Protein AF-0000000070429378 (afdb_homodimer)

Organism: Crassostrea virginica (NCBI:txid6565)

pLDDT: mean 85.86, std 20.2, range [19.08, 98.88]

Sequence (1204 aa):
MASASTREAREKYELKQRAVKFYDENGVPKKMEEILNSMFYDNPDDVYGHLANYFAHFAKTPLISQVSSRHGFDSKGQTTVQTDMYCTVRNDKKLSASIVSSSTNSSLPENTKPEDREEEDKSREAAVEAAIALLNGDINTRLQGVDPGLQSDVDNILMKLYNELKAEEDERLAKEAAELAASGGDGGSPVKEEEASISGKKGGKSSAKDGGQTVQNKKKGGKSVTVVVVPDDPKEKLLPGAGSVCVASRAACTAAATVKDIPLYQHIAALRFGETPKDMRLPIPMVTVIQSGRSAPGKLNCVKEFMVVPKPGMPLSESLKYCQKIYNYVTKNFVTKSGMAAQYGNDIGALCPSYDKPEQGLDILQDAITSLELTPGEDFFIALNLAGKEIFDYEKGKYEVMGGQQKVPEDLVEFWVELLGRYPSVIAIIDPMRKQEKEHWMRLCDKISDRCLVIGNHAYPRPGLLLEEELTEEFKTSGIVLKLDQLNTVSDILDCAKKMEEADNQIVLTTCYGETTDTFLADMAVGMNARFFKIGAPVRGERIAQFNRLIQIENQLKLEGRLAYHGENVFPHIAPPPLPEPEEGEEVAQEEEKKEDKNKKKMASASTREAREKYELKQRAVKFYDENGVPKKMEEILNSMFYDNPDDVYGHLANYFAHFAKTPLISQVSSRHGFDSKGQTTVQTDMYCTVRNDKKLSASIVSSSTNSSLPENTKPEDREEEDKSREAAVEAAIALLNGDINTRLQGVDPGLQSDVDNILMKLYNELKAEEDERLAKEAAELAASGGDGGSPVKEEEASISGKKGGKSSAKDGGQTVQNKKKGGKSVTVVVVPDDPKEKLLPGAGSVCVASRAACTAAATVKDIPLYQHIAALRFGETPKDMRLPIPMVTVIQSGRSAPGKLNCVKEFMVVPKPGMPLSESLKYCQKIYNYVTKNFVTKSGMAAQYGNDIGALCPSYDKPEQGLDILQDAITSLELTPGEDFFIALNLAGKEIFDYEKGKYEVMGGQQKVPEDLVEFWVELLGRYPSVIAIIDPMRKQEKEHWMRLCDKISDRCLVIGNHAYPRPGLLLEEELTEEFKTSGIVLKLDQLNTVSDILDCAKKMEEADNQIVLTTCYGETTDTFLADMAVGMNARFFKIGAPVRGERIAQFNRLIQIENQLKLEGRLAYHGENVFPHIAPPPLPEPEEGEEVAQEEEKKEDKNKKK

InterPro domains:
  IPR000941 Enolase [PR00148] (241-257)
  IPR000941 Enolase [PR00148] (302-315)
  IPR000941 Enolase [PR00148] (480-494)
  IPR000941 Enolase [PR00148] (509-526)
  IPR000941 Enolase [PTHR11902] (64-568)
  IPR020810 Enolase, C-terminal TIM barrel domain [PF00113] (281-570)
  IPR020810 Enolase, C-terminal TIM barrel domain [SM01192] (279-573)
  IPR020811 Enolase, N-terminal [SM01193] (64-268)
  IPR029017 Enolase-like, N-terminal [G3DSA:3.30.390.10] (62-260)
  IPR029017 Enolase-like, N-terminal [SSF54826] (64-271)
  IPR036849 Enolase-like, C-terminal domain superfamily [G3DSA:3.20.20.120] (262-576)
  IPR036849 Enolase-like, C-terminal domain superfamily [SSF51604] (279-567)
  IPR047500 Enolase 4, dimerization/docking domain [cd22974] (10-74)

Solvent-accessible surface area (backbone atoms only — not comparable to full-atom values): 63039 Å² total; per-residue (Å²): 111,68,64,56,49,51,49,50,48,47,49,49,49,51,49,48,51,52,42,49,49,54,36,57,77,67,45,46,64,61,52,51,51,51,49,59,60,49,42,59,76,62,60,57,92,27,58,34,10,47,52,12,55,56,30,46,74,65,26,58,80,49,21,30,64,43,41,49,48,41,81,28,52,11,20,71,36,43,79,26,46,24,37,38,29,25,25,35,50,49,81,34,83,36,86,31,22,79,42,49,40,56,38,78,68,70,92,62,61,85,61,56,51,68,82,76,39,47,67,58,50,52,52,49,52,50,17,38,52,39,13,34,52,40,34,54,41,63,49,25,62,70,43,44,71,36,48,35,73,43,53,64,59,55,43,49,54,46,51,50,49,51,51,53,53,48,52,50,50,51,50,49,52,50,49,51,50,50,49,52,56,56,63,66,59,68,80,62,66,76,75,72,77,73,73,74,69,76,69,73,74,73,76,73,84,74,78,81,73,81,78,73,80,74,83,76,82,76,74,77,73,76,76,76,71,72,45,88,54,83,73,77,78,80,75,83,84,71,62,58,34,36,47,31,44,20,50,53,33,48,32,29,49,42,22,26,15,50,79,68,71,47,59,53,28,48,46,42,15,20,73,62,66,76,42,60,64,71,65,44,34,67,41,44,52,35,34,29,46,34,32,37,8,83,56,25,50,61,30,23,25,46,47,30,31,44,23,42,28,60,35,65,65,58,53,63,70,57,46,51,55,50,52,35,50,34,43,49,47,53,38,48,54,38,25,73,73,67,34,73,73,46,58,42,25,53,80,46,38,22,30,57,56,71,37,63,46,70,62,60,61,54,50,53,51,43,49,32,38,42,73,70,78,38,44,67,54,65,50,32,32,29,34,34,37,20,53,22,59,81,36,50,37,68,69,68,50,26,33,38,45,26,72,96,38,70,31,43,64,70,54,45,39,53,51,50,55,53,55,48,65,76,36,71,29,42,43,35,38,30,23,79,50,44,64,86,42,34,68,52,51,29,53,39,29,52,73,41,13,64,61,23,36,45,25,29,36,80,67,47,80,47,56,62,58,53,45,81,79,64,63,39,79,73,44,78,59,41,20,40,47,46,68,86,49,40,76,25,33,61,61,31,52,47,52,42,50,52,54,38,45,76,67,69,24,45,42,28,36,46,64,54,59,25,26,24,57,56,44,63,62,42,30,45,32,32,17,66,55,22,54,29,32,40,57,31,9,67,23,37,11,27,34,27,34,31,53,41,49,46,42,51,48,52,51,52,27,50,76,68,74,21,61,46,64,55,69,75,92,78,40,68,73,42,68,58,64,77,72,77,71,75,74,79,63,71,70,63,58,61,60,54,58,59,56,57,63,61,65,66,78,102,111,67,64,58,49,51,48,49,49,47,50,50,48,51,48,47,51,51,43,50,51,53,34,58,76,68,44,45,65,60,53,50,52,52,49,59,60,51,42,60,76,63,59,58,93,27,59,35,10,47,51,12,54,56,31,45,72,64,25,60,81,49,21,29,64,41,41,49,47,43,81,27,52,13,20,73,37,41,79,23,45,25,37,38,30,25,24,35,50,50,81,34,85,36,87,31,22,78,41,50,41,55,40,79,68,70,93,59,61,85,62,54,52,69,81,76,39,47,68,60,50,52,50,48,52,50,19,38,52,39,13,35,52,39,35,54,39,62,48,24,62,71,42,45,71,36,47,34,73,43,50,62,59,54,43,48,53,47,50,51,50,50,51,50,54,50,51,49,50,49,48,50,52,50,48,51,52,50,50,53,56,57,63,66,57,68,80,63,64,74,76,73,78,73,73,75,69,74,70,73,72,74,74,71,82,75,75,79,74,79,76,77,78,73,83,77,82,78,76,76,74,76,74,76,73,72,46,88,54,85,72,77,77,79,74,84,87,69,62,56,35,36,48,32,44,20,49,50,34,49,32,30,50,43,22,25,14,50,77,66,69,46,59,55,28,48,45,43,14,22,70,64,66,76,42,60,65,71,66,42,34,66,41,44,52,36,34,28,46,34,32,38,9,81,58,24,51,60,30,23,23,48,47,29,32,42,23,42,25,62,35,64,64,59,54,62,71,57,45,50,55,51,52,35,51,33,45,48,48,53,36,47,53,38,24,74,73,67,34,75,72,46,59,42,26,52,81,46,38,22,30,57,55,71,39,63,46,72,62,60,59,53,51,51,52,43,49,33,38,41,74,69,78,37,44,65,54,64,49,32,30,29,35,34,36,20,51,24,60,80,35,50,37,69,68,69,49,27,34,39,44,26,72,94,38,70,32,42,64,70,53,45,38,52,50,50,55,53,53,49,65,76,36,69,28,41,43,34,38,30,23,80,50,45,64,86,42,34,68,51,52,28,52,39,29,52,74,40,12,64,64,23,35,45,25,29,35,80,65,48,80,46,56,64,58,57,43,82,77,66,62,41,79,74,44,80,58,42,20,40,48,45,68,86,50,40,76,25,31,61,61,30,52,46,52,41,49,52,53,37,45,75,68,70,25,44,41,28,37,46,65,52,58,25,26,22,55,58,44,63,63,42,32,45,33,33,18,68,56,22,54,29,32,38,58,31,10,67,22,38,10,27,34,27,32,31,54,42,49,45,43,50,48,52,52,51,28,50,77,68,73,22,61,45,65,55,66,74,92,78,41,69,74,42,69,56,64,78,72,76,70,74,73,78,62,69,69,62,56,58,58,55,56,59,53,58,62,58,63,66,77,101

Radius of gyration: 38.51 Å; Cα contacts (8 Å, |Δi|>4): 2093; chains: 2; bounding box: 179×150×116 Å

Foldseek 3Di:
DVVVVVVVVVVVVVVVVVVVVVCVVVCNVVLVVVQVVVCVVVVDPDSVVSVVVSVLVVDDFKAWAFKAKDWDAFQVRATAIWIWIWIQRRNDTDGQFIDTDFDFFDPDDPQDDPVVCVVVSVLLVLLRVLQNCCRRPVLGVQRHGPRLLPLVVSLVSLVVVQVVVVVVVVVVVVVVVVVVVVVVPDPVPPPPPPPPCPPPPPPDPPDDDDPPPPPPPPPPPPPLPQPQDDDDDDDDDGDSNLQNSLRSSLRSLSSNCRSVVHDSLQSLLCVLPVHRDLAFEAAWEWAWAAAEAPSFAAWAHQFGTKTKTFFWPDDLVVVVVLLVQLSVQVLVVQCVVPNDVQCQADLLNYGGDHDFDPVVSLVSSQVSCVVVVHHQQHGMAMETERPAVRQADNRNCWGRRTHVDTHHLQVLLVVCLVVCVVRLSYAEYEPSHELSPLVSLQVSLQRPLQRHWYEYEPLCPALLVCPPPSDDLSHDGQAYEDERGRNDHSSSRSVSLVVCVVVNHAYEYEARSRAHLDQSSSSNCRSSVHRYYHQYHCDDRRSVSNSVVNVVVQVVCVVVVRYDIDDGDGGDRRHHDPDPDPPPPDPVVVVVVVVVVVVVVD/DVVVVVVVVVVVVVVVVVVVVVCVVVCNVVLVVVCVVVCVVVVDPDSVVSVVVSVLVVDDFKAWAFKAKDWDAFQVRATAIWIWIWIQRRNDTDGQFIDTDFDFFDPDDPQDDPVVCVVVSVLLVLLRVLQNCCRRPVLGVQRHGPRLLPLVVSLVSLVVVQVVVVVVVVVVVVVVVVVVVVVVPDPPVVPPPPPPPPPPPPPDDPDDDDDDPPPPPPPPPPPLPQDQDDDDDDDDDGDSNLQNSLVSSLRSLSSNCRSVVHDSLQSLLCVLPVHRDLAFEAAWEWAWAAAEAPSFAAWAHQFGTKTKTFFWPDDLVVVVVLLVQLSVQVLVVQCVVPNDVQCQADLLNYGGDHDFDPVVSLVSSQVSCVVVVHHQQHGMAMETERPAVRQADNRNCWGRRTHVDTHHLQVLLVVCLVVCVVRLSYAEYEPSHELSPLVSLQVSLQRPLQRHWYEYEPLCPALLVCPPPSDDLSHDGQAYEDERGRNDHSSSRSVSLVVCVVVNHAYEYEARSRAHLDQSSSSNCRSSVHNYYHQYHCDDRRSVSNSVVNVVVQVVCVVVVRYDIDDGDGRDRRHHDDDPDPPPPDPVVVVVVVVVVVVVVD

Secondary structure (DSSP, 8-state):
-HHHHHHHHHHHHHHHHHHHHHHHHHTHHHHHHHHHHHHHHH--SSHHHHHHHHHHTTSPPPEEEEEEEEEEE-TTS-EEEEEEEEEEETTEEEEEEEEEPPBPPPSS-TT--GGGGHHHHHHHHHHHHHHHHHIIIIIHHHHTT--TT-HHHHHHHHHHHHHHHHHHHHHHHHHHHHHHHHHTTT------------------------------------------PPPPPPPP---GGGHHHHHHHHHHHHHHHHHHTS-HHHHHHHHHHSS--SSEEPPEEEEEEEE-STTSSBSB-S--EEEEEEPTTS-HHHHHHHHHHHHHHHHHHHHHHH-GGGG---TTS-B---BSSHHHHHHHHHHHHHHTT--BTTTEEEEEE--GGGGEETTTTEEEEETTEEE-HHHHHHHHHHHHHH-TTEEEEE--S-TT-HHHHHHHHHHHTTTSEEEESTTSS-GGG-HHHHSBTTB--SEEEE---TT--HHHHHHHHHHHHHTTPEEEEE--TB--S--HHHHHHHHTT-SEEEEE-S-SHHHHHHHHHHHHHHHHHHHHT-EE-----------PPP-----TTTHHHHHHHHHHTTSS--/-HHHHHHHHHHHHHHHHHHHHHHHHHTHHHHHHHHHHHHHHH--SSHHHHHHHHHHTTSPPPEEEEEEEEEEE-TTS-EEEEEEEEEEETTEEEEEEEEEPPBPPPSS-TT--GGGGHHHHHHHHHHHHHHHHHIIIIIHHHHTT--TT-HHHHHHHHHHHHHHHHHHHHHHHHHHHHHHHHHTTT------------------------------------------PPPPPPPP---GGGHHHHHHHHHHHHHHHHHHTS-HHHHHHHHHHSS--SSEEPPEEEEEEEE-STTSSBSB-S--EEEEEEPTTS-HHHHHHHHHHHHHHHHHHHHHHH-GGGG---TTS-B---BSSHHHHHHHHHHHHHHTT--BTTTEEEEEE--GGGGEETTTTEEEEETTEEE-HHHHHHHHHHHHHH-TTEEEEE--S-TT-HHHHHHHHHHHTTTSEEEESTTSS-GGG-HHHHSBTTB--SEEEE---TT--HHHHHHHHHHHHHTTPEEEEE--TB--S--HHHHHHHHTT-SEEEEE-S-SHHHHHHHHHHHHHHHHHHHHT-EE----------PPPP-----TTTHHHHHHHHHHTTSS--

Nearest PDB structures (foldseek):
  7ugh-assembly2_B  TM=9.029E-01  e=4.913E-35  Naegleria fowleri
  7sqc-assembly1_Y7  TM=8.202E-01  e=1.210E-30  Chlamydomonas reinhardtii
  2ptx-assembly1_A  TM=8.162E-01  e=2.126E-27  Trypanosoma brucei
  8uel-assembly1_B  TM=8.582E-01  e=3.153E-26  Penaeus vannamei
  1pdy-assembly1_A  TM=8.486E-01  e=3.155E-25  Homarus gammarus

Structure (mmCIF, N/CA/C/O backbone):
data_AF-0000000070429378-model_v1
#
loop_
_entity.id
_entity.type
_entity.pdbx_description
1 polymer 'Enolase 4'
#
loop_
_atom_site.group_PDB
_atom_site.id
_atom_site.type_symbol
_atom_site.label_atom_id
_atom_site.label_alt_id
_atom_site.label_comp_id
_atom_site.label_asym_id
_atom_site.label_entity_id
_atom_site.label_seq_id
_atom_site.pdbx_PDB_ins_code
_atom_site.Cartn_x
_atom_site.Cartn_y
_atom_site.Cartn_z
_atom_site.occupancy
_atom_site.B_iso_or_equiv
_atom_site.auth_seq_id
_atom_site.auth_comp_id
_atom_site.auth_asym_id
_atom_site.auth_atom_id
_atom_site.pdbx_PDB_model_num
ATOM 1 N N . MET A 1 1 ? -7.297 -53.781 -51.062 1 43.47 1 MET A N 1
ATOM 2 C CA . MET A 1 1 ? -7.477 -53.75 -49.594 1 43.47 1 MET A CA 1
ATOM 3 C C . MET A 1 1 ? -6.176 -54.094 -48.875 1 43.47 1 MET A C 1
ATOM 5 O O . MET A 1 1 ? -5.863 -53.5 -47.844 1 43.47 1 MET A O 1
ATOM 9 N N . ALA A 1 2 ? -5.5 -55 -49.438 1 66.31 2 ALA A N 1
ATOM 10 C CA . ALA A 1 2 ? -4.242 -55.438 -48.844 1 66.31 2 ALA A CA 1
ATOM 11 C C . ALA A 1 2 ? -3.16 -54.375 -48.969 1 66.31 2 ALA A C 1
ATOM 13 O O . ALA A 1 2 ? -2.361 -54.188 -48.062 1 66.31 2 ALA A O 1
ATOM 14 N N . SER A 1 3 ? -3.254 -53.719 -50.062 1 64.38 3 SER A N 1
ATOM 15 C CA . SER A 1 3 ? -2.248 -52.688 -50.344 1 64.38 3 SER A CA 1
ATOM 16 C C . SER A 1 3 ? -2.408 -51.5 -49.438 1 64.38 3 SER A C 1
ATOM 18 O O . SER A 1 3 ? -1.418 -50.938 -48.969 1 64.38 3 SER A O 1
ATOM 20 N N . ALA A 1 4 ? -3.578 -51.188 -49.062 1 64.94 4 ALA A N 1
ATOM 21 C CA . ALA A 1 4 ? -3.85 -50.062 -48.188 1 64.94 4 ALA A CA 1
ATOM 22 C C . ALA A 1 4 ? -3.439 -50.375 -46.75 1 64.94 4 ALA A C 1
ATOM 24 O O . ALA A 1 4 ? -2.893 -49.5 -46.062 1 64.94 4 ALA A O 1
ATOM 25 N N . SER A 1 5 ? -3.674 -51.625 -46.625 1 67.44 5 SER A N 1
ATOM 26 C CA . SER A 1 5 ? -3.328 -52.062 -45.281 1 67.44 5 SER A CA 1
ATOM 27 C C . SER A 1 5 ? -1.818 -52.062 -45.062 1 67.44 5 SER A C 1
ATOM 29 O O . SER A 1 5 ? -1.339 -51.656 -44 1 67.44 5 SER A O 1
ATOM 31 N N . THR A 1 6 ? -1.198 -52.406 -46.062 1 69.12 6 THR A N 1
ATOM 32 C CA . THR A 1 6 ? 0.258 -52.438 -46 1 69.12 6 THR A CA 1
ATOM 33 C C . THR A 1 6 ? 0.818 -51 -45.969 1 69.12 6 THR A C 1
ATOM 35 O O . THR A 1 6 ? 1.784 -50.75 -45.25 1 69.12 6 THR A O 1
ATOM 38 N N . ARG A 1 7 ? 0.227 -50.156 -46.656 1 70.62 7 ARG A N 1
ATOM 39 C CA . ARG A 1 7 ? 0.635 -48.75 -46.688 1 70.62 7 ARG A CA 1
ATOM 40 C C . ARG A 1 7 ? 0.366 -48.094 -45.344 1 70.62 7 ARG A C 1
ATOM 42 O O . ARG A 1 7 ? 1.193 -47.312 -44.844 1 70.62 7 ARG A O 1
ATOM 49 N N . GLU A 1 8 ? -0.742 -48.406 -44.844 1 71.56 8 GLU A N 1
ATOM 50 C CA . GLU A 1 8 ? -1.084 -47.875 -43.531 1 71.56 8 GLU A CA 1
ATOM 51 C C . GLU A 1 8 ? -0.119 -48.375 -42.469 1 71.56 8 GLU A C 1
ATOM 53 O O . GLU A 1 8 ? 0.276 -47.625 -41.562 1 71.56 8 GLU A O 1
ATOM 58 N N . ALA A 1 9 ? 0.171 -49.594 -42.625 1 73.38 9 ALA A N 1
ATOM 59 C CA . ALA A 1 9 ? 1.113 -50.188 -41.688 1 73.38 9 ALA A CA 1
ATOM 60 C C . ALA A 1 9 ? 2.498 -49.562 -41.812 1 73.38 9 ALA A C 1
ATOM 62 O O . ALA A 1 9 ? 3.17 -49.281 -40.812 1 73.38 9 ALA A O 1
ATOM 63 N N . ARG A 1 10 ? 2.877 -49.375 -43 1 72.44 10 ARG A N 1
ATOM 64 C CA . ARG A 1 10 ? 4.164 -48.719 -43.25 1 72.44 10 ARG A CA 1
ATOM 65 C C . ARG A 1 10 ? 4.172 -47.281 -42.75 1 72.44 10 ARG A C 1
ATOM 67 O O . ARG A 1 10 ? 5.16 -46.844 -42.188 1 72.44 10 ARG A O 1
ATOM 74 N N . GLU A 1 11 ? 3.111 -46.625 -43 1 73.69 11 GLU A N 1
ATOM 75 C CA . GLU A 1 11 ? 2.988 -45.25 -42.531 1 73.69 11 GLU A CA 1
ATOM 76 C C . GLU A 1 11 ? 3.014 -45.188 -41 1 73.69 11 GLU A C 1
ATOM 78 O O . GLU A 1 11 ? 3.648 -44.281 -40.438 1 73.69 11 GLU A O 1
ATOM 83 N N . LYS A 1 12 ? 2.355 -46 -40.438 1 74.5 12 LYS A N 1
ATOM 84 C CA . LYS A 1 12 ? 2.359 -46.094 -39 1 74.5 12 LYS A CA 1
ATOM 85 C C . LYS A 1 12 ? 3.754 -46.406 -38.469 1 74.5 12 LYS A C 1
ATOM 87 O O . LYS A 1 12 ? 4.176 -45.875 -37.438 1 74.5 12 LYS A O 1
ATOM 92 N N . TYR A 1 13 ? 4.324 -47.406 -39.188 1 75.62 13 TYR A N 1
ATOM 93 C CA . TYR A 1 13 ? 5.684 -47.781 -38.812 1 75.62 13 TYR A CA 1
ATOM 94 C C . TYR A 1 13 ? 6.625 -46.594 -38.938 1 75.62 13 TYR A C 1
ATOM 96 O O . TYR A 1 13 ? 7.438 -46.344 -38.031 1 75.62 13 TYR A O 1
ATOM 104 N N . GLU A 1 14 ? 6.527 -45.875 -40 1 76.06 14 GLU A N 1
ATOM 105 C CA . GLU A 1 14 ? 7.355 -44.688 -40.219 1 76.06 14 GLU A CA 1
ATOM 106 C C . GLU A 1 14 ? 7.066 -43.625 -39.156 1 76.06 14 GLU A C 1
ATOM 108 O O . GLU A 1 14 ? 7.984 -42.969 -38.656 1 76.06 14 GLU A O 1
ATOM 113 N N . LEU A 1 15 ? 5.871 -43.562 -38.906 1 76.38 15 LEU A N 1
ATOM 114 C CA . LEU A 1 15 ? 5.48 -42.625 -37.844 1 76.38 15 LEU A CA 1
ATOM 115 C C . LEU A 1 15 ? 6.059 -43.031 -36.5 1 76.38 15 LEU A C 1
ATOM 117 O O . LEU A 1 15 ? 6.512 -42.156 -35.75 1 76.38 15 LEU A O 1
ATOM 121 N N . LYS A 1 16 ? 6.012 -44.25 -36.281 1 77.5 16 LYS A N 1
ATOM 122 C CA . LYS A 1 16 ? 6.57 -44.781 -35.031 1 77.5 16 LYS A CA 1
ATOM 123 C C . LYS A 1 16 ? 8.078 -44.531 -34.969 1 77.5 16 LYS A C 1
ATOM 125 O O . LYS A 1 16 ? 8.609 -44.188 -33.906 1 77.5 16 LYS A O 1
ATOM 130 N N . GLN A 1 17 ? 8.695 -44.75 -36.062 1 78.19 17 GLN A N 1
ATOM 131 C CA . GLN A 1 17 ? 10.141 -44.531 -36.094 1 78.19 17 GLN A CA 1
ATOM 132 C C . GLN A 1 17 ? 10.477 -43.062 -35.875 1 78.19 17 GLN A C 1
ATOM 134 O O . GLN A 1 17 ? 11.445 -42.719 -35.188 1 78.19 17 GLN A O 1
ATOM 139 N N . ARG A 1 18 ? 9.734 -42.25 -36.469 1 79.31 18 ARG A N 1
ATOM 140 C CA . ARG A 1 18 ? 9.938 -40.812 -36.281 1 79.31 18 ARG A CA 1
ATOM 141 C C . ARG A 1 18 ? 9.695 -40.438 -34.812 1 79.31 18 ARG A C 1
ATOM 143 O O . ARG A 1 18 ? 10.406 -39.562 -34.281 1 79.31 18 ARG A O 1
ATOM 150 N N . ALA A 1 19 ? 8.711 -41 -34.312 1 81.88 19 ALA A N 1
ATOM 151 C CA . ALA A 1 19 ? 8.414 -40.75 -32.906 1 81.88 19 ALA A CA 1
ATOM 152 C C . ALA A 1 19 ? 9.555 -41.219 -32 1 81.88 19 ALA A C 1
ATOM 154 O O . ALA A 1 19 ? 9.953 -40.5 -31.094 1 81.88 19 ALA A O 1
ATOM 155 N N . VAL A 1 20 ? 10.031 -42.344 -32.281 1 79.88 20 VAL A N 1
ATOM 156 C CA . VAL A 1 20 ? 11.125 -42.906 -31.484 1 79.88 20 VAL A CA 1
ATOM 157 C C . VAL A 1 20 ? 12.352 -42 -31.609 1 79.88 20 VAL A C 1
ATOM 159 O O . VAL A 1 20 ? 13.023 -41.719 -30.609 1 79.88 20 VAL A O 1
ATOM 162 N N . LYS A 1 21 ? 12.594 -41.562 -32.75 1 80.38 21 LYS A N 1
ATOM 163 C CA . LYS A 1 21 ? 13.727 -40.688 -33 1 80.38 21 LYS A CA 1
ATOM 164 C C . LYS A 1 21 ? 13.555 -39.375 -32.219 1 80.38 21 LYS A C 1
ATOM 166 O O . LYS A 1 21 ? 14.5 -38.875 -31.609 1 80.38 21 LYS A O 1
ATOM 171 N N . PHE A 1 22 ? 12.469 -38.875 -32.25 1 81 22 PHE A N 1
ATOM 172 C CA . PHE A 1 22 ? 12.141 -37.656 -31.547 1 81 22 PHE A CA 1
ATOM 173 C C . PHE A 1 22 ? 12.367 -37.812 -30.047 1 81 22 PHE A C 1
ATOM 175 O O . PHE A 1 22 ? 13 -36.938 -29.422 1 81 22 PHE A O 1
ATOM 182 N N . TYR A 1 23 ? 11.93 -38.781 -29.5 1 86 23 TYR A N 1
ATOM 183 C CA . TYR A 1 23 ? 12.031 -39 -28.047 1 86 23 TYR A CA 1
ATOM 184 C C . TYR A 1 23 ? 13.461 -39.312 -27.641 1 86 23 TYR A C 1
ATOM 186 O O . TYR A 1 23 ? 13.93 -38.906 -26.594 1 86 23 TYR A O 1
ATOM 194 N N . ASP A 1 24 ? 14.086 -40.094 -28.484 1 84.44 24 ASP A N 1
ATOM 195 C CA . ASP A 1 24 ? 15.484 -40.438 -28.219 1 84.44 24 ASP A CA 1
ATOM 196 C C . ASP A 1 24 ? 16.359 -39.188 -28.281 1 84.44 24 ASP A C 1
ATOM 198 O O . ASP A 1 24 ? 17.266 -39 -27.453 1 84.44 24 ASP A O 1
ATOM 202 N N . GLU A 1 25 ? 16.094 -38.375 -29.188 1 85.81 25 GLU A N 1
ATOM 203 C CA . GLU A 1 25 ? 16.859 -37.156 -29.359 1 85.81 25 GLU A CA 1
ATOM 204 C C . GLU A 1 25 ? 16.656 -36.219 -28.172 1 85.81 25 GLU A C 1
ATOM 206 O O . GLU A 1 25 ? 17.547 -35.438 -27.812 1 85.81 25 GLU A O 1
ATOM 211 N N . ASN A 1 26 ? 15.562 -36.406 -27.5 1 88.19 26 ASN A N 1
ATOM 212 C CA . ASN A 1 26 ? 15.258 -35.531 -26.375 1 88.19 26 ASN A CA 1
ATOM 213 C C . ASN A 1 26 ? 15.523 -36.25 -25.047 1 88.19 26 ASN A C 1
ATOM 215 O O . ASN A 1 26 ? 15.359 -35.656 -23.969 1 88.19 26 ASN A O 1
ATOM 219 N N . GLY A 1 27 ? 15.914 -37.531 -25.109 1 88.62 27 GLY A N 1
ATOM 220 C CA . GLY A 1 27 ? 16.281 -38.281 -23.906 1 88.62 27 GLY A CA 1
ATOM 221 C C . GLY A 1 27 ? 15.086 -38.656 -23.062 1 88.62 27 GLY A C 1
ATOM 222 O O . GLY A 1 27 ? 15.219 -38.906 -21.859 1 88.62 27 GLY A O 1
ATOM 223 N N . VAL A 1 28 ? 13.906 -38.75 -23.609 1 89.81 28 VAL A N 1
ATOM 224 C CA . VAL A 1 28 ? 12.656 -38.906 -22.859 1 89.81 28 VAL A CA 1
ATOM 225 C C . VAL A 1 28 ? 12.594 -40.344 -22.297 1 89.81 28 VAL A C 1
ATOM 227 O O . VAL A 1 28 ? 12.266 -40.531 -21.125 1 89.81 28 VAL A O 1
ATOM 230 N N . PRO A 1 29 ? 12.922 -41.406 -23.094 1 86.31 29 PRO A N 1
ATOM 231 C CA . PRO A 1 29 ? 12.828 -42.75 -22.547 1 86.31 29 PRO A CA 1
ATOM 232 C C . PRO A 1 29 ? 13.734 -42.969 -21.344 1 86.31 29 PRO A C 1
ATOM 234 O O . PRO A 1 29 ? 13.32 -43.625 -20.375 1 86.31 29 PRO A O 1
ATOM 237 N N . LYS A 1 30 ? 14.883 -42.438 -21.453 1 89.69 30 LYS A N 1
ATOM 238 C CA . LYS A 1 30 ? 15.82 -42.562 -20.344 1 89.69 30 LYS A CA 1
ATOM 239 C C . LYS A 1 30 ? 15.297 -41.906 -19.078 1 89.69 30 LYS A C 1
ATOM 241 O O . LYS A 1 30 ? 15.375 -42.438 -17.984 1 89.69 30 LYS A O 1
ATOM 246 N N . LYS A 1 31 ? 14.789 -40.688 -19.25 1 91.31 31 LYS A N 1
ATOM 247 C CA . LYS A 1 31 ? 14.258 -39.938 -18.109 1 91.31 31 LYS A CA 1
ATOM 248 C C . LYS A 1 31 ? 13.031 -40.625 -17.531 1 91.31 31 LYS A C 1
ATOM 250 O O . LYS A 1 31 ? 12.836 -40.625 -16.312 1 91.31 31 LYS A O 1
ATOM 255 N N . MET A 1 32 ? 12.242 -41.219 -18.359 1 89.25 32 MET A N 1
ATOM 256 C CA . MET A 1 32 ? 11.062 -41.938 -17.922 1 89.25 32 MET A CA 1
ATOM 257 C C . MET A 1 32 ? 11.453 -43.188 -17.125 1 89.25 32 MET A C 1
ATOM 259 O O . MET A 1 32 ? 10.859 -43.469 -16.078 1 89.25 32 MET A O 1
ATOM 263 N N . GLU A 1 33 ? 12.414 -43.844 -17.641 1 86.19 33 GLU A N 1
ATOM 264 C CA . GLU A 1 33 ? 12.906 -45 -16.938 1 86.19 33 GLU A CA 1
ATOM 265 C C . GLU A 1 33 ? 13.484 -44.625 -15.578 1 86.19 33 GLU A C 1
ATOM 267 O O . GLU A 1 33 ? 13.234 -45.312 -14.578 1 86.19 33 GLU A O 1
ATOM 272 N N . GLU A 1 34 ? 14.195 -43.594 -15.547 1 89.62 34 GLU A N 1
ATOM 273 C CA . GLU A 1 34 ? 14.828 -43.125 -14.312 1 89.62 34 GLU A CA 1
ATOM 274 C C . GLU A 1 34 ? 13.781 -42.781 -13.258 1 89.62 34 GLU A C 1
ATOM 276 O O . GLU A 1 34 ? 13.898 -43.188 -12.102 1 89.62 34 GLU A O 1
ATOM 281 N N . ILE A 1 35 ? 12.766 -42.094 -13.641 1 90.06 35 ILE A N 1
ATOM 282 C CA . ILE A 1 35 ? 11.789 -41.594 -12.672 1 90.06 35 ILE A CA 1
ATOM 283 C C . ILE A 1 35 ? 10.898 -42.75 -12.211 1 90.06 35 ILE A C 1
ATOM 285 O O . ILE A 1 35 ? 10.492 -42.812 -11.047 1 90.06 35 ILE A O 1
ATOM 289 N N . LEU A 1 36 ? 10.594 -43.719 -13.094 1 86.81 36 LEU A N 1
ATOM 290 C CA . LEU A 1 36 ? 9.773 -44.844 -12.719 1 86.81 36 LEU A CA 1
ATOM 291 C C . LEU A 1 36 ? 10.516 -45.75 -11.742 1 86.81 36 LEU A C 1
ATOM 293 O O . LEU A 1 36 ? 9.906 -46.344 -10.836 1 86.81 36 LEU A O 1
ATOM 297 N N . ASN A 1 37 ? 11.789 -45.781 -11.906 1 84.62 37 ASN A N 1
ATOM 298 C CA . ASN A 1 37 ? 12.602 -46.594 -11 1 84.62 37 ASN A CA 1
ATOM 299 C C . ASN A 1 37 ? 12.711 -45.938 -9.625 1 84.62 37 ASN A C 1
ATOM 301 O O . ASN A 1 37 ? 12.602 -46.625 -8.602 1 84.62 37 ASN A O 1
ATOM 305 N N . SER A 1 38 ? 12.859 -44.656 -9.625 1 86.38 38 SER A N 1
ATOM 306 C CA . SER A 1 38 ? 13.07 -43.969 -8.359 1 86.38 38 SER A CA 1
ATOM 307 C C . SER A 1 38 ? 11.75 -43.75 -7.625 1 86.38 38 SER A C 1
ATOM 309 O O . SER A 1 38 ? 11.711 -43.75 -6.391 1 86.38 38 SER A O 1
ATOM 311 N N . MET A 1 39 ? 10.75 -43.531 -8.281 1 86.5 39 MET A N 1
ATOM 312 C CA . MET A 1 39 ? 9.461 -43.156 -7.699 1 86.5 39 MET A CA 1
ATOM 313 C C . MET A 1 39 ? 8.867 -44.312 -6.906 1 86.5 39 MET A C 1
ATOM 315 O O . MET A 1 39 ? 8.188 -44.094 -5.902 1 86.5 39 MET A O 1
ATOM 319 N N . PHE A 1 40 ? 9.148 -45.469 -7.398 1 81.31 40 PHE A N 1
ATOM 320 C CA . PHE A 1 40 ? 8.664 -46.656 -6.684 1 81.31 40 PHE A CA 1
ATOM 321 C C . PHE A 1 40 ? 9.234 -46.719 -5.27 1 81.31 40 PHE A C 1
ATOM 323 O O . PHE A 1 40 ? 8.516 -47.031 -4.316 1 81.31 40 PHE A O 1
ATOM 330 N N . TYR A 1 41 ? 10.43 -46.344 -5.148 1 82.81 41 TYR A N 1
ATOM 331 C CA . TYR A 1 41 ? 11.07 -46.312 -3.84 1 82.81 41 TYR A CA 1
ATOM 332 C C . TYR A 1 41 ? 10.594 -45.125 -3.02 1 82.81 41 TYR A C 1
ATOM 334 O O . TYR A 1 41 ? 10.398 -45.25 -1.807 1 82.81 41 TYR A O 1
ATOM 342 N N . ASP A 1 42 ? 10.312 -44.031 -3.615 1 84.94 42 ASP A N 1
ATOM 343 C CA . ASP A 1 42 ? 9.891 -42.812 -2.941 1 84.94 42 ASP A CA 1
ATOM 344 C C . ASP A 1 42 ? 8.445 -42.906 -2.465 1 84.94 42 ASP A C 1
ATOM 346 O O . ASP A 1 42 ? 8.086 -42.312 -1.442 1 84.94 42 ASP A O 1
ATOM 350 N N . ASN A 1 43 ? 7.645 -43.656 -3.148 1 87.31 43 ASN A N 1
ATOM 351 C CA . ASN A 1 43 ? 6.234 -43.875 -2.844 1 87.31 43 ASN A CA 1
ATOM 352 C C . ASN A 1 43 ? 5.535 -42.562 -2.469 1 87.31 43 ASN A C 1
ATOM 354 O O . ASN A 1 43 ? 4.961 -42.438 -1.384 1 87.31 43 ASN A O 1
ATOM 358 N N . PRO A 1 44 ? 5.574 -41.594 -3.385 1 91.94 44 PRO A N 1
ATOM 359 C CA . PRO A 1 44 ? 4.969 -40.281 -3.07 1 91.94 44 PRO A CA 1
ATOM 360 C C . PRO A 1 44 ? 3.451 -40.375 -2.928 1 91.94 44 PRO A C 1
ATOM 362 O O . PRO A 1 44 ? 2.807 -41.188 -3.576 1 91.94 44 PRO A O 1
ATOM 365 N N . ASP A 1 45 ? 2.92 -39.531 -2.092 1 91.81 45 ASP A N 1
ATOM 366 C CA . ASP A 1 45 ? 1.474 -39.438 -1.9 1 91.81 45 ASP A CA 1
ATOM 367 C C . ASP A 1 45 ? 0.766 -39.062 -3.195 1 91.81 45 ASP A C 1
ATOM 369 O O . ASP A 1 45 ? -0.315 -39.562 -3.498 1 91.81 45 ASP A O 1
ATOM 373 N N . ASP A 1 46 ? 1.346 -38.125 -3.92 1 95.38 46 ASP A N 1
ATOM 374 C CA . ASP A 1 46 ? 0.866 -37.656 -5.219 1 95.38 46 ASP A CA 1
ATOM 375 C C . ASP A 1 46 ? 1.787 -38.125 -6.344 1 95.38 46 ASP A C 1
ATOM 377 O O . ASP A 1 46 ? 2.762 -37.438 -6.672 1 95.38 46 ASP A O 1
ATOM 381 N N . VAL A 1 47 ? 1.391 -39.219 -6.953 1 94.69 47 VAL A N 1
ATOM 382 C CA . VAL A 1 47 ? 2.225 -39.875 -7.949 1 94.69 47 VAL A CA 1
ATOM 383 C C . VAL A 1 47 ? 2.377 -38.969 -9.18 1 94.69 47 VAL A C 1
ATOM 385 O O . VAL A 1 47 ? 3.488 -38.781 -9.672 1 94.69 47 VAL A O 1
ATOM 388 N N . TYR A 1 48 ? 1.305 -38.469 -9.633 1 95.69 48 TYR A N 1
ATOM 389 C CA . TYR A 1 48 ? 1.353 -37.656 -10.828 1 95.69 48 TYR A CA 1
ATOM 390 C C . TYR A 1 48 ? 2.027 -36.312 -10.531 1 95.69 48 TYR A C 1
ATOM 392 O O . TYR A 1 48 ? 2.699 -35.75 -11.391 1 95.69 48 TYR A O 1
ATOM 400 N N . GLY A 1 49 ? 1.796 -35.812 -9.273 1 96.19 49 GLY A N 1
ATOM 401 C CA . GLY A 1 49 ? 2.535 -34.625 -8.859 1 96.19 49 GLY A CA 1
ATOM 402 C C . GLY A 1 49 ? 4.039 -34.844 -8.852 1 96.19 49 GLY A C 1
ATOM 403 O O . GLY A 1 49 ? 4.797 -33.969 -9.242 1 96.19 49 GLY A O 1
ATOM 404 N N . HIS A 1 50 ? 4.402 -36 -8.445 1 95.81 50 HIS A N 1
ATOM 405 C CA . HIS A 1 50 ? 5.82 -36.344 -8.422 1 95.81 50 HIS A CA 1
ATOM 406 C C . HIS A 1 50 ? 6.395 -36.406 -9.836 1 95.81 50 HIS A C 1
ATOM 408 O O . HIS A 1 50 ? 7.492 -35.906 -10.086 1 95.81 50 HIS A O 1
ATOM 414 N N . LEU A 1 51 ? 5.664 -37 -10.734 1 94.94 51 LEU A N 1
ATOM 415 C CA . LEU A 1 51 ? 6.078 -37.031 -12.133 1 94.94 51 LEU A CA 1
ATOM 416 C C . LEU A 1 51 ? 6.195 -35.625 -12.719 1 94.94 51 LEU A C 1
ATOM 418 O O . LEU A 1 51 ? 7.176 -35.312 -13.398 1 94.94 51 LEU A O 1
ATOM 422 N N . ALA A 1 52 ? 5.172 -34.844 -12.445 1 96.44 52 ALA A N 1
ATOM 423 C CA . ALA A 1 52 ? 5.168 -33.469 -12.938 1 96.44 52 ALA A CA 1
ATOM 424 C C . ALA A 1 52 ? 6.406 -32.719 -12.453 1 96.44 52 ALA A C 1
ATOM 426 O O . ALA A 1 52 ? 7.078 -32.062 -13.242 1 96.44 52 ALA A O 1
ATOM 427 N N . ASN A 1 53 ? 6.715 -32.812 -11.18 1 95.69 53 ASN A N 1
ATOM 428 C CA . ASN A 1 53 ? 7.863 -32.156 -10.586 1 95.69 53 ASN A CA 1
ATOM 429 C C . ASN A 1 53 ? 9.18 -32.625 -11.195 1 95.69 53 ASN A C 1
ATOM 431 O O . ASN A 1 53 ? 10.094 -31.844 -11.43 1 95.69 53 ASN A O 1
ATOM 435 N N . TYR A 1 54 ? 9.266 -33.906 -11.445 1 94.69 54 TYR A N 1
ATOM 436 C CA . TYR A 1 54 ? 10.477 -34.5 -12.016 1 94.69 54 TYR A CA 1
ATOM 437 C C . TYR A 1 54 ? 10.742 -33.938 -13.406 1 94.69 54 TYR A C 1
ATOM 439 O O . TYR A 1 54 ? 11.859 -33.5 -13.703 1 94.69 54 TYR A O 1
ATOM 447 N N . PHE A 1 55 ? 9.781 -33.938 -14.234 1 95.56 55 PHE A N 1
ATOM 448 C CA . PHE A 1 55 ? 9.977 -33.5 -15.609 1 95.56 55 PHE A CA 1
ATOM 449 C C . PHE A 1 55 ? 10.164 -31.984 -15.664 1 95.56 55 PHE A C 1
ATOM 451 O O . PHE A 1 55 ? 10.867 -31.484 -16.547 1 95.56 55 PHE A O 1
ATOM 458 N N . ALA A 1 56 ? 9.547 -31.266 -14.734 1 95.81 56 ALA A N 1
ATOM 459 C CA . ALA A 1 56 ? 9.719 -29.812 -14.664 1 95.81 56 ALA A CA 1
ATOM 460 C C . ALA A 1 56 ? 11.188 -29.453 -14.461 1 95.81 56 ALA A C 1
ATOM 462 O O . ALA A 1 56 ? 11.648 -28.422 -14.961 1 95.81 56 ALA A O 1
ATOM 463 N N . HIS A 1 57 ? 11.906 -30.281 -13.789 1 94.62 57 HIS A N 1
ATOM 464 C CA . HIS A 1 57 ? 13.32 -30.047 -13.516 1 94.62 57 HIS A CA 1
ATOM 465 C C . HIS A 1 57 ? 14.133 -30.016 -14.805 1 94.62 57 HIS A C 1
ATOM 467 O O . HIS A 1 57 ? 15.203 -29.422 -14.852 1 94.62 57 HIS A O 1
ATOM 473 N N . PHE A 1 58 ? 13.641 -30.641 -15.812 1 95.31 58 PHE A N 1
ATOM 474 C CA . PHE A 1 58 ? 14.375 -30.75 -17.078 1 95.31 58 PHE A CA 1
ATOM 475 C C . PHE A 1 58 ? 13.773 -29.844 -18.125 1 95.31 58 PHE A C 1
ATOM 477 O O . PHE A 1 58 ? 14.219 -29.828 -19.281 1 95.31 58 PHE A O 1
ATOM 484 N N . ALA A 1 59 ? 12.781 -29.078 -17.766 1 96.69 59 ALA A N 1
ATOM 485 C CA . ALA A 1 59 ? 12.156 -28.141 -18.688 1 96.69 59 ALA A CA 1
ATOM 486 C C . ALA A 1 59 ? 13.141 -27.062 -19.125 1 96.69 59 ALA A C 1
ATOM 488 O O . ALA A 1 59 ? 14.148 -26.828 -18.469 1 96.69 59 ALA A O 1
ATOM 489 N N . LYS A 1 60 ? 12.82 -26.422 -20.219 1 96.31 60 LYS A N 1
ATOM 490 C CA . LYS A 1 60 ? 13.641 -25.328 -20.703 1 96.31 60 LYS A CA 1
ATOM 491 C C . LYS A 1 60 ? 13.633 -24.141 -19.734 1 96.31 60 LYS A C 1
ATOM 493 O O . LYS A 1 60 ? 12.656 -23.938 -19.016 1 96.31 60 LYS A O 1
ATOM 498 N N . THR A 1 61 ? 14.719 -23.406 -19.766 1 97.12 61 THR A N 1
ATOM 499 C CA . THR A 1 61 ? 14.812 -22.188 -18.969 1 97.12 61 THR A CA 1
ATOM 500 C C . THR A 1 61 ? 13.719 -21.203 -19.359 1 97.12 61 THR A C 1
ATOM 502 O O . THR A 1 61 ? 13.516 -20.938 -20.547 1 97.12 61 THR A O 1
ATOM 505 N N . PRO A 1 62 ? 13 -20.734 -18.391 1 97.81 62 PRO A N 1
ATOM 506 C CA . PRO A 1 62 ? 12.023 -19.703 -18.703 1 97.81 62 PRO A CA 1
ATOM 507 C C . PRO A 1 62 ? 12.656 -18.453 -19.297 1 97.81 62 PRO A C 1
ATOM 509 O O . PRO A 1 62 ? 13.719 -18.016 -18.844 1 97.81 62 PRO A O 1
ATOM 512 N N . LEU A 1 63 ? 12.008 -17.891 -20.312 1 98.62 63 LEU A N 1
ATOM 513 C CA . LEU A 1 63 ? 12.523 -16.703 -21 1 98.62 63 LEU A CA 1
ATOM 514 C C . LEU A 1 63 ? 11.477 -15.594 -21.031 1 98.62 63 LEU A C 1
ATOM 516 O O . LEU A 1 63 ? 10.273 -15.867 -21.062 1 98.62 63 LEU A O 1
ATOM 520 N N . ILE A 1 64 ? 11.891 -14.32 -20.953 1 98.81 64 ILE A N 1
ATOM 521 C CA . ILE A 1 64 ? 10.992 -13.18 -21.062 1 98.81 64 ILE A CA 1
ATOM 522 C C . ILE A 1 64 ? 10.273 -13.219 -22.406 1 98.81 64 ILE A C 1
ATOM 524 O O . ILE A 1 64 ? 10.898 -13.398 -23.453 1 98.81 64 ILE A O 1
ATOM 528 N N . SER A 1 65 ? 8.992 -13.102 -22.422 1 98.31 65 SER A N 1
ATOM 529 C CA . SER A 1 65 ? 8.227 -13.195 -23.656 1 98.31 65 SER A CA 1
ATOM 530 C C . SER A 1 65 ? 7.527 -11.883 -23.984 1 98.31 65 SER A C 1
ATOM 532 O O . SER A 1 65 ? 7.242 -11.586 -25.141 1 98.31 65 SER A O 1
ATOM 534 N N . GLN A 1 66 ? 7.27 -11.078 -22.891 1 97.88 66 GLN A N 1
ATOM 535 C CA . GLN A 1 66 ? 6.551 -9.836 -23.141 1 97.88 66 GLN A CA 1
ATOM 536 C C . GLN A 1 66 ? 6.703 -8.852 -21.984 1 97.88 66 GLN A C 1
ATOM 538 O O . GLN A 1 66 ? 6.676 -9.258 -20.812 1 97.88 66 GLN A O 1
ATOM 543 N N . VAL A 1 67 ? 6.879 -7.641 -22.312 1 98.44 67 VAL A N 1
ATOM 544 C CA . VAL A 1 67 ? 6.773 -6.52 -21.391 1 98.44 67 VAL A CA 1
ATOM 545 C C . VAL A 1 67 ? 5.559 -5.664 -21.734 1 98.44 67 VAL A C 1
ATOM 547 O O . VAL A 1 67 ? 5.426 -5.207 -22.875 1 98.44 67 VAL A O 1
ATOM 550 N N . SER A 1 68 ? 4.656 -5.523 -20.797 1 97.75 68 SER A N 1
ATOM 551 C CA . SER A 1 68 ? 3.455 -4.715 -20.984 1 97.75 68 SER A CA 1
ATOM 552 C C . SER A 1 68 ? 3.35 -3.631 -19.922 1 97.75 68 SER A C 1
ATOM 554 O O . SER A 1 68 ? 3.199 -3.932 -18.734 1 97.75 68 SER A O 1
ATOM 556 N N . SER A 1 69 ? 3.434 -2.391 -20.375 1 98.12 69 SER A N 1
ATOM 557 C CA . SER A 1 69 ? 3.461 -1.282 -19.422 1 98.12 69 SER A CA 1
ATOM 558 C C . SER A 1 69 ? 2.322 -0.302 -19.688 1 98.12 69 SER A C 1
ATOM 560 O O . SER A 1 69 ? 1.823 -0.206 -20.812 1 98.12 69 SER A O 1
ATOM 562 N N . ARG A 1 70 ? 1.902 0.382 -18.672 1 97.62 70 ARG A N 1
ATOM 563 C CA . ARG A 1 70 ? 0.802 1.34 -18.703 1 97.62 70 ARG A CA 1
ATOM 564 C C . ARG A 1 70 ? 0.932 2.357 -17.562 1 97.62 70 ARG A C 1
ATOM 566 O O . ARG A 1 70 ? 1.849 2.271 -16.75 1 97.62 70 ARG A O 1
ATOM 573 N N . HIS A 1 71 ? -0.008 3.277 -17.578 1 96.56 71 HIS A N 1
ATOM 574 C CA . HIS A 1 71 ? -0.045 4.25 -16.484 1 96.56 71 HIS A CA 1
ATOM 575 C C . HIS A 1 71 ? -0.494 3.602 -15.18 1 96.56 71 HIS A C 1
ATOM 577 O O . HIS A 1 71 ? -1.395 2.76 -15.18 1 96.56 71 HIS A O 1
ATOM 583 N N . GLY A 1 72 ? 0.167 3.844 -14.125 1 96.62 72 GLY A N 1
ATOM 584 C CA . GLY A 1 72 ? -0.232 3.633 -12.742 1 96.62 72 GLY A CA 1
ATOM 585 C C . GLY A 1 72 ? -0.145 4.887 -11.898 1 96.62 72 GLY A C 1
ATOM 586 O O . GLY A 1 72 ? 0.066 5.984 -12.422 1 96.62 72 GLY A O 1
ATOM 587 N N . PHE A 1 73 ? -0.321 4.691 -10.57 1 96.81 73 PHE A N 1
ATOM 588 C CA . PHE A 1 73 ? -0.264 5.84 -9.672 1 96.81 73 PHE A CA 1
ATOM 589 C C . PHE A 1 73 ? 0.638 5.543 -8.477 1 96.81 73 PHE A C 1
ATOM 591 O O . PHE A 1 73 ? 0.713 4.402 -8.016 1 96.81 73 PHE A O 1
ATOM 598 N N . ASP A 1 74 ? 1.319 6.605 -8.07 1 96.25 74 ASP A N 1
ATOM 599 C CA . ASP A 1 74 ? 2.086 6.492 -6.836 1 96.25 74 ASP A CA 1
ATOM 600 C C . ASP A 1 74 ? 1.257 6.938 -5.633 1 96.25 74 ASP A C 1
ATOM 602 O O . ASP A 1 74 ? 0.057 7.188 -5.758 1 96.25 74 ASP A O 1
ATOM 606 N N . SER A 1 75 ? 1.828 6.984 -4.496 1 95.69 75 SER A N 1
ATOM 607 C CA . SER A 1 75 ? 1.097 7.238 -3.26 1 95.69 75 SER A CA 1
ATOM 608 C C . SER A 1 75 ? 0.604 8.68 -3.197 1 95.69 75 SER A C 1
ATOM 610 O O . SER A 1 75 ? -0.264 9.008 -2.385 1 95.69 75 SER A O 1
ATOM 612 N N . LYS A 1 76 ? 1.16 9.57 -4.008 1 92.88 76 LYS A N 1
ATOM 613 C CA . LYS A 1 76 ? 0.739 10.961 -4.043 1 92.88 76 LYS A CA 1
ATOM 614 C C . LYS A 1 76 ? -0.375 11.172 -5.066 1 92.88 76 LYS A C 1
ATOM 616 O O . LYS A 1 76 ? -0.836 12.305 -5.266 1 92.88 76 LYS A O 1
ATOM 621 N N . GLY A 1 77 ? -0.721 10.07 -5.73 1 92.88 77 GLY A N 1
ATOM 622 C CA . GLY A 1 77 ? -1.727 10.172 -6.773 1 92.88 77 GLY A CA 1
ATOM 623 C C . GLY A 1 77 ? -1.163 10.633 -8.102 1 92.88 77 GLY A C 1
ATOM 624 O O . GLY A 1 77 ? -1.917 10.969 -9.023 1 92.88 77 GLY A O 1
ATOM 625 N N . GLN A 1 78 ? 0.107 10.648 -8.195 1 92.88 78 GLN A N 1
ATOM 626 C CA . GLN A 1 78 ? 0.761 11.039 -9.445 1 92.88 78 GLN A CA 1
ATOM 627 C C . GLN A 1 78 ? 0.937 9.836 -10.367 1 92.88 78 GLN A C 1
ATOM 629 O O . GLN A 1 78 ? 1.152 8.719 -9.906 1 92.88 78 GLN A O 1
ATOM 634 N N . THR A 1 79 ? 0.869 10.18 -11.648 1 94 79 THR A N 1
ATOM 635 C CA . THR A 1 79 ? 1.031 9.109 -12.625 1 94 79 THR A CA 1
ATOM 636 C C . THR A 1 79 ? 2.453 8.555 -12.586 1 94 79 THR A C 1
ATOM 638 O O . THR A 1 79 ? 3.41 9.305 -12.375 1 94 79 THR A O 1
ATOM 641 N N . THR A 1 80 ? 2.572 7.348 -12.727 1 96.31 80 THR A N 1
ATOM 642 C CA . THR A 1 80 ? 3.838 6.637 -12.859 1 96.31 80 THR A CA 1
ATOM 643 C C . THR A 1 80 ? 3.68 5.41 -13.758 1 96.31 80 THR A C 1
ATOM 645 O O . THR A 1 80 ? 2.73 5.328 -14.539 1 96.31 80 THR A O 1
ATOM 648 N N . VAL A 1 81 ? 4.66 4.484 -13.734 1 97.44 81 VAL A N 1
ATOM 649 C CA . VAL A 1 81 ? 4.668 3.373 -14.68 1 97.44 81 VAL A CA 1
ATOM 650 C C . VAL A 1 81 ? 4.297 2.08 -13.961 1 97.44 81 VAL A C 1
ATOM 652 O O . VAL A 1 81 ? 4.852 1.766 -12.906 1 97.44 81 VAL A O 1
ATOM 655 N N . GLN A 1 82 ? 3.322 1.415 -14.43 1 98.12 82 GLN A N 1
ATOM 656 C CA . GLN A 1 82 ? 3.018 0.041 -14.047 1 98.12 82 GLN A CA 1
ATOM 657 C C . GLN A 1 82 ? 3.408 -0.938 -15.156 1 98.12 82 GLN A C 1
ATOM 659 O O . GLN A 1 82 ? 3.086 -0.721 -16.328 1 98.12 82 GLN A O 1
ATOM 664 N N . THR A 1 83 ? 4.105 -2.039 -14.82 1 98.38 83 THR A N 1
ATOM 665 C CA . THR A 1 83 ? 4.633 -2.945 -15.828 1 98.38 83 THR A CA 1
ATOM 666 C C . THR A 1 83 ? 4.398 -4.398 -15.43 1 98.38 83 THR A C 1
ATOM 668 O O . THR A 1 83 ? 4.68 -4.789 -14.297 1 98.38 83 THR A O 1
ATOM 671 N N . ASP A 1 84 ? 3.883 -5.18 -16.344 1 98.31 84 ASP A N 1
ATOM 672 C CA . ASP A 1 84 ? 3.816 -6.633 -16.25 1 98.31 84 ASP A CA 1
ATOM 673 C C . ASP A 1 84 ? 4.844 -7.297 -17.172 1 98.31 84 ASP A C 1
ATOM 675 O O . ASP A 1 84 ? 4.941 -6.949 -18.344 1 98.31 84 ASP A O 1
ATOM 679 N N . MET A 1 85 ? 5.594 -8.117 -16.609 1 98.62 85 MET A N 1
ATOM 680 C CA . MET A 1 85 ? 6.516 -8.914 -17.406 1 98.62 85 MET A CA 1
ATOM 681 C C . MET A 1 85 ? 6.062 -10.367 -17.469 1 98.62 85 MET A C 1
ATOM 683 O O . MET A 1 85 ? 5.738 -10.961 -16.438 1 98.62 85 MET A O 1
ATOM 687 N N . TYR A 1 86 ? 6.004 -10.883 -18.641 1 98.12 86 TYR A N 1
ATOM 688 C CA . TYR A 1 86 ? 5.621 -12.273 -18.891 1 98.12 86 TYR A CA 1
ATOM 689 C C . TYR A 1 86 ? 6.82 -13.102 -19.328 1 98.12 86 TYR A C 1
ATOM 691 O O . TYR A 1 86 ? 7.676 -12.617 -20.062 1 98.12 86 TYR A O 1
ATOM 699 N N . CYS A 1 87 ? 6.867 -14.312 -18.875 1 98.56 87 CYS A N 1
ATOM 700 C CA . CYS A 1 87 ? 7.863 -15.289 -19.312 1 98.56 87 CYS A CA 1
ATOM 701 C C . CYS A 1 87 ? 7.203 -16.531 -19.891 1 98.56 87 CYS A C 1
ATOM 703 O O . CYS A 1 87 ? 6.051 -16.828 -19.578 1 98.56 87 CYS A O 1
ATOM 705 N N . THR A 1 88 ? 7.914 -17.156 -20.797 1 98.19 88 THR A N 1
ATOM 706 C CA . THR A 1 88 ? 7.516 -18.484 -21.25 1 98.19 88 THR A CA 1
ATOM 707 C C . THR A 1 88 ? 8.016 -19.547 -20.281 1 98.19 88 THR A C 1
ATOM 709 O O . THR A 1 88 ? 9.219 -19.734 -20.125 1 98.19 88 THR A O 1
ATOM 712 N N . VAL A 1 89 ? 7.074 -20.156 -19.641 1 97.31 89 VAL A N 1
ATOM 713 C CA . VAL A 1 89 ? 7.363 -21.219 -18.672 1 97.31 89 VAL A CA 1
ATOM 714 C C . VAL A 1 89 ? 6.668 -22.516 -19.094 1 97.31 89 VAL A C 1
ATOM 716 O O . VAL A 1 89 ? 5.438 -22.594 -19.094 1 97.31 89 VAL A O 1
ATOM 719 N N . ARG A 1 90 ? 7.473 -23.531 -19.531 1 96.88 90 ARG A N 1
ATOM 720 C CA . ARG A 1 90 ? 6.945 -24.828 -19.953 1 96.88 90 ARG A CA 1
ATOM 721 C C . ARG A 1 90 ? 5.895 -24.656 -21.047 1 96.88 90 ARG A C 1
ATOM 723 O O . ARG A 1 90 ? 4.785 -25.188 -20.938 1 96.88 90 ARG A O 1
ATOM 730 N N . ASN A 1 91 ? 6.199 -23.875 -21.969 1 95.94 91 ASN A N 1
ATOM 731 C CA . ASN A 1 91 ? 5.449 -23.656 -23.188 1 95.94 91 ASN A CA 1
ATOM 732 C C . ASN A 1 91 ? 4.312 -22.656 -22.984 1 95.94 91 ASN A C 1
ATOM 734 O O . ASN A 1 91 ? 3.637 -22.266 -23.938 1 95.94 91 ASN A O 1
ATOM 738 N N . ASP A 1 92 ? 4.145 -22.156 -21.766 1 95.62 92 ASP A N 1
ATOM 739 C CA . ASP A 1 92 ? 3.025 -21.266 -21.5 1 95.62 92 ASP A CA 1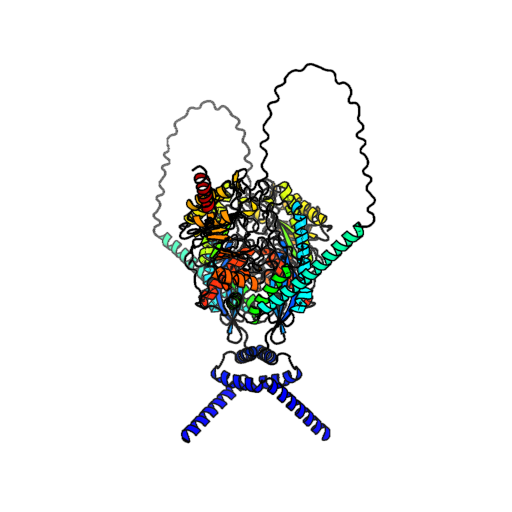
ATOM 740 C C . ASP A 1 92 ? 3.514 -19.859 -21.156 1 95.62 92 ASP A C 1
ATOM 742 O O . ASP A 1 92 ? 4.562 -19.688 -20.531 1 95.62 92 ASP A O 1
ATOM 746 N N . LYS A 1 93 ? 2.756 -18.875 -21.625 1 95.44 93 LYS A N 1
ATOM 747 C CA . LYS A 1 93 ? 3.008 -17.5 -21.203 1 95.44 93 LYS A CA 1
ATOM 748 C C . LYS A 1 93 ? 2.486 -17.25 -19.797 1 95.44 93 LYS A C 1
ATOM 750 O O . LYS A 1 93 ? 1.303 -17.453 -19.516 1 95.44 93 LYS A O 1
ATOM 755 N N . LYS A 1 94 ? 3.344 -16.828 -18.953 1 96.31 94 LYS A N 1
ATOM 756 C CA . LYS A 1 94 ? 2.967 -16.672 -17.547 1 96.31 94 LYS A CA 1
ATOM 757 C C . LYS A 1 94 ? 3.352 -15.281 -17.031 1 96.31 94 LYS A C 1
ATOM 759 O O . LYS A 1 94 ? 4.469 -14.812 -17.266 1 96.31 94 LYS A O 1
ATOM 764 N N . LEU A 1 95 ? 2.352 -14.586 -16.391 1 96.75 95 LEU A N 1
ATOM 765 C CA . LEU A 1 95 ? 2.705 -13.367 -15.68 1 96.75 95 LEU A CA 1
ATOM 766 C C . LEU A 1 95 ? 3.738 -13.648 -14.594 1 96.75 95 LEU A C 1
ATOM 768 O O . LEU A 1 95 ? 3.469 -14.406 -13.656 1 96.75 95 LEU A O 1
ATOM 772 N N . SER A 1 96 ? 4.922 -13.086 -14.773 1 98.25 96 SER A N 1
ATOM 773 C CA . SER A 1 96 ? 6.035 -13.453 -13.906 1 98.25 96 SER A CA 1
ATOM 774 C C . SER A 1 96 ? 6.449 -12.289 -13.008 1 98.25 96 SER A C 1
ATOM 776 O O . SER A 1 96 ? 7.152 -12.484 -12.016 1 98.25 96 SER A O 1
ATOM 778 N N . ALA A 1 97 ? 6.023 -11.109 -13.359 1 98.44 97 ALA A N 1
ATOM 779 C CA . ALA A 1 97 ? 6.312 -9.945 -12.516 1 98.44 97 ALA A CA 1
ATOM 780 C C . ALA A 1 97 ? 5.297 -8.836 -12.758 1 98.44 97 ALA A C 1
ATOM 782 O O . ALA A 1 97 ? 4.883 -8.594 -13.891 1 98.44 97 ALA A O 1
ATOM 783 N N . SER A 1 98 ? 4.852 -8.195 -11.758 1 97.44 98 SER A N 1
ATOM 784 C CA . SER A 1 98 ? 4.082 -6.957 -11.781 1 97.44 98 SER A CA 1
ATOM 785 C C . SER A 1 98 ? 4.738 -5.883 -10.914 1 97.44 98 SER A C 1
ATOM 787 O O . SER A 1 98 ? 4.906 -6.07 -9.711 1 97.44 98 SER A O 1
ATOM 789 N N . ILE A 1 99 ? 5.09 -4.816 -11.57 1 96.44 99 ILE A N 1
ATOM 790 C CA . ILE A 1 99 ? 5.836 -3.766 -10.883 1 96.44 99 ILE A CA 1
ATOM 791 C C . ILE A 1 99 ? 5.102 -2.436 -11.023 1 96.44 99 ILE A C 1
ATOM 793 O O . ILE A 1 99 ? 4.484 -2.168 -12.062 1 96.44 99 ILE A O 1
ATOM 797 N N . VAL A 1 100 ? 5.059 -1.64 -9.992 1 96.94 100 VAL A N 1
ATOM 798 C CA . VAL A 1 100 ? 4.664 -0.236 -10.047 1 96.94 100 VAL A CA 1
ATOM 799 C C . VAL A 1 100 ? 5.816 0.645 -9.57 1 96.94 100 VAL A C 1
ATOM 801 O O . VAL A 1 100 ? 6.301 0.488 -8.445 1 96.94 100 VAL A O 1
ATOM 804 N N . SER A 1 101 ? 6.25 1.496 -10.352 1 95.44 101 SER A N 1
ATOM 805 C CA . SER A 1 101 ? 7.445 2.285 -10.062 1 95.44 101 SER A CA 1
ATOM 806 C C . SER A 1 101 ? 7.125 3.469 -9.164 1 95.44 101 SER A C 1
ATOM 808 O O . SER A 1 101 ? 6.051 4.066 -9.266 1 95.44 101 SER A O 1
ATOM 810 N N . SER A 1 102 ? 8.062 3.801 -8.297 1 93.62 102 SER A N 1
ATOM 811 C CA . SER A 1 102 ? 7.961 5.035 -7.523 1 93.62 102 SER A CA 1
ATOM 812 C C . SER A 1 102 ? 8.273 6.254 -8.391 1 93.62 102 SER A C 1
ATOM 814 O O . SER A 1 102 ? 8.852 6.117 -9.469 1 93.62 102 SER A O 1
ATOM 816 N N . SER A 1 103 ? 7.836 7.379 -7.941 1 89.81 103 SER A N 1
ATOM 817 C CA . SER A 1 103 ? 8.203 8.633 -8.594 1 89.81 103 SER A CA 1
ATOM 818 C C . SER A 1 103 ? 9.445 9.242 -7.949 1 89.81 103 SER A C 1
ATOM 820 O O . SER A 1 103 ? 9.578 9.242 -6.727 1 89.81 103 SER A O 1
ATOM 822 N N . THR A 1 104 ? 10.258 9.703 -8.797 1 81.25 104 THR A N 1
ATOM 823 C CA . THR A 1 104 ? 11.461 10.367 -8.297 1 81.25 104 THR A CA 1
ATOM 824 C C . THR A 1 104 ? 11.109 11.625 -7.512 1 81.25 104 THR A C 1
ATOM 826 O O . THR A 1 104 ? 10.18 12.352 -7.883 1 81.25 104 THR A O 1
ATOM 829 N N . ASN A 1 105 ? 11.906 11.867 -6.512 1 78 105 ASN A N 1
ATOM 830 C CA . ASN A 1 105 ? 11.672 13.047 -5.68 1 78 105 ASN A CA 1
ATOM 831 C C . ASN A 1 105 ? 11.836 14.336 -6.48 1 78 105 ASN A C 1
ATOM 833 O O . ASN A 1 105 ? 12.75 14.445 -7.305 1 78 105 ASN A O 1
ATOM 837 N N . SER A 1 106 ? 10.969 15.227 -6.215 1 77 106 SER A N 1
ATOM 838 C CA . SER A 1 106 ? 11.031 16.547 -6.84 1 77 106 SER A CA 1
ATOM 839 C C . SER A 1 106 ? 12.266 17.312 -6.383 1 77 106 SER A C 1
ATOM 841 O O . SER A 1 106 ? 12.727 17.141 -5.254 1 77 106 SER A O 1
ATOM 843 N N . SER A 1 107 ? 12.727 18.141 -7.258 1 74.88 107 SER A N 1
ATOM 844 C CA . SER A 1 107 ? 13.805 19.047 -6.887 1 74.88 107 SER A CA 1
ATOM 845 C C . SER A 1 107 ? 13.258 20.281 -6.164 1 74.88 107 SER A C 1
ATOM 847 O O . SER A 1 107 ? 14.008 21.016 -5.535 1 74.88 107 SER A O 1
ATOM 849 N N . LEU A 1 108 ? 11.953 20.391 -6.254 1 78.5 108 LEU A N 1
ATOM 850 C CA . LEU A 1 108 ? 11.312 21.531 -5.602 1 78.5 108 LEU A CA 1
ATOM 851 C C . LEU A 1 108 ? 11.008 21.219 -4.141 1 78.5 108 LEU A C 1
ATOM 853 O O . LEU A 1 108 ? 10.711 20.062 -3.799 1 78.5 108 LEU A O 1
ATOM 857 N N . PRO A 1 109 ? 11.062 22.312 -3.381 1 75.12 109 PRO A N 1
ATOM 858 C CA . PRO A 1 109 ? 10.68 22.094 -1.984 1 75.12 109 PRO A CA 1
ATOM 859 C C . PRO A 1 109 ? 9.258 21.547 -1.844 1 75.12 109 PRO A C 1
ATOM 861 O O . PRO A 1 109 ? 8.391 21.844 -2.678 1 75.12 109 PRO A O 1
ATOM 864 N N . GLU A 1 110 ? 9.055 20.859 -0.766 1 71.94 110 GLU A N 1
ATOM 865 C CA . GLU A 1 110 ? 7.766 20.203 -0.522 1 71.94 110 GLU A CA 1
ATOM 866 C C . GLU A 1 110 ? 6.652 21.234 -0.358 1 71.94 110 GLU A C 1
ATOM 868 O O . GLU A 1 110 ? 5.484 20.938 -0.616 1 71.94 110 GLU A O 1
ATOM 873 N N . ASN A 1 111 ? 7.035 22.438 0.044 1 71.75 111 ASN A N 1
ATOM 874 C CA . ASN A 1 111 ? 6.023 23.469 0.293 1 71.75 111 ASN A CA 1
ATOM 875 C C . ASN A 1 111 ? 5.84 24.375 -0.917 1 71.75 111 ASN A C 1
ATOM 877 O O . ASN A 1 111 ? 5.266 25.469 -0.8 1 71.75 111 ASN A O 1
ATOM 881 N N . THR A 1 112 ? 6.363 23.922 -2.055 1 80.38 112 THR A N 1
ATOM 882 C CA . THR A 1 112 ? 6.156 24.688 -3.279 1 80.38 112 THR A CA 1
ATOM 883 C C . THR A 1 112 ? 4.676 24.719 -3.652 1 80.38 112 THR A C 1
ATOM 885 O O . THR A 1 112 ? 3.988 23.703 -3.572 1 80.38 112 THR A O 1
ATOM 888 N N . LYS A 1 113 ? 4.262 25.938 -4.023 1 77.94 113 LYS A N 1
ATOM 889 C CA . LYS A 1 113 ? 2.859 26.094 -4.402 1 77.94 113 LYS A CA 1
ATOM 890 C C . LYS A 1 113 ? 2.533 25.281 -5.648 1 77.94 113 LYS A C 1
ATOM 892 O O . LYS A 1 113 ? 3.371 25.141 -6.543 1 77.94 113 LYS A O 1
ATOM 897 N N . PRO A 1 114 ? 1.289 24.797 -5.656 1 76.81 114 PRO A N 1
ATOM 898 C CA . PRO A 1 114 ? 0.88 23.953 -6.789 1 76.81 114 PRO A CA 1
ATOM 899 C C . PRO A 1 114 ? 1.115 24.641 -8.141 1 76.81 114 PRO A C 1
ATOM 901 O O . PRO A 1 114 ? 1.512 23.984 -9.102 1 76.81 114 PRO A O 1
ATOM 904 N N . GLU A 1 115 ? 0.945 25.984 -8.242 1 79.94 115 GLU A N 1
ATOM 905 C CA . GLU A 1 115 ? 1.106 26.703 -9.5 1 79.94 115 GLU A CA 1
ATOM 906 C C . GLU A 1 115 ? 2.561 26.688 -9.969 1 79.94 115 GLU A C 1
ATOM 908 O O . GLU A 1 115 ? 2.836 26.656 -11.164 1 79.94 115 GLU A O 1
ATOM 913 N N . ASP A 1 116 ? 3.406 26.547 -9.008 1 83.19 116 ASP A N 1
ATOM 914 C CA . ASP A 1 116 ? 4.832 26.609 -9.312 1 83.19 116 ASP A CA 1
ATOM 915 C C . ASP A 1 116 ? 5.371 25.219 -9.648 1 83.19 116 ASP A C 1
ATOM 917 O O . ASP A 1 116 ? 6.52 25.078 -10.07 1 83.19 116 ASP A O 1
ATOM 921 N N . ARG A 1 117 ? 4.527 24.281 -9.484 1 85.44 117 ARG A N 1
ATOM 922 C CA . ARG A 1 117 ? 4.938 22.906 -9.742 1 85.44 117 ARG A CA 1
ATOM 923 C C . ARG A 1 117 ? 4.48 22.438 -11.117 1 85.44 117 ARG A C 1
ATOM 925 O O . ARG A 1 117 ? 4.816 21.344 -11.555 1 85.44 117 ARG A O 1
ATOM 932 N N . GLU A 1 118 ? 3.801 23.234 -11.773 1 85 118 GLU A N 1
ATOM 933 C CA . GLU A 1 118 ? 3.121 22.828 -12.992 1 85 118 GLU A CA 1
ATOM 934 C C . GLU A 1 118 ? 4.117 22.359 -14.047 1 85 118 GLU A C 1
ATOM 936 O O . GLU A 1 118 ? 3.9 21.328 -14.703 1 85 118 GLU A O 1
ATOM 941 N N . GLU A 1 119 ? 5.191 23.094 -14.203 1 87.75 119 GLU A N 1
ATOM 942 C CA . GLU A 1 119 ? 6.184 22.734 -15.211 1 87.75 119 GLU A CA 1
ATOM 943 C C . GLU A 1 119 ? 6.84 21.406 -14.891 1 87.75 119 GLU A C 1
ATOM 945 O O . GLU A 1 119 ? 7.051 20.578 -15.781 1 87.75 119 GLU A O 1
ATOM 950 N N . GLU A 1 120 ? 7.148 21.234 -13.695 1 87.75 120 GLU A N 1
ATOM 951 C CA . GLU A 1 120 ? 7.754 19.984 -13.281 1 87.75 120 GLU A CA 1
ATOM 952 C C . GLU A 1 120 ? 6.77 18.828 -13.438 1 87.75 120 GLU A C 1
ATOM 954 O O . GLU A 1 120 ? 7.164 17.719 -13.812 1 87.75 120 GLU A O 1
ATOM 959 N N . ASP A 1 121 ? 5.566 19.047 -13.156 1 87.81 121 ASP A N 1
ATOM 960 C CA . ASP A 1 121 ? 4.535 18.016 -13.273 1 87.81 121 ASP A CA 1
ATOM 961 C C . ASP A 1 121 ? 4.355 17.594 -14.734 1 87.81 121 ASP A C 1
ATOM 963 O O . ASP A 1 121 ? 4.23 16.406 -15.023 1 87.81 121 ASP A O 1
ATOM 967 N N . LYS A 1 122 ? 4.348 18.594 -15.578 1 89.69 122 LYS A N 1
ATOM 968 C CA . LYS A 1 122 ? 4.234 18.297 -17 1 89.69 122 LYS A CA 1
ATOM 969 C C . LYS A 1 122 ? 5.422 17.469 -17.484 1 89.69 122 LYS A C 1
ATOM 971 O O . LYS A 1 122 ? 5.25 16.516 -18.25 1 89.69 122 LYS A O 1
ATOM 976 N N . SER A 1 123 ? 6.586 17.859 -17.047 1 91.31 123 SER A N 1
ATOM 977 C CA . SER A 1 123 ? 7.797 17.125 -17.422 1 91.31 123 SER A CA 1
ATOM 978 C C . SER A 1 123 ? 7.762 15.695 -16.906 1 91.31 123 SER A C 1
ATOM 980 O O . SER A 1 123 ? 8.172 14.766 -17.594 1 91.31 123 SER A O 1
ATOM 982 N N . ARG A 1 124 ? 7.316 15.555 -15.758 1 91.5 124 ARG A N 1
ATOM 983 C CA . ARG A 1 124 ? 7.203 14.234 -15.164 1 91.5 124 ARG A CA 1
ATOM 984 C C . ARG A 1 124 ? 6.234 13.359 -15.953 1 91.5 124 ARG A C 1
ATOM 986 O O . ARG A 1 124 ? 6.52 12.188 -16.219 1 91.5 124 ARG A O 1
ATOM 993 N N . GLU A 1 125 ? 5.109 13.883 -16.281 1 92.69 125 GLU A N 1
ATOM 994 C CA . GLU A 1 125 ? 4.117 13.148 -17.062 1 92.69 125 GLU A CA 1
ATOM 995 C C . GLU A 1 125 ? 4.676 12.734 -18.406 1 92.69 125 GLU A C 1
ATOM 997 O O . GLU A 1 125 ? 4.426 11.617 -18.875 1 92.69 125 GLU A O 1
ATOM 1002 N N . ALA A 1 126 ? 5.406 13.672 -19 1 94.94 126 ALA A N 1
ATOM 1003 C CA . ALA A 1 126 ? 6.039 13.375 -20.281 1 94.94 126 ALA A CA 1
ATOM 1004 C C . ALA A 1 126 ? 7.066 12.258 -20.141 1 94.94 126 ALA A C 1
ATOM 1006 O O . ALA A 1 126 ? 7.195 11.398 -21.016 1 94.94 126 ALA A O 1
ATOM 1007 N N . ALA A 1 127 ? 7.785 12.289 -19.078 1 95.25 127 ALA A N 1
ATOM 1008 C CA . ALA A 1 127 ? 8.781 11.25 -18.812 1 95.25 127 ALA A CA 1
ATOM 1009 C C . ALA A 1 127 ? 8.117 9.891 -18.625 1 95.25 127 ALA A C 1
ATOM 1011 O O . ALA A 1 127 ? 8.648 8.867 -19.078 1 95.25 127 ALA A O 1
ATOM 1012 N N . VAL A 1 128 ? 6.965 9.844 -18 1 96.44 128 VAL A N 1
ATOM 1013 C CA . VAL A 1 128 ? 6.219 8.609 -17.781 1 96.44 128 VAL A CA 1
ATOM 1014 C C . VAL A 1 128 ? 5.727 8.062 -19.109 1 96.44 128 VAL A C 1
ATOM 1016 O O . VAL A 1 128 ? 5.859 6.867 -19.391 1 96.44 128 VAL A O 1
ATOM 1019 N N . GLU A 1 129 ? 5.227 8.961 -19.953 1 97.19 129 GLU A N 1
ATOM 1020 C CA . GLU A 1 129 ? 4.77 8.555 -21.281 1 97.19 129 GLU A CA 1
ATOM 1021 C C . GLU A 1 129 ? 5.914 7.973 -22.109 1 97.19 129 GLU A C 1
ATOM 1023 O O . GLU A 1 129 ? 5.742 6.965 -22.781 1 97.19 129 GLU A O 1
ATOM 1028 N N . ALA A 1 130 ? 7.027 8.664 -22.031 1 97.69 130 ALA A N 1
ATOM 1029 C CA . ALA A 1 130 ? 8.203 8.203 -22.766 1 97.69 130 ALA A CA 1
ATOM 1030 C C . ALA A 1 130 ? 8.68 6.848 -22.266 1 97.69 130 ALA A C 1
ATOM 1032 O O . ALA A 1 130 ? 9.086 5.988 -23.047 1 97.69 130 ALA A O 1
ATOM 1033 N N . ALA A 1 131 ? 8.648 6.656 -21 1 97.88 131 ALA A N 1
ATOM 1034 C CA . ALA A 1 131 ? 9.055 5.383 -20.406 1 97.88 131 ALA A CA 1
ATOM 1035 C C . ALA A 1 131 ? 8.133 4.25 -20.859 1 97.88 131 ALA A C 1
ATOM 1037 O O . ALA A 1 131 ? 8.602 3.162 -21.188 1 97.88 131 ALA A O 1
ATOM 1038 N N . ILE A 1 132 ? 6.852 4.504 -20.844 1 98.19 132 ILE A N 1
ATOM 1039 C CA . ILE A 1 132 ? 5.867 3.51 -21.25 1 98.19 132 ILE A CA 1
ATOM 1040 C C . ILE A 1 132 ? 6.09 3.141 -22.719 1 98.19 132 ILE A C 1
ATOM 1042 O O . ILE A 1 132 ? 6.055 1.961 -23.078 1 98.19 132 ILE A O 1
ATOM 1046 N N . ALA A 1 133 ? 6.355 4.133 -23.547 1 98.25 133 ALA A N 1
ATOM 1047 C CA . ALA A 1 133 ? 6.613 3.891 -24.969 1 98.25 133 ALA A CA 1
ATOM 1048 C C . ALA A 1 133 ? 7.855 3.025 -25.156 1 98.25 133 ALA A C 1
ATOM 1050 O O . ALA A 1 133 ? 7.855 2.098 -25.969 1 98.25 133 ALA A O 1
ATOM 1051 N N . LEU A 1 134 ? 8.875 3.305 -24.391 1 98.31 134 LEU A N 1
ATOM 1052 C CA . LEU A 1 134 ? 10.117 2.541 -24.484 1 98.31 134 LEU A CA 1
ATOM 1053 C C . LEU A 1 134 ? 9.906 1.108 -24.016 1 98.31 134 LEU A C 1
ATOM 1055 O O . LEU A 1 134 ? 10.422 0.167 -24.625 1 98.31 134 LEU A O 1
ATOM 1059 N N . LEU A 1 135 ? 9.211 0.957 -22.953 1 98.69 135 LEU A N 1
ATOM 1060 C CA . LEU A 1 135 ? 8.977 -0.358 -22.359 1 98.69 135 LEU A CA 1
ATOM 1061 C C . LEU A 1 135 ? 8.156 -1.235 -23.297 1 98.69 135 LEU A C 1
ATOM 1063 O O . LEU A 1 135 ? 8.453 -2.422 -23.469 1 98.69 135 LEU A O 1
ATOM 1067 N N . ASN A 1 136 ? 7.164 -0.667 -23.922 1 98.38 136 ASN A N 1
ATOM 1068 C CA . ASN A 1 136 ? 6.281 -1.417 -24.812 1 98.38 136 ASN A CA 1
ATOM 1069 C C . ASN A 1 136 ? 6.902 -1.611 -26.188 1 98.38 136 ASN A C 1
ATOM 1071 O O . ASN A 1 136 ? 6.434 -2.436 -26.984 1 98.38 136 ASN A O 1
ATOM 1075 N N . GLY A 1 137 ? 7.973 -0.845 -26.531 1 98.38 137 GLY A N 1
ATOM 1076 C CA . GLY A 1 137 ? 8.617 -0.899 -27.828 1 98.38 137 GLY A CA 1
ATOM 1077 C C . GLY A 1 137 ? 9.977 -1.57 -27.797 1 98.38 137 GLY A C 1
ATOM 1078 O O . GLY A 1 137 ? 10.062 -2.797 -27.719 1 98.38 137 GLY A O 1
ATOM 1079 N N . ASP A 1 138 ? 11.047 -0.718 -27.719 1 98.31 138 ASP A N 1
ATOM 1080 C CA . ASP A 1 138 ? 12.422 -1.198 -27.859 1 98.31 138 ASP A CA 1
ATOM 1081 C C . ASP A 1 138 ? 12.773 -2.174 -26.734 1 98.31 138 ASP A C 1
ATOM 1083 O O . ASP A 1 138 ? 13.406 -3.205 -26.984 1 98.31 138 ASP A O 1
ATOM 1087 N N . ILE A 1 139 ? 12.414 -1.862 -25.578 1 98.75 139 ILE A N 1
ATOM 1088 C CA . ILE A 1 139 ? 12.766 -2.705 -24.438 1 98.75 139 ILE A CA 1
ATOM 1089 C C . ILE A 1 139 ? 12.055 -4.051 -24.547 1 98.75 139 ILE A C 1
ATOM 1091 O O . ILE A 1 139 ? 12.672 -5.102 -24.359 1 98.75 139 ILE A O 1
ATOM 1095 N N . ASN A 1 140 ? 10.766 -4.016 -24.844 1 98.62 140 ASN A N 1
ATOM 1096 C CA . ASN A 1 140 ? 10.023 -5.25 -25.062 1 98.62 140 ASN A CA 1
ATOM 1097 C C . ASN A 1 140 ? 10.695 -6.125 -26.125 1 98.62 140 ASN A C 1
ATOM 1099 O O . ASN A 1 140 ? 10.859 -7.332 -25.922 1 98.62 140 ASN A O 1
ATOM 1103 N N . THR A 1 141 ? 11.141 -5.551 -27.219 1 98.5 141 THR A N 1
ATOM 1104 C CA . THR A 1 141 ? 11.758 -6.277 -28.328 1 98.5 141 THR A CA 1
ATOM 1105 C C . THR A 1 141 ? 13.109 -6.852 -27.906 1 98.5 141 THR A C 1
ATOM 1107 O O . THR A 1 141 ? 13.398 -8.023 -28.156 1 98.5 141 THR A O 1
ATOM 1110 N N . ARG A 1 142 ? 13.898 -6.109 -27.234 1 98.5 142 ARG A N 1
ATOM 1111 C CA . ARG A 1 142 ? 15.273 -6.488 -26.922 1 98.5 142 ARG A CA 1
ATOM 1112 C C . ARG A 1 142 ? 15.32 -7.512 -25.797 1 98.5 142 ARG A C 1
ATOM 1114 O O . ARG A 1 142 ? 16.266 -8.297 -25.688 1 98.5 142 ARG A O 1
ATOM 1121 N N . LEU A 1 143 ? 14.312 -7.531 -24.938 1 98.75 143 LEU A N 1
ATOM 1122 C CA . LEU A 1 143 ? 14.336 -8.438 -23.797 1 98.75 143 LEU A CA 1
ATOM 1123 C C . LEU A 1 143 ? 13.664 -9.766 -24.141 1 98.75 143 LEU A C 1
ATOM 1125 O O . LEU A 1 143 ? 13.758 -10.727 -23.391 1 98.75 143 LEU A O 1
ATOM 1129 N N . GLN A 1 144 ? 13 -9.844 -25.297 1 98.25 144 GLN A N 1
ATOM 1130 C CA . GLN A 1 144 ? 12.391 -11.102 -25.703 1 98.25 144 GLN A CA 1
ATOM 1131 C C . GLN A 1 144 ? 13.438 -12.203 -25.859 1 98.25 144 GLN A C 1
ATOM 1133 O O . GLN A 1 144 ? 14.453 -12.008 -26.531 1 98.25 144 GLN A O 1
ATOM 1138 N N . GLY A 1 145 ? 13.234 -13.312 -25.188 1 98.12 145 GLY A N 1
ATOM 1139 C CA . GLY A 1 145 ? 14.133 -14.453 -25.281 1 98.12 145 GLY A CA 1
ATOM 1140 C C . GLY A 1 145 ? 15.297 -14.391 -24.312 1 98.12 145 GLY A C 1
ATOM 1141 O O . GLY A 1 145 ? 16.172 -15.266 -24.312 1 98.12 145 GLY A O 1
ATOM 1142 N N . VAL A 1 146 ? 15.281 -13.398 -23.438 1 98.62 146 VAL A N 1
ATOM 1143 C CA . VAL A 1 146 ? 16.359 -13.258 -22.453 1 98.62 146 VAL A CA 1
ATOM 1144 C C . VAL A 1 146 ? 15.969 -13.961 -21.156 1 98.62 146 VAL A C 1
ATOM 1146 O O . VAL A 1 146 ? 14.805 -13.93 -20.75 1 98.62 146 VAL A O 1
ATOM 1149 N N . ASP A 1 147 ? 16.922 -14.633 -20.531 1 98.69 147 ASP A N 1
ATOM 1150 C CA . ASP A 1 147 ? 16.734 -15.242 -19.219 1 98.69 147 ASP A CA 1
ATOM 1151 C C . ASP A 1 147 ? 16.688 -14.18 -18.125 1 98.69 147 ASP A C 1
ATOM 1153 O O . ASP A 1 147 ? 17.688 -13.508 -17.859 1 98.69 147 ASP A O 1
ATOM 1157 N N . PRO A 1 148 ? 15.523 -14.031 -17.484 1 98.69 148 PRO A N 1
ATOM 1158 C CA . PRO A 1 148 ? 15.461 -13.023 -16.438 1 98.69 148 PRO A CA 1
ATOM 1159 C C . PRO A 1 148 ? 16.391 -13.336 -15.258 1 98.69 148 PRO A C 1
ATOM 1161 O O . PRO A 1 148 ? 16.703 -12.445 -14.461 1 98.69 148 PRO A O 1
ATOM 1164 N N . GLY A 1 149 ? 16.844 -14.57 -15.117 1 98.19 149 GLY A N 1
ATOM 1165 C CA . GLY A 1 149 ? 17.734 -14.977 -14.047 1 98.19 149 GLY A CA 1
ATOM 1166 C C . GLY A 1 149 ? 19.141 -14.438 -14.211 1 98.19 149 GLY A C 1
ATOM 1167 O O . GLY A 1 149 ? 19.938 -14.461 -13.266 1 98.19 149 GLY A O 1
ATOM 1168 N N . LEU A 1 150 ? 19.453 -14.047 -15.422 1 98.25 150 LEU A N 1
ATOM 1169 C CA . LEU A 1 150 ? 20.75 -13.43 -15.703 1 98.25 150 LEU A CA 1
ATOM 1170 C C . LEU A 1 150 ? 20.656 -11.906 -15.633 1 98.25 150 LEU A C 1
ATOM 1172 O O . LEU A 1 150 ? 20.719 -11.227 -16.656 1 98.25 150 LEU A O 1
ATOM 1176 N N . GLN A 1 151 ? 20.625 -11.422 -14.414 1 98.69 151 GLN A N 1
ATOM 1177 C CA . GLN A 1 151 ? 20.328 -10.016 -14.125 1 98.69 151 GLN A CA 1
ATOM 1178 C C . GLN A 1 151 ? 21.328 -9.094 -14.82 1 98.69 151 GLN A C 1
ATOM 1180 O O . GLN A 1 151 ? 20.938 -8.07 -15.391 1 98.69 151 GLN A O 1
ATOM 1185 N N . SER A 1 152 ? 22.562 -9.422 -14.789 1 97.94 152 SER A N 1
ATOM 1186 C CA . SER A 1 152 ? 23.594 -8.586 -15.406 1 97.94 152 SER A CA 1
ATOM 1187 C C . SER A 1 152 ? 23.391 -8.477 -16.906 1 97.94 152 SER A C 1
ATOM 1189 O O . SER A 1 152 ? 23.625 -7.422 -17.5 1 97.94 152 SER A O 1
ATOM 1191 N N . ASP A 1 153 ? 23 -9.57 -17.547 1 98.5 153 ASP A N 1
ATOM 1192 C CA . ASP A 1 153 ? 22.719 -9.547 -18.969 1 98.5 153 ASP A CA 1
ATOM 1193 C C . ASP A 1 153 ? 21.547 -8.633 -19.297 1 98.5 153 ASP A C 1
ATOM 1195 O O . ASP A 1 153 ? 21.609 -7.84 -20.234 1 98.5 153 ASP A O 1
ATOM 1199 N N . VAL A 1 154 ? 20.516 -8.789 -18.5 1 98.81 154 VAL A N 1
ATOM 1200 C CA . VAL A 1 154 ? 19.359 -7.934 -18.672 1 98.81 154 VAL A CA 1
ATOM 1201 C C . VAL A 1 154 ? 19.766 -6.469 -18.547 1 98.81 154 VAL A C 1
ATOM 1203 O O . VAL A 1 154 ? 19.438 -5.652 -19.406 1 98.81 154 VAL A O 1
ATOM 1206 N N . ASP A 1 155 ? 20.484 -6.121 -17.531 1 98.19 155 ASP A N 1
ATOM 1207 C CA . ASP A 1 155 ? 20.859 -4.742 -17.25 1 98.19 155 ASP A CA 1
ATOM 1208 C C . ASP A 1 155 ? 21.797 -4.195 -18.328 1 98.19 155 ASP A C 1
ATOM 1210 O O . ASP A 1 155 ? 21.719 -3.018 -18.688 1 98.19 155 ASP A O 1
ATOM 1214 N N . ASN A 1 156 ? 22.625 -5.031 -18.844 1 98.19 156 ASN A N 1
ATOM 1215 C CA . ASN A 1 156 ? 23.516 -4.621 -19.922 1 98.19 156 ASN A CA 1
ATOM 1216 C C . ASN A 1 156 ? 22.75 -4.289 -21.188 1 98.19 156 ASN A C 1
ATOM 1218 O O . ASN A 1 156 ? 23.078 -3.328 -21.891 1 98.19 156 ASN A O 1
ATOM 1222 N N . ILE A 1 157 ? 21.797 -5.07 -21.484 1 98.69 157 ILE A N 1
ATOM 1223 C CA . ILE A 1 157 ? 20.938 -4.816 -22.656 1 98.69 157 ILE A CA 1
ATOM 1224 C C . ILE A 1 157 ? 20.234 -3.475 -22.484 1 98.69 157 ILE A C 1
ATOM 1226 O O . ILE A 1 157 ? 20.188 -2.676 -23.422 1 98.69 157 ILE A O 1
ATOM 1230 N N . LEU A 1 158 ? 19.719 -3.238 -21.312 1 98.31 158 LEU A N 1
ATOM 1231 C CA . LEU A 1 158 ? 18.984 -2.008 -21.031 1 98.31 158 LEU A CA 1
ATOM 1232 C C . LEU A 1 158 ? 19.906 -0.796 -21.141 1 98.31 158 LEU A C 1
ATOM 1234 O O . LEU A 1 158 ? 19.562 0.213 -21.75 1 98.31 158 LEU A O 1
ATOM 1238 N N . MET A 1 159 ? 21.078 -0.923 -20.578 1 96.56 159 MET A N 1
ATOM 1239 C CA . MET A 1 159 ? 22.016 0.195 -20.562 1 96.56 159 MET A CA 1
ATOM 1240 C C . MET A 1 159 ? 22.562 0.459 -21.969 1 96.56 159 MET A C 1
ATOM 1242 O O . MET A 1 159 ? 22.828 1.607 -22.328 1 96.56 159 MET A O 1
ATOM 1246 N N . LYS A 1 160 ? 22.781 -0.591 -22.688 1 97.69 160 LYS A N 1
ATOM 1247 C CA . LYS A 1 160 ? 23.203 -0.425 -24.078 1 97.69 160 LYS A CA 1
ATOM 1248 C C . LYS A 1 160 ? 22.156 0.341 -24.891 1 97.69 160 LYS A C 1
ATOM 1250 O O . LYS A 1 160 ? 22.5 1.257 -25.641 1 97.69 160 LYS A O 1
ATOM 1255 N N . LEU A 1 161 ? 20.969 -0.064 -24.719 1 97.75 161 LEU A N 1
ATOM 1256 C CA . LEU A 1 161 ? 19.891 0.639 -25.391 1 97.75 161 LEU A CA 1
ATOM 1257 C C . LEU A 1 161 ? 19.859 2.111 -24.984 1 97.75 161 LEU A C 1
ATOM 1259 O O . LEU A 1 161 ? 19.75 2.99 -25.844 1 97.75 161 LEU A O 1
ATOM 1263 N N . TYR A 1 162 ? 19.906 2.406 -23.719 1 96.12 162 TYR A N 1
ATOM 1264 C CA . TYR A 1 162 ? 19.859 3.783 -23.234 1 96.12 162 TYR A CA 1
ATOM 1265 C C . TYR A 1 162 ? 21 4.609 -23.828 1 96.12 162 TYR A C 1
ATOM 1267 O O . TYR A 1 162 ? 20.797 5.754 -24.234 1 96.12 162 TYR A O 1
ATOM 1275 N N . ASN A 1 163 ? 22.141 4.008 -23.891 1 95.62 163 ASN A N 1
ATOM 1276 C CA . ASN A 1 163 ? 23.312 4.703 -24.438 1 95.62 163 ASN A CA 1
ATOM 1277 C C . ASN A 1 163 ? 23.141 4.984 -25.938 1 95.62 163 ASN A C 1
ATOM 1279 O O . ASN A 1 163 ? 23.578 6.027 -26.422 1 95.62 163 ASN A O 1
ATOM 1283 N N . GLU A 1 164 ? 22.562 4.086 -26.578 1 97.12 164 GLU A N 1
ATOM 1284 C CA . GLU A 1 164 ? 22.266 4.297 -28 1 97.12 164 GLU A CA 1
ATOM 1285 C C . GLU A 1 164 ? 21.281 5.453 -28.188 1 97.12 164 GLU A C 1
ATOM 1287 O O . GLU A 1 164 ? 21.484 6.309 -29.047 1 97.12 164 GLU A O 1
ATOM 1292 N N . LEU A 1 165 ? 20.281 5.441 -27.406 1 96.44 165 LEU A N 1
ATOM 1293 C CA . LEU A 1 165 ? 19.266 6.492 -27.5 1 96.44 165 LEU A CA 1
ATOM 1294 C C . LEU A 1 165 ? 19.859 7.848 -27.125 1 96.44 165 LEU A C 1
ATOM 1296 O O . LEU A 1 165 ? 19.516 8.867 -27.734 1 96.44 165 LEU A O 1
ATOM 1300 N N . LYS A 1 166 ? 20.656 7.852 -26.141 1 95 166 LYS A N 1
ATOM 1301 C CA . LYS A 1 166 ? 21.312 9.086 -25.734 1 95 166 LYS A CA 1
ATOM 1302 C C . LYS A 1 166 ? 22.219 9.625 -26.828 1 95 166 LYS A C 1
ATOM 1304 O O . LYS A 1 166 ? 22.234 10.836 -27.094 1 95 166 LYS A O 1
ATOM 1309 N N . ALA A 1 167 ? 22.953 8.789 -27.469 1 95.25 167 ALA A N 1
ATOM 1310 C CA . ALA A 1 167 ? 23.828 9.172 -28.578 1 95.25 167 ALA A CA 1
ATOM 1311 C C . ALA A 1 167 ? 23.016 9.773 -29.734 1 95.25 167 ALA A C 1
ATOM 1313 O O . ALA A 1 167 ? 23.438 10.758 -30.344 1 95.25 167 ALA A O 1
ATOM 1314 N N . GLU A 1 168 ? 21.953 9.164 -29.953 1 94.81 168 GLU A N 1
ATOM 1315 C CA . GLU A 1 168 ? 21.094 9.672 -31.016 1 94.81 168 GLU A CA 1
ATOM 1316 C C . GLU A 1 168 ? 20.562 11.062 -30.672 1 94.81 168 GLU A C 1
ATOM 1318 O O . GLU A 1 168 ? 20.469 11.93 -31.547 1 94.81 168 GLU A O 1
ATOM 1323 N N . GLU A 1 169 ? 20.156 11.188 -29.469 1 93.25 169 GLU A N 1
ATOM 1324 C CA . GLU A 1 169 ? 19.641 12.484 -29.031 1 93.25 169 GLU A CA 1
ATOM 1325 C C . GLU A 1 169 ? 20.734 13.555 -29.078 1 93.25 169 GLU A C 1
ATOM 1327 O O . GLU A 1 169 ? 20.484 14.695 -29.469 1 93.25 169 GLU A O 1
ATOM 1332 N N . ASP A 1 170 ? 21.906 13.203 -28.703 1 92.5 170 ASP A N 1
ATOM 1333 C CA . ASP A 1 170 ? 23.031 14.125 -28.75 1 92.5 170 ASP A CA 1
ATOM 1334 C C . ASP A 1 170 ? 23.328 14.539 -30.188 1 92.5 170 ASP A C 1
ATOM 1336 O O . ASP A 1 170 ? 23.656 15.703 -30.453 1 92.5 170 ASP A O 1
ATOM 1340 N N . GLU A 1 171 ? 23.25 13.625 -31 1 93.25 171 GLU A N 1
ATOM 1341 C CA . GLU A 1 171 ? 23.469 13.914 -32.406 1 93.25 171 GLU A CA 1
ATOM 1342 C C . GLU A 1 171 ? 22.391 14.852 -32.969 1 93.25 171 GLU A C 1
ATOM 1344 O O . GLU A 1 171 ? 22.688 15.766 -33.719 1 93.25 171 GLU A O 1
ATOM 1349 N N . ARG A 1 172 ? 21.203 14.531 -32.594 1 92.12 172 ARG A N 1
ATOM 1350 C CA . ARG A 1 172 ? 20.094 15.367 -33.031 1 92.12 172 ARG A CA 1
ATOM 1351 C C . ARG A 1 172 ? 20.281 16.812 -32.531 1 92.12 172 ARG A C 1
ATOM 1353 O O . ARG A 1 172 ? 20.094 17.75 -33.312 1 92.12 172 ARG A O 1
ATOM 1360 N N . LEU A 1 173 ? 20.609 16.938 -31.281 1 90.19 173 LEU A N 1
ATOM 1361 C CA . LEU A 1 173 ? 20.797 18.25 -30.703 1 90.19 173 LEU A CA 1
ATOM 1362 C C . LEU A 1 173 ? 21.969 18.984 -31.344 1 90.19 173 LEU A C 1
ATOM 1364 O O . LEU A 1 173 ? 21.938 20.188 -31.547 1 90.19 173 LEU A O 1
ATOM 1368 N N . ALA A 1 174 ? 23.016 18.266 -31.672 1 90.44 174 ALA A N 1
ATOM 1369 C CA . ALA A 1 174 ? 24.188 18.828 -32.344 1 90.44 174 ALA A CA 1
ATOM 1370 C C . ALA A 1 174 ? 23.812 19.344 -33.719 1 90.44 174 ALA A C 1
ATOM 1372 O O . ALA A 1 174 ? 24.266 20.406 -34.156 1 90.44 174 ALA A O 1
ATOM 1373 N N . LYS A 1 175 ? 23.062 18.609 -34.344 1 92.19 175 LYS A N 1
ATOM 1374 C CA . LYS A 1 175 ? 22.609 19 -35.688 1 92.19 175 LYS A CA 1
ATOM 1375 C C . LYS A 1 175 ? 21.734 20.25 -35.625 1 92.19 175 LYS A C 1
ATOM 1377 O O . LYS A 1 175 ? 21.844 21.141 -36.469 1 92.19 175 LYS A O 1
ATOM 1382 N N . GLU A 1 176 ? 20.844 20.172 -34.688 1 90.31 176 GLU A N 1
ATOM 1383 C CA . GLU A 1 176 ? 19.969 21.328 -34.531 1 90.31 176 GLU A CA 1
ATOM 1384 C C . GLU A 1 176 ? 20.766 22.578 -34.188 1 90.31 176 GLU A C 1
ATOM 1386 O O . GLU A 1 176 ? 20.453 23.672 -34.656 1 90.31 176 GLU A O 1
ATOM 1391 N N . ALA A 1 177 ? 21.734 22.391 -33.344 1 90 177 ALA A N 1
ATOM 1392 C CA . ALA A 1 177 ? 22.594 23.5 -32.969 1 90 177 ALA A CA 1
ATOM 1393 C C . ALA A 1 177 ? 23.406 24.016 -34.156 1 90 177 ALA A C 1
ATOM 1395 O O . ALA A 1 177 ? 23.594 25.219 -34.344 1 90 177 ALA A O 1
ATOM 1396 N N . ALA A 1 178 ? 23.844 23.156 -34.969 1 90.56 178 ALA A N 1
ATOM 1397 C CA . ALA A 1 178 ? 24.609 23.5 -36.188 1 90.56 178 ALA A CA 1
ATOM 1398 C C . ALA A 1 178 ? 23.734 24.25 -37.188 1 90.56 178 ALA A C 1
ATOM 1400 O O . ALA A 1 178 ? 24.188 25.203 -37.812 1 90.56 178 ALA A O 1
ATOM 1401 N N . GLU A 1 179 ? 22.531 23.781 -37.312 1 89.94 179 GLU A N 1
ATOM 1402 C CA . GLU A 1 179 ? 21.594 24.422 -38.219 1 89.94 179 GLU A CA 1
ATOM 1403 C C . GLU A 1 179 ? 21.234 25.828 -37.75 1 89.94 179 GLU A C 1
ATOM 1405 O O . GLU A 1 179 ? 21.109 26.75 -38.562 1 89.94 179 GLU A O 1
ATOM 1410 N N . LEU A 1 180 ? 21.031 25.891 -36.5 1 87.75 180 LEU A N 1
ATOM 1411 C CA . LEU A 1 180 ? 20.75 27.219 -35.938 1 87.75 180 LEU A CA 1
ATOM 1412 C C . LEU A 1 180 ? 21.938 28.141 -36.125 1 87.75 180 LEU A C 1
ATOM 1414 O O . LEU A 1 180 ? 21.766 29.328 -36.406 1 87.75 180 LEU A O 1
ATOM 1418 N N . ALA A 1 181 ? 23.078 27.656 -35.969 1 84.62 181 ALA A N 1
ATOM 1419 C CA . ALA A 1 181 ? 24.297 28.438 -36.156 1 84.62 181 ALA A CA 1
ATOM 1420 C C . ALA A 1 181 ? 24.484 28.828 -37.625 1 84.62 181 ALA A C 1
ATOM 1422 O O . ALA A 1 181 ? 24.938 29.922 -37.938 1 84.62 181 ALA A O 1
ATOM 1423 N N . ALA A 1 182 ? 24.125 28 -38.531 1 83.94 182 ALA A N 1
ATOM 1424 C CA . ALA A 1 182 ? 24.25 28.234 -39.969 1 83.94 182 ALA A CA 1
ATOM 1425 C C . ALA A 1 182 ? 23.188 29.234 -40.438 1 83.94 182 ALA A C 1
ATOM 1427 O O . ALA A 1 182 ? 23.438 30.016 -41.375 1 83.94 182 ALA A O 1
ATOM 1428 N N . SER A 1 183 ? 22 29.078 -39.969 1 73.75 183 SER A N 1
ATOM 1429 C CA . SER A 1 183 ? 20.922 29.984 -40.344 1 73.75 183 SER A CA 1
ATOM 1430 C C . SER A 1 183 ? 21.156 31.391 -39.781 1 73.75 183 SER A C 1
ATOM 1432 O O . SER A 1 183 ? 20.688 32.375 -40.344 1 73.75 183 SER A O 1
ATOM 1434 N N . GLY A 1 184 ? 21.688 31.484 -38.719 1 59.72 184 GLY A N 1
ATOM 1435 C CA . GLY A 1 184 ? 22.031 32.781 -38.156 1 59.72 184 GLY A CA 1
ATOM 1436 C C . GLY A 1 184 ? 23.188 33.469 -38.875 1 59.72 184 GLY A C 1
ATOM 1437 O O . GLY A 1 184 ? 23.594 34.562 -38.5 1 59.72 184 GLY A O 1
ATOM 1438 N N . GLY A 1 185 ? 23.891 32.812 -39.812 1 46.5 185 GLY A N 1
ATOM 1439 C CA . GLY A 1 185 ? 24.953 33.5 -40.531 1 46.5 185 GLY A CA 1
ATOM 1440 C C . GLY A 1 185 ? 24.453 34.562 -41.5 1 46.5 185 GLY A C 1
ATOM 1441 O O . GLY A 1 185 ? 25.219 35.406 -41.938 1 46.5 185 GLY A O 1
ATOM 1442 N N . ASP A 1 186 ? 23.406 34.25 -42.344 1 42.28 186 ASP A N 1
ATOM 1443 C CA . ASP A 1 186 ? 23.297 35.219 -43.438 1 42.28 186 ASP A CA 1
ATOM 1444 C C . ASP A 1 186 ? 22.781 36.562 -42.938 1 42.28 186 ASP A C 1
ATOM 1446 O O . ASP A 1 186 ? 23.203 37.625 -43.406 1 42.28 186 ASP A O 1
ATOM 1450 N N . GLY A 1 187 ? 21.516 36.688 -42.562 1 37.81 187 GLY A N 1
ATOM 1451 C CA . GLY A 1 187 ? 20.891 38 -42.562 1 37.81 187 GLY A CA 1
ATOM 1452 C C . GLY A 1 187 ? 21.344 38.875 -41.406 1 37.81 187 GLY A C 1
ATOM 1453 O O . GLY A 1 187 ? 20.625 39.031 -40.406 1 37.81 187 GLY A O 1
ATOM 1454 N N . GLY A 1 188 ? 22.609 38.75 -41.031 1 34.06 188 GLY A N 1
ATOM 1455 C CA . GLY A 1 188 ? 23.062 39.812 -40.156 1 34.06 188 GLY A CA 1
ATOM 1456 C C . GLY A 1 188 ? 22.766 41.219 -40.688 1 34.06 188 GLY A C 1
ATOM 1457 O O . GLY A 1 188 ? 23.406 41.688 -41.625 1 34.06 188 GLY A O 1
ATOM 1458 N N . SER A 1 189 ? 21.484 41.469 -40.969 1 32.16 189 SER A N 1
ATOM 1459 C CA . SER A 1 189 ? 21.328 42.875 -41.25 1 32.16 189 SER A CA 1
ATOM 1460 C C . SER A 1 189 ? 22.109 43.75 -40.281 1 32.16 189 SER A C 1
ATOM 1462 O O . SER A 1 189 ? 22.125 43.469 -39.062 1 32.16 189 SER A O 1
ATOM 1464 N N . PRO A 1 190 ? 23.047 44.5 -40.781 1 31.55 190 PRO A N 1
ATOM 1465 C CA . PRO A 1 190 ? 23.859 45.438 -40 1 31.55 190 PRO A CA 1
ATOM 1466 C C . PRO A 1 190 ? 23.016 46.344 -39.094 1 31.55 190 PRO A C 1
ATOM 1468 O O . PRO A 1 190 ? 22.094 47 -39.562 1 31.55 190 PRO A O 1
ATOM 1471 N N . VAL A 1 191 ? 22.484 45.812 -38 1 27.67 191 VAL A N 1
ATOM 1472 C CA . VAL A 1 191 ? 21.859 46.781 -37.094 1 27.67 191 VAL A CA 1
ATOM 1473 C C . VAL A 1 191 ? 22.688 48.062 -37.031 1 27.67 191 VAL A C 1
ATOM 1475 O O . VAL A 1 191 ? 23.891 48 -36.75 1 27.67 191 VAL A O 1
ATOM 1478 N N . LYS A 1 192 ? 22.266 49.031 -37.844 1 25.11 192 LYS A N 1
ATOM 1479 C CA . LYS A 1 192 ? 22.719 50.406 -37.875 1 25.11 192 LYS A CA 1
ATOM 1480 C C . LYS A 1 192 ? 22.953 50.938 -36.438 1 25.11 192 LYS A C 1
ATOM 1482 O O . LYS A 1 192 ? 22.109 50.75 -35.562 1 25.11 192 LYS A O 1
ATOM 1487 N N . GLU A 1 193 ? 24.156 51.031 -36 1 25.72 193 GLU A N 1
ATOM 1488 C CA . GLU A 1 193 ? 24.594 51.781 -34.844 1 25.72 193 GLU A CA 1
ATOM 1489 C C . GLU A 1 193 ? 23.938 53.156 -34.781 1 25.72 193 GLU A C 1
ATOM 1491 O O . GLU A 1 193 ? 24.141 54 -35.656 1 25.72 193 GLU A O 1
ATOM 1496 N N . GLU A 1 194 ? 22.547 53.188 -34.656 1 22.39 194 GLU A N 1
ATOM 1497 C CA . GLU A 1 194 ? 22.031 54.531 -34.531 1 22.39 194 GLU A CA 1
ATOM 1498 C C . GLU A 1 194 ? 22.875 55.375 -33.562 1 22.39 194 GLU A C 1
ATOM 1500 O O . GLU A 1 194 ? 23.172 54.938 -32.469 1 22.39 194 GLU A O 1
ATOM 1505 N N . GLU A 1 195 ? 23.688 56.219 -34.188 1 22.19 195 GLU A N 1
ATOM 1506 C CA . GLU A 1 195 ? 24.469 57.375 -33.688 1 22.19 195 GLU A CA 1
ATOM 1507 C C . GLU A 1 195 ? 23.656 58.219 -32.719 1 22.19 195 GLU A C 1
ATOM 1509 O O . GLU A 1 195 ? 22.672 58.844 -33.125 1 22.19 195 GLU A O 1
ATOM 1514 N N . ALA A 1 196 ? 23.125 57.5 -31.594 1 22.11 196 ALA A N 1
ATOM 1515 C CA . ALA A 1 196 ? 22.547 58.406 -30.609 1 22.11 196 ALA A CA 1
ATOM 1516 C C . ALA A 1 196 ? 23.406 59.656 -30.453 1 22.11 196 ALA A C 1
ATOM 1518 O O . ALA A 1 196 ? 24.594 59.562 -30.109 1 22.11 196 ALA A O 1
ATOM 1519 N N . SER A 1 197 ? 23.203 60.562 -31.359 1 20.3 197 SER A N 1
ATOM 1520 C CA . SER A 1 197 ? 23.656 61.938 -31.406 1 20.3 197 SER A CA 1
ATOM 1521 C C . SER A 1 197 ? 23.625 62.594 -30.031 1 20.3 197 SER A C 1
ATOM 1523 O O . SER A 1 197 ? 22.578 62.625 -29.375 1 20.3 197 SER A O 1
ATOM 1525 N N . ILE A 1 198 ? 24.703 62.312 -29.266 1 21.83 198 ILE A N 1
ATOM 1526 C CA . ILE A 1 198 ? 25.016 63 -28.016 1 21.83 198 ILE A CA 1
ATOM 1527 C C . ILE A 1 198 ? 24.828 64.5 -28.172 1 21.83 198 ILE A C 1
ATOM 1529 O O . ILE A 1 198 ? 25.578 65.188 -28.891 1 21.83 198 ILE A O 1
ATOM 1533 N N . SER A 1 199 ? 23.594 64.812 -28.609 1 20.72 199 SER A N 1
ATOM 1534 C CA . SER A 1 199 ? 23.438 66.25 -28.75 1 20.72 199 SER A CA 1
ATOM 1535 C C . SER A 1 199 ? 23.953 67 -27.516 1 20.72 199 SER A C 1
ATOM 1537 O O . SER A 1 199 ? 23.766 66.562 -26.391 1 20.72 199 SER A O 1
ATOM 1539 N N . GLY A 1 200 ? 25.062 67.688 -27.734 1 21.06 200 GLY A N 1
ATOM 1540 C CA . GLY A 1 200 ? 25.875 68.562 -26.938 1 21.06 200 GLY A CA 1
ATOM 1541 C C . GLY A 1 200 ? 25.047 69.625 -26.234 1 21.06 200 GLY A C 1
ATOM 1542 O O . GLY A 1 200 ? 25.078 70.812 -26.609 1 21.06 200 GLY A O 1
ATOM 1543 N N . LYS A 1 201 ? 23.734 69.188 -25.875 1 20.3 201 LYS A N 1
ATOM 1544 C CA . LYS A 1 201 ? 23.094 70.438 -25.438 1 20.3 201 LYS A CA 1
ATOM 1545 C C . LYS A 1 201 ? 23.938 71.125 -24.391 1 20.3 201 LYS A C 1
ATOM 1547 O O . LYS A 1 201 ? 24.484 70.5 -23.5 1 20.3 201 LYS A O 1
ATOM 1552 N N . LYS A 1 202 ? 24.375 72.25 -24.797 1 20.06 202 LYS A N 1
ATOM 1553 C CA . LYS A 1 202 ? 25.062 73.438 -24.203 1 20.06 202 LYS A CA 1
ATOM 1554 C C . LYS A 1 202 ? 24.484 73.75 -22.844 1 20.06 202 LYS A C 1
ATOM 1556 O O . LYS A 1 202 ? 23.328 74.188 -22.734 1 20.06 202 LYS A O 1
ATOM 1561 N N . GLY A 1 203 ? 24.625 72.688 -21.859 1 19.08 203 GLY A N 1
ATOM 1562 C CA . GLY A 1 203 ? 24.203 73.062 -20.516 1 19.08 203 GLY A CA 1
ATOM 1563 C C . GLY A 1 203 ? 24.594 74.438 -20.141 1 19.08 203 GLY A C 1
ATOM 1564 O O . GLY A 1 203 ? 25.656 74.938 -20.547 1 19.08 203 GLY A O 1
ATOM 1565 N N . GLY A 1 204 ? 23.641 75.25 -20.188 1 19.95 204 GLY A N 1
ATOM 1566 C CA . GLY A 1 204 ? 23.656 76.688 -19.766 1 19.95 204 GLY A CA 1
ATOM 1567 C C . GLY A 1 204 ? 24.328 76.875 -18.422 1 19.95 204 GLY A C 1
ATOM 1568 O O . GLY A 1 204 ? 24.469 75.938 -17.641 1 19.95 204 GLY A O 1
ATOM 1569 N N . LYS A 1 205 ? 25.078 78 -18.234 1 20.03 205 LYS A N 1
ATOM 1570 C CA . LYS A 1 205 ? 26.016 78.625 -17.328 1 20.03 205 LYS A CA 1
ATOM 1571 C C . LYS A 1 205 ? 25.406 78.812 -15.93 1 20.03 205 LYS A C 1
ATOM 1573 O O . LYS A 1 205 ? 24.609 79.688 -15.688 1 20.03 205 LYS A O 1
ATOM 1578 N N . SER A 1 206 ? 24.703 77.625 -15.398 1 19.3 206 SER A N 1
ATOM 1579 C CA . SER A 1 206 ? 24.094 78 -14.133 1 19.3 206 SER A CA 1
ATOM 1580 C C . SER A 1 206 ? 25.125 78.625 -13.195 1 19.3 206 SER A C 1
ATOM 1582 O O . SER A 1 206 ? 26.312 78.312 -13.281 1 19.3 206 SER A O 1
ATOM 1584 N N . SER A 1 207 ? 24.734 79.75 -12.617 1 21.09 207 SER A N 1
ATOM 1585 C CA . SER A 1 207 ? 25.328 80.688 -11.688 1 21.09 207 SER A CA 1
ATOM 1586 C C . SER A 1 207 ? 25.859 80 -10.438 1 21.09 207 SER A C 1
ATOM 1588 O O . SER A 1 207 ? 25.375 78.875 -10.078 1 21.09 207 SER A O 1
ATOM 1590 N N . ALA A 1 208 ? 26.969 80.438 -9.812 1 21.33 208 ALA A N 1
ATOM 1591 C CA . ALA A 1 208 ? 28.031 80.125 -8.883 1 21.33 208 ALA A CA 1
ATOM 1592 C C . ALA A 1 208 ? 27.484 79.938 -7.469 1 21.33 208 ALA A C 1
ATOM 1594 O O . ALA A 1 208 ? 28.234 79.625 -6.543 1 21.33 208 ALA A O 1
ATOM 1595 N N . LYS A 1 209 ? 26.125 80 -7.277 1 22 209 LYS A N 1
ATOM 1596 C CA . LYS A 1 209 ? 26.047 80.5 -5.906 1 22 209 LYS A CA 1
ATOM 1597 C C . LYS A 1 209 ? 26.703 79.5 -4.93 1 22 209 LYS A C 1
ATOM 1599 O O . LYS A 1 209 ? 26.891 78.312 -5.25 1 22 209 LYS A O 1
ATOM 1604 N N . ASP A 1 210 ? 26.641 79.812 -3.678 1 23.23 210 ASP A N 1
ATOM 1605 C CA . ASP A 1 210 ? 27.391 79.75 -2.428 1 23.23 210 ASP A CA 1
ATOM 1606 C C . ASP A 1 210 ? 27.375 78.375 -1.789 1 23.23 210 ASP A C 1
ATOM 1608 O O . ASP A 1 210 ? 26.312 77.75 -1.663 1 23.23 210 ASP A O 1
ATOM 1612 N N . GLY A 1 211 ? 28.359 77.562 -2.02 1 21.84 211 GLY A N 1
ATOM 1613 C CA . GLY A 1 211 ? 28.594 76.125 -1.888 1 21.84 211 GLY A CA 1
ATOM 1614 C C . GLY A 1 211 ? 28.484 75.625 -0.456 1 21.84 211 GLY A C 1
ATOM 1615 O O . GLY A 1 211 ? 29.375 75.875 0.358 1 21.84 211 GLY A O 1
ATOM 1616 N N . GLY A 1 212 ? 27.25 75.875 0.169 1 24.42 212 GLY A N 1
ATOM 1617 C CA . GLY A 1 212 ? 27.297 75.5 1.574 1 24.42 212 GLY A CA 1
ATOM 1618 C C . GLY A 1 212 ? 27.688 74.062 1.795 1 24.42 212 GLY A C 1
ATOM 1619 O O . GLY A 1 212 ? 27.484 73.188 0.918 1 24.42 212 GLY A O 1
ATOM 1620 N N . GLN A 1 213 ? 28.734 73.688 2.545 1 23.81 213 GLN A N 1
ATOM 1621 C CA . GLN A 1 213 ? 29.547 72.562 2.881 1 23.81 213 GLN A CA 1
ATOM 1622 C C . GLN A 1 213 ? 28.703 71.438 3.475 1 23.81 213 GLN A C 1
ATOM 1624 O O . GLN A 1 213 ? 28.281 71.5 4.629 1 23.81 213 GLN A O 1
ATOM 1629 N N . THR A 1 214 ? 27.516 71.062 2.852 1 24.41 214 THR A N 1
ATOM 1630 C CA . THR A 1 214 ? 26.844 70.062 3.678 1 24.41 214 THR A CA 1
ATOM 1631 C C . THR A 1 214 ? 27.656 68.75 3.754 1 24.41 214 THR A C 1
ATOM 1633 O O . THR A 1 214 ? 28.141 68.25 2.734 1 24.41 214 THR A O 1
ATOM 1636 N N . VAL A 1 215 ? 28.312 68.375 4.863 1 25.84 215 VAL A N 1
ATOM 1637 C CA . VAL A 1 215 ? 29.078 67.188 5.262 1 25.84 215 VAL A CA 1
ATOM 1638 C C . VAL A 1 215 ? 28.25 65.938 5.023 1 25.84 215 VAL A C 1
ATOM 1640 O O . VAL A 1 215 ? 27.188 65.75 5.613 1 25.84 215 VAL A O 1
ATOM 1643 N N . GLN A 1 216 ? 28.125 65.438 3.781 1 25.7 216 GLN A N 1
ATOM 1644 C CA . GLN A 1 216 ? 27.406 64.188 3.531 1 25.7 216 GLN A CA 1
ATOM 1645 C C . GLN A 1 216 ? 28.047 63 4.254 1 25.7 216 GLN A C 1
ATOM 1647 O O . GLN A 1 216 ? 29.266 62.781 4.129 1 25.7 216 GLN A O 1
ATOM 1652 N N . ASN A 1 217 ? 27.516 62.5 5.359 1 27.14 217 ASN A N 1
ATOM 1653 C CA . ASN A 1 217 ? 27.906 61.281 6.09 1 27.14 217 ASN A CA 1
ATOM 1654 C C . ASN A 1 217 ? 27.891 60.062 5.191 1 27.14 217 ASN A C 1
ATOM 1656 O O . ASN A 1 217 ? 26.844 59.688 4.641 1 27.14 217 ASN A O 1
ATOM 1660 N N . LYS A 1 218 ? 29 59.719 4.465 1 29.91 218 LYS A N 1
ATOM 1661 C CA . LYS A 1 218 ? 29.219 58.562 3.633 1 29.91 218 LYS A CA 1
ATOM 1662 C C . LYS A 1 218 ? 28.906 57.281 4.402 1 29.91 218 LYS A C 1
ATOM 1664 O O . LYS A 1 218 ? 29.625 56.906 5.34 1 29.91 218 LYS A O 1
ATOM 1669 N N . LYS A 1 219 ? 27.688 56.875 4.426 1 33.25 219 LYS A N 1
ATOM 1670 C CA . LYS A 1 219 ? 27.422 55.531 4.891 1 33.25 219 LYS A CA 1
ATOM 1671 C C . LYS A 1 219 ? 28.25 54.5 4.113 1 33.25 219 LYS A C 1
ATOM 1673 O O . LYS A 1 219 ? 28.219 54.469 2.881 1 33.25 219 LYS A O 1
ATOM 1678 N N . LYS A 1 220 ? 29.391 54.031 4.594 1 32.41 220 LYS A N 1
ATOM 1679 C CA . LYS A 1 220 ? 30.25 52.938 4.137 1 32.41 220 LYS A CA 1
ATOM 1680 C C . LYS A 1 220 ? 29.422 51.75 3.689 1 32.41 220 LYS A C 1
ATOM 1682 O O . LYS A 1 220 ? 28.719 51.125 4.492 1 32.41 220 LYS A O 1
ATOM 1687 N N . GLY A 1 221 ? 28.859 51.719 2.508 1 35.19 221 GLY A N 1
ATOM 1688 C CA . GLY A 1 221 ? 28.25 50.5 1.984 1 35.19 221 GLY A CA 1
ATOM 1689 C C . GLY A 1 221 ? 29.141 49.281 2.107 1 35.19 221 GLY A C 1
ATOM 1690 O O . GLY A 1 221 ? 30.297 49.312 1.688 1 35.19 221 GLY A O 1
ATOM 1691 N N . GLY A 1 222 ? 29.172 48.562 3.23 1 36.22 222 GLY A N 1
ATOM 1692 C CA . GLY A 1 222 ? 29.906 47.312 3.311 1 36.22 222 GLY A CA 1
ATOM 1693 C C . GLY A 1 222 ? 29.812 46.469 2.047 1 36.22 222 GLY A C 1
ATOM 1694 O O . GLY A 1 222 ? 28.719 46.156 1.578 1 36.22 222 GLY A O 1
ATOM 1695 N N . LYS A 1 223 ? 30.688 46.656 1.101 1 39.25 223 LYS A N 1
ATOM 1696 C CA . LYS A 1 223 ? 30.797 45.812 -0.09 1 39.25 223 LYS A CA 1
ATOM 1697 C C . LYS A 1 223 ? 30.578 44.344 0.254 1 39.25 223 LYS A C 1
ATOM 1699 O O . LYS A 1 223 ? 31.344 43.75 1.032 1 39.25 223 LYS A O 1
ATOM 1704 N N . SER A 1 224 ? 29.375 43.812 0.241 1 46.12 224 SER A N 1
ATOM 1705 C CA . SER A 1 224 ? 29.109 42.375 0.34 1 46.12 224 SER A CA 1
ATOM 1706 C C . SER A 1 224 ? 30.062 41.562 -0.556 1 46.12 224 SER A C 1
ATOM 1708 O O . SER A 1 224 ? 30.078 41.781 -1.772 1 46.12 224 SER A O 1
ATOM 1710 N N . VAL A 1 225 ? 31.297 41.406 -0.231 1 45.97 225 VAL A N 1
ATOM 1711 C CA . VAL A 1 225 ? 32.188 40.469 -0.922 1 45.97 225 VAL A CA 1
ATOM 1712 C C . VAL A 1 225 ? 31.422 39.25 -1.41 1 45.97 225 VAL A C 1
ATOM 1714 O O . VAL A 1 225 ? 30.828 38.531 -0.611 1 45.97 225 VAL A O 1
ATOM 1717 N N . THR A 1 226 ? 31.078 39.25 -2.643 1 54.16 226 THR A N 1
ATOM 1718 C CA . THR A 1 226 ? 30.531 38.062 -3.295 1 54.16 226 THR A CA 1
ATOM 1719 C C . THR A 1 226 ? 31.422 36.875 -3.043 1 54.16 226 THR A C 1
ATOM 1721 O O . THR A 1 226 ? 32.594 36.844 -3.416 1 54.16 226 THR A O 1
ATOM 1724 N N . VAL A 1 227 ? 31.219 36.094 -1.986 1 68.44 227 VAL A N 1
ATOM 1725 C CA . VAL A 1 227 ? 31.969 34.875 -1.695 1 68.44 227 VAL A CA 1
ATOM 1726 C C . VAL A 1 227 ? 31.875 33.938 -2.883 1 68.44 227 VAL A C 1
ATOM 1728 O O . VAL A 1 227 ? 30.812 33.75 -3.488 1 68.44 227 VAL A O 1
ATOM 1731 N N . VAL A 1 228 ? 32.938 33.625 -3.445 1 76.25 228 VAL A N 1
ATOM 1732 C CA . VAL A 1 228 ? 33.031 32.656 -4.52 1 76.25 228 VAL A CA 1
ATOM 1733 C C . VAL A 1 228 ? 32.75 31.266 -3.973 1 76.25 228 VAL A C 1
ATOM 1735 O O . VAL A 1 228 ? 33.469 30.75 -3.107 1 76.25 228 VAL A O 1
ATOM 1738 N N . VAL A 1 229 ? 31.562 30.734 -4.234 1 86.75 229 VAL A N 1
ATOM 1739 C CA . VAL A 1 229 ? 31.172 29.391 -3.805 1 86.75 229 VAL A CA 1
ATOM 1740 C C . VAL A 1 229 ? 31.297 28.406 -4.969 1 86.75 229 VAL A C 1
ATOM 1742 O O . VAL A 1 229 ? 31.031 28.766 -6.121 1 86.75 229 VAL A O 1
ATOM 1745 N N . VAL A 1 230 ? 31.875 27.281 -4.648 1 87 230 VAL A N 1
ATOM 1746 C CA . VAL A 1 230 ? 31.906 26.219 -5.641 1 87 230 VAL A CA 1
ATOM 1747 C C . VAL A 1 230 ? 30.484 25.781 -5.98 1 87 230 VAL A C 1
ATOM 1749 O O . VAL A 1 230 ? 29.719 25.391 -5.09 1 87 230 VAL A O 1
ATOM 1752 N N . PRO A 1 231 ? 30.141 25.906 -7.199 1 85.06 231 PRO A N 1
ATOM 1753 C CA . PRO A 1 231 ? 28.781 25.484 -7.57 1 85.06 231 PRO A CA 1
ATOM 1754 C C . PRO A 1 231 ? 28.594 23.969 -7.492 1 85.06 231 PRO A C 1
ATOM 1756 O O . PRO A 1 231 ? 29.562 23.219 -7.441 1 85.06 231 PRO A O 1
ATOM 1759 N N . ASP A 1 232 ? 27.297 23.578 -7.426 1 82.38 232 ASP A N 1
ATOM 1760 C CA . ASP A 1 232 ? 26.984 22.156 -7.473 1 82.38 232 ASP A CA 1
ATOM 1761 C C . ASP A 1 232 ? 27.328 21.562 -8.836 1 82.38 232 ASP A C 1
ATOM 1763 O O . ASP A 1 232 ? 27.344 22.266 -9.844 1 82.38 232 ASP A O 1
ATOM 1767 N N . ASP A 1 233 ? 27.719 20.359 -8.766 1 75.94 233 ASP A N 1
ATOM 1768 C CA . ASP A 1 233 ? 27.844 19.656 -10.039 1 75.94 233 ASP A CA 1
ATOM 1769 C C . ASP A 1 233 ? 26.516 19.656 -10.797 1 75.94 233 ASP A C 1
ATOM 1771 O O . ASP A 1 233 ? 25.453 19.531 -10.188 1 75.94 233 ASP A O 1
ATOM 1775 N N . PRO A 1 234 ? 26.656 19.953 -12.094 1 74.94 234 PRO A N 1
ATOM 1776 C CA . PRO A 1 234 ? 25.406 19.891 -12.867 1 74.94 234 PRO A CA 1
ATOM 1777 C C . PRO A 1 234 ? 24.719 18.531 -12.766 1 74.94 234 PRO A C 1
ATOM 1779 O O . PRO A 1 234 ? 25.391 17.5 -12.719 1 74.94 234 PRO A O 1
ATOM 1782 N N . LYS A 1 235 ? 23.438 18.609 -12.68 1 74.56 235 LYS A N 1
ATOM 1783 C CA . LYS A 1 235 ? 22.656 17.375 -12.656 1 74.56 235 LYS A CA 1
ATOM 1784 C C . LYS A 1 235 ? 22.766 16.625 -13.984 1 74.56 235 LYS A C 1
ATOM 1786 O O . LYS A 1 235 ? 22.797 17.25 -15.047 1 74.56 235 LYS A O 1
ATOM 1791 N N . GLU A 1 236 ? 22.906 15.375 -13.836 1 78 236 GLU A N 1
ATOM 1792 C CA . GLU A 1 236 ? 22.906 14.539 -15.039 1 78 236 GLU A CA 1
ATOM 1793 C C . GLU A 1 236 ? 21.609 14.719 -15.828 1 78 236 GLU A C 1
ATOM 1795 O O . GLU A 1 236 ? 20.516 14.641 -15.266 1 78 236 GLU A O 1
ATOM 1800 N N . LYS A 1 237 ? 21.812 15.141 -17.062 1 83.31 237 LYS A N 1
ATOM 1801 C CA . LYS A 1 237 ? 20.641 15.25 -17.938 1 83.31 237 LYS A CA 1
ATOM 1802 C C . LYS A 1 237 ? 20.234 13.883 -18.484 1 83.31 237 LYS A C 1
ATOM 1804 O O . LYS A 1 237 ? 20.969 13.281 -19.281 1 83.31 237 LYS A O 1
ATOM 1809 N N . LEU A 1 238 ? 19.094 13.477 -18.094 1 90.12 238 LEU A N 1
ATOM 1810 C CA . LEU A 1 238 ? 18.609 12.164 -18.516 1 90.12 238 LEU A CA 1
ATOM 1811 C C . LEU A 1 238 ? 17.578 12.305 -19.625 1 90.12 238 LEU A C 1
ATOM 1813 O O . LEU A 1 238 ? 16.891 13.328 -19.719 1 90.12 238 LEU A O 1
ATOM 1817 N N . LEU A 1 239 ? 17.484 11.281 -20.406 1 93.5 239 LEU A N 1
ATOM 1818 C CA . LEU A 1 239 ? 16.391 11.227 -21.375 1 93.5 239 LEU A CA 1
ATOM 1819 C C . LEU A 1 239 ? 15.055 11.07 -20.672 1 93.5 239 LEU A C 1
ATOM 1821 O O . LEU A 1 239 ? 14.969 10.445 -19.609 1 93.5 239 LEU A O 1
ATOM 1825 N N . PRO A 1 240 ? 13.922 11.633 -21.156 1 90.06 240 PRO A N 1
ATOM 1826 C CA . PRO A 1 240 ? 12.602 11.492 -20.531 1 90.06 240 PRO A CA 1
ATOM 1827 C C . PRO A 1 240 ? 12.227 10.031 -20.266 1 90.06 240 PRO A C 1
ATOM 1829 O O . PRO A 1 240 ? 11.555 9.734 -19.281 1 90.06 240 PRO A O 1
ATOM 1832 N N . GLY A 1 241 ? 12.695 9.109 -20.906 1 93.75 241 GLY A N 1
ATOM 1833 C CA . GLY A 1 241 ? 12.328 7.711 -20.734 1 93.75 241 GLY A CA 1
ATOM 1834 C C . GLY A 1 241 ? 13.344 6.926 -19.922 1 93.75 241 GLY A C 1
ATOM 1835 O O . GLY A 1 241 ? 13.289 5.695 -19.875 1 93.75 241 GLY A O 1
ATOM 1836 N N . ALA A 1 242 ? 14.156 7.668 -19.188 1 93.94 242 ALA A N 1
ATOM 1837 C CA . ALA A 1 242 ? 15.25 7.023 -18.469 1 93.94 242 ALA A CA 1
ATOM 1838 C C . ALA A 1 242 ? 14.711 6.098 -17.375 1 93.94 242 ALA A C 1
ATOM 1840 O O . ALA A 1 242 ? 15.32 5.062 -17.078 1 93.94 242 ALA A O 1
ATOM 1841 N N . GLY A 1 243 ? 13.531 6.402 -16.828 1 95 243 GLY A N 1
ATOM 1842 C CA . GLY A 1 243 ? 12.938 5.605 -15.766 1 95 243 GLY A CA 1
ATOM 1843 C C . GLY A 1 243 ? 12.586 4.195 -16.203 1 95 243 GLY A C 1
ATOM 1844 O O . GLY A 1 243 ? 12.422 3.305 -15.367 1 95 243 GLY A O 1
ATOM 1845 N N . SER A 1 244 ? 12.477 3.945 -17.516 1 97.62 244 SER A N 1
ATOM 1846 C CA . SER A 1 244 ? 12.141 2.629 -18.047 1 97.62 244 SER A CA 1
ATOM 1847 C C . SER A 1 244 ? 13.219 1.604 -17.719 1 97.62 244 SER A C 1
ATOM 1849 O O . SER A 1 244 ? 12.922 0.415 -17.562 1 97.62 244 SER A O 1
ATOM 1851 N N . VAL A 1 245 ? 14.453 2.057 -17.578 1 97 245 VAL A N 1
ATOM 1852 C CA . VAL A 1 245 ? 15.578 1.171 -17.297 1 97 245 VAL A CA 1
ATOM 1853 C C . VAL A 1 245 ? 15.414 0.527 -15.922 1 97 245 VAL A C 1
ATOM 1855 O O . VAL A 1 245 ? 15.461 -0.698 -15.797 1 97 245 VAL A O 1
ATOM 1858 N N . CYS A 1 246 ? 15.18 1.354 -14.961 1 96.38 246 CYS A N 1
ATOM 1859 C CA . CYS A 1 246 ? 15 0.853 -13.602 1 96.38 246 CYS A CA 1
ATOM 1860 C C . CYS A 1 246 ? 13.789 -0.067 -13.516 1 96.38 246 CYS A C 1
ATOM 1862 O O . CYS A 1 246 ? 13.844 -1.113 -12.867 1 96.38 246 CYS A O 1
ATOM 1864 N N . VAL A 1 247 ? 12.727 0.283 -14.188 1 97.81 247 VAL A N 1
ATOM 1865 C CA . VAL A 1 247 ? 11.477 -0.475 -14.164 1 97.81 247 VAL A CA 1
ATOM 1866 C C . VAL A 1 247 ? 11.703 -1.865 -14.75 1 97.81 247 VAL A C 1
ATOM 1868 O O . VAL A 1 247 ? 11.336 -2.873 -14.141 1 97.81 247 VAL A O 1
ATOM 1871 N N . ALA A 1 248 ? 12.352 -1.931 -15.891 1 98.69 248 ALA A N 1
ATOM 1872 C CA . ALA A 1 248 ? 12.594 -3.205 -16.562 1 98.69 248 ALA A CA 1
ATOM 1873 C C . ALA A 1 248 ? 13.57 -4.062 -15.766 1 98.69 248 ALA A C 1
ATOM 1875 O O . ALA A 1 248 ? 13.422 -5.285 -15.695 1 98.69 248 ALA A O 1
ATOM 1876 N N . SER A 1 249 ? 14.594 -3.453 -15.211 1 98.56 249 SER A N 1
ATOM 1877 C CA . SER A 1 249 ? 15.57 -4.156 -14.391 1 98.56 249 SER A CA 1
ATOM 1878 C C . SER A 1 249 ? 14.906 -4.848 -13.203 1 98.56 249 SER A C 1
ATOM 1880 O O . SER A 1 249 ? 15.148 -6.031 -12.953 1 98.56 249 SER A O 1
ATOM 1882 N N . ARG A 1 250 ? 14.055 -4.133 -12.508 1 98.25 250 ARG A N 1
ATOM 1883 C CA . ARG A 1 250 ? 13.336 -4.66 -11.352 1 98.25 250 ARG A CA 1
ATOM 1884 C C . ARG A 1 250 ? 12.359 -5.754 -11.766 1 98.25 250 ARG A C 1
ATOM 1886 O O . ARG A 1 250 ? 12.219 -6.762 -11.07 1 98.25 250 ARG A O 1
ATOM 1893 N N . ALA A 1 251 ? 11.656 -5.492 -12.883 1 98.75 251 ALA A N 1
ATOM 1894 C CA . ALA A 1 251 ? 10.695 -6.48 -13.375 1 98.75 251 ALA A CA 1
ATOM 1895 C C . ALA A 1 251 ? 11.391 -7.809 -13.672 1 98.75 251 ALA A C 1
ATOM 1897 O O . ALA A 1 251 ? 10.875 -8.875 -13.328 1 98.75 251 ALA A O 1
ATOM 1898 N N . ALA A 1 252 ? 12.57 -7.742 -14.281 1 98.88 252 ALA A N 1
ATOM 1899 C CA . ALA A 1 252 ? 13.32 -8.953 -14.602 1 98.88 252 ALA A CA 1
ATOM 1900 C C . ALA A 1 252 ? 13.758 -9.68 -13.328 1 98.88 252 ALA A C 1
ATOM 1902 O O . ALA A 1 252 ? 13.664 -10.906 -13.234 1 98.88 252 ALA A O 1
ATOM 1903 N N . CYS A 1 253 ? 14.211 -8.93 -12.383 1 98.88 253 CYS A N 1
ATOM 1904 C CA . CYS A 1 253 ? 14.633 -9.508 -11.109 1 98.88 253 CYS A CA 1
ATOM 1905 C C . CYS A 1 253 ? 13.477 -10.234 -10.43 1 98.88 253 CYS A C 1
ATOM 1907 O O . CYS A 1 253 ? 13.641 -11.352 -9.945 1 98.88 253 CYS A O 1
ATOM 1909 N N . THR A 1 254 ? 12.359 -9.609 -10.398 1 98.81 254 THR A N 1
ATOM 1910 C CA . THR A 1 254 ? 11.156 -10.18 -9.797 1 98.81 254 THR A CA 1
ATOM 1911 C C . THR A 1 254 ? 10.703 -11.414 -10.578 1 98.81 254 THR A C 1
ATOM 1913 O O . THR A 1 254 ? 10.336 -12.43 -9.977 1 98.81 254 THR A O 1
ATOM 1916 N N . ALA A 1 255 ? 10.711 -11.305 -11.883 1 98.88 255 ALA A N 1
ATOM 1917 C CA . ALA A 1 255 ? 10.328 -12.43 -12.734 1 98.88 255 ALA A CA 1
ATOM 1918 C C . ALA A 1 255 ? 11.227 -13.641 -12.484 1 98.88 255 ALA A C 1
ATOM 1920 O O . ALA A 1 255 ? 10.742 -14.773 -12.438 1 98.88 255 ALA A O 1
ATOM 1921 N N . ALA A 1 256 ? 12.5 -13.406 -12.336 1 98.81 256 ALA A N 1
ATOM 1922 C CA . ALA A 1 256 ? 13.453 -14.477 -12.086 1 98.81 256 ALA A CA 1
ATOM 1923 C C . ALA A 1 256 ? 13.094 -15.25 -10.812 1 98.81 256 ALA A C 1
ATOM 1925 O O . ALA A 1 256 ? 13.07 -16.484 -10.82 1 98.81 256 ALA A O 1
ATOM 1926 N N . ALA A 1 257 ? 12.844 -14.523 -9.734 1 98.56 257 ALA A N 1
ATOM 1927 C CA . ALA A 1 257 ? 12.469 -15.164 -8.477 1 98.56 257 ALA A CA 1
ATOM 1928 C C . ALA A 1 257 ? 11.188 -15.984 -8.648 1 98.56 257 ALA A C 1
ATOM 1930 O O . ALA A 1 257 ? 11.086 -17.094 -8.133 1 98.56 257 ALA A O 1
ATOM 1931 N N . THR A 1 258 ? 10.25 -15.438 -9.406 1 97.62 258 THR A N 1
ATOM 1932 C CA . THR A 1 258 ? 8.953 -16.078 -9.617 1 97.62 258 THR A CA 1
ATOM 1933 C C . THR A 1 258 ? 9.117 -17.375 -10.406 1 97.62 258 THR A C 1
ATOM 1935 O O . THR A 1 258 ? 8.586 -18.422 -10.016 1 97.62 258 THR A O 1
ATOM 1938 N N . VAL A 1 259 ? 9.875 -17.359 -11.477 1 97.06 259 VAL A N 1
ATOM 1939 C CA . VAL A 1 259 ? 9.977 -18.531 -12.344 1 97.06 259 VAL A CA 1
ATOM 1940 C C . VAL A 1 259 ? 10.828 -19.594 -11.68 1 97.06 259 VAL A C 1
ATOM 1942 O O . VAL A 1 259 ? 10.68 -20.797 -11.953 1 97.06 259 VAL A O 1
ATOM 1945 N N . LYS A 1 260 ? 11.688 -19.172 -10.727 1 95.69 260 LYS A N 1
ATOM 1946 C CA . LYS A 1 260 ? 12.5 -20.109 -9.961 1 95.69 260 LYS A CA 1
ATOM 1947 C C . LYS A 1 260 ? 11.75 -20.625 -8.734 1 95.69 260 LYS A C 1
ATOM 1949 O O . LYS A 1 260 ? 12.211 -21.531 -8.055 1 95.69 260 LYS A O 1
ATOM 1954 N N . ASP A 1 261 ? 10.633 -19.953 -8.461 1 93.62 261 ASP A N 1
ATOM 1955 C CA . ASP A 1 261 ? 9.797 -20.297 -7.312 1 93.62 261 ASP A CA 1
ATOM 1956 C C . ASP A 1 261 ? 10.57 -20.156 -6.008 1 93.62 261 ASP A C 1
ATOM 1958 O O . ASP A 1 261 ? 10.602 -21.078 -5.195 1 93.62 261 ASP A O 1
ATOM 1962 N N . ILE A 1 262 ? 11.32 -19.109 -5.859 1 95.94 262 ILE A N 1
ATOM 1963 C CA . ILE A 1 262 ? 12.008 -18.766 -4.621 1 95.94 262 ILE A CA 1
ATOM 1964 C C . ILE A 1 262 ? 11.641 -17.344 -4.195 1 95.94 262 ILE A C 1
ATOM 1966 O O . ILE A 1 262 ? 11.258 -16.531 -5.027 1 95.94 262 ILE A O 1
ATOM 1970 N N . PRO A 1 263 ? 11.727 -17.062 -2.91 1 97.25 263 PRO A N 1
ATOM 1971 C CA . PRO A 1 263 ? 11.453 -15.695 -2.48 1 97.25 263 PRO A CA 1
ATOM 1972 C C . PRO A 1 263 ? 12.391 -14.68 -3.133 1 97.25 263 PRO A C 1
ATOM 1974 O O . PRO A 1 263 ? 13.578 -14.969 -3.334 1 97.25 263 PRO A O 1
ATOM 1977 N N . LEU A 1 264 ? 11.891 -13.523 -3.418 1 98.62 264 LEU A N 1
ATOM 1978 C CA . LEU A 1 264 ? 12.641 -12.477 -4.105 1 98.62 264 LEU A CA 1
ATOM 1979 C C . LEU A 1 264 ? 13.898 -12.102 -3.324 1 98.62 264 LEU A C 1
ATOM 1981 O O . LEU A 1 264 ? 14.969 -11.922 -3.908 1 98.62 264 LEU A O 1
ATOM 1985 N N . TYR A 1 265 ? 13.789 -11.984 -1.945 1 98.69 265 TYR A N 1
ATOM 1986 C CA . TYR A 1 265 ? 14.945 -11.578 -1.154 1 98.69 265 TYR A CA 1
ATOM 1987 C C . TYR A 1 265 ? 16.062 -12.609 -1.239 1 98.69 265 TYR A C 1
ATOM 1989 O O . TYR A 1 265 ? 17.234 -12.266 -1.173 1 98.69 265 TYR A O 1
ATOM 1997 N N . GLN A 1 266 ? 15.758 -13.875 -1.429 1 98.56 266 GLN A N 1
ATOM 1998 C CA . GLN A 1 266 ? 16.766 -14.922 -1.572 1 98.56 266 GLN A CA 1
ATOM 1999 C C . GLN A 1 266 ? 17.422 -14.859 -2.949 1 98.56 266 GLN A C 1
ATOM 2001 O O . GLN A 1 266 ? 18.641 -15.078 -3.074 1 98.56 266 GLN A O 1
ATOM 2006 N N . HIS A 1 267 ? 16.562 -14.617 -3.961 1 98.69 267 HIS A N 1
ATOM 2007 C CA . HIS A 1 267 ? 17.125 -14.438 -5.297 1 98.69 267 HIS A CA 1
ATOM 2008 C C . HIS A 1 267 ? 18.125 -13.289 -5.324 1 98.69 267 HIS A C 1
ATOM 2010 O O . HIS A 1 267 ? 19.219 -13.422 -5.887 1 98.69 267 HIS A O 1
ATOM 2016 N N . ILE A 1 268 ? 17.781 -12.18 -4.711 1 98.75 268 ILE A N 1
ATOM 2017 C CA . ILE A 1 268 ? 18.656 -11.008 -4.668 1 98.75 268 ILE A CA 1
ATOM 2018 C C . ILE A 1 268 ? 19.922 -11.328 -3.887 1 98.75 268 ILE A C 1
ATOM 2020 O O . ILE A 1 268 ? 21.016 -10.93 -4.281 1 98.75 268 ILE A O 1
ATOM 2024 N N . ALA A 1 269 ? 19.766 -12.039 -2.795 1 98.56 269 ALA A N 1
ATOM 2025 C CA . ALA A 1 269 ? 20.938 -12.461 -2.016 1 98.56 269 ALA A CA 1
ATOM 2026 C C . ALA A 1 269 ? 21.875 -13.305 -2.859 1 98.56 269 ALA A C 1
ATOM 2028 O O . ALA A 1 269 ? 23.094 -13.133 -2.789 1 98.56 269 ALA A O 1
ATOM 2029 N N . ALA A 1 270 ? 21.328 -14.203 -3.65 1 98.38 270 ALA A N 1
ATOM 2030 C CA . ALA A 1 270 ? 22.141 -15.047 -4.52 1 98.38 270 ALA A CA 1
ATOM 2031 C C . ALA A 1 270 ? 22.891 -14.211 -5.555 1 98.38 270 ALA A C 1
ATOM 2033 O O . ALA A 1 270 ? 24.031 -14.508 -5.895 1 98.38 270 ALA A O 1
ATOM 2034 N N . LEU A 1 271 ? 22.219 -13.242 -6.098 1 98.25 271 LEU A N 1
ATOM 2035 C CA . LEU A 1 271 ? 22.859 -12.336 -7.039 1 98.25 271 LEU A CA 1
ATOM 2036 C C . LEU A 1 271 ? 24.031 -11.602 -6.375 1 98.25 271 LEU A C 1
ATOM 2038 O O . LEU A 1 271 ? 25.078 -11.422 -6.988 1 98.25 271 LEU A O 1
ATOM 2042 N N . ARG A 1 272 ? 23.812 -11.18 -5.148 1 97.38 272 ARG A N 1
ATOM 2043 C CA . ARG A 1 272 ? 24.781 -10.359 -4.426 1 97.38 272 ARG A CA 1
ATOM 2044 C C . ARG A 1 272 ? 25.969 -11.195 -3.961 1 97.38 272 ARG A C 1
ATOM 2046 O O . ARG A 1 272 ? 27.125 -10.75 -4.043 1 97.38 272 ARG A O 1
ATOM 2053 N N . PHE A 1 273 ? 25.734 -12.453 -3.488 1 97.38 273 PHE A N 1
ATOM 2054 C CA . PHE A 1 273 ? 26.766 -13.211 -2.779 1 97.38 273 PHE A CA 1
ATOM 2055 C C . PHE A 1 273 ? 27.156 -14.453 -3.561 1 97.38 273 PHE A C 1
ATOM 2057 O O . PHE A 1 273 ? 28.047 -15.195 -3.152 1 97.38 273 PHE A O 1
ATOM 2064 N N . GLY A 1 274 ? 26.562 -14.742 -4.641 1 96.5 274 GLY A N 1
ATOM 2065 C CA . GLY A 1 274 ? 26.797 -15.938 -5.43 1 96.5 274 GLY A CA 1
ATOM 2066 C C . GLY A 1 274 ? 25.953 -17.125 -5.008 1 96.5 274 GLY A C 1
ATOM 2067 O O . GLY A 1 274 ? 25.766 -18.062 -5.777 1 96.5 274 GLY A O 1
ATOM 2068 N N . GLU A 1 275 ? 25.484 -17.047 -3.785 1 96.75 275 GLU A N 1
ATOM 2069 C CA . GLU A 1 275 ? 24.578 -18.016 -3.191 1 96.75 275 GLU A CA 1
ATOM 2070 C C . GLU A 1 275 ? 23.75 -17.391 -2.076 1 96.75 275 GLU A C 1
ATOM 2072 O O . GLU A 1 275 ? 24.062 -16.297 -1.606 1 96.75 275 GLU A O 1
ATOM 2077 N N . THR A 1 276 ? 22.672 -18.031 -1.755 1 96.56 276 THR A N 1
ATOM 2078 C CA . THR A 1 276 ? 21.875 -17.547 -0.627 1 96.56 276 THR A CA 1
ATOM 2079 C C . THR A 1 276 ? 22.578 -17.875 0.694 1 96.56 276 THR A C 1
ATOM 2081 O O . THR A 1 276 ? 22.812 -19.031 1.006 1 96.56 276 THR A O 1
ATOM 2084 N N . PRO A 1 277 ? 22.797 -16.922 1.435 1 96.69 277 PRO A N 1
ATOM 2085 C CA . PRO A 1 277 ? 23.469 -17.188 2.713 1 96.69 277 PRO A CA 1
ATOM 2086 C C . PRO A 1 277 ? 22.609 -18.016 3.668 1 96.69 277 PRO A C 1
ATOM 2088 O O . PRO A 1 277 ? 21.375 -17.938 3.625 1 96.69 277 PRO A O 1
ATOM 2091 N N . LYS A 1 278 ? 23.297 -18.75 4.535 1 96.25 278 LYS A N 1
ATOM 2092 C CA . LYS A 1 278 ? 22.594 -19.516 5.562 1 96.25 278 LYS A CA 1
ATOM 2093 C C . LYS A 1 278 ? 21.906 -18.594 6.566 1 96.25 278 LYS A C 1
ATOM 2095 O O . LYS A 1 278 ? 20.766 -18.828 6.953 1 96.25 278 LYS A O 1
ATOM 2100 N N . ASP A 1 279 ? 22.703 -17.609 6.957 1 97.19 279 ASP A N 1
ATOM 2101 C CA . ASP A 1 279 ? 22.172 -16.594 7.875 1 97.19 279 ASP A CA 1
ATOM 2102 C C . ASP A 1 279 ? 21.812 -15.312 7.133 1 97.19 279 ASP A C 1
ATOM 2104 O O . ASP A 1 279 ? 22.656 -14.75 6.418 1 97.19 279 ASP A O 1
ATOM 2108 N N . MET A 1 280 ? 20.641 -14.938 7.254 1 98.19 280 MET A N 1
ATOM 2109 C CA . MET A 1 280 ? 20.188 -13.695 6.637 1 98.19 280 MET A CA 1
ATOM 2110 C C . MET A 1 280 ? 19.641 -12.734 7.688 1 98.19 280 MET A C 1
ATOM 2112 O O . MET A 1 280 ? 19.125 -13.164 8.727 1 98.19 280 MET A O 1
ATOM 2116 N N . ARG A 1 281 ? 19.766 -11.477 7.461 1 98.19 281 ARG A N 1
ATOM 2117 C CA . ARG A 1 281 ? 19.406 -10.43 8.414 1 98.19 281 ARG A CA 1
ATOM 2118 C C . ARG A 1 281 ? 18.422 -9.438 7.793 1 98.19 281 ARG A C 1
ATOM 2120 O O . ARG A 1 281 ? 18.484 -9.156 6.598 1 98.19 281 ARG A O 1
ATOM 2127 N N . LEU A 1 282 ? 17.516 -8.992 8.602 1 98.69 282 LEU A N 1
ATOM 2128 C CA . LEU A 1 282 ? 16.656 -7.883 8.195 1 98.69 282 LEU A CA 1
ATOM 2129 C C . LEU A 1 282 ? 17.344 -6.547 8.484 1 98.69 282 LEU A C 1
ATOM 2131 O O . LEU A 1 282 ? 18.094 -6.426 9.453 1 98.69 282 LEU A O 1
ATOM 2135 N N . PRO A 1 283 ? 17.109 -5.555 7.668 1 98.62 283 PRO A N 1
ATOM 2136 C CA . PRO A 1 283 ? 17.641 -4.227 7.984 1 98.62 283 PRO A CA 1
ATOM 2137 C C . PRO A 1 283 ? 17.031 -3.627 9.242 1 98.62 283 PRO A C 1
ATOM 2139 O O . PRO A 1 283 ? 15.883 -3.943 9.586 1 98.62 283 PRO A O 1
ATOM 2142 N N . ILE A 1 284 ? 17.766 -2.836 9.914 1 98.62 284 ILE A N 1
ATOM 2143 C CA . ILE A 1 284 ? 17.234 -2.041 11.016 1 98.62 284 ILE A CA 1
ATOM 2144 C C . ILE A 1 284 ? 16.453 -0.851 10.469 1 98.62 284 ILE A C 1
ATOM 2146 O O . ILE A 1 284 ? 17 -0.051 9.695 1 98.62 284 ILE A O 1
ATOM 2150 N N . PRO A 1 285 ? 15.227 -0.718 10.812 1 98.5 285 PRO A N 1
ATOM 2151 C CA . PRO A 1 285 ? 14.438 0.368 10.227 1 98.5 285 PRO A CA 1
ATOM 2152 C C . PRO A 1 285 ? 14.82 1.74 10.773 1 98.5 285 PRO A C 1
ATOM 2154 O O . PRO A 1 285 ? 15.07 1.882 11.977 1 98.5 285 PRO A O 1
ATOM 2157 N N . MET A 1 286 ? 15.008 2.703 9.938 1 98.62 286 MET A N 1
ATOM 2158 C CA . MET A 1 286 ? 15.008 4.125 10.281 1 98.62 286 MET A CA 1
ATOM 2159 C C . MET A 1 286 ? 13.633 4.742 10.039 1 98.62 286 MET A C 1
ATOM 2161 O O . MET A 1 286 ? 13.25 4.988 8.891 1 98.62 286 MET A O 1
ATOM 2165 N N . VAL A 1 287 ? 12.953 5.004 11.094 1 98.62 287 VAL A N 1
ATOM 2166 C CA . VAL A 1 287 ? 11.555 5.395 11 1 98.62 287 VAL A CA 1
ATOM 2167 C C . VAL A 1 287 ? 11.414 6.895 11.258 1 98.62 287 VAL A C 1
ATOM 2169 O O . VAL A 1 287 ? 11.734 7.375 12.344 1 98.62 287 VAL A O 1
ATOM 2172 N N . THR A 1 288 ? 10.914 7.602 10.281 1 98.38 288 THR A N 1
ATOM 2173 C CA . THR A 1 288 ? 10.742 9.039 10.414 1 98.38 288 THR A CA 1
ATOM 2174 C C . THR A 1 288 ? 9.5 9.359 11.25 1 98.38 288 THR A C 1
ATOM 2176 O O . THR A 1 288 ? 8.406 8.867 10.961 1 98.38 288 THR A O 1
ATOM 2179 N N . VAL A 1 289 ? 9.688 10.188 12.242 1 98.19 289 VAL A N 1
ATOM 2180 C CA . VAL A 1 289 ? 8.562 10.578 13.086 1 98.19 289 VAL A CA 1
ATOM 2181 C C . VAL A 1 289 ? 8.172 12.031 12.797 1 98.19 289 VAL A C 1
ATOM 2183 O O . VAL A 1 289 ? 6.988 12.359 12.719 1 98.19 289 VAL A O 1
ATOM 2186 N N . ILE A 1 290 ? 9.211 12.836 12.633 1 97 290 ILE A N 1
ATOM 2187 C CA . ILE A 1 290 ? 9 14.273 12.461 1 97 290 ILE A CA 1
ATOM 2188 C C . ILE A 1 290 ? 9.742 14.75 11.211 1 97 290 ILE A C 1
ATOM 2190 O O . ILE A 1 290 ? 10.875 14.352 10.953 1 97 290 ILE A O 1
ATOM 2194 N N . GLN A 1 291 ? 9.117 15.555 10.477 1 94.19 291 GLN A N 1
ATOM 2195 C CA . GLN A 1 291 ? 9.789 16.266 9.398 1 94.19 291 GLN A CA 1
ATOM 2196 C C . GLN A 1 291 ? 9.734 17.766 9.617 1 94.19 291 GLN A C 1
ATOM 2198 O O . GLN A 1 291 ? 8.695 18.312 9.992 1 94.19 291 GLN A O 1
ATOM 2203 N N . SER A 1 292 ? 10.797 18.438 9.492 1 93.44 292 SER A N 1
ATOM 2204 C CA . SER A 1 292 ? 10.961 19.891 9.539 1 93.44 292 SER A CA 1
ATOM 2205 C C . SER A 1 292 ? 11.75 20.406 8.344 1 93.44 292 SER A C 1
ATOM 2207 O O . SER A 1 292 ? 11.617 19.875 7.238 1 93.44 292 SER A O 1
ATOM 2209 N N . GLY A 1 293 ? 12.477 21.422 8.523 1 88.25 293 GLY A N 1
ATOM 2210 C CA . GLY A 1 293 ? 13.234 21.953 7.406 1 88.25 293 GLY A CA 1
ATOM 2211 C C . GLY A 1 293 ? 12.578 23.172 6.77 1 88.25 293 GLY A C 1
ATOM 2212 O O . GLY A 1 293 ? 11.625 23.719 7.32 1 88.25 293 GLY A O 1
ATOM 2213 N N . ARG A 1 294 ? 13.086 23.531 5.668 1 80.5 294 ARG A N 1
ATOM 2214 C CA . ARG A 1 294 ? 12.68 24.781 5.016 1 80.5 294 ARG A CA 1
ATOM 2215 C C . ARG A 1 294 ? 11.203 24.734 4.625 1 80.5 294 ARG A C 1
ATOM 2217 O O . ARG A 1 294 ? 10.547 25.781 4.566 1 80.5 294 ARG A O 1
ATOM 2224 N N . SER A 1 295 ? 10.727 23.531 4.449 1 77.5 295 SER A N 1
ATOM 2225 C CA . SER A 1 295 ? 9.359 23.375 3.953 1 77.5 295 SER A CA 1
ATOM 2226 C C . SER A 1 295 ? 8.359 23.328 5.102 1 77.5 295 SER A C 1
ATOM 2228 O O . SER A 1 295 ? 7.148 23.391 4.879 1 77.5 295 SER A O 1
ATOM 2230 N N . ALA A 1 296 ? 8.82 23.125 6.27 1 80.62 296 ALA A N 1
ATOM 2231 C CA . ALA A 1 296 ? 7.957 23.031 7.441 1 80.62 296 ALA A CA 1
ATOM 2232 C C . ALA A 1 296 ? 7.672 24.406 8.039 1 80.62 296 ALA A C 1
ATOM 2234 O O . ALA A 1 296 ? 8.375 25.375 7.75 1 80.62 296 ALA A O 1
ATOM 2235 N N . PRO A 1 297 ? 6.637 24.297 8.789 1 79.44 297 PRO A N 1
ATOM 2236 C CA . PRO A 1 297 ? 6.395 25.547 9.508 1 79.44 297 PRO A CA 1
ATOM 2237 C C . PRO A 1 297 ? 7.426 25.812 10.602 1 79.44 297 PRO A C 1
ATOM 2239 O O . PRO A 1 297 ? 8.133 24.891 11.023 1 79.44 297 PRO A O 1
ATOM 2242 N N . GLY A 1 298 ? 7.824 27 10.828 1 86.69 298 GLY A N 1
ATOM 2243 C CA . GLY A 1 298 ? 8.758 27.359 11.883 1 86.69 298 GLY A CA 1
ATOM 2244 C C . GLY A 1 298 ? 10.078 27.875 11.352 1 86.69 298 GLY A C 1
ATOM 2245 O O . GLY A 1 298 ? 10.211 28.156 10.156 1 86.69 298 GLY A O 1
ATOM 2246 N N . LYS A 1 299 ? 11.016 27.875 12.312 1 92.81 299 LYS A N 1
ATOM 2247 C CA . LYS A 1 299 ? 12.289 28.484 11.938 1 92.81 299 LYS A CA 1
ATOM 2248 C C . LYS A 1 299 ? 13.359 27.422 11.719 1 92.81 299 LYS A C 1
ATOM 2250 O O . LYS A 1 299 ? 14.43 27.719 11.18 1 92.81 299 LYS A O 1
ATOM 2255 N N . LEU A 1 300 ? 13.07 26.219 12.148 1 95.5 300 LEU A N 1
ATOM 2256 C CA . LEU A 1 300 ? 14.07 25.156 12.086 1 95.5 300 LEU A CA 1
ATOM 2257 C C . LEU A 1 300 ? 14.297 24.703 10.641 1 95.5 300 LEU A C 1
ATOM 2259 O O . LEU A 1 300 ? 13.43 24.062 10.047 1 95.5 300 LEU A O 1
ATOM 2263 N N . ASN A 1 301 ? 15.492 24.891 10.141 1 94.81 301 ASN A N 1
ATOM 2264 C CA . ASN A 1 301 ? 15.805 24.516 8.766 1 94.81 301 ASN A CA 1
ATOM 2265 C C . ASN A 1 301 ? 16.797 23.359 8.703 1 94.81 301 ASN A C 1
ATOM 2267 O O . ASN A 1 301 ? 16.781 22.578 7.75 1 94.81 301 ASN A O 1
ATOM 2271 N N . CYS A 1 302 ? 17.578 23.25 9.664 1 96.06 302 CYS A N 1
ATOM 2272 C CA . CYS A 1 302 ? 18.812 22.469 9.516 1 96.06 302 CYS A CA 1
ATOM 2273 C C . CYS A 1 302 ? 18.547 20.984 9.719 1 96.06 302 CYS A C 1
ATOM 2275 O O . CYS A 1 302 ? 19.406 20.156 9.445 1 96.06 302 CYS A O 1
ATOM 2277 N N . VAL A 1 303 ? 17.422 20.594 10.195 1 97.81 303 VAL A N 1
ATOM 2278 C CA . VAL A 1 303 ? 17.062 19.188 10.305 1 97.81 303 VAL A CA 1
ATOM 2279 C C . VAL A 1 303 ? 15.773 18.922 9.523 1 97.81 303 VAL A C 1
ATOM 2281 O O . VAL A 1 303 ? 14.703 19.422 9.875 1 97.81 303 VAL A O 1
ATOM 2284 N N . LYS A 1 304 ? 15.898 18.109 8.609 1 95.75 304 LYS A N 1
ATOM 2285 C CA . LYS A 1 304 ? 14.758 17.812 7.742 1 95.75 304 LYS A CA 1
ATOM 2286 C C . LYS A 1 304 ? 13.906 16.688 8.328 1 95.75 304 LYS A C 1
ATOM 2288 O O . LYS A 1 304 ? 12.672 16.734 8.266 1 95.75 304 LYS A O 1
ATOM 2293 N N . GLU A 1 305 ? 14.539 15.617 8.836 1 97.44 305 GLU A N 1
ATOM 2294 C CA . GLU A 1 305 ? 13.812 14.484 9.391 1 97.44 305 GLU A CA 1
ATOM 2295 C C . GLU A 1 305 ? 14.422 14.039 10.719 1 97.44 305 GLU A C 1
ATOM 2297 O O . GLU A 1 305 ? 15.648 13.969 10.859 1 97.44 305 GLU A O 1
ATOM 2302 N N . PHE A 1 306 ? 13.594 13.844 11.688 1 98.62 306 PHE A N 1
ATOM 2303 C CA . PHE A 1 306 ? 13.938 13.164 12.938 1 98.62 306 PHE A CA 1
ATOM 2304 C C . PHE A 1 306 ? 13.445 11.727 12.922 1 98.62 306 PHE A C 1
ATOM 2306 O O . PHE A 1 306 ? 12.242 11.469 12.805 1 98.62 306 PHE A O 1
ATOM 2313 N N . MET A 1 307 ? 14.383 10.781 13.117 1 98.81 307 MET A N 1
ATOM 2314 C CA . MET A 1 307 ? 14.039 9.367 12.992 1 98.81 307 MET A CA 1
ATOM 2315 C C . MET A 1 307 ? 14.406 8.602 14.258 1 98.81 307 MET A C 1
ATOM 2317 O O . MET A 1 307 ? 15.336 8.984 14.969 1 98.81 307 MET A O 1
ATOM 2321 N N . VAL A 1 308 ? 13.727 7.562 14.484 1 98.88 308 VAL A N 1
ATOM 2322 C CA . VAL A 1 308 ? 14.094 6.645 15.555 1 98.88 308 VAL A CA 1
ATOM 2323 C C . VAL A 1 308 ? 14.617 5.34 14.961 1 98.88 308 VAL A C 1
ATOM 2325 O O . VAL A 1 308 ? 14.164 4.91 13.898 1 98.88 308 VAL A O 1
ATOM 2328 N N . VAL A 1 309 ? 15.562 4.73 15.656 1 98.81 309 VAL A N 1
ATOM 2329 C CA . VAL A 1 309 ? 16.25 3.523 15.219 1 98.81 309 VAL A CA 1
ATOM 2330 C C . VAL A 1 309 ? 16.344 2.531 16.375 1 98.81 309 VAL A C 1
ATOM 2332 O O . VAL A 1 309 ? 16.984 2.814 17.391 1 98.81 309 VAL A O 1
ATOM 2335 N N . PRO A 1 310 ? 15.734 1.419 16.25 1 98.62 310 PRO A N 1
ATOM 2336 C CA . PRO A 1 310 ? 15.852 0.429 17.328 1 98.62 310 PRO A CA 1
ATOM 2337 C C . PRO A 1 310 ? 17.266 -0.13 17.453 1 98.62 310 PRO A C 1
ATOM 2339 O O . PRO A 1 310 ? 18.047 -0.085 16.5 1 98.62 310 PRO A O 1
ATOM 2342 N N . LYS A 1 311 ? 17.562 -0.647 18.625 1 98.12 311 LYS A N 1
ATOM 2343 C CA . LYS A 1 311 ? 18.875 -1.275 18.828 1 98.12 311 LYS A CA 1
ATOM 2344 C C . LYS A 1 311 ? 19.016 -2.527 17.953 1 98.12 311 LYS A C 1
ATOM 2346 O O . LYS A 1 311 ? 18.031 -3.225 17.703 1 98.12 311 LYS A O 1
ATOM 2351 N N . PRO A 1 312 ? 20.281 -2.762 17.547 1 97.5 312 PRO A N 1
ATOM 2352 C CA . PRO A 1 312 ? 20.5 -4.031 16.844 1 97.5 312 PRO A CA 1
ATOM 2353 C C . PRO A 1 312 ? 20.125 -5.242 17.688 1 97.5 312 PRO A C 1
ATOM 2355 O O . PRO A 1 312 ? 20.359 -5.25 18.906 1 97.5 312 PRO A O 1
ATOM 2358 N N . GLY A 1 313 ? 19.547 -6.246 17.078 1 96.69 313 GLY A N 1
ATOM 2359 C CA . GLY A 1 313 ? 19.188 -7.461 17.797 1 96.69 313 GLY A CA 1
ATOM 2360 C C . GLY A 1 313 ? 17.719 -7.516 18.203 1 96.69 313 GLY A C 1
ATOM 2361 O O . GLY A 1 313 ? 17.203 -8.594 18.484 1 96.69 313 GLY A O 1
ATOM 2362 N N . MET A 1 314 ? 17.141 -6.387 18.25 1 96.94 314 MET A N 1
ATOM 2363 C CA . MET A 1 314 ? 15.711 -6.395 18.5 1 96.94 314 MET A CA 1
ATOM 2364 C C . MET A 1 314 ? 14.938 -6.906 17.297 1 96.94 314 MET A C 1
ATOM 2366 O O . MET A 1 314 ? 15.102 -6.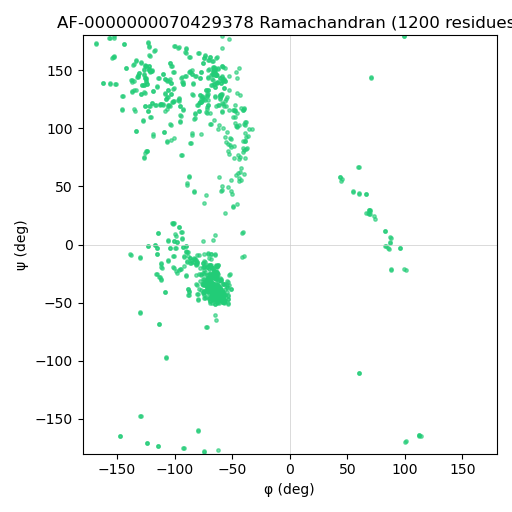391 16.188 1 96.94 314 MET A O 1
ATOM 2370 N N . PRO A 1 315 ? 14.078 -7.883 17.469 1 97.19 315 PRO A N 1
ATOM 2371 C CA . PRO A 1 315 ? 13.289 -8.352 16.328 1 97.19 315 PRO A CA 1
ATOM 2372 C C . PRO A 1 315 ? 12.461 -7.238 15.688 1 97.19 315 PRO A C 1
ATOM 2374 O O . PRO A 1 315 ? 11.938 -6.371 16.391 1 97.19 315 PRO A O 1
ATOM 2377 N N . LEU A 1 316 ? 12.367 -7.27 14.406 1 97.31 316 LEU A N 1
ATOM 2378 C CA . LEU A 1 316 ? 11.68 -6.219 13.664 1 97.31 316 LEU A CA 1
ATOM 2379 C C . LEU A 1 316 ? 10.227 -6.109 14.102 1 97.31 316 LEU A C 1
ATOM 2381 O O . LEU A 1 316 ? 9.695 -5.004 14.25 1 97.31 316 LEU A O 1
ATOM 2385 N N . SER A 1 317 ? 9.531 -7.238 14.258 1 95 317 SER A N 1
ATOM 2386 C CA . SER A 1 317 ? 8.125 -7.262 14.656 1 95 317 SER A CA 1
ATOM 2387 C C . SER A 1 317 ? 7.918 -6.566 15.992 1 95 317 SER A C 1
ATOM 2389 O O . SER A 1 317 ? 6.895 -5.906 16.203 1 95 317 SER A O 1
ATOM 2391 N N . GLU A 1 318 ? 8.852 -6.66 16.844 1 95.62 318 GLU A N 1
ATOM 2392 C CA . GLU A 1 318 ? 8.805 -6.004 18.141 1 95.62 318 GLU A CA 1
ATOM 2393 C C . GLU A 1 318 ? 9.172 -4.527 18.031 1 95.62 318 GLU A C 1
ATOM 2395 O O . GLU A 1 318 ? 8.492 -3.668 18.594 1 95.62 318 GLU A O 1
ATOM 2400 N N . SER A 1 319 ? 10.234 -4.273 17.328 1 97.31 319 SER A N 1
ATOM 2401 C CA . SER A 1 319 ? 10.727 -2.902 17.203 1 97.31 319 SER A CA 1
ATOM 2402 C C . SER A 1 319 ? 9.68 -2.002 16.547 1 97.31 319 SER A C 1
ATOM 2404 O O . SER A 1 319 ? 9.539 -0.836 16.922 1 97.31 319 SER A O 1
ATOM 2406 N N . LEU A 1 320 ? 8.984 -2.533 15.586 1 97.19 320 LEU A N 1
ATOM 2407 C CA . LEU A 1 320 ? 8.008 -1.726 14.867 1 97.19 320 LEU A CA 1
ATOM 2408 C C . LEU A 1 320 ? 6.824 -1.371 15.766 1 97.19 320 LEU A C 1
ATOM 2410 O O . LEU A 1 320 ? 6.238 -0.294 15.633 1 97.19 320 LEU A O 1
ATOM 2414 N N . LYS A 1 321 ? 6.453 -2.252 16.703 1 95.56 321 LYS A N 1
ATOM 2415 C CA . LYS A 1 321 ? 5.43 -1.916 17.688 1 95.56 321 LYS A CA 1
ATOM 2416 C C . LYS A 1 321 ? 5.848 -0.707 18.531 1 95.56 321 LYS A C 1
ATOM 2418 O O . LYS A 1 321 ? 5.039 0.19 18.781 1 95.56 321 LYS A O 1
ATOM 2423 N N . TYR A 1 322 ? 7.098 -0.686 18.922 1 97.81 322 TYR A N 1
ATOM 2424 C CA . TYR A 1 322 ? 7.617 0.444 19.672 1 97.81 322 TYR A CA 1
ATOM 2425 C C . TYR A 1 322 ? 7.652 1.707 18.828 1 97.81 322 TYR A C 1
ATOM 2427 O O . TYR A 1 322 ? 7.328 2.795 19.312 1 97.81 322 TYR A O 1
ATOM 2435 N N . CYS A 1 323 ? 8.07 1.545 17.562 1 98.19 323 CYS A N 1
ATOM 2436 C CA . CYS A 1 323 ? 8.094 2.695 16.656 1 98.19 323 CYS A CA 1
ATOM 2437 C C . CYS A 1 323 ? 6.715 3.322 16.531 1 98.19 323 CYS A C 1
ATOM 2439 O O . CYS A 1 323 ? 6.578 4.547 16.547 1 98.19 323 CYS A O 1
ATOM 2441 N N . GLN A 1 324 ? 5.719 2.504 16.438 1 95.62 324 GLN A N 1
ATOM 2442 C CA . GLN A 1 324 ? 4.344 2.982 16.344 1 95.62 324 GLN A CA 1
ATOM 2443 C C . GLN A 1 324 ? 3.922 3.697 17.625 1 95.62 324 GLN A C 1
ATOM 2445 O O . GLN A 1 324 ? 3.244 4.727 17.578 1 95.62 324 GLN A O 1
ATOM 2450 N N . LYS A 1 325 ? 4.258 3.117 18.734 1 95.69 325 LYS A N 1
ATOM 2451 C CA . LYS A 1 325 ? 3.922 3.73 20.016 1 95.69 325 LYS A CA 1
ATOM 2452 C C . LYS A 1 325 ? 4.613 5.082 20.172 1 95.69 325 LYS A C 1
ATOM 2454 O O . LYS A 1 325 ? 4.031 6.023 20.719 1 95.69 325 LYS A O 1
ATOM 2459 N N . ILE A 1 326 ? 5.828 5.148 19.75 1 98 326 ILE A N 1
ATOM 2460 C CA . ILE A 1 326 ? 6.559 6.406 19.781 1 98 326 ILE A CA 1
ATOM 2461 C C . ILE A 1 326 ? 5.855 7.434 18.891 1 98 326 ILE A C 1
ATOM 2463 O O . ILE A 1 326 ? 5.621 8.57 19.312 1 98 326 ILE A O 1
ATOM 2467 N N . TYR A 1 327 ? 5.508 7.051 17.703 1 96.69 327 TYR A N 1
ATOM 2468 C CA . TYR A 1 327 ? 4.781 7.914 16.781 1 96.69 327 TYR A CA 1
ATOM 2469 C C . TYR A 1 327 ? 3.484 8.414 17.406 1 96.69 327 TYR A C 1
ATOM 2471 O O . TYR A 1 327 ? 3.168 9.602 17.328 1 96.69 327 TYR A O 1
ATOM 2479 N N . ASN A 1 328 ? 2.781 7.543 18.047 1 93 328 ASN A N 1
ATOM 2480 C CA . ASN A 1 328 ? 1.518 7.895 18.688 1 93 328 ASN A CA 1
ATOM 2481 C C . ASN A 1 328 ? 1.725 8.875 19.844 1 93 328 ASN A C 1
ATOM 2483 O O . ASN A 1 328 ? 0.917 9.789 20.031 1 93 328 ASN A O 1
ATOM 2487 N N . TYR A 1 329 ? 2.709 8.656 20.594 1 94.69 329 TYR A N 1
ATOM 2488 C CA . TYR A 1 329 ? 3.037 9.562 21.688 1 94.69 329 TYR A CA 1
ATOM 2489 C C . TYR A 1 329 ? 3.266 10.977 21.172 1 94.69 329 TYR A C 1
ATOM 2491 O O . TYR A 1 329 ? 2.732 11.945 21.719 1 94.69 329 TYR A O 1
ATOM 2499 N N . VAL A 1 330 ? 4.062 11.062 20.125 1 96.12 330 VAL A N 1
ATOM 2500 C CA . VAL A 1 330 ? 4.383 12.375 19.547 1 96.12 330 VAL A CA 1
ATOM 2501 C C . VAL A 1 330 ? 3.121 13 18.969 1 96.12 330 VAL A C 1
ATOM 2503 O O . VAL A 1 330 ? 2.875 14.195 19.141 1 96.12 330 VAL A O 1
ATOM 2506 N N . THR A 1 331 ? 2.326 12.195 18.281 1 92.38 331 THR A N 1
ATOM 2507 C CA . THR A 1 331 ? 1.07 12.664 17.703 1 92.38 331 THR A CA 1
ATOM 2508 C C . THR A 1 331 ? 0.164 13.25 18.797 1 92.38 331 THR A C 1
ATOM 2510 O O . THR A 1 331 ? -0.384 14.344 18.625 1 92.38 331 THR A O 1
ATOM 2513 N N . LYS A 1 332 ? 0.05 12.523 19.859 1 91.06 332 LYS A N 1
ATOM 2514 C CA . LYS A 1 332 ? -0.787 12.969 20.984 1 91.06 332 LYS A CA 1
ATOM 2515 C C . LYS A 1 332 ? -0.321 14.32 21.516 1 91.06 332 LYS A C 1
ATOM 2517 O O . LYS A 1 332 ? -1.14 15.195 21.797 1 91.06 332 LYS A O 1
ATOM 2522 N N . ASN A 1 333 ? 0.897 14.398 21.656 1 91.88 333 ASN A N 1
ATOM 2523 C CA . ASN A 1 333 ? 1.464 15.648 22.141 1 91.88 333 ASN A CA 1
ATOM 2524 C C . ASN A 1 333 ? 1.154 16.812 21.203 1 91.88 333 ASN A C 1
ATOM 2526 O O . ASN A 1 333 ? 0.826 17.906 21.656 1 91.88 333 ASN A O 1
ATOM 2530 N N . PHE A 1 334 ? 1.243 16.578 19.938 1 90.19 334 PHE A N 1
ATOM 2531 C CA . PHE A 1 334 ? 1.007 17.625 18.953 1 90.19 334 PHE A CA 1
ATOM 2532 C C . PHE A 1 334 ? -0.47 18 18.906 1 90.19 334 PHE A C 1
ATOM 2534 O O . PHE A 1 334 ? -0.819 19.172 18.797 1 90.19 334 PHE A O 1
ATOM 2541 N N . VAL A 1 335 ? -1.31 17.016 18.953 1 87.56 335 VAL A N 1
ATOM 2542 C CA . VAL A 1 335 ? -2.748 17.266 18.922 1 87.56 335 VAL A CA 1
ATOM 2543 C C . VAL A 1 335 ? -3.162 18.094 20.141 1 87.56 335 VAL A C 1
ATOM 2545 O O . VAL A 1 335 ? -3.973 19.016 20.016 1 87.56 335 VAL A O 1
ATOM 2548 N N . THR A 1 336 ? -2.609 17.766 21.281 1 85.44 336 THR A N 1
ATOM 2549 C CA . THR A 1 336 ? -2.912 18.484 22.516 1 85.44 336 THR A CA 1
ATOM 2550 C C . THR A 1 336 ? -2.494 19.953 22.406 1 85.44 336 THR A C 1
ATOM 2552 O O . THR A 1 336 ? -3.201 20.844 22.875 1 85.44 336 THR A O 1
ATOM 2555 N N . LYS A 1 337 ? -1.466 20.141 21.734 1 85.06 337 LYS A N 1
ATOM 2556 C CA . LYS A 1 337 ? -0.893 21.484 21.672 1 85.06 337 LYS A CA 1
ATOM 2557 C C . LYS A 1 337 ? -1.513 22.297 20.531 1 85.06 337 LYS A C 1
ATOM 2559 O O . LYS A 1 337 ? -1.717 23.5 20.656 1 85.06 337 LYS A O 1
ATOM 2564 N N . SER A 1 338 ? -1.772 21.625 19.406 1 83.38 338 SER A N 1
ATOM 2565 C CA . SER A 1 338 ? -2.078 22.391 18.188 1 83.38 338 SER A CA 1
ATOM 2566 C C . SER A 1 338 ? -3.434 21.984 17.609 1 83.38 338 SER A C 1
ATOM 2568 O O . SER A 1 338 ? -3.846 22.5 16.578 1 83.38 338 SER A O 1
ATOM 2570 N N . GLY A 1 339 ? -4.082 21.062 18.219 1 79.69 339 GLY A N 1
ATOM 2571 C CA . GLY A 1 339 ? -5.395 20.672 17.734 1 79.69 339 GLY A CA 1
ATOM 2572 C C . GLY A 1 339 ? -5.359 19.406 16.875 1 79.69 339 GLY A C 1
ATOM 2573 O O . GLY A 1 339 ? -4.285 18.906 16.562 1 79.69 339 GLY A O 1
ATOM 2574 N N . MET A 1 340 ? -6.453 18.984 16.422 1 77 340 MET A N 1
ATOM 2575 C CA . MET A 1 340 ? -6.648 17.672 15.805 1 77 340 MET A CA 1
ATOM 2576 C C . MET A 1 340 ? -5.98 17.625 14.438 1 77 340 MET A C 1
ATOM 2578 O O . MET A 1 340 ? -5.523 16.562 14.008 1 77 340 MET A O 1
ATOM 2582 N N . ALA A 1 341 ? -5.898 18.688 13.812 1 76.19 341 ALA A N 1
ATOM 2583 C CA . ALA A 1 341 ? -5.344 18.703 12.461 1 76.19 341 ALA A CA 1
ATOM 2584 C C . ALA A 1 341 ? -3.85 18.391 12.484 1 76.19 341 ALA A C 1
ATOM 2586 O O . ALA A 1 341 ? -3.271 18.031 11.453 1 76.19 341 ALA A O 1
ATOM 2587 N N . ALA A 1 342 ? -3.252 18.531 13.656 1 81.38 342 ALA A N 1
ATOM 2588 C CA . ALA A 1 342 ? -1.814 18.312 13.797 1 81.38 342 ALA A CA 1
ATOM 2589 C C . ALA A 1 342 ? -1.459 16.844 13.602 1 81.38 342 ALA A C 1
ATOM 2591 O O . ALA A 1 342 ? -0.287 16.484 13.43 1 81.38 342 ALA A O 1
ATOM 2592 N N . GLN A 1 343 ? -2.434 15.984 13.508 1 81.81 343 GLN A N 1
ATOM 2593 C CA . GLN A 1 343 ? -2.178 14.547 13.383 1 81.81 343 GLN A CA 1
ATOM 2594 C C . GLN A 1 343 ? -1.967 14.156 11.922 1 81.81 343 GLN A C 1
ATOM 2596 O O . GLN A 1 343 ? -1.521 13.039 11.633 1 81.81 343 GLN A O 1
ATOM 2601 N N . TYR A 1 344 ? -2.367 15.07 11.039 1 80.56 344 TYR A N 1
ATOM 2602 C CA . TYR A 1 344 ? -2.244 14.719 9.633 1 80.56 344 TYR A CA 1
ATOM 2603 C C . TYR A 1 344 ? -0.803 14.875 9.156 1 80.56 344 TYR A C 1
ATOM 2605 O O . TYR A 1 344 ? -0.207 15.945 9.297 1 80.56 344 TYR A O 1
ATOM 2613 N N . GLY A 1 345 ? -0.286 13.781 8.664 1 84.81 345 GLY A N 1
ATOM 2614 C CA . GLY A 1 345 ? 1.098 13.758 8.219 1 84.81 345 GLY A CA 1
ATOM 2615 C C . GLY A 1 345 ? 1.262 14.125 6.758 1 84.81 345 GLY A C 1
ATOM 2616 O O . GLY A 1 345 ? 0.292 14.117 5.996 1 84.81 345 GLY A O 1
ATOM 2617 N N . ASN A 1 346 ? 2.488 14.414 6.398 1 87.75 346 ASN A N 1
ATOM 2618 C CA . ASN A 1 346 ? 2.814 14.742 5.012 1 87.75 346 ASN A CA 1
ATOM 2619 C C . ASN A 1 346 ? 2.932 13.484 4.152 1 87.75 346 ASN A C 1
ATOM 2621 O O . ASN A 1 346 ? 2.424 12.422 4.523 1 87.75 346 ASN A O 1
ATOM 2625 N N . ASP A 1 347 ? 3.592 13.57 3.029 1 84.88 347 ASP A N 1
ATOM 2626 C CA . ASP A 1 347 ? 3.625 12.5 2.035 1 84.88 347 ASP A CA 1
ATOM 2627 C C . ASP A 1 347 ? 4.363 11.273 2.57 1 84.88 347 ASP A C 1
ATOM 2629 O O . ASP A 1 347 ? 4.141 10.156 2.105 1 84.88 347 ASP A O 1
ATOM 2633 N N . ILE A 1 348 ? 5.25 11.445 3.512 1 90.06 348 ILE A N 1
ATOM 2634 C CA . ILE A 1 348 ? 5.961 10.289 4.039 1 90.06 348 ILE A CA 1
ATOM 2635 C C . ILE A 1 348 ? 5.344 9.867 5.371 1 90.06 348 ILE A C 1
ATOM 2637 O O . ILE A 1 348 ? 5.895 9.023 6.078 1 90.06 348 ILE A O 1
ATOM 2641 N N . GLY A 1 349 ? 4.266 10.562 5.75 1 91.5 349 GLY A N 1
ATOM 2642 C CA . GLY A 1 349 ? 3.541 10.234 6.965 1 91.5 349 GLY A CA 1
ATOM 2643 C C . GLY A 1 349 ? 4.098 10.922 8.195 1 91.5 349 GLY A C 1
ATOM 2644 O O . GLY A 1 349 ? 3.574 10.75 9.297 1 91.5 349 GLY A O 1
ATOM 2645 N N . ALA A 1 350 ? 5.102 11.734 8.086 1 94.38 350 ALA A N 1
ATOM 2646 C CA . ALA A 1 350 ? 5.762 12.391 9.211 1 94.38 350 ALA A CA 1
ATOM 2647 C C . ALA A 1 350 ? 4.934 13.562 9.727 1 94.38 350 ALA A C 1
ATOM 2649 O O . ALA A 1 350 ? 4.246 14.234 8.953 1 94.38 350 ALA A O 1
ATOM 2650 N N . LEU A 1 351 ? 5.031 13.797 11.008 1 93.12 351 LEU A N 1
ATOM 2651 C CA . LEU A 1 351 ? 4.418 14.969 11.633 1 93.12 351 LEU A CA 1
ATOM 2652 C C . LEU A 1 351 ? 5.258 16.219 11.383 1 93.12 351 LEU A C 1
ATOM 2654 O O . LEU A 1 351 ? 6.488 16.141 11.336 1 93.12 351 LEU A O 1
ATOM 2658 N N . CYS A 1 352 ? 4.574 17.344 11.188 1 90.56 352 CYS A N 1
ATOM 2659 C CA . CYS A 1 352 ? 5.285 18.562 10.812 1 90.56 352 CYS A CA 1
ATOM 2660 C C . CYS A 1 352 ? 5 19.688 11.797 1 90.56 352 CYS A C 1
ATOM 2662 O O . CYS A 1 352 ? 4.273 20.625 11.469 1 90.56 352 CYS A O 1
ATOM 2664 N N . PRO A 1 353 ? 5.656 19.688 12.898 1 90.06 353 PRO A N 1
ATOM 2665 C CA . PRO A 1 353 ? 5.445 20.766 13.867 1 90.06 353 PRO A CA 1
ATOM 2666 C C . PRO A 1 353 ? 6.188 22.047 13.5 1 90.06 353 PRO A C 1
ATOM 2668 O O . PRO A 1 353 ? 7.027 22.047 12.594 1 90.06 353 PRO A O 1
ATOM 2671 N N . SER A 1 354 ? 5.746 23.109 14.195 1 90.31 354 SER A N 1
ATOM 2672 C CA . SER A 1 354 ? 6.465 24.375 14.086 1 90.31 354 SER A CA 1
ATOM 2673 C C . SER A 1 354 ? 7.617 24.453 15.078 1 90.31 354 SER A C 1
ATOM 2675 O O . SER A 1 354 ? 7.48 25.031 16.156 1 90.31 354 SER A O 1
ATOM 2677 N N . TYR A 1 355 ? 8.758 23.984 14.719 1 93.75 355 TYR A N 1
ATOM 2678 C CA . TYR A 1 355 ? 9.922 23.984 15.594 1 93.75 355 TYR A CA 1
ATOM 2679 C C . TYR A 1 355 ? 10.875 25.125 15.234 1 93.75 355 TYR A C 1
ATOM 2681 O O . TYR A 1 355 ? 10.992 25.484 14.062 1 93.75 355 TYR A O 1
ATOM 2689 N N . ASP A 1 356 ? 11.531 25.594 16.281 1 94.75 356 ASP A N 1
ATOM 2690 C CA . ASP A 1 356 ? 12.477 26.703 16.078 1 94.75 356 ASP A CA 1
ATOM 2691 C C . ASP A 1 356 ? 13.914 26.234 16.297 1 94.75 356 ASP A C 1
ATOM 2693 O O . ASP A 1 356 ? 14.852 26.891 15.844 1 94.75 356 ASP A O 1
ATOM 2697 N N . LYS A 1 357 ? 14.023 25.141 16.984 1 95.69 357 LYS A N 1
ATOM 2698 C CA . LYS A 1 357 ? 15.352 24.594 17.266 1 95.69 357 LYS A CA 1
ATOM 2699 C C . LYS A 1 357 ? 15.359 23.078 17.203 1 95.69 357 LYS A C 1
ATOM 2701 O O . LYS A 1 357 ? 14.344 22.438 17.469 1 95.69 357 LYS A O 1
ATOM 2706 N N . PRO A 1 358 ? 16.531 22.484 16.859 1 97.31 358 PRO A N 1
ATOM 2707 C CA . PRO A 1 358 ? 16.609 21.031 16.734 1 97.31 358 PRO A CA 1
ATOM 2708 C C . PRO A 1 358 ? 16.344 20.297 18.047 1 97.31 358 PRO A C 1
ATOM 2710 O O . PRO A 1 358 ? 15.844 19.172 18.047 1 97.31 358 PRO A O 1
ATOM 2713 N N . GLU A 1 359 ? 16.641 20.984 19.172 1 98.12 359 GLU A N 1
ATOM 2714 C CA . GLU A 1 359 ? 16.484 20.375 20.484 1 98.12 359 GLU A CA 1
ATOM 2715 C C . GLU A 1 359 ? 15.039 19.969 20.734 1 98.12 359 GLU A C 1
ATOM 2717 O O . GLU A 1 359 ? 14.773 18.969 21.406 1 98.12 359 GLU A O 1
ATOM 2722 N N . GLN A 1 360 ? 14.102 20.672 20.172 1 97.38 360 GLN A N 1
ATOM 2723 C CA . GLN A 1 360 ? 12.688 20.375 20.375 1 97.38 360 GLN A CA 1
ATOM 2724 C C . GLN A 1 360 ? 12.336 19 19.828 1 97.38 360 GLN A C 1
ATOM 2726 O O . GLN A 1 360 ? 11.641 18.219 20.5 1 97.38 360 GLN A O 1
ATOM 2731 N N . GLY A 1 361 ? 12.852 18.688 18.625 1 97.88 361 GLY A N 1
ATOM 2732 C CA . GLY A 1 361 ? 12.625 17.375 18.047 1 97.88 361 GLY A CA 1
ATOM 2733 C C . GLY A 1 361 ? 13.352 16.25 18.766 1 97.88 361 GLY A C 1
ATOM 2734 O O . GLY A 1 361 ? 12.789 15.18 18.984 1 97.88 361 GLY A O 1
ATOM 2735 N N . LEU A 1 362 ? 14.555 16.531 19.172 1 98.75 362 LEU A N 1
ATOM 2736 C CA . LEU A 1 362 ? 15.359 15.547 19.875 1 98.75 362 LEU A CA 1
ATOM 2737 C C . LEU A 1 362 ? 14.773 15.242 21.25 1 98.75 362 LEU A C 1
ATOM 2739 O O . LEU A 1 362 ? 14.688 14.078 21.656 1 98.75 362 LEU A O 1
ATOM 2743 N N . ASP A 1 363 ? 14.336 16.281 21.953 1 98.56 363 ASP A N 1
ATOM 2744 C CA . ASP A 1 363 ? 13.789 16.125 23.297 1 98.56 363 ASP A CA 1
ATOM 2745 C C . ASP A 1 363 ? 12.5 15.312 23.281 1 98.56 363 ASP A C 1
ATOM 2747 O O . ASP A 1 363 ? 12.305 14.414 24.094 1 98.56 363 ASP A O 1
ATOM 2751 N N . ILE A 1 364 ? 11.602 15.594 22.344 1 98.12 364 ILE A N 1
ATOM 2752 C CA . ILE A 1 364 ? 10.305 14.922 22.328 1 98.12 364 ILE A CA 1
ATOM 2753 C C . ILE A 1 364 ? 10.492 13.445 21.969 1 98.12 364 ILE A C 1
ATOM 2755 O O . ILE A 1 364 ? 9.766 12.578 22.453 1 98.12 364 ILE A O 1
ATOM 2759 N N . LEU A 1 365 ? 11.445 13.125 21.078 1 98.69 365 LEU A N 1
ATOM 2760 C CA . LEU A 1 365 ? 11.703 11.727 20.734 1 98.69 365 LEU A CA 1
ATOM 2761 C C . LEU A 1 365 ? 12.266 10.977 21.938 1 98.69 365 LEU A C 1
ATOM 2763 O O . LEU A 1 365 ? 11.875 9.836 22.203 1 98.69 365 LEU A O 1
ATOM 2767 N N . GLN A 1 366 ? 13.211 11.625 22.656 1 98.62 366 GLN A N 1
ATOM 2768 C CA . GLN A 1 366 ? 13.758 10.992 23.844 1 98.62 366 GLN A CA 1
ATOM 2769 C C . GLN A 1 366 ? 12.672 10.789 24.906 1 98.62 366 GLN A C 1
ATOM 2771 O O . GLN A 1 366 ? 12.641 9.758 25.578 1 98.62 366 GLN A O 1
ATOM 2776 N N . ASP A 1 367 ? 11.789 11.789 25.047 1 98.44 367 ASP A N 1
ATOM 2777 C CA . ASP A 1 367 ? 10.664 11.656 25.969 1 98.44 367 ASP A CA 1
ATOM 2778 C C . ASP A 1 367 ? 9.781 10.469 25.594 1 98.44 367 ASP A C 1
ATOM 2780 O O . ASP A 1 367 ? 9.344 9.711 26.453 1 98.44 367 ASP A O 1
ATOM 2784 N N . ALA A 1 368 ? 9.469 10.375 24.312 1 98.38 368 ALA A N 1
ATOM 2785 C CA . ALA A 1 368 ? 8.625 9.289 23.812 1 98.38 368 ALA A CA 1
ATOM 2786 C C . ALA A 1 368 ? 9.25 7.93 24.109 1 98.38 368 ALA A C 1
ATOM 2788 O O . ALA A 1 368 ? 8.562 7.012 24.562 1 98.38 368 ALA A O 1
ATOM 2789 N N . ILE A 1 369 ? 10.562 7.758 23.859 1 98.62 369 ILE A N 1
ATOM 2790 C CA . ILE A 1 369 ? 11.289 6.52 24.125 1 98.62 369 ILE A CA 1
ATOM 2791 C C . ILE A 1 369 ? 11.234 6.188 25.609 1 98.62 369 ILE A C 1
ATOM 2793 O O . ILE A 1 369 ? 10.914 5.059 25.984 1 98.62 369 ILE A O 1
ATOM 2797 N N . THR A 1 370 ? 11.453 7.191 26.406 1 98.5 370 THR A N 1
ATOM 2798 C CA . THR A 1 370 ? 11.484 7.016 27.859 1 98.5 370 THR A CA 1
ATOM 2799 C C . THR A 1 370 ? 10.102 6.66 28.391 1 98.5 370 THR A C 1
ATOM 2801 O O . THR A 1 370 ? 9.977 5.883 29.344 1 98.5 370 THR A O 1
ATOM 2804 N N . SER A 1 371 ? 9.102 7.203 27.781 1 97.31 371 SER A N 1
ATOM 2805 C CA . SER A 1 371 ? 7.727 6.945 28.203 1 97.31 371 SER A CA 1
ATOM 2806 C C . SER A 1 371 ? 7.371 5.469 28.047 1 97.31 371 SER A C 1
ATOM 2808 O O . SER A 1 371 ? 6.422 4.984 28.672 1 97.31 371 SER A O 1
ATOM 2810 N N . LEU A 1 372 ? 8.094 4.742 27.266 1 97.06 372 LEU A N 1
ATOM 2811 C CA . LEU A 1 372 ? 7.867 3.322 27.031 1 97.06 372 LEU A CA 1
ATOM 2812 C C . LEU A 1 372 ? 8.805 2.471 27.891 1 97.06 372 LEU A C 1
ATOM 2814 O O . LEU A 1 372 ? 8.961 1.271 27.641 1 97.06 372 LEU A O 1
ATOM 2818 N N . GLU A 1 373 ? 9.523 3.098 28.781 1 97.62 373 GLU A N 1
ATOM 2819 C CA . GLU A 1 373 ? 10.484 2.447 29.672 1 97.62 373 GLU A CA 1
ATOM 2820 C C . GLU A 1 373 ? 11.68 1.912 28.891 1 97.62 373 GLU A C 1
ATOM 2822 O O . GLU A 1 373 ? 12.211 0.846 29.219 1 97.62 373 GLU A O 1
ATOM 2827 N N . LEU A 1 374 ? 11.938 2.539 27.797 1 98.19 374 LEU A N 1
ATOM 2828 C CA . LEU A 1 374 ? 13.141 2.283 27.016 1 98.19 374 LEU A CA 1
ATOM 2829 C C . LEU A 1 374 ? 14.164 3.396 27.203 1 98.19 374 LEU A C 1
ATOM 2831 O O . LEU A 1 374 ? 13.805 4.531 27.516 1 98.19 374 LEU A O 1
ATOM 2835 N N . THR A 1 375 ? 15.406 3.119 26.984 1 98.31 375 THR A N 1
ATOM 2836 C CA . THR A 1 375 ? 16.469 4.082 27.219 1 98.31 375 THR A CA 1
ATOM 2837 C C . THR A 1 375 ? 17 4.641 25.891 1 98.31 375 THR A C 1
ATOM 2839 O O . THR A 1 375 ? 17.516 3.895 25.062 1 98.31 375 THR A O 1
ATOM 2842 N N . PRO A 1 376 ? 16.891 5.996 25.703 1 98.38 376 PRO A N 1
ATOM 2843 C CA . PRO A 1 376 ? 17.547 6.582 24.531 1 98.38 376 PRO A CA 1
ATOM 2844 C C . PRO A 1 376 ? 19.062 6.371 24.531 1 98.38 376 PRO A C 1
ATOM 2846 O O . PRO A 1 376 ? 19.719 6.605 25.547 1 98.38 376 PRO A O 1
ATOM 2849 N N . GLY A 1 377 ? 19.594 5.844 23.438 1 97.62 377 GLY A N 1
ATOM 2850 C CA . GLY A 1 377 ? 21.031 5.609 23.328 1 97.62 377 GLY A CA 1
ATOM 2851 C C . GLY A 1 377 ? 21.438 4.191 23.688 1 97.62 377 GLY A C 1
ATOM 2852 O O . GLY A 1 377 ? 22.609 3.822 23.562 1 97.62 377 GLY A O 1
ATOM 2853 N N . GLU A 1 378 ? 20.438 3.445 24.094 1 97.5 378 GLU A N 1
ATOM 2854 C CA . GLU A 1 378 ? 20.703 2.045 24.422 1 97.5 378 GLU A CA 1
ATOM 2855 C C . GLU A 1 378 ? 19.703 1.127 23.719 1 97.5 378 GLU A C 1
ATOM 2857 O O . GLU A 1 378 ? 20.078 0.314 22.875 1 97.5 378 GLU A O 1
ATOM 2862 N N . ASP A 1 379 ? 18.422 1.375 24.031 1 97.88 379 ASP A N 1
ATOM 2863 C CA . ASP A 1 379 ? 17.375 0.55 23.453 1 97.88 379 ASP A CA 1
ATOM 2864 C C . ASP A 1 379 ? 16.922 1.104 22.094 1 97.88 379 ASP A C 1
ATOM 2866 O O . ASP A 1 379 ? 16.547 0.343 21.203 1 97.88 379 ASP A O 1
ATOM 2870 N N . PHE A 1 380 ? 16.828 2.365 22.047 1 98.5 380 PHE A N 1
ATOM 2871 C CA . PHE A 1 380 ? 16.469 3.09 20.828 1 98.5 380 PHE A CA 1
ATOM 2872 C C . PHE A 1 380 ? 17.438 4.238 20.578 1 98.5 380 PHE A C 1
ATOM 2874 O O . PHE A 1 380 ? 17.953 4.84 21.531 1 98.5 380 PHE A O 1
ATOM 2881 N N . PHE A 1 381 ? 17.641 4.48 19.391 1 98.81 381 PHE A N 1
ATOM 2882 C CA . PHE A 1 381 ? 18.547 5.547 18.953 1 98.81 381 PHE A CA 1
ATOM 2883 C C . PHE A 1 381 ? 17.812 6.531 18.047 1 98.81 381 PHE A C 1
ATOM 2885 O O . PHE A 1 381 ? 16.625 6.348 17.75 1 98.81 381 PHE A O 1
ATOM 2892 N N . ILE A 1 382 ? 18.531 7.621 17.703 1 98.88 382 ILE A N 1
ATOM 2893 C CA . ILE A 1 382 ? 17.984 8.656 16.812 1 98.88 382 ILE A CA 1
ATOM 2894 C C . ILE A 1 382 ? 18.906 8.844 15.609 1 98.88 382 ILE A C 1
ATOM 2896 O O . ILE A 1 382 ? 20.125 8.734 15.734 1 98.88 382 ILE A O 1
ATOM 2900 N N . ALA A 1 383 ? 18.391 8.977 14.469 1 98.88 383 ALA A N 1
ATOM 2901 C CA . ALA A 1 383 ? 19.078 9.391 13.25 1 98.88 383 ALA A CA 1
ATOM 2902 C C . ALA A 1 383 ? 18.453 10.656 12.672 1 98.88 383 ALA A C 1
ATOM 2904 O O . ALA A 1 383 ? 17.25 10.883 12.82 1 98.88 383 ALA A O 1
ATOM 2905 N N . LEU A 1 384 ? 19.281 11.469 12.008 1 98.75 384 LEU A N 1
ATOM 2906 C CA . LEU A 1 384 ? 18.797 12.742 11.469 1 98.75 384 LEU A CA 1
ATOM 2907 C C . LEU A 1 384 ? 19.125 12.852 9.977 1 98.75 384 LEU A C 1
ATOM 2909 O O . LEU A 1 384 ? 20.234 12.516 9.555 1 98.75 384 LEU A O 1
ATOM 2913 N N . ASN A 1 385 ? 18.172 13.195 9.242 1 97.88 385 ASN A N 1
ATOM 2914 C CA . ASN A 1 385 ? 18.438 13.688 7.891 1 97.88 385 ASN A CA 1
ATOM 2915 C C . ASN A 1 385 ? 18.562 15.211 7.859 1 97.88 385 ASN A C 1
ATOM 2917 O O . ASN A 1 385 ? 17.578 15.922 8.086 1 97.88 385 ASN A O 1
ATOM 2921 N N . LEU A 1 386 ? 19.703 15.664 7.516 1 97.56 386 LEU A N 1
ATOM 2922 C CA . LEU A 1 386 ? 19.984 17.094 7.656 1 97.56 386 LEU A CA 1
ATOM 2923 C C . LEU A 1 386 ? 19.812 17.812 6.324 1 97.56 386 LEU A C 1
ATOM 2925 O O . LEU A 1 386 ? 19.594 19.031 6.293 1 97.56 386 LEU A O 1
ATOM 2929 N N . ALA A 1 387 ? 19.906 17.125 5.281 1 93.5 387 ALA A N 1
ATOM 2930 C CA . ALA A 1 387 ? 19.719 17.688 3.947 1 93.5 387 ALA A CA 1
ATOM 2931 C C . ALA A 1 387 ? 20.453 19.016 3.803 1 93.5 387 ALA A C 1
ATOM 2933 O O . ALA A 1 387 ? 19.875 20.016 3.373 1 93.5 387 ALA A O 1
ATOM 2934 N N . GLY A 1 388 ? 21.703 19.031 4.07 1 93.38 388 GLY A N 1
ATOM 2935 C CA . GLY A 1 388 ? 22.516 20.234 4.125 1 93.38 388 GLY A CA 1
ATOM 2936 C C . GLY A 1 388 ? 22.469 21.047 2.844 1 93.38 388 GLY A C 1
ATOM 2937 O O . GLY A 1 388 ? 22.453 22.281 2.887 1 93.38 388 GLY A O 1
ATOM 2938 N N . LYS A 1 389 ? 22.359 20.422 1.758 1 90.69 389 LYS A N 1
ATOM 2939 C CA . LYS A 1 389 ? 22.344 21.094 0.462 1 90.69 389 LYS A CA 1
ATOM 2940 C C . LYS A 1 389 ? 21.141 22.031 0.347 1 90.69 389 LYS A C 1
ATOM 2942 O O . LYS A 1 389 ? 21.219 23.078 -0.28 1 90.69 389 LYS A O 1
ATOM 2947 N N . GLU A 1 390 ? 20.047 21.719 0.959 1 90.19 390 GLU A N 1
ATOM 2948 C CA . GLU A 1 390 ? 18.797 22.438 0.811 1 90.19 390 GLU A CA 1
ATOM 2949 C C . GLU A 1 390 ? 18.828 23.766 1.56 1 90.19 390 GLU A C 1
ATOM 2951 O O . GLU A 1 390 ? 17.984 24.641 1.32 1 90.19 390 GLU A O 1
ATOM 2956 N N . ILE A 1 391 ? 19.797 23.953 2.477 1 93.19 391 ILE A N 1
ATOM 2957 C CA . ILE A 1 391 ? 19.766 25.156 3.303 1 93.19 391 ILE A CA 1
ATOM 2958 C C . ILE A 1 391 ? 20.969 26.031 2.98 1 93.19 391 ILE A C 1
ATOM 2960 O O . ILE A 1 391 ? 21.25 27 3.691 1 93.19 391 ILE A O 1
ATOM 2964 N N . PHE A 1 392 ? 21.672 25.703 1.957 1 93.44 392 PHE A N 1
ATOM 2965 C CA . PHE A 1 392 ? 22.844 26.469 1.553 1 93.44 392 PHE A CA 1
ATOM 2966 C C . PHE A 1 392 ? 22.438 27.656 0.69 1 93.44 392 PHE A C 1
ATOM 2968 O O . PHE A 1 392 ? 21.688 27.516 -0.271 1 93.44 392 PHE A O 1
ATOM 2975 N N . ASP A 1 393 ? 22.891 28.797 1.025 1 92.88 393 ASP A N 1
ATOM 2976 C CA . ASP A 1 393 ? 22.719 30.031 0.249 1 92.88 393 ASP A CA 1
ATOM 2977 C C . ASP A 1 393 ? 23.922 30.266 -0.664 1 92.88 393 ASP A C 1
ATOM 2979 O O . ASP A 1 393 ? 24.984 30.688 -0.202 1 92.88 393 ASP A O 1
ATOM 2983 N N . TYR A 1 394 ? 23.781 30.156 -1.863 1 90.75 394 TYR A N 1
ATOM 2984 C CA . TYR A 1 394 ? 24.875 30.188 -2.83 1 90.75 394 TYR A CA 1
ATOM 2985 C C . TYR A 1 394 ? 25.391 31.625 -3.018 1 90.75 394 TYR A C 1
ATOM 2987 O O . TYR A 1 394 ? 26.531 31.828 -3.436 1 90.75 394 TYR A O 1
ATOM 2995 N N . GLU A 1 395 ? 24.594 32.562 -2.781 1 91.19 395 GLU A N 1
ATOM 2996 C CA . GLU A 1 395 ? 25.016 33.969 -2.896 1 91.19 395 GLU A CA 1
ATOM 2997 C C . GLU A 1 395 ? 25.891 34.375 -1.721 1 91.19 395 GLU A C 1
ATOM 2999 O O . GLU A 1 395 ? 26.875 35.094 -1.897 1 91.19 395 GLU A O 1
ATOM 3004 N N . LYS A 1 396 ? 25.562 33.812 -0.611 1 92.94 396 LYS A N 1
ATOM 3005 C CA . LYS A 1 396 ? 26.25 34.219 0.606 1 92.94 396 LYS A CA 1
ATOM 3006 C C . LYS A 1 396 ? 27.328 33.219 1.002 1 92.94 396 LYS A C 1
ATOM 3008 O O . LYS A 1 396 ? 28.203 33.531 1.818 1 92.94 396 LYS A O 1
ATOM 3013 N N . GLY A 1 397 ? 27.172 32 0.467 1 93.81 397 GLY A N 1
ATOM 3014 C CA . GLY A 1 397 ? 28.094 30.953 0.83 1 93.81 397 GLY A CA 1
ATOM 3015 C C . GLY A 1 397 ? 27.938 30.484 2.262 1 93.81 397 GLY A C 1
ATOM 3016 O O . GLY A 1 397 ? 28.922 30.188 2.939 1 93.81 397 GLY A O 1
ATOM 3017 N N . LYS A 1 398 ? 26.75 30.578 2.75 1 96.31 398 LYS A N 1
ATOM 3018 C CA . LYS A 1 398 ? 26.453 30.234 4.133 1 96.31 398 LYS A CA 1
ATOM 3019 C C . LYS A 1 398 ? 25.266 29.266 4.211 1 96.31 398 LYS A C 1
ATOM 3021 O O . LYS A 1 398 ? 24.484 29.156 3.262 1 96.31 398 LYS A O 1
ATOM 3026 N N . TYR A 1 399 ? 25.188 28.531 5.305 1 96.62 399 TYR A N 1
ATOM 3027 C CA . TYR A 1 399 ? 24.062 27.656 5.598 1 96.62 399 TYR A CA 1
ATOM 3028 C C . TYR A 1 399 ? 23.062 28.344 6.512 1 96.62 399 TYR A C 1
ATOM 3030 O O . TYR A 1 399 ? 23.422 28.812 7.598 1 96.62 399 TYR A O 1
ATOM 3038 N N . GLU A 1 400 ? 21.828 28.422 6.121 1 95.75 400 GLU A N 1
ATOM 3039 C CA . GLU A 1 400 ? 20.797 28.953 6.992 1 95.75 400 GLU A CA 1
ATOM 3040 C C . GLU A 1 400 ? 20.234 27.891 7.922 1 95.75 400 GLU A C 1
ATOM 3042 O O . GLU A 1 400 ? 19.266 27.203 7.586 1 95.75 400 GLU A O 1
ATOM 3047 N N . VAL A 1 401 ? 20.719 27.797 9.047 1 96.31 401 VAL A N 1
ATOM 3048 C CA . VAL A 1 401 ? 20.422 26.703 9.969 1 96.31 401 VAL A CA 1
ATOM 3049 C C . VAL A 1 401 ? 19.047 26.922 10.594 1 96.31 401 VAL A C 1
ATOM 3051 O O . VAL A 1 401 ? 18.344 25.969 10.93 1 96.31 401 VAL A O 1
ATOM 3054 N N . MET A 1 402 ? 18.734 28.172 10.914 1 95.38 402 MET A N 1
ATOM 3055 C CA . MET A 1 402 ? 17.422 28.625 11.367 1 95.38 402 MET A CA 1
ATOM 3056 C C . MET A 1 402 ? 17 29.891 10.641 1 95.38 402 MET A C 1
ATOM 3058 O O . MET A 1 402 ? 17.844 30.625 10.117 1 95.38 402 MET A O 1
ATOM 3062 N N . GLY A 1 403 ? 15.719 30.109 10.648 1 91.56 403 GLY A N 1
ATOM 3063 C CA . GLY A 1 403 ? 15.281 31.344 10.016 1 91.56 403 GLY A CA 1
ATOM 3064 C C . GLY A 1 403 ? 16.062 32.562 10.477 1 91.56 403 GLY A C 1
ATOM 3065 O O . GLY A 1 403 ? 16.078 32.875 11.664 1 91.56 403 GLY A O 1
ATOM 3066 N N . GLY A 1 404 ? 16.781 33.188 9.609 1 90.19 404 GLY A N 1
ATOM 3067 C CA . GLY A 1 404 ? 17.531 34.406 9.914 1 90.19 404 GLY A CA 1
ATOM 3068 C C . GLY A 1 404 ? 18.891 34.125 10.5 1 90.19 404 GLY A C 1
ATOM 3069 O O . GLY A 1 404 ? 19.672 35.031 10.734 1 90.19 404 GLY A O 1
ATOM 3070 N N . GLN A 1 405 ? 19.219 32.906 10.727 1 94.69 405 GLN A N 1
ATOM 3071 C CA . GLN A 1 405 ? 20.516 32.531 11.273 1 94.69 405 GLN A CA 1
ATOM 3072 C C . GLN A 1 405 ? 21.344 31.766 10.25 1 94.69 405 GLN A C 1
ATOM 3074 O O . GLN A 1 405 ? 21 30.641 9.906 1 94.69 405 GLN A O 1
ATOM 3079 N N . GLN A 1 406 ? 22.484 32.312 9.945 1 96.38 406 GLN A N 1
ATOM 3080 C CA . GLN A 1 406 ? 23.359 31.734 8.938 1 96.38 406 GLN A CA 1
ATOM 3081 C C . GLN A 1 406 ? 24.703 31.359 9.531 1 96.38 406 GLN A C 1
ATOM 3083 O O . GLN A 1 406 ? 25.172 32 10.469 1 96.38 406 GLN A O 1
ATOM 3088 N N . LYS A 1 407 ? 25.281 30.359 8.992 1 97.19 407 LYS A N 1
ATOM 3089 C CA . LYS A 1 407 ? 26.609 29.906 9.422 1 97.19 407 LYS A CA 1
ATOM 3090 C C . LYS A 1 407 ? 27.5 29.594 8.227 1 97.19 407 LYS A C 1
ATOM 3092 O O . LYS A 1 407 ? 27.031 29.016 7.238 1 97.19 407 LYS A O 1
ATOM 3097 N N . VAL A 1 408 ? 28.734 29.969 8.375 1 95.81 408 VAL A N 1
ATOM 3098 C CA . VAL A 1 408 ? 29.734 29.516 7.418 1 95.81 408 VAL A CA 1
ATOM 3099 C C . VAL A 1 408 ? 30.047 28.031 7.672 1 95.81 408 VAL A C 1
ATOM 3101 O O . VAL A 1 408 ? 29.766 27.516 8.758 1 95.81 408 VAL A O 1
ATOM 3104 N N . PRO A 1 409 ? 30.625 27.359 6.762 1 96.12 409 PRO A N 1
ATOM 3105 C CA . PRO A 1 409 ? 30.875 25.922 6.902 1 96.12 409 PRO A CA 1
ATOM 3106 C C . PRO A 1 409 ? 31.641 25.578 8.18 1 96.12 409 PRO A C 1
ATOM 3108 O O . PRO A 1 409 ? 31.328 24.594 8.852 1 96.12 409 PRO A O 1
ATOM 3111 N N . GLU A 1 410 ? 32.594 26.344 8.531 1 96.19 410 GLU A N 1
ATOM 3112 C CA . GLU A 1 410 ? 33.375 26.094 9.734 1 96.19 410 GLU A CA 1
ATOM 3113 C C . GLU A 1 410 ? 32.5 26.125 10.984 1 96.19 410 GLU A C 1
ATOM 3115 O O . GLU A 1 410 ? 32.625 25.25 11.852 1 96.19 410 GLU A O 1
ATOM 3120 N N . ASP A 1 411 ? 31.719 27.109 11.008 1 97.62 411 ASP A N 1
ATOM 3121 C CA . ASP A 1 411 ? 30.828 27.266 12.156 1 97.62 411 ASP A CA 1
ATOM 3122 C C . ASP A 1 411 ? 29.781 26.156 12.188 1 97.62 411 ASP A C 1
ATOM 3124 O O . ASP A 1 411 ? 29.328 25.766 13.266 1 97.62 411 ASP A O 1
ATOM 3128 N N . LEU A 1 412 ? 29.391 25.734 11.039 1 97.94 412 LEU A N 1
ATOM 3129 C CA . LEU A 1 412 ? 28.422 24.641 10.969 1 97.94 412 LEU A CA 1
ATOM 3130 C C . LEU A 1 412 ? 29 23.359 11.562 1 97.94 412 LEU A C 1
ATOM 3132 O O . LEU A 1 412 ? 28.297 22.609 12.25 1 97.94 412 LEU A O 1
ATOM 3136 N N . VAL A 1 413 ? 30.266 23.094 11.32 1 97.88 413 VAL A N 1
ATOM 3137 C CA . VAL A 1 413 ? 30.938 21.938 11.883 1 97.88 413 VAL A CA 1
ATOM 3138 C C . VAL A 1 413 ? 30.875 21.984 13.406 1 97.88 413 VAL A C 1
ATOM 3140 O O . VAL A 1 413 ? 30.484 21.016 14.055 1 97.88 413 VAL A O 1
ATOM 3143 N N . GLU A 1 414 ? 31.188 23.125 13.922 1 97.94 414 GLU A N 1
ATOM 3144 C CA . GLU A 1 414 ? 31.188 23.281 15.375 1 97.94 414 GLU A CA 1
ATOM 3145 C C . GLU A 1 414 ? 29.766 23.156 15.938 1 97.94 414 GLU A C 1
ATOM 3147 O O . GLU A 1 414 ? 29.578 22.625 17.031 1 97.94 414 GLU A O 1
ATOM 3152 N N . PHE A 1 415 ? 28.875 23.719 15.25 1 97.38 415 PHE A N 1
ATOM 3153 C CA . PHE A 1 415 ? 27.469 23.625 15.633 1 97.38 415 PHE A CA 1
ATOM 3154 C C . PHE A 1 415 ? 27.047 22.172 15.805 1 97.38 415 PHE A C 1
ATOM 3156 O O . PHE A 1 415 ? 26.469 21.812 16.828 1 97.38 415 PHE A O 1
ATOM 3163 N N . TRP A 1 416 ? 27.328 21.266 14.805 1 98.38 416 TRP A N 1
ATOM 3164 C CA . TRP A 1 416 ? 26.953 19.859 14.844 1 98.38 416 TRP A CA 1
ATOM 3165 C C . TRP A 1 416 ? 27.719 19.125 15.945 1 98.38 416 TRP A C 1
ATOM 3167 O O . TRP A 1 416 ? 27.156 18.297 16.656 1 98.38 416 TRP A O 1
ATOM 3177 N N . VAL A 1 417 ? 29.016 19.422 16.125 1 98.31 417 VAL A N 1
ATOM 3178 C CA . VAL A 1 417 ? 29.828 18.781 17.156 1 98.31 417 VAL A CA 1
ATOM 3179 C C . VAL A 1 417 ? 29.219 19.031 18.531 1 98.31 417 VAL A C 1
ATOM 3181 O O . VAL A 1 417 ? 29.094 18.109 19.344 1 98.31 417 VAL A O 1
ATOM 3184 N N . GLU A 1 418 ? 28.828 20.234 18.703 1 98.12 418 GLU A N 1
ATOM 3185 C CA . GLU A 1 418 ? 28.266 20.609 20 1 98.12 418 GLU A CA 1
ATOM 3186 C C . GLU A 1 418 ? 26.906 19.938 20.219 1 98.12 418 GLU A C 1
ATOM 3188 O O . GLU A 1 418 ? 26.672 19.344 21.281 1 98.12 418 GLU A O 1
ATOM 3193 N N . LEU A 1 419 ? 26 20.031 19.266 1 98.06 419 LEU A N 1
ATOM 3194 C CA . LEU A 1 419 ? 24.656 19.484 19.391 1 98.06 419 LEU A CA 1
ATOM 3195 C C . LEU A 1 419 ? 24.719 17.969 19.594 1 98.06 419 LEU A C 1
ATOM 3197 O O . LEU A 1 419 ? 24.047 17.422 20.484 1 98.06 419 LEU A O 1
ATOM 3201 N N . LEU A 1 420 ? 25.516 17.312 18.797 1 98.19 420 LEU A N 1
ATOM 3202 C CA . LEU A 1 420 ? 25.594 15.852 18.844 1 98.19 420 LEU A CA 1
ATOM 3203 C C . LEU A 1 420 ? 26.297 15.375 20.109 1 98.19 420 LEU A C 1
ATOM 3205 O O . LEU A 1 420 ? 26.062 14.25 20.562 1 98.19 420 LEU A O 1
ATOM 3209 N N . GLY A 1 421 ? 27.156 16.203 20.656 1 97.81 421 GLY A N 1
ATOM 3210 C CA . GLY A 1 421 ? 27.75 15.914 21.953 1 97.81 421 GLY A CA 1
ATOM 3211 C C . GLY A 1 421 ? 26.734 15.898 23.078 1 97.81 421 GLY A C 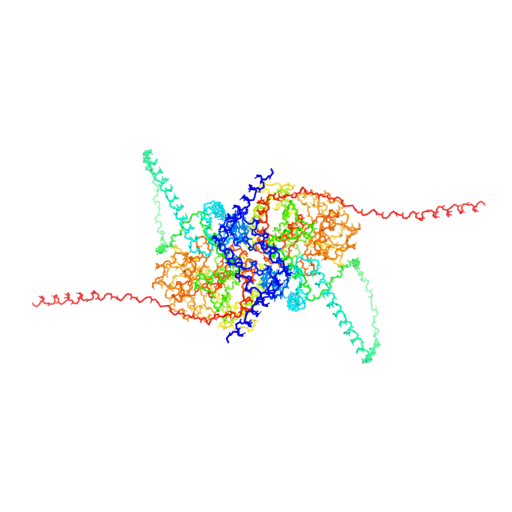1
ATOM 3212 O O . GLY A 1 421 ? 26.828 15.094 24 1 97.81 421 GLY A O 1
ATOM 3213 N N . ARG A 1 422 ? 25.797 16.719 22.953 1 98.06 422 ARG A N 1
ATOM 3214 C CA . ARG A 1 422 ? 24.766 16.828 23.984 1 98.06 422 ARG A CA 1
ATOM 3215 C C . ARG A 1 422 ? 23.703 15.742 23.828 1 98.06 422 ARG A C 1
ATOM 3217 O O . ARG A 1 422 ? 22.969 15.453 24.781 1 98.06 422 ARG A O 1
ATOM 3224 N N . TYR A 1 423 ? 23.609 15.086 22.672 1 98.56 423 TYR A N 1
ATOM 3225 C CA . TYR A 1 423 ? 22.625 14.055 22.391 1 98.56 423 TYR A CA 1
ATOM 3226 C C . TYR A 1 423 ? 23.281 12.773 21.906 1 98.56 423 TYR A C 1
ATOM 3228 O O . TYR A 1 423 ? 23.125 12.383 20.75 1 98.56 423 TYR A O 1
ATOM 3236 N N . PRO A 1 424 ? 23.891 12.047 22.797 1 97.44 424 PRO A N 1
ATOM 3237 C CA . PRO A 1 424 ? 24.625 10.836 22.391 1 97.44 424 PRO A CA 1
ATOM 3238 C C . PRO A 1 424 ? 23.703 9.758 21.828 1 97.44 424 PRO A C 1
ATOM 3240 O O . PRO A 1 424 ? 24.188 8.773 21.266 1 97.44 424 PRO A O 1
ATOM 3243 N N . SER A 1 425 ? 22.391 9.984 21.938 1 98.31 425 SER A N 1
ATOM 3244 C CA . SER A 1 425 ? 21.438 9.023 21.375 1 98.31 425 SER A CA 1
ATOM 3245 C C . SER A 1 425 ? 21.391 9.117 19.859 1 98.31 425 SER A C 1
ATOM 3247 O O . SER A 1 425 ? 20.844 8.234 19.188 1 98.31 425 SER A O 1
ATOM 3249 N N . VAL A 1 426 ? 21.938 10.188 19.281 1 98.81 426 VAL A N 1
ATOM 3250 C CA . VAL A 1 426 ? 22 10.32 17.828 1 98.81 426 VAL A CA 1
ATOM 3251 C C . VAL A 1 426 ? 23.172 9.508 17.281 1 98.81 426 VAL A C 1
ATOM 3253 O O . VAL A 1 426 ? 24.344 9.797 17.578 1 98.81 426 VAL A O 1
ATOM 3256 N N . ILE A 1 427 ? 22.891 8.539 16.406 1 98.5 427 ILE A N 1
ATOM 3257 C CA . ILE A 1 427 ? 23.953 7.633 16 1 98.5 427 ILE A CA 1
ATOM 3258 C C . ILE A 1 427 ? 24.234 7.809 14.508 1 98.5 427 ILE A C 1
ATOM 3260 O O . ILE A 1 427 ? 25.156 7.199 13.969 1 98.5 427 ILE A O 1
ATOM 3264 N N . ALA A 1 428 ? 23.438 8.562 13.805 1 98.69 428 ALA A N 1
ATOM 3265 C CA . ALA A 1 428 ? 23.641 8.758 12.375 1 98.69 428 ALA A CA 1
ATOM 3266 C C . ALA A 1 428 ? 23.109 10.117 11.922 1 98.69 428 ALA A C 1
ATOM 3268 O O . ALA A 1 428 ? 22.047 10.562 12.383 1 98.69 428 ALA A O 1
ATOM 3269 N N . ILE A 1 429 ? 23.812 10.789 11.086 1 98.69 429 ILE A N 1
ATOM 3270 C CA . ILE A 1 429 ? 23.359 11.992 10.398 1 98.69 429 ILE A CA 1
ATOM 3271 C C . ILE A 1 429 ? 23.547 11.836 8.891 1 98.69 429 ILE A C 1
ATOM 3273 O O . ILE A 1 429 ? 24.531 11.234 8.445 1 98.69 429 ILE A O 1
ATOM 3277 N N . ILE A 1 430 ? 22.562 12.25 8.117 1 98.06 430 ILE A N 1
ATOM 3278 C CA . ILE A 1 430 ? 22.594 12.125 6.664 1 98.06 430 ILE A CA 1
ATOM 3279 C C . ILE A 1 430 ? 22.75 13.508 6.035 1 98.06 430 ILE A C 1
ATOM 3281 O O . ILE A 1 430 ? 21.953 14.414 6.281 1 98.06 430 ILE A O 1
ATOM 3285 N N . ASP A 1 431 ? 23.781 13.727 5.281 1 96.5 431 ASP A N 1
ATOM 3286 C CA . ASP A 1 431 ? 24.062 14.93 4.492 1 96.5 431 ASP A CA 1
ATOM 3287 C C . ASP A 1 431 ? 24.141 16.172 5.383 1 96.5 431 ASP A C 1
ATOM 3289 O O . ASP A 1 431 ? 23.391 17.125 5.191 1 96.5 431 ASP A O 1
ATOM 3293 N N . PRO A 1 432 ? 25.125 16.234 6.215 1 97.56 432 PRO A N 1
ATOM 3294 C CA . PRO A 1 432 ? 25.25 17.391 7.086 1 97.56 432 PRO A CA 1
ATOM 3295 C C . PRO A 1 432 ? 25.625 18.672 6.324 1 97.56 432 PRO A C 1
ATOM 3297 O O . PRO A 1 432 ? 25.406 19.781 6.816 1 97.56 432 PRO A O 1
ATOM 3300 N N . MET A 1 433 ? 26.234 18.562 5.23 1 95.69 433 MET A N 1
ATOM 3301 C CA . MET A 1 433 ? 26.641 19.672 4.367 1 95.69 433 MET A CA 1
ATOM 3302 C C . MET A 1 433 ? 26.719 19.234 2.91 1 95.69 433 MET A C 1
ATOM 3304 O O . MET A 1 433 ? 26.453 18.062 2.596 1 95.69 433 MET A O 1
ATOM 3308 N N . ARG A 1 434 ? 27.031 20.125 2.035 1 92.62 434 ARG A N 1
ATOM 3309 C CA . ARG A 1 434 ? 27.203 19.812 0.622 1 92.62 434 ARG A CA 1
ATOM 3310 C C . ARG A 1 434 ? 28.469 18.984 0.393 1 92.62 434 ARG A C 1
ATOM 3312 O O . ARG A 1 434 ? 29.453 19.172 1.101 1 92.62 434 ARG A O 1
ATOM 3319 N N . LYS A 1 435 ? 28.422 18.188 -0.614 1 88.81 435 LYS A N 1
ATOM 3320 C CA . LYS A 1 435 ? 29.594 17.406 -0.983 1 88.81 435 LYS A CA 1
ATOM 3321 C C . LYS A 1 435 ? 30.781 18.297 -1.324 1 88.81 435 LYS A C 1
ATOM 3323 O O . LYS A 1 435 ? 31.938 17.938 -1.077 1 88.81 435 LYS A O 1
ATOM 3328 N N . GLN A 1 436 ? 30.531 19.469 -1.814 1 89.75 436 GLN A N 1
ATOM 3329 C CA . GLN A 1 436 ? 31.562 20.422 -2.234 1 89.75 436 GLN A CA 1
ATOM 3330 C C . GLN A 1 436 ? 32.375 20.922 -1.038 1 89.75 436 GLN A C 1
ATOM 3332 O O . GLN A 1 436 ? 33.469 21.453 -1.2 1 89.75 436 GLN A O 1
ATOM 3337 N N . GLU A 1 437 ? 31.781 20.766 0.123 1 91.94 437 GLU A N 1
ATOM 3338 C CA . GLU A 1 437 ? 32.5 21.141 1.348 1 91.94 437 GLU A CA 1
ATOM 3339 C C . GLU A 1 437 ? 33.344 19.984 1.873 1 91.94 437 GLU A C 1
ATOM 3341 O O . GLU A 1 437 ? 33.219 19.609 3.041 1 91.94 437 GLU A O 1
ATOM 3346 N N . LYS A 1 438 ? 34.25 19.516 1.073 1 90.94 438 LYS A N 1
ATOM 3347 C CA . LYS A 1 438 ? 35 18.312 1.374 1 90.94 438 LYS A CA 1
ATOM 3348 C C . LYS A 1 438 ? 35.812 18.469 2.652 1 90.94 438 LYS A C 1
ATOM 3350 O O . LYS A 1 438 ? 35.781 17.609 3.529 1 90.94 438 LYS A O 1
ATOM 3355 N N . GLU A 1 439 ? 36.5 19.562 2.742 1 92.12 439 GLU A N 1
ATOM 3356 C CA . GLU A 1 439 ? 37.375 19.797 3.893 1 92.12 439 GLU A CA 1
ATOM 3357 C C . GLU A 1 439 ? 36.562 19.844 5.191 1 92.12 439 GLU A C 1
ATOM 3359 O O . GLU A 1 439 ? 36.938 19.203 6.176 1 92.12 439 GLU A O 1
ATOM 3364 N N . HIS A 1 440 ? 35.531 20.609 5.16 1 95.31 440 HIS A N 1
ATOM 3365 C CA . HIS A 1 440 ? 34.688 20.766 6.355 1 95.31 440 HIS A CA 1
ATOM 3366 C C . HIS A 1 440 ? 33.969 19.469 6.695 1 95.31 440 HIS A C 1
ATOM 3368 O O . HIS A 1 440 ? 33.781 19.141 7.875 1 95.31 440 HIS A O 1
ATOM 3374 N N . TRP A 1 441 ? 33.562 18.719 5.66 1 95.62 441 TRP A N 1
ATOM 3375 C CA . TRP A 1 441 ? 32.938 17.406 5.871 1 95.62 441 TRP A CA 1
ATOM 3376 C C . TRP A 1 441 ? 33.906 16.469 6.598 1 95.62 441 TRP A C 1
ATOM 3378 O O . TRP A 1 441 ? 33.531 15.82 7.578 1 95.62 441 TRP A O 1
ATOM 3388 N N . MET A 1 442 ? 35.125 16.469 6.141 1 94.94 442 MET A N 1
ATOM 3389 C CA . MET A 1 442 ? 36.156 15.594 6.727 1 94.94 442 MET A CA 1
ATOM 3390 C C . MET A 1 442 ? 36.5 16.047 8.141 1 94.94 442 MET A C 1
ATOM 3392 O O . MET A 1 442 ? 36.75 15.211 9.016 1 94.94 442 MET A O 1
ATOM 3396 N N . ARG A 1 443 ? 36.5 17.297 8.352 1 95.88 443 ARG A N 1
ATOM 3397 C CA . ARG A 1 443 ? 36.75 17.812 9.703 1 95.88 443 ARG A CA 1
ATOM 3398 C C . ARG A 1 443 ? 35.625 17.391 10.648 1 95.88 443 ARG A C 1
ATOM 3400 O O . ARG A 1 443 ? 35.906 17.047 11.805 1 95.88 443 ARG A O 1
ATOM 3407 N N . LEU A 1 444 ? 34.438 17.484 10.156 1 97.5 444 LEU A N 1
ATOM 3408 C CA . LEU A 1 444 ? 33.312 17.016 10.961 1 97.5 444 LEU A CA 1
ATOM 3409 C C . LEU A 1 444 ? 33.438 15.531 11.297 1 97.5 444 LEU A C 1
ATOM 3411 O O . LEU A 1 444 ? 33.25 15.125 12.445 1 97.5 444 LEU A O 1
ATOM 3415 N N . CYS A 1 445 ? 33.781 14.773 10.328 1 96.12 445 CYS A N 1
ATOM 3416 C CA . CYS A 1 445 ? 34 13.344 10.531 1 96.12 445 CYS A CA 1
ATOM 3417 C C . CYS A 1 445 ? 35.031 13.094 11.602 1 96.12 445 CYS A C 1
ATOM 3419 O O . CYS A 1 445 ? 34.844 12.266 12.492 1 96.12 445 CYS A O 1
ATOM 3421 N N . ASP A 1 446 ? 36.062 13.766 11.453 1 96.19 446 ASP A N 1
ATOM 3422 C CA . ASP A 1 446 ? 37.156 13.586 12.383 1 96.19 446 ASP A CA 1
ATOM 3423 C C . ASP A 1 446 ? 36.719 13.766 13.828 1 96.19 446 ASP A C 1
ATOM 3425 O O . ASP A 1 446 ? 37.25 13.117 14.734 1 96.19 446 ASP A O 1
ATOM 3429 N N . LYS A 1 447 ? 35.781 14.586 13.992 1 97.25 447 LYS A N 1
ATOM 3430 C CA . LYS A 1 447 ? 35.375 14.953 15.336 1 97.25 447 LYS A CA 1
ATOM 3431 C C . LYS A 1 447 ? 34.281 14.031 15.852 1 97.25 447 LYS A C 1
ATOM 3433 O O . LYS A 1 447 ? 34.125 13.828 17.062 1 97.25 447 LYS A O 1
ATOM 3438 N N . ILE A 1 448 ? 33.469 13.43 14.938 1 97.5 448 ILE A N 1
ATOM 3439 C CA . ILE A 1 448 ? 32.25 12.82 15.492 1 97.5 448 ILE A CA 1
ATOM 3440 C C . ILE A 1 448 ? 32.125 11.391 14.977 1 97.5 448 ILE A C 1
ATOM 3442 O O . ILE A 1 448 ? 31.297 10.617 15.484 1 97.5 448 ILE A O 1
ATOM 3446 N N . SER A 1 449 ? 32.875 10.914 14.016 1 95.88 449 SER A N 1
ATOM 3447 C CA . SER A 1 449 ? 32.625 9.656 13.32 1 95.88 449 SER A CA 1
ATOM 3448 C C . SER A 1 449 ? 32.875 8.461 14.234 1 95.88 449 SER A C 1
ATOM 3450 O O . SER A 1 449 ? 32.469 7.34 13.922 1 95.88 449 SER A O 1
ATOM 3452 N N . ASP A 1 450 ? 33.469 8.656 15.375 1 95.5 450 ASP A N 1
ATOM 3453 C CA . ASP A 1 450 ? 33.75 7.582 16.328 1 95.5 450 ASP A CA 1
ATOM 3454 C C . ASP A 1 450 ? 32.5 7.258 17.141 1 95.5 450 ASP A C 1
ATOM 3456 O O . ASP A 1 450 ? 32.438 6.242 17.844 1 95.5 450 ASP A O 1
ATOM 3460 N N . ARG A 1 451 ? 31.484 8.078 17 1 96.56 451 ARG A N 1
ATOM 3461 C CA . ARG A 1 451 ? 30.281 7.832 17.781 1 96.56 451 ARG A CA 1
ATOM 3462 C C . ARG A 1 451 ? 29.031 8.039 16.953 1 96.56 451 ARG A C 1
ATOM 3464 O O . ARG A 1 451 ? 27.922 7.738 17.406 1 96.56 451 ARG A O 1
ATOM 3471 N N . CYS A 1 452 ? 29.172 8.547 15.797 1 98.06 452 CYS A N 1
ATOM 3472 C CA . CYS A 1 452 ? 28.047 8.891 14.945 1 98.06 452 CYS A CA 1
ATOM 3473 C C . CYS A 1 452 ? 28.375 8.656 13.477 1 98.06 452 CYS A C 1
ATOM 3475 O O . CYS A 1 452 ? 29.406 9.125 12.984 1 98.06 452 CYS A O 1
ATOM 3477 N N . LEU A 1 453 ? 27.531 7.938 12.82 1 98 453 LEU A N 1
ATOM 3478 C CA . LEU A 1 453 ? 27.719 7.707 11.391 1 98 453 LEU A CA 1
ATOM 3479 C C . LEU A 1 453 ? 27.453 8.977 10.594 1 98 453 LEU A C 1
ATOM 3481 O O . LEU A 1 453 ? 26.422 9.625 10.781 1 98 453 LEU A O 1
ATOM 3485 N N . VAL A 1 454 ? 28.344 9.367 9.727 1 97.5 454 VAL A N 1
ATOM 3486 C CA . VAL A 1 454 ? 28.141 10.469 8.781 1 97.5 454 VAL A CA 1
ATOM 3487 C C . VAL A 1 454 ? 27.875 9.906 7.387 1 97.5 454 VAL A C 1
ATOM 3489 O O . VAL A 1 454 ? 28.812 9.531 6.672 1 97.5 454 VAL A O 1
ATOM 3492 N N . ILE A 1 455 ? 26.641 9.938 6.996 1 96.62 455 ILE A N 1
ATOM 3493 C CA . ILE A 1 455 ? 26.156 9.18 5.844 1 96.62 455 ILE A CA 1
ATOM 3494 C C . ILE A 1 455 ? 25.906 10.125 4.676 1 96.62 455 ILE A C 1
ATOM 3496 O O . ILE A 1 455 ? 25.391 11.234 4.867 1 96.62 455 ILE A O 1
ATOM 3500 N N . GLY A 1 456 ? 26.25 9.672 3.465 1 93.69 456 GLY A N 1
ATOM 3501 C CA . GLY A 1 456 ? 26 10.453 2.264 1 93.69 456 GLY A CA 1
ATOM 3502 C C . GLY A 1 456 ? 24.797 9.953 1.479 1 93.69 456 GLY A C 1
ATOM 3503 O O . GLY A 1 456 ? 24.672 8.758 1.219 1 93.69 456 GLY A O 1
ATOM 3504 N N . ASN A 1 457 ? 23.906 10.852 1.138 1 92.62 457 ASN A N 1
ATOM 3505 C CA . ASN A 1 457 ? 22.797 10.641 0.203 1 92.62 457 ASN A CA 1
ATOM 3506 C C . ASN A 1 457 ? 22.969 11.484 -1.057 1 92.62 457 ASN A C 1
ATOM 3508 O O . ASN A 1 457 ? 23.453 11 -2.076 1 92.62 457 ASN A O 1
ATOM 3512 N N . HIS A 1 458 ? 22.844 12.797 -0.913 1 86.62 458 HIS A N 1
ATOM 3513 C CA . HIS A 1 458 ? 23.047 13.719 -2.023 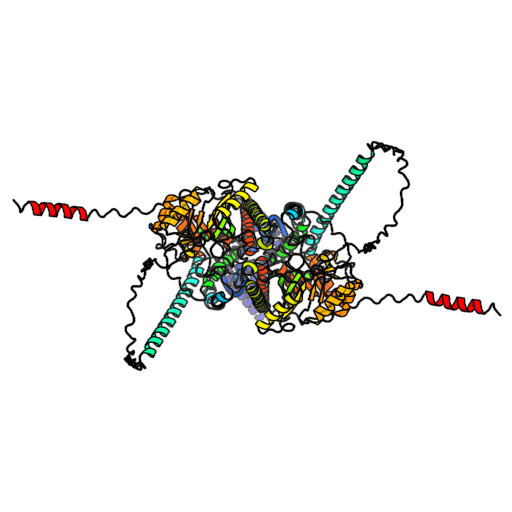1 86.62 458 HIS A CA 1
ATOM 3514 C C . HIS A 1 458 ? 24.516 13.773 -2.42 1 86.62 458 HIS A C 1
ATOM 3516 O O . HIS A 1 458 ? 24.859 14.211 -3.525 1 86.62 458 HIS A O 1
ATOM 3522 N N . ALA A 1 459 ? 25.359 13.391 -1.547 1 83.69 459 ALA A N 1
ATOM 3523 C CA . ALA A 1 459 ? 26.781 13.359 -1.833 1 83.69 459 ALA A CA 1
ATOM 3524 C C . ALA A 1 459 ? 27.109 12.328 -2.91 1 83.69 459 ALA A C 1
ATOM 3526 O O . ALA A 1 459 ? 28.141 12.414 -3.572 1 83.69 459 ALA A O 1
ATOM 3527 N N . TYR A 1 460 ? 26.203 11.359 -3.035 1 80.62 460 TYR A N 1
ATOM 3528 C CA . TYR A 1 460 ? 26.328 10.328 -4.055 1 80.62 460 TYR A CA 1
ATOM 3529 C C . TYR A 1 460 ? 25.062 10.266 -4.926 1 80.62 460 TYR A C 1
ATOM 3531 O O . TYR A 1 460 ? 24.25 9.352 -4.781 1 80.62 460 TYR A O 1
ATOM 3539 N N . PRO A 1 461 ? 24.906 11.133 -5.883 1 72.94 461 PRO A N 1
ATOM 3540 C CA . PRO A 1 461 ? 23.625 11.281 -6.582 1 72.94 461 PRO A CA 1
ATOM 3541 C C . PRO A 1 461 ? 23.281 10.078 -7.453 1 72.94 461 PRO A C 1
ATOM 3543 O O . PRO A 1 461 ? 22.109 9.828 -7.734 1 72.94 461 PRO A O 1
ATOM 3546 N N . ARG A 1 462 ? 24.234 9.336 -7.949 1 78.12 462 ARG A N 1
ATOM 3547 C CA . ARG A 1 462 ? 23.984 8.195 -8.828 1 78.12 462 ARG A CA 1
ATOM 3548 C C . ARG A 1 462 ? 24.797 6.984 -8.398 1 78.12 462 ARG A C 1
ATOM 3550 O O . ARG A 1 462 ? 25.938 6.816 -8.836 1 78.12 462 ARG A O 1
ATOM 3557 N N . PRO A 1 463 ? 24.141 6.176 -7.699 1 73 463 PRO A N 1
ATOM 3558 C CA . PRO A 1 463 ? 24.859 4.98 -7.238 1 73 463 PRO A CA 1
ATOM 3559 C C . PRO A 1 463 ? 25.5 4.199 -8.383 1 73 463 PRO A C 1
ATOM 3561 O O . PRO A 1 463 ? 26.609 3.674 -8.234 1 73 463 PRO A O 1
ATOM 3564 N N . GLY A 1 464 ? 24.828 4.168 -9.453 1 66.88 464 GLY A N 1
ATOM 3565 C CA . GLY A 1 464 ? 25.375 3.424 -10.578 1 66.88 464 GLY A CA 1
ATOM 3566 C C . GLY A 1 464 ? 26.688 3.98 -11.086 1 66.88 464 GLY A C 1
ATOM 3567 O O . GLY A 1 464 ? 27.422 3.293 -11.797 1 66.88 464 GLY A O 1
ATOM 3568 N N . LEU A 1 465 ? 26.891 5.199 -10.68 1 65.75 465 LEU A N 1
ATOM 3569 C CA . LEU A 1 465 ? 28.094 5.867 -11.133 1 65.75 465 LEU A CA 1
ATOM 3570 C C . LEU A 1 465 ? 29.172 5.852 -10.047 1 65.75 465 LEU A C 1
ATOM 3572 O O . LEU A 1 465 ? 30.281 6.344 -10.25 1 65.75 465 LEU A O 1
ATOM 3576 N N . LEU A 1 466 ? 28.828 5.449 -8.828 1 68.81 466 LEU A N 1
ATOM 3577 C CA . LEU A 1 466 ? 29.766 5.555 -7.711 1 68.81 466 LEU A CA 1
ATOM 3578 C C . LEU A 1 466 ? 31.125 4.98 -8.086 1 68.81 466 LEU A C 1
ATOM 3580 O O . LEU A 1 466 ? 32.125 5.238 -7.406 1 68.81 466 LEU A O 1
ATOM 3584 N N . LEU A 1 467 ? 31.516 5.102 -9.336 1 58.22 467 LEU A N 1
ATOM 3585 C CA . LEU A 1 467 ? 32.781 4.57 -9.828 1 58.22 467 LEU A CA 1
ATOM 3586 C C . LEU A 1 467 ? 33.938 5.059 -8.969 1 58.22 467 LEU A C 1
ATOM 3588 O O . LEU A 1 467 ? 33.781 5.93 -8.117 1 58.22 467 LEU A O 1
ATOM 3592 N N . GLU A 1 468 ? 35.125 4.633 -9.219 1 57.28 468 GLU A N 1
ATOM 3593 C CA . GLU A 1 468 ? 36.438 4.898 -8.703 1 57.28 468 GLU A CA 1
ATOM 3594 C C . GLU A 1 468 ? 36.656 6.391 -8.445 1 57.28 468 GLU A C 1
ATOM 3596 O O . GLU A 1 468 ? 37.406 6.773 -7.559 1 57.28 468 GLU A O 1
ATOM 3601 N N . GLU A 1 469 ? 35.719 7.16 -8.938 1 56.66 469 GLU A N 1
ATOM 3602 C CA . GLU A 1 469 ? 36 8.586 -8.859 1 56.66 469 GLU A CA 1
ATOM 3603 C C . GLU A 1 469 ? 35.344 9.219 -7.629 1 56.66 469 GLU A C 1
ATOM 3605 O O . GLU A 1 469 ? 35.844 10.219 -7.105 1 56.66 469 GLU A O 1
ATOM 3610 N N . GLU A 1 470 ? 34.312 8.516 -7.137 1 64.12 470 GLU A N 1
ATOM 3611 C CA . GLU A 1 470 ? 33.594 9.211 -6.074 1 64.12 470 GLU A CA 1
ATOM 3612 C C . GLU A 1 470 ? 34.125 8.797 -4.699 1 64.12 470 GLU A C 1
ATOM 3614 O O . GLU A 1 470 ? 33.969 9.531 -3.721 1 64.12 470 GLU A O 1
ATOM 3619 N N . LEU A 1 471 ? 34.75 7.664 -4.73 1 69.06 471 LEU A N 1
ATOM 3620 C CA . LEU A 1 471 ? 35.312 7.227 -3.467 1 69.06 471 LEU A CA 1
ATOM 3621 C C . LEU A 1 471 ? 36.812 7.516 -3.42 1 69.06 471 LEU A C 1
ATOM 3623 O O . LEU A 1 471 ? 37.594 6.863 -4.109 1 69.06 471 LEU A O 1
ATOM 3627 N N . THR A 1 472 ? 37.094 8.672 -2.896 1 75.12 472 THR A N 1
ATOM 3628 C CA . THR A 1 472 ? 38.5 9.055 -2.803 1 75.12 472 THR A CA 1
ATOM 3629 C C . THR A 1 472 ? 38.906 9.242 -1.346 1 75.12 472 THR A C 1
ATOM 3631 O O . THR A 1 472 ? 38.062 9.336 -0.459 1 75.12 472 THR A O 1
ATOM 3634 N N . GLU A 1 473 ? 40.125 9.312 -1.181 1 78.44 473 GLU A N 1
ATOM 3635 C CA . GLU A 1 473 ? 40.656 9.547 0.158 1 78.44 473 GLU A CA 1
ATOM 3636 C C . GLU A 1 473 ? 40.312 10.953 0.643 1 78.44 473 GLU A C 1
ATOM 3638 O O . GLU A 1 473 ? 40.312 11.219 1.848 1 78.44 473 GLU A O 1
ATOM 3643 N N . GLU A 1 474 ? 40 11.781 -0.303 1 83 474 GLU A N 1
ATOM 3644 C CA . GLU A 1 474 ? 39.719 13.172 0.042 1 83 474 GLU A CA 1
ATOM 3645 C C . GLU A 1 474 ? 38.312 13.359 0.547 1 83 474 GLU A C 1
ATOM 3647 O O . GLU A 1 474 ? 37.969 14.391 1.15 1 83 474 GLU A O 1
ATOM 3652 N N . PHE A 1 475 ? 37.5 12.375 0.3 1 89.19 475 PHE A N 1
ATOM 3653 C CA . PHE A 1 475 ? 36.094 12.461 0.727 1 89.19 475 PHE A CA 1
ATOM 3654 C C . PHE A 1 475 ? 35.594 11.086 1.124 1 89.19 475 PHE A C 1
ATOM 3656 O O . PHE A 1 475 ? 35.5 10.188 0.286 1 89.19 475 PHE A O 1
ATOM 3663 N N . LYS A 1 476 ? 35.281 11.016 2.395 1 89 476 LYS A N 1
ATOM 3664 C CA . LYS A 1 476 ? 34.812 9.734 2.912 1 89 476 LYS A CA 1
ATOM 3665 C C . LYS A 1 476 ? 33.531 9.906 3.738 1 89 476 LYS A C 1
ATOM 3667 O O . LYS A 1 476 ? 33.344 10.961 4.348 1 89 476 LYS A O 1
ATOM 3672 N N . THR A 1 477 ? 32.719 8.969 3.662 1 92.56 477 THR A N 1
ATOM 3673 C CA . THR A 1 477 ? 31.531 8.883 4.5 1 92.56 477 THR A CA 1
ATOM 3674 C C . THR A 1 477 ? 31.531 7.578 5.297 1 92.56 477 THR A C 1
ATOM 3676 O O . THR A 1 477 ? 32.312 6.668 5.012 1 92.56 477 THR A O 1
ATOM 3679 N N . SER A 1 478 ? 30.703 7.547 6.332 1 94.06 478 SER A N 1
ATOM 3680 C CA . SER A 1 478 ? 30.531 6.34 7.133 1 94.06 478 SER A CA 1
ATOM 3681 C C . SER A 1 478 ? 29.5 5.402 6.496 1 94.06 478 SER A C 1
ATOM 3683 O O . SER A 1 478 ? 29.406 4.234 6.871 1 94.06 478 SER A O 1
ATOM 3685 N N . GLY A 1 479 ? 28.781 5.898 5.613 1 93.75 479 GLY A N 1
ATOM 3686 C CA . GLY A 1 479 ? 27.719 5.148 4.945 1 93.75 479 GLY A CA 1
ATOM 3687 C C . GLY A 1 479 ? 27.172 5.855 3.723 1 93.75 479 GLY A C 1
ATOM 3688 O O . GLY A 1 479 ? 27.531 7.004 3.451 1 93.75 479 GLY A O 1
ATOM 3689 N N . ILE A 1 480 ? 26.297 5.125 3.012 1 93.69 480 ILE A N 1
ATOM 3690 C CA . ILE A 1 480 ? 25.703 5.66 1.794 1 93.69 480 ILE A CA 1
ATOM 3691 C C . ILE A 1 480 ? 24.219 5.305 1.752 1 93.69 480 ILE A C 1
ATOM 3693 O O . ILE A 1 480 ? 23.828 4.207 2.158 1 93.69 480 ILE A O 1
ATOM 3697 N N . VAL A 1 481 ? 23.422 6.277 1.262 1 95.31 481 VAL A N 1
ATOM 3698 C CA . VAL A 1 481 ? 22 6.027 1.016 1 95.31 481 VAL A CA 1
ATOM 3699 C C . VAL A 1 481 ? 21.797 5.641 -0.446 1 95.31 481 VAL A C 1
ATOM 3701 O O . VAL A 1 481 ? 22.125 6.41 -1.352 1 95.31 481 VAL A O 1
ATOM 3704 N N . LEU A 1 482 ? 21.281 4.457 -0.679 1 94.31 482 LEU A N 1
ATOM 3705 C CA . LEU A 1 482 ? 21.047 3.965 -2.031 1 94.31 482 LEU A CA 1
ATOM 3706 C C . LEU A 1 482 ? 19.578 4.051 -2.391 1 94.31 482 LEU A C 1
ATOM 3708 O O . LEU A 1 482 ? 18.703 3.789 -1.55 1 94.31 482 LEU A O 1
ATOM 3712 N N . LYS A 1 483 ? 19.312 4.461 -3.621 1 90.81 483 LYS A N 1
ATOM 3713 C CA . LYS A 1 483 ? 17.969 4.555 -4.176 1 90.81 483 LYS A CA 1
ATOM 3714 C C . LYS A 1 483 ? 17.859 3.781 -5.488 1 90.81 483 LYS A C 1
ATOM 3716 O O . LYS A 1 483 ? 18.797 3.752 -6.277 1 90.81 483 LYS A O 1
ATOM 3721 N N . LEU A 1 484 ? 16.75 3.201 -5.66 1 89.88 484 LEU A N 1
ATOM 3722 C CA . LEU A 1 484 ? 16.484 2.51 -6.918 1 89.88 484 LEU A CA 1
ATOM 3723 C C . LEU A 1 484 ? 15.5 3.303 -7.773 1 89.88 484 LEU A C 1
ATOM 3725 O O . LEU A 1 484 ? 14.289 3.076 -7.711 1 89.88 484 LEU A O 1
ATOM 3729 N N . ASP A 1 485 ? 16 4.188 -8.586 1 86.19 485 ASP A N 1
ATOM 3730 C CA . ASP A 1 485 ? 15.172 5.008 -9.461 1 86.19 485 ASP A CA 1
ATOM 3731 C C . ASP A 1 485 ? 15.938 5.434 -10.711 1 86.19 485 ASP A C 1
ATOM 3733 O O . ASP A 1 485 ? 17.141 5.184 -10.828 1 86.19 485 ASP A O 1
ATOM 3737 N N . GLN A 1 486 ? 15.242 5.82 -11.648 1 85.94 486 GLN A N 1
ATOM 3738 C CA . GLN A 1 486 ? 15.766 6.395 -12.891 1 85.94 486 GLN A CA 1
ATOM 3739 C C . GLN A 1 486 ? 16.672 5.398 -13.617 1 85.94 486 GLN A C 1
ATOM 3741 O O . GLN A 1 486 ? 16.219 4.328 -14.023 1 85.94 486 GLN A O 1
ATOM 3746 N N . LEU A 1 487 ? 18.016 5.66 -13.672 1 90.12 487 LEU A N 1
ATOM 3747 C CA . LEU A 1 487 ? 18.906 4.84 -14.492 1 90.12 487 LEU A CA 1
ATOM 3748 C C . LEU A 1 487 ? 19.609 3.783 -13.648 1 90.12 487 LEU A C 1
ATOM 3750 O O . LEU A 1 487 ? 20.359 2.959 -14.172 1 90.12 487 LEU A O 1
ATOM 3754 N N . ASN A 1 488 ? 19.297 3.756 -12.414 1 91.94 488 ASN A N 1
ATOM 3755 C CA . ASN A 1 488 ? 19.922 2.738 -11.57 1 91.94 488 ASN A CA 1
ATOM 3756 C C . ASN A 1 488 ? 19.297 1.366 -11.789 1 91.94 488 ASN A C 1
ATOM 3758 O O . ASN A 1 488 ? 18.078 1.213 -11.695 1 91.94 488 ASN A O 1
ATOM 3762 N N . THR A 1 489 ? 20.125 0.405 -12.086 1 96.38 489 THR A N 1
ATOM 3763 C CA . THR A 1 489 ? 19.672 -0.975 -12.234 1 96.38 489 THR A CA 1
ATOM 3764 C C . THR A 1 489 ? 19.891 -1.758 -10.938 1 96.38 489 THR A C 1
ATOM 3766 O O . THR A 1 489 ? 20.562 -1.282 -10.031 1 96.38 489 THR A O 1
ATOM 3769 N N . VAL A 1 490 ? 19.328 -2.949 -10.898 1 97.69 490 VAL A N 1
ATOM 3770 C CA . VAL A 1 490 ? 19.531 -3.834 -9.758 1 97.69 490 VAL A CA 1
ATOM 3771 C C . VAL A 1 490 ? 21.016 -4.172 -9.617 1 97.69 490 VAL A C 1
ATOM 3773 O O . VAL A 1 490 ? 21.578 -4.105 -8.523 1 97.69 490 VAL A O 1
ATOM 3776 N N . SER A 1 491 ? 21.656 -4.43 -10.75 1 96.62 491 SER A N 1
ATOM 3777 C CA . SER A 1 491 ? 23.078 -4.746 -10.734 1 96.62 491 SER A CA 1
ATOM 3778 C C . SER A 1 491 ? 23.906 -3.572 -10.211 1 96.62 491 SER A C 1
ATOM 3780 O O . SER A 1 491 ? 24.859 -3.764 -9.469 1 96.62 491 SER A O 1
ATOM 3782 N N . ASP A 1 492 ? 23.516 -2.365 -10.602 1 93.56 492 ASP A N 1
ATOM 3783 C CA . ASP A 1 492 ? 24.188 -1.163 -10.133 1 93.56 492 ASP A CA 1
ATOM 3784 C C . ASP A 1 492 ? 24.172 -1.075 -8.609 1 93.56 492 ASP A C 1
ATOM 3786 O O . ASP A 1 492 ? 25.188 -0.82 -7.977 1 93.56 492 ASP A O 1
ATOM 3790 N N . ILE A 1 493 ? 23.016 -1.255 -8.047 1 95.06 493 ILE A N 1
ATOM 3791 C CA . ILE A 1 493 ? 22.828 -1.104 -6.609 1 95.06 493 ILE A CA 1
ATOM 3792 C C . ILE A 1 493 ? 23.594 -2.191 -5.871 1 95.06 493 ILE A C 1
ATOM 3794 O O . ILE A 1 493 ? 24.25 -1.918 -4.863 1 95.06 493 ILE A O 1
ATOM 3798 N N . LEU A 1 494 ? 23.562 -3.418 -6.387 1 96.25 494 LEU A N 1
ATOM 3799 C CA . LEU A 1 494 ? 24.25 -4.527 -5.738 1 96.25 494 LEU A CA 1
ATOM 3800 C C . LEU A 1 494 ? 25.766 -4.344 -5.805 1 96.25 494 LEU A C 1
ATOM 3802 O O . LEU A 1 494 ? 26.469 -4.602 -4.828 1 96.25 494 LEU A O 1
ATOM 3806 N N . ASP A 1 495 ? 26.25 -3.885 -6.922 1 93.12 495 ASP A N 1
ATOM 3807 C CA . ASP A 1 495 ? 27.688 -3.629 -7.078 1 93.12 495 ASP A CA 1
ATOM 3808 C C . ASP A 1 495 ? 28.141 -2.504 -6.156 1 93.12 495 ASP A C 1
ATOM 3810 O O . ASP A 1 495 ? 29.219 -2.586 -5.555 1 93.12 495 ASP A O 1
ATOM 3814 N N . CYS A 1 496 ? 27.312 -1.492 -6.082 1 91.75 496 CYS A N 1
ATOM 3815 C CA . CYS A 1 496 ? 27.625 -0.375 -5.199 1 91.75 496 CYS A CA 1
ATOM 3816 C C . CYS A 1 496 ? 27.656 -0.824 -3.742 1 91.75 496 CYS A C 1
ATOM 3818 O O . CYS A 1 496 ? 28.547 -0.434 -2.984 1 91.75 496 CYS A O 1
ATOM 3820 N N . ALA A 1 497 ? 26.672 -1.592 -3.363 1 93.19 497 ALA A N 1
ATOM 3821 C CA . ALA A 1 497 ? 26.625 -2.104 -1.997 1 93.19 497 ALA A CA 1
ATOM 3822 C C . ALA A 1 497 ? 27.859 -2.92 -1.664 1 93.19 497 ALA A C 1
ATOM 3824 O O . ALA A 1 497 ? 28.438 -2.768 -0.585 1 93.19 497 ALA A O 1
ATOM 3825 N N . LYS A 1 498 ? 28.281 -3.766 -2.584 1 92.75 498 LYS A N 1
ATOM 3826 C CA . LYS A 1 498 ? 29.469 -4.586 -2.393 1 92.75 498 LYS A CA 1
ATOM 3827 C C . LYS A 1 498 ? 30.703 -3.717 -2.193 1 92.75 498 LYS A C 1
ATOM 3829 O O . LYS A 1 498 ? 31.453 -3.912 -1.237 1 92.75 498 LYS A O 1
ATOM 3834 N N . LYS A 1 499 ? 30.859 -2.748 -3.031 1 89.25 499 LYS A N 1
ATOM 3835 C CA . LYS A 1 499 ? 32.031 -1.865 -2.986 1 89.25 499 LYS A CA 1
ATOM 3836 C C . LYS A 1 499 ? 32.062 -1.07 -1.684 1 89.25 499 LYS A C 1
ATOM 3838 O O . LYS A 1 499 ? 33.125 -0.928 -1.065 1 89.25 499 LYS A O 1
ATOM 3843 N N . MET A 1 500 ? 30.953 -0.553 -1.293 1 88.75 500 MET A N 1
ATOM 3844 C CA . MET A 1 500 ? 30.875 0.275 -0.092 1 88.75 500 MET A CA 1
ATOM 3845 C C . MET A 1 500 ? 31.109 -0.562 1.162 1 88.75 500 MET A C 1
ATOM 3847 O O . MET A 1 500 ? 31.734 -0.102 2.115 1 88.75 500 MET A O 1
ATOM 3851 N N . GLU A 1 501 ? 30.578 -1.731 1.178 1 88.81 501 GLU A N 1
ATOM 3852 C CA . GLU A 1 501 ? 30.812 -2.625 2.307 1 88.81 501 GLU A CA 1
ATOM 3853 C C . GLU A 1 501 ? 32.312 -2.955 2.439 1 88.81 501 GLU A C 1
ATOM 3855 O O . GLU A 1 501 ? 32.812 -3.047 3.551 1 88.81 501 GLU A O 1
ATOM 3860 N N . GLU A 1 502 ? 32.906 -3.17 1.328 1 86.38 502 GLU A N 1
ATOM 3861 C CA . GLU A 1 502 ? 34.344 -3.449 1.321 1 86.38 502 GLU A CA 1
ATOM 3862 C C . GLU A 1 502 ? 35.156 -2.256 1.843 1 86.38 502 GLU A C 1
ATOM 3864 O O . GLU A 1 502 ? 36.25 -2.42 2.355 1 86.38 502 GLU A O 1
ATOM 3869 N N . ALA A 1 503 ? 34.562 -1.082 1.741 1 82.94 503 ALA A N 1
ATOM 3870 C CA . ALA A 1 503 ? 35.188 0.136 2.244 1 82.94 503 ALA A CA 1
ATOM 3871 C C . ALA A 1 503 ? 34.719 0.445 3.666 1 82.94 503 ALA A C 1
ATOM 3873 O O . ALA A 1 503 ? 34.844 1.581 4.129 1 82.94 503 ALA A O 1
ATOM 3874 N N . ASP A 1 504 ? 34.031 -0.474 4.328 1 84.81 504 ASP A N 1
ATOM 3875 C CA . ASP A 1 504 ? 33.594 -0.394 5.711 1 84.81 504 ASP A CA 1
ATOM 3876 C C . ASP A 1 504 ? 32.5 0.666 5.867 1 84.81 504 ASP A C 1
ATOM 3878 O O . ASP A 1 504 ? 32.438 1.375 6.875 1 84.81 504 ASP A O 1
ATOM 3882 N N . ASN A 1 505 ? 31.797 0.898 4.809 1 90.25 505 ASN A N 1
ATOM 3883 C CA . ASN A 1 505 ? 30.656 1.804 4.824 1 90.25 505 ASN A CA 1
ATOM 3884 C C . ASN A 1 505 ? 29.359 1.062 5.129 1 90.25 505 ASN A C 1
ATOM 3886 O O . ASN A 1 505 ? 29.203 -0.1 4.75 1 90.25 505 ASN A O 1
ATOM 3890 N N . GLN A 1 506 ? 28.516 1.744 5.84 1 94.88 506 GLN A N 1
ATOM 3891 C CA . GLN A 1 506 ? 27.203 1.172 6.109 1 94.88 506 GLN A CA 1
ATOM 3892 C C . GLN A 1 506 ? 26.234 1.435 4.953 1 94.88 506 GLN A C 1
ATOM 3894 O O . GLN A 1 506 ? 26.234 2.523 4.379 1 94.88 506 GLN A O 1
ATOM 3899 N N . ILE A 1 507 ? 25.453 0.447 4.621 1 95.88 507 ILE A N 1
ATOM 3900 C CA . ILE A 1 507 ? 24.516 0.558 3.51 1 95.88 507 ILE A CA 1
ATOM 3901 C C . ILE A 1 507 ? 23.141 0.921 4.043 1 95.88 507 ILE A C 1
ATOM 3903 O O . ILE A 1 507 ? 22.594 0.23 4.91 1 95.88 507 ILE A O 1
ATOM 3907 N N . VAL A 1 508 ? 22.578 2.012 3.535 1 97.12 508 VAL A N 1
ATOM 3908 C CA . VAL A 1 508 ? 21.219 2.434 3.82 1 97.12 508 VAL A CA 1
ATOM 3909 C C . VAL A 1 508 ? 20.391 2.416 2.535 1 97.12 508 VAL A C 1
ATOM 3911 O O . VAL A 1 508 ? 20.797 2.994 1.524 1 97.12 508 VAL A O 1
ATOM 3914 N N . LEU A 1 509 ? 19.344 1.645 2.496 1 97 509 LEU A N 1
ATOM 3915 C CA . LEU A 1 509 ? 18.375 1.734 1.409 1 97 509 LEU A CA 1
ATOM 3916 C C . LEU A 1 509 ? 17.219 2.658 1.783 1 97 509 LEU A C 1
ATOM 3918 O O . LEU A 1 509 ? 16.828 2.729 2.951 1 97 509 LEU A O 1
ATOM 3922 N N . THR A 1 510 ? 16.719 3.408 0.808 1 96.06 510 THR A N 1
ATOM 3923 C CA . THR A 1 510 ? 15.688 4.371 1.167 1 96.06 510 THR A CA 1
ATOM 3924 C C . THR A 1 510 ? 14.539 4.34 0.158 1 96.06 510 THR A C 1
ATOM 3926 O O . THR A 1 510 ? 14.734 3.934 -0.991 1 96.06 510 THR A O 1
ATOM 3929 N N . THR A 1 511 ? 13.383 4.742 0.596 1 94.69 511 THR A N 1
ATOM 3930 C CA . THR A 1 511 ? 12.203 4.961 -0.234 1 94.69 511 THR A CA 1
ATOM 3931 C C . THR A 1 511 ? 12.156 6.398 -0.744 1 94.69 511 THR A C 1
ATOM 3933 O O . THR A 1 511 ? 12.93 7.246 -0.292 1 94.69 511 THR A O 1
ATOM 3936 N N . CYS A 1 512 ? 11.258 6.621 -1.688 1 91.69 512 CYS A N 1
ATOM 3937 C CA . CYS A 1 512 ? 10.992 7.957 -2.211 1 91.69 512 CYS A CA 1
ATOM 3938 C C . CYS A 1 512 ? 9.742 8.555 -1.581 1 91.69 512 CYS A C 1
ATOM 3940 O O . CYS A 1 512 ? 9 7.855 -0.886 1 91.69 512 CYS A O 1
ATOM 3942 N N . TYR A 1 513 ? 9.531 9.859 -1.857 1 88.88 513 TYR A N 1
ATOM 3943 C CA . TYR A 1 513 ? 8.312 10.508 -1.373 1 88.88 513 TYR A CA 1
ATOM 3944 C C . TYR A 1 513 ? 7.082 9.945 -2.078 1 88.88 513 TYR A C 1
ATOM 3946 O O . TYR A 1 513 ? 6.074 9.648 -1.436 1 88.88 513 TYR A O 1
ATOM 3954 N N . GLY A 1 514 ? 7.18 9.82 -3.418 1 92.81 514 GLY A N 1
ATOM 3955 C CA . GLY A 1 514 ? 6.098 9.227 -4.184 1 92.81 514 GLY A CA 1
ATOM 3956 C C . GLY A 1 514 ? 6.23 7.719 -4.324 1 92.81 514 GLY A C 1
ATOM 3957 O O . GLY A 1 514 ? 6.168 7.188 -5.434 1 92.81 514 GLY A O 1
ATOM 3958 N N . GLU A 1 515 ? 6.391 7.066 -3.184 1 94.25 515 GLU A N 1
ATOM 3959 C CA . GLU A 1 515 ? 6.547 5.617 -3.16 1 94.25 515 GLU A CA 1
ATOM 3960 C C . GLU A 1 515 ? 5.238 4.914 -3.5 1 94.25 515 GLU A C 1
ATOM 3962 O O . GLU A 1 515 ? 4.168 5.523 -3.441 1 94.25 515 GLU A O 1
ATOM 3967 N N . THR A 1 516 ? 5.355 3.686 -3.916 1 95.38 516 THR A N 1
ATOM 3968 C CA . THR A 1 516 ? 4.188 2.857 -4.203 1 95.38 516 THR A CA 1
ATOM 3969 C C . THR A 1 516 ? 4.102 1.688 -3.229 1 95.38 516 THR A C 1
ATOM 3971 O O . THR A 1 516 ? 4.84 1.64 -2.242 1 95.38 516 THR A O 1
ATOM 3974 N N . THR A 1 517 ? 3.148 0.774 -3.463 1 96 517 THR A N 1
ATOM 3975 C CA . THR A 1 517 ? 2.951 -0.342 -2.545 1 96 517 THR A CA 1
ATOM 3976 C C . THR A 1 517 ? 3.742 -1.564 -3 1 96 517 THR A C 1
ATOM 3978 O O . THR A 1 517 ? 3.617 -2.645 -2.42 1 96 517 THR A O 1
ATOM 3981 N N . ASP A 1 518 ? 4.516 -1.312 -4.059 1 95.88 518 ASP A N 1
ATOM 3982 C CA . ASP A 1 518 ? 5.473 -2.332 -4.469 1 95.88 518 ASP A CA 1
ATOM 3983 C C . ASP A 1 518 ? 6.539 -2.547 -3.395 1 95.88 518 ASP A C 1
ATOM 3985 O O . ASP A 1 518 ? 7.164 -1.591 -2.934 1 95.88 518 ASP A O 1
ATOM 3989 N N . THR A 1 519 ? 6.758 -3.805 -2.977 1 97.06 519 THR A N 1
ATOM 3990 C CA . THR A 1 519 ? 7.602 -4.043 -1.812 1 97.06 519 THR A CA 1
ATOM 3991 C C . THR A 1 519 ? 8.992 -4.5 -2.236 1 97.06 519 THR A C 1
ATOM 3993 O O . THR A 1 519 ? 9.719 -5.121 -1.454 1 97.06 519 THR A O 1
ATOM 3996 N N . PHE A 1 520 ? 9.367 -4.266 -3.484 1 98.31 520 PHE A N 1
ATOM 3997 C CA . PHE A 1 520 ? 10.664 -4.691 -4.004 1 98.31 520 PHE A CA 1
ATOM 3998 C C . PHE A 1 520 ? 11.789 -4.238 -3.084 1 98.31 520 PHE A C 1
ATOM 4000 O O . PHE A 1 520 ? 12.742 -4.984 -2.848 1 98.31 520 PHE A O 1
ATOM 4007 N N . LEU A 1 521 ? 11.719 -3.082 -2.527 1 98.19 521 LEU A N 1
ATOM 4008 C CA . LEU A 1 521 ? 12.797 -2.498 -1.739 1 98.19 521 LEU A CA 1
ATOM 4009 C C . LEU A 1 521 ? 13 -3.27 -0.44 1 98.19 521 LEU A C 1
ATOM 4011 O O . LEU A 1 521 ? 14.133 -3.406 0.036 1 98.19 521 LEU A O 1
ATOM 4015 N N . ALA A 1 522 ? 11.906 -3.701 0.156 1 98.56 522 ALA A N 1
ATOM 4016 C CA . ALA A 1 522 ? 12.039 -4.516 1.361 1 98.56 522 ALA A CA 1
ATOM 4017 C C . ALA A 1 522 ? 12.836 -5.785 1.081 1 98.56 522 ALA A C 1
ATOM 4019 O O . ALA A 1 522 ? 13.75 -6.129 1.832 1 98.56 522 ALA A O 1
ATOM 4020 N N . ASP A 1 523 ? 12.516 -6.488 -0.001 1 98.75 523 ASP A N 1
ATOM 4021 C CA . ASP A 1 523 ? 13.234 -7.691 -0.399 1 98.75 523 ASP A CA 1
ATOM 4022 C C . ASP A 1 523 ? 14.695 -7.371 -0.723 1 98.75 523 ASP A C 1
ATOM 4024 O O . ASP A 1 523 ? 15.594 -8.133 -0.371 1 98.75 523 ASP A O 1
ATOM 4028 N N . MET A 1 524 ? 14.891 -6.27 -1.393 1 98.56 524 MET A N 1
ATOM 4029 C CA . MET A 1 524 ? 16.25 -5.879 -1.77 1 98.56 524 MET A CA 1
ATOM 4030 C C . MET A 1 524 ? 17.094 -5.582 -0.535 1 98.56 524 MET A C 1
ATOM 4032 O O . MET A 1 524 ? 18.25 -5.977 -0.464 1 98.56 524 MET A O 1
ATOM 4036 N N . ALA A 1 525 ? 16.516 -4.875 0.407 1 98.62 525 ALA A N 1
ATOM 4037 C CA . ALA A 1 525 ? 17.25 -4.547 1.631 1 98.62 525 ALA A CA 1
ATOM 4038 C C . ALA A 1 525 ? 17.719 -5.809 2.34 1 98.62 525 ALA A C 1
ATOM 4040 O O . ALA A 1 525 ? 18.859 -5.875 2.803 1 98.62 525 ALA A O 1
ATOM 4041 N N . VAL A 1 526 ? 16.844 -6.805 2.42 1 98.69 526 VAL A N 1
ATOM 4042 C CA . VAL A 1 526 ? 17.203 -8.062 3.064 1 98.69 526 VAL A CA 1
ATOM 4043 C C . VAL A 1 526 ? 18.234 -8.812 2.219 1 98.69 526 VAL A C 1
ATOM 4045 O O . VAL A 1 526 ? 19.266 -9.258 2.734 1 98.69 526 VAL A O 1
ATOM 4048 N N . GLY A 1 527 ? 17.938 -8.93 0.916 1 98.69 527 GLY A N 1
ATOM 4049 C CA . GLY A 1 527 ? 18.797 -9.703 0.022 1 98.69 527 GLY A CA 1
ATOM 4050 C C . GLY A 1 527 ? 20.203 -9.164 -0.065 1 98.69 527 GLY A C 1
ATOM 4051 O O . GLY A 1 527 ? 21.172 -9.93 -0.173 1 98.69 527 GLY A O 1
ATOM 4052 N N . MET A 1 528 ? 20.359 -7.855 -0.028 1 97.44 528 MET A N 1
ATOM 4053 C CA . MET A 1 528 ? 21.688 -7.27 -0.2 1 97.44 528 MET A CA 1
ATOM 4054 C C . MET A 1 528 ? 22.375 -7.055 1.147 1 97.44 528 MET A C 1
ATOM 4056 O O . MET A 1 528 ? 23.484 -6.535 1.21 1 97.44 528 MET A O 1
ATOM 4060 N N . ASN A 1 529 ? 21.625 -7.387 2.23 1 97.5 529 ASN A N 1
ATOM 4061 C CA . ASN A 1 529 ? 22.141 -7.266 3.588 1 97.5 529 ASN A CA 1
ATOM 4062 C C . ASN A 1 529 ? 22.391 -5.809 3.971 1 97.5 529 ASN A C 1
ATOM 4064 O O . ASN A 1 529 ? 23.422 -5.473 4.531 1 97.5 529 ASN A O 1
ATOM 4068 N N . ALA A 1 530 ? 21.469 -4.988 3.623 1 98.06 530 ALA A N 1
ATOM 4069 C CA . ALA A 1 530 ? 21.531 -3.596 4.066 1 98.06 530 ALA A CA 1
ATOM 4070 C C . ALA A 1 530 ? 21.453 -3.5 5.586 1 98.06 530 ALA A C 1
ATOM 4072 O O . ALA A 1 530 ? 20.672 -4.211 6.219 1 98.06 530 ALA A O 1
ATOM 4073 N N . ARG A 1 531 ? 22.219 -2.635 6.156 1 97.62 531 ARG A N 1
ATOM 4074 C CA . ARG A 1 531 ? 22.172 -2.461 7.605 1 97.62 531 ARG A CA 1
ATOM 4075 C C . ARG A 1 531 ? 20.906 -1.712 8.016 1 97.62 531 ARG A C 1
ATOM 4077 O O . ARG A 1 531 ? 20.234 -2.094 8.977 1 97.62 531 ARG A O 1
ATOM 4084 N N . PHE A 1 532 ? 20.625 -0.62 7.277 1 98.5 532 PHE A N 1
ATOM 4085 C CA . PHE A 1 532 ? 19.469 0.213 7.609 1 98.5 532 PHE A CA 1
ATOM 4086 C C . PHE A 1 532 ? 18.516 0.312 6.426 1 98.5 532 PHE A C 1
ATOM 4088 O O . PHE A 1 532 ? 18.938 0.167 5.273 1 98.5 532 PHE A O 1
ATOM 4095 N N . PHE A 1 533 ? 17.297 0.472 6.684 1 98.44 533 PHE A N 1
ATOM 4096 C CA . PHE A 1 533 ? 16.25 0.78 5.711 1 98.44 533 PHE A CA 1
ATOM 4097 C C . PHE A 1 533 ? 15.445 1.997 6.148 1 98.44 533 PHE A C 1
ATOM 4099 O O . PHE A 1 533 ? 14.695 1.934 7.129 1 98.44 533 PHE A O 1
ATOM 4106 N N . LYS A 1 534 ? 15.68 3.143 5.449 1 98.06 534 LYS A N 1
ATOM 4107 C CA . LYS A 1 534 ? 14.93 4.371 5.695 1 98.06 534 LYS A CA 1
ATOM 4108 C C . LYS A 1 534 ? 13.586 4.355 4.965 1 98.06 534 LYS A C 1
ATOM 4110 O O . LYS A 1 534 ? 13.539 4.547 3.746 1 98.06 534 LYS A O 1
ATOM 4115 N N . ILE A 1 535 ? 12.523 4.223 5.676 1 96.38 535 ILE A N 1
ATOM 4116 C CA . ILE A 1 535 ? 11.266 3.844 5.047 1 96.38 535 ILE A CA 1
ATOM 4117 C C . ILE A 1 535 ? 10.281 5.012 5.113 1 96.38 535 ILE A C 1
ATOM 4119 O O . ILE A 1 535 ? 9.438 5.172 4.227 1 96.38 535 ILE A O 1
ATOM 4123 N N . GLY A 1 536 ? 10.344 5.844 6.094 1 96.38 536 GLY A N 1
ATOM 4124 C CA . GLY A 1 536 ? 9.352 6.859 6.395 1 96.38 536 GLY A CA 1
ATOM 4125 C C . GLY A 1 536 ? 8.602 6.602 7.691 1 96.38 536 GLY A C 1
ATOM 4126 O O . GLY A 1 536 ? 9.094 5.875 8.562 1 96.38 536 GLY A O 1
ATOM 4127 N N . ALA A 1 537 ? 7.512 7.246 7.875 1 97.25 537 ALA A N 1
ATOM 4128 C CA . ALA A 1 537 ? 6.723 7.117 9.102 1 97.25 537 ALA A CA 1
ATOM 4129 C C . ALA A 1 537 ? 5.965 5.793 9.125 1 97.25 537 ALA A C 1
ATOM 4131 O O . ALA A 1 537 ? 5.734 5.18 8.078 1 97.25 537 ALA A O 1
ATOM 4132 N N . PRO A 1 538 ? 5.621 5.305 10.281 1 96.69 538 PRO A N 1
ATOM 4133 C CA . PRO A 1 538 ? 4.914 4.027 10.383 1 96.69 538 PRO A CA 1
ATOM 4134 C C . PRO A 1 538 ? 3.408 4.168 10.172 1 96.69 538 PRO A C 1
ATOM 4136 O O . PRO A 1 538 ? 2.619 3.633 10.953 1 96.69 538 PRO A O 1
ATOM 4139 N N . VAL A 1 539 ? 3.047 4.918 9.148 1 95.06 539 VAL A N 1
ATOM 4140 C CA . VAL A 1 539 ? 1.676 5.105 8.688 1 95.06 539 VAL A CA 1
ATOM 4141 C C . VAL A 1 539 ? 1.657 5.207 7.164 1 95.06 539 VAL A C 1
ATOM 4143 O O . VAL A 1 539 ? 2.711 5.223 6.523 1 95.06 539 VAL A O 1
ATOM 4146 N N . ARG A 1 540 ? 0.419 5.227 6.602 1 95.19 540 ARG A N 1
ATOM 4147 C CA . ARG A 1 540 ? 0.18 5.293 5.16 1 95.19 540 ARG A CA 1
ATOM 4148 C C . ARG A 1 540 ? 0.558 3.979 4.484 1 95.19 540 ARG A C 1
ATOM 4150 O O . ARG A 1 540 ? 1.59 3.385 4.801 1 95.19 540 ARG A O 1
ATOM 4157 N N . GLY A 1 541 ? -0.107 3.602 3.576 1 96.44 541 GLY A N 1
ATOM 4158 C CA . GLY A 1 541 ? -0.064 2.264 3.008 1 96.44 541 GLY A CA 1
ATOM 4159 C C . GLY A 1 541 ? 1.252 1.948 2.324 1 96.44 541 GLY A C 1
ATOM 4160 O O . GLY A 1 541 ? 1.75 0.823 2.412 1 96.44 541 GLY A O 1
ATOM 4161 N N . GLU A 1 542 ? 1.855 2.926 1.632 1 96.56 542 GLU A N 1
ATOM 4162 C CA . GLU A 1 542 ? 3.066 2.65 0.862 1 96.56 542 GLU A CA 1
ATOM 4163 C C . GLU A 1 542 ? 4.25 2.355 1.78 1 96.56 542 GLU A C 1
ATOM 4165 O O . GLU A 1 542 ? 5.141 1.582 1.423 1 96.56 542 GLU A O 1
ATOM 4170 N N . ARG A 1 543 ? 4.254 2.938 2.971 1 96.94 543 ARG A N 1
ATOM 4171 C CA . ARG A 1 543 ? 5.289 2.645 3.957 1 96.94 543 ARG A CA 1
ATOM 4172 C C . ARG A 1 543 ? 4.992 1.343 4.695 1 96.94 543 ARG A C 1
ATOM 4174 O O . ARG A 1 543 ? 5.871 0.488 4.836 1 96.94 543 ARG A O 1
ATOM 4181 N N . ILE A 1 544 ? 3.74 1.214 5.023 1 96.88 544 ILE A N 1
ATOM 4182 C CA . ILE A 1 544 ? 3.293 0.053 5.785 1 96.88 544 ILE A CA 1
ATOM 4183 C C . ILE A 1 544 ? 3.521 -1.218 4.969 1 96.88 544 ILE A C 1
ATOM 4185 O O . ILE A 1 544 ? 3.852 -2.268 5.523 1 96.88 544 ILE A O 1
ATOM 4189 N N . ALA A 1 545 ? 3.363 -1.105 3.691 1 97.62 545 ALA A N 1
ATOM 4190 C CA . ALA A 1 545 ? 3.602 -2.256 2.824 1 97.62 545 ALA A CA 1
ATOM 4191 C C . ALA A 1 545 ? 5.023 -2.783 2.994 1 97.62 545 ALA A C 1
ATOM 4193 O O . ALA A 1 545 ? 5.242 -3.996 3.031 1 97.62 545 ALA A O 1
ATOM 4194 N N . GLN A 1 546 ? 5.996 -1.871 3.068 1 97.88 546 GLN A N 1
ATOM 4195 C CA . GLN A 1 546 ? 7.387 -2.273 3.266 1 97.88 546 GLN A CA 1
ATOM 4196 C C . GLN A 1 546 ? 7.582 -2.926 4.629 1 97.88 546 GLN A C 1
ATOM 4198 O O . GLN A 1 546 ? 8.25 -3.955 4.742 1 97.88 546 GLN A O 1
ATOM 4203 N N . PHE A 1 547 ? 7 -2.334 5.676 1 98.12 547 PHE A N 1
ATOM 4204 C CA . PHE A 1 547 ? 7.109 -2.873 7.023 1 98.12 547 PHE A CA 1
ATOM 4205 C C . PHE A 1 547 ? 6.504 -4.27 7.098 1 98.12 547 PHE A C 1
ATOM 4207 O O . PHE A 1 547 ? 7.117 -5.191 7.645 1 98.12 547 PHE A O 1
ATOM 4214 N N . ASN A 1 548 ? 5.301 -4.43 6.551 1 98.25 548 ASN A N 1
ATOM 4215 C CA . ASN A 1 548 ? 4.625 -5.723 6.602 1 98.25 548 ASN A CA 1
ATOM 4216 C C . ASN A 1 548 ? 5.398 -6.789 5.828 1 98.25 548 ASN A C 1
ATOM 4218 O O . ASN A 1 548 ? 5.43 -7.953 6.23 1 98.25 548 ASN A O 1
ATOM 4222 N N . ARG A 1 549 ? 5.988 -6.383 4.711 1 98.44 549 ARG A N 1
ATOM 4223 C CA . ARG A 1 549 ? 6.809 -7.324 3.957 1 98.44 549 ARG A CA 1
ATOM 4224 C C . ARG A 1 549 ? 8.008 -7.781 4.777 1 98.44 549 ARG A C 1
ATOM 4226 O O . ARG A 1 549 ? 8.352 -8.969 4.789 1 98.44 549 ARG A O 1
ATOM 4233 N N . LEU A 1 550 ? 8.633 -6.891 5.461 1 98.69 550 LEU A N 1
ATOM 4234 C CA . LEU A 1 550 ? 9.773 -7.238 6.301 1 98.69 550 LEU A CA 1
ATOM 4235 C C . LEU A 1 550 ? 9.344 -8.172 7.43 1 98.69 550 LEU A C 1
ATOM 4237 O O . LEU A 1 550 ? 10.07 -9.109 7.773 1 98.69 550 LEU A O 1
ATOM 4241 N N . ILE A 1 551 ? 8.203 -7.898 8.016 1 98.31 551 ILE A N 1
ATOM 4242 C CA . ILE A 1 551 ? 7.672 -8.766 9.062 1 98.31 551 ILE A CA 1
ATOM 4243 C C . ILE A 1 551 ? 7.453 -10.172 8.508 1 98.31 551 ILE A C 1
ATOM 4245 O O . ILE A 1 551 ? 7.773 -11.164 9.172 1 98.31 551 ILE A O 1
ATOM 4249 N N . GLN A 1 552 ? 6.875 -10.234 7.359 1 98.12 552 GLN A N 1
ATOM 4250 C CA . GLN A 1 552 ? 6.66 -11.523 6.711 1 98.12 552 GLN A CA 1
ATOM 4251 C C . GLN A 1 552 ? 7.98 -12.266 6.508 1 98.12 552 GLN A C 1
ATOM 4253 O O . GLN A 1 552 ? 8.078 -13.461 6.789 1 98.12 552 GLN A O 1
ATOM 4258 N N . ILE A 1 553 ? 9 -11.562 6.012 1 98.44 553 ILE A N 1
ATOM 4259 C CA . ILE A 1 553 ? 10.312 -12.156 5.762 1 98.44 553 ILE A CA 1
ATOM 4260 C C . ILE A 1 553 ? 10.922 -12.633 7.074 1 98.44 553 ILE A C 1
ATOM 4262 O O . ILE A 1 553 ? 11.516 -13.711 7.137 1 98.44 553 ILE A O 1
ATOM 4266 N N . GLU A 1 554 ? 10.781 -11.805 8.125 1 98.38 554 GLU A N 1
ATOM 4267 C CA . GLU A 1 554 ? 11.266 -12.211 9.438 1 98.38 554 GLU A CA 1
ATOM 4268 C C . GLU A 1 554 ? 10.695 -13.57 9.836 1 98.38 554 GLU A C 1
ATOM 4270 O O . GLU A 1 554 ? 11.43 -14.445 10.297 1 98.38 554 GLU A O 1
ATOM 4275 N N . ASN A 1 555 ? 9.406 -13.688 9.648 1 96.81 555 ASN A N 1
ATOM 4276 C CA . ASN A 1 555 ? 8.734 -14.945 9.992 1 96.81 555 ASN A CA 1
ATOM 4277 C C . ASN A 1 555 ? 9.219 -16.094 9.117 1 96.81 555 ASN A C 1
ATOM 4279 O O . ASN A 1 555 ? 9.422 -17.203 9.609 1 96.81 555 ASN A O 1
ATOM 4283 N N . GLN A 1 556 ? 9.375 -15.859 7.848 1 96.06 556 GLN A N 1
ATOM 4284 C CA . GLN A 1 556 ? 9.852 -16.891 6.922 1 96.06 556 GLN A CA 1
ATOM 4285 C C . GLN A 1 556 ? 11.242 -17.375 7.312 1 96.06 556 GLN A C 1
ATOM 4287 O O . GLN A 1 556 ? 11.492 -18.578 7.352 1 96.06 556 GLN A O 1
ATOM 4292 N N . LEU A 1 557 ? 12.102 -16.469 7.617 1 97.62 557 LEU A N 1
ATOM 4293 C CA . LEU A 1 557 ? 13.469 -16.812 8 1 97.62 557 LEU A CA 1
ATOM 4294 C C . LEU A 1 557 ? 13.484 -17.562 9.32 1 97.62 557 LEU A C 1
ATOM 4296 O O . LEU A 1 557 ? 14.289 -18.484 9.5 1 97.62 557 LEU A O 1
ATOM 4300 N N . LYS A 1 558 ? 12.617 -17.156 10.242 1 95.88 558 LYS A N 1
ATOM 4301 C CA . LYS A 1 558 ? 12.492 -17.859 11.508 1 95.88 558 LYS A CA 1
ATOM 4302 C C . LYS A 1 558 ? 12.062 -19.312 11.273 1 95.88 558 LYS A C 1
ATOM 4304 O O . LYS A 1 558 ? 12.641 -20.234 11.859 1 95.88 558 LYS A O 1
ATOM 4309 N N . LEU A 1 559 ? 11.094 -19.5 10.445 1 92.25 559 LEU A N 1
ATOM 4310 C CA . LEU A 1 559 ? 10.578 -20.828 10.148 1 92.25 559 LEU A CA 1
ATOM 4311 C C . LEU A 1 559 ? 11.641 -21.688 9.469 1 92.25 559 LEU A C 1
ATOM 4313 O O . LEU A 1 559 ? 11.672 -22.906 9.648 1 92.25 559 LEU A O 1
ATOM 4317 N N . GLU A 1 560 ? 12.555 -21.031 8.758 1 94 560 GLU A N 1
ATOM 4318 C CA . GLU A 1 560 ? 13.609 -21.75 8.039 1 94 560 GLU A CA 1
ATOM 4319 C C . GLU A 1 560 ? 14.844 -21.938 8.922 1 94 560 GLU A C 1
ATOM 4321 O O . GLU A 1 560 ? 15.789 -22.625 8.531 1 94 560 GLU A O 1
ATOM 4326 N N . GLY A 1 561 ? 14.875 -21.375 10.078 1 96.44 561 GLY A N 1
ATOM 4327 C CA . GLY A 1 561 ? 16.031 -21.438 10.953 1 96.44 561 GLY A CA 1
ATOM 4328 C C . GLY A 1 561 ? 17.219 -20.641 10.43 1 96.44 561 GLY A C 1
ATOM 4329 O O . GLY A 1 561 ? 18.375 -21.016 10.672 1 96.44 561 GLY A O 1
ATOM 4330 N N . ARG A 1 562 ? 16.906 -19.547 9.648 1 97.44 562 ARG A N 1
ATOM 4331 C CA . ARG A 1 562 ? 17.969 -18.797 9 1 97.44 562 ARG A CA 1
ATOM 4332 C C . ARG A 1 562 ? 18.031 -17.359 9.516 1 97.44 562 ARG A C 1
ATOM 4334 O O . ARG A 1 562 ? 18.875 -16.578 9.094 1 97.44 562 ARG A O 1
ATOM 4341 N N . LEU A 1 563 ? 17.172 -17 10.414 1 98.12 563 LEU A N 1
ATOM 4342 C CA . LEU A 1 563 ? 17.078 -15.617 10.898 1 98.12 563 LEU A CA 1
ATOM 4343 C C . LEU A 1 563 ? 18.281 -15.266 11.766 1 98.12 563 LEU A C 1
ATOM 4345 O O . LEU A 1 563 ? 18.562 -15.945 12.758 1 98.12 563 LEU A O 1
ATOM 4349 N N . ALA A 1 564 ? 19.016 -14.289 11.383 1 98.12 564 ALA A N 1
ATOM 4350 C CA . ALA A 1 564 ? 20.109 -13.695 12.148 1 98.12 564 ALA A CA 1
ATOM 4351 C C . ALA A 1 564 ? 19.875 -12.203 12.359 1 98.12 564 ALA A C 1
ATOM 4353 O O . ALA A 1 564 ? 18.922 -11.633 11.836 1 98.12 564 ALA A O 1
ATOM 4354 N N . TYR A 1 565 ? 20.719 -11.562 13.227 1 97.5 565 TYR A N 1
ATOM 4355 C CA . TYR A 1 565 ? 20.578 -10.141 13.539 1 97.5 565 TYR A CA 1
ATOM 4356 C C . TYR A 1 565 ? 21.906 -9.406 13.312 1 97.5 565 TYR A C 1
ATOM 4358 O O . TYR A 1 565 ? 22.969 -10.016 13.367 1 97.5 565 TYR A O 1
ATOM 4366 N N . HIS A 1 566 ? 21.781 -8.117 12.969 1 96.62 566 HIS A N 1
ATOM 4367 C CA . HIS A 1 566 ? 22.969 -7.273 12.891 1 96.62 566 HIS A CA 1
ATOM 4368 C C . HIS A 1 566 ? 23.625 -7.121 14.258 1 96.62 566 HIS A C 1
ATOM 4370 O O . HIS A 1 566 ? 22.938 -7.074 15.281 1 96.62 566 HIS A O 1
ATOM 4376 N N . GLY A 1 567 ? 24.969 -7.031 14.242 1 95.56 567 GLY A N 1
ATOM 4377 C CA . GLY A 1 567 ? 25.703 -6.77 15.469 1 95.56 567 GLY A CA 1
ATOM 4378 C C . GLY A 1 567 ? 25.594 -5.332 15.938 1 95.56 567 GLY A C 1
ATOM 4379 O O . GLY A 1 567 ? 24.906 -4.52 15.305 1 95.56 567 GLY A O 1
ATOM 4380 N N . GLU A 1 568 ? 26.203 -5.02 16.953 1 95.38 568 GLU A N 1
ATOM 4381 C CA . GLU A 1 568 ? 26.188 -3.689 17.547 1 95.38 568 GLU A CA 1
ATOM 4382 C C . GLU A 1 568 ? 26.641 -2.627 16.562 1 95.38 568 GLU A C 1
ATOM 4384 O O . GLU A 1 568 ? 27.359 -2.936 15.602 1 95.38 568 GLU A O 1
ATOM 4389 N N . ASN A 1 569 ? 26.141 -1.44 16.781 1 93.12 569 ASN A N 1
ATOM 4390 C CA . ASN A 1 569 ? 26.594 -0.326 15.953 1 93.12 569 ASN A CA 1
ATOM 4391 C C . ASN A 1 569 ? 28.094 -0.097 16.094 1 93.12 569 ASN A C 1
ATOM 4393 O O . ASN A 1 569 ? 28.625 -0.056 17.203 1 93.12 569 ASN A O 1
ATOM 4397 N N . VAL A 1 570 ? 28.75 -0.043 14.922 1 91.88 570 VAL A N 1
ATOM 4398 C CA . VAL A 1 570 ? 30.172 0.255 14.875 1 91.88 570 VAL A CA 1
ATOM 4399 C C . VAL A 1 570 ? 30.406 1.585 14.156 1 91.88 570 VAL A C 1
ATOM 4401 O O . VAL A 1 570 ? 29.766 1.863 13.133 1 91.88 570 VAL A O 1
ATOM 4404 N N . PHE A 1 571 ? 31.281 2.387 14.75 1 94.69 571 PHE A N 1
ATOM 4405 C CA . PHE A 1 571 ? 31.547 3.721 14.227 1 94.69 571 PHE A CA 1
ATOM 4406 C C . PHE A 1 571 ? 33.031 3.852 13.828 1 94.69 571 PHE A C 1
ATOM 4408 O O . PHE A 1 571 ? 33.844 4.246 14.648 1 94.69 571 PHE A O 1
ATOM 4415 N N . PRO A 1 572 ? 33.281 3.631 12.562 1 89.5 572 PRO A N 1
ATOM 4416 C CA . PRO A 1 572 ? 34.656 3.805 12.148 1 89.5 572 PRO A CA 1
ATOM 4417 C C . PRO A 1 572 ? 35.125 5.262 12.195 1 89.5 572 PRO A C 1
ATOM 4419 O O . PRO A 1 572 ? 34.375 6.156 11.805 1 89.5 572 PRO A O 1
ATOM 4422 N N . HIS A 1 573 ? 36.312 5.469 12.688 1 92.5 573 HIS A N 1
ATOM 4423 C CA . HIS A 1 573 ? 36.875 6.82 12.711 1 92.5 573 HIS A CA 1
ATOM 4424 C C . HIS A 1 573 ? 37.375 7.23 11.328 1 92.5 573 HIS A C 1
ATOM 4426 O O . HIS A 1 573 ? 38.125 6.504 10.688 1 92.5 573 HIS A O 1
ATOM 4432 N N . ILE A 1 574 ? 36.906 8.32 10.852 1 92.81 574 ILE A N 1
ATOM 4433 C CA . ILE A 1 574 ? 37.344 8.891 9.57 1 92.81 574 ILE A CA 1
ATOM 4434 C C . ILE A 1 574 ? 38.219 10.109 9.812 1 92.81 574 ILE A C 1
ATOM 4436 O O . ILE A 1 574 ? 37.75 11.117 10.359 1 92.81 574 ILE A O 1
ATOM 4440 N N . ALA A 1 575 ? 39.375 9.992 9.414 1 89.75 575 ALA A N 1
ATOM 4441 C CA . ALA A 1 575 ? 40.344 11.086 9.586 1 89.75 575 ALA A CA 1
ATOM 4442 C C . ALA A 1 575 ? 40.594 11.812 8.266 1 89.75 575 ALA A C 1
ATOM 4444 O O . ALA A 1 575 ? 40.562 11.203 7.195 1 89.75 575 ALA A O 1
ATOM 4445 N N . PRO A 1 576 ? 40.719 13.133 8.391 1 86 576 PRO A N 1
ATOM 4446 C CA . PRO A 1 576 ? 41.094 13.852 7.172 1 86 576 PRO A CA 1
ATOM 4447 C C . PRO A 1 576 ? 42.469 13.422 6.633 1 86 576 PRO A C 1
ATOM 4449 O O . PRO A 1 576 ? 43.281 12.914 7.387 1 86 576 PRO A O 1
ATOM 4452 N N . PRO A 1 577 ? 42.531 13.562 5.312 1 80.56 577 PRO A N 1
ATOM 4453 C CA . PRO A 1 577 ? 43.844 13.234 4.777 1 80.56 577 PRO A CA 1
ATOM 4454 C C . PRO A 1 577 ? 44.969 14.133 5.344 1 80.56 577 PRO A C 1
ATOM 4456 O O . PRO A 1 577 ? 44.688 15.281 5.711 1 80.56 577 PRO A O 1
ATOM 4459 N N . PRO A 1 578 ? 46.125 13.547 5.566 1 73.88 578 PRO A N 1
ATOM 4460 C CA . PRO A 1 578 ? 47.25 14.352 6.102 1 73.88 578 PRO A CA 1
ATOM 4461 C C . PRO A 1 578 ? 47.562 15.57 5.242 1 73.88 578 PRO A C 1
ATOM 4463 O O . PRO A 1 578 ? 47.375 15.531 4.023 1 73.88 578 PRO A O 1
ATOM 4466 N N . LEU A 1 579 ? 47.562 16.766 5.863 1 65.06 579 LEU A N 1
ATOM 4467 C CA . LEU A 1 579 ? 48 17.969 5.145 1 65.06 579 LEU A CA 1
ATOM 4468 C C . LEU A 1 579 ? 49.25 17.703 4.32 1 65.06 579 LEU A C 1
ATOM 4470 O O . LEU A 1 579 ? 50.094 16.922 4.727 1 65.06 579 LEU A O 1
ATOM 4474 N N . PRO A 1 580 ? 49.188 18.062 3.105 1 58.78 580 PRO A N 1
ATOM 4475 C CA . PRO A 1 580 ? 50.438 17.859 2.336 1 58.78 580 PRO A CA 1
ATOM 4476 C C . PRO A 1 580 ? 51.656 18.375 3.061 1 58.78 580 PRO A C 1
ATOM 4478 O O . PRO A 1 580 ? 51.594 19.406 3.742 1 58.78 580 PRO A O 1
ATOM 4481 N N . GLU A 1 581 ? 52.594 17.578 3.439 1 53.19 581 GLU A N 1
ATOM 4482 C CA . GLU A 1 581 ? 53.875 18.016 4.012 1 53.19 581 GLU A CA 1
ATOM 4483 C C . GLU A 1 581 ? 54.406 19.234 3.271 1 53.19 581 GLU A C 1
ATOM 4485 O O . GLU A 1 581 ? 54.375 19.297 2.041 1 53.19 581 GLU A O 1
ATOM 4490 N N . PRO A 1 582 ? 54.5 20.359 3.986 1 50.41 582 PRO A N 1
ATOM 4491 C CA . PRO A 1 582 ? 55.156 21.469 3.27 1 50.41 582 PRO A CA 1
ATOM 4492 C C . PRO A 1 582 ? 56.344 21.016 2.439 1 50.41 582 PRO A C 1
ATOM 4494 O O . PRO A 1 582 ? 57.094 20.109 2.84 1 50.41 582 PRO A O 1
ATOM 4497 N N . GLU A 1 583 ? 56.281 21.172 1.249 1 44.56 583 GLU A N 1
ATOM 4498 C CA . GLU A 1 583 ? 57.469 20.938 0.464 1 44.56 583 GLU A CA 1
ATOM 4499 C C . GLU A 1 583 ? 58.688 21.609 1.108 1 44.56 583 GLU A C 1
ATOM 4501 O O . GLU A 1 583 ? 58.656 22.781 1.465 1 44.56 583 GLU A O 1
ATOM 4506 N N . GLU A 1 584 ? 59.531 20.953 1.779 1 46.88 584 GLU A N 1
ATOM 4507 C CA . GLU A 1 584 ? 60.812 21.422 2.326 1 46.88 584 GLU A CA 1
ATOM 4508 C C . GLU A 1 584 ? 61.531 22.328 1.342 1 46.88 584 GLU A C 1
ATOM 4510 O O . GLU A 1 584 ? 62.719 22.609 1.5 1 46.88 584 GLU A O 1
ATOM 4515 N N . GLY A 1 585 ? 60.906 22.766 0.289 1 40.06 585 GLY A N 1
ATOM 4516 C CA . GLY A 1 585 ? 61.812 23.406 -0.662 1 40.06 585 GLY A CA 1
ATOM 4517 C C . GLY A 1 585 ? 62.469 24.656 -0.113 1 40.06 585 GLY A C 1
ATOM 4518 O O . GLY A 1 585 ? 63.688 24.859 -0.288 1 40.06 585 GLY A O 1
ATOM 4519 N N . GLU A 1 586 ? 61.719 25.797 0.208 1 40.75 586 GLU A N 1
ATOM 4520 C CA . GLU A 1 586 ? 62.312 27.094 -0.075 1 40.75 586 GLU A CA 1
ATOM 4521 C C . GLU A 1 586 ? 63.156 27.578 1.097 1 40.75 586 GLU A C 1
ATOM 4523 O O . GLU A 1 586 ? 63.656 28.703 1.072 1 40.75 586 GLU A O 1
ATOM 4528 N N . GLU A 1 587 ? 63.156 26.969 2.287 1 41.84 587 GLU A N 1
ATOM 4529 C CA . GLU A 1 587 ? 63.906 27.641 3.334 1 41.84 587 GLU A CA 1
ATOM 4530 C C . GLU A 1 587 ? 65.438 27.516 3.09 1 41.84 587 GLU A C 1
ATOM 4532 O O . GLU A 1 587 ? 66.188 28.203 3.727 1 41.84 587 GLU A O 1
ATOM 4537 N N . VAL A 1 588 ? 65.812 26.562 2.242 1 44.38 588 VAL A N 1
ATOM 4538 C CA . VAL A 1 588 ? 67.25 26.375 2.158 1 44.38 588 VAL A CA 1
ATOM 4539 C C . VAL A 1 588 ? 67.875 27.531 1.356 1 44.38 588 VAL A C 1
ATOM 4541 O O . VAL A 1 588 ? 69.062 27.719 1.38 1 44.38 588 VAL A O 1
ATOM 4544 N N . ALA A 1 589 ? 67 28.25 0.563 1 43.41 589 ALA A N 1
ATOM 4545 C CA . ALA A 1 589 ? 67.688 29.188 -0.295 1 43.41 589 ALA A CA 1
ATOM 4546 C C . ALA A 1 589 ? 68.125 30.453 0.477 1 43.41 589 ALA A C 1
ATOM 4548 O O . ALA A 1 589 ? 69.125 31.062 0.197 1 43.41 589 ALA A O 1
ATOM 4549 N N . GLN A 1 590 ? 67.25 30.766 1.506 1 40.25 590 GLN A N 1
ATOM 4550 C CA . GLN A 1 590 ? 67.562 32.062 2.082 1 40.25 590 GLN A CA 1
ATOM 4551 C C . GLN A 1 590 ? 68.75 32 3.029 1 40.25 590 GLN A C 1
ATOM 4553 O O . GLN A 1 590 ? 69.375 33.031 3.342 1 40.25 590 GLN A O 1
ATOM 4558 N N . GLU A 1 591 ? 69.062 30.797 3.527 1 43.47 591 GLU A N 1
ATOM 4559 C CA . GLU A 1 591 ? 70.188 30.781 4.449 1 43.47 591 GLU A CA 1
ATOM 4560 C C . GLU A 1 591 ? 71.5 30.938 3.699 1 43.47 591 GLU A C 1
ATOM 4562 O O . GLU A 1 591 ? 72.5 31.469 4.242 1 43.47 591 GLU A O 1
ATOM 4567 N N . GLU A 1 592 ? 71.5 30.406 2.432 1 45.25 592 GLU A N 1
ATOM 4568 C CA . GLU A 1 592 ? 72.75 30.469 1.691 1 45.25 592 GLU A CA 1
ATOM 4569 C C . GLU A 1 592 ? 73.062 31.891 1.238 1 45.25 592 GLU A C 1
ATOM 4571 O O . GLU A 1 592 ? 74.25 32.25 1.104 1 45.25 592 GLU A O 1
ATOM 4576 N N . GLU A 1 593 ? 72 32.656 0.882 1 41.22 593 GLU A N 1
ATOM 4577 C CA . GLU A 1 593 ? 72.25 34 0.375 1 41.22 593 GLU A CA 1
ATOM 4578 C C . GLU A 1 593 ? 72.812 34.938 1.482 1 41.22 593 GLU A C 1
ATOM 4580 O O . GLU A 1 593 ? 73.562 35.875 1.219 1 41.22 593 GLU A O 1
ATOM 4585 N N . LYS A 1 594 ? 72.438 34.688 2.75 1 44.31 594 LYS A N 1
ATOM 4586 C CA . LYS A 1 594 ? 73 35.5 3.836 1 44.31 594 LYS A CA 1
ATOM 4587 C C . LYS A 1 594 ? 74.5 35.219 4.051 1 44.31 594 LYS A C 1
ATOM 4589 O O . LYS A 1 594 ? 75.188 36.062 4.602 1 44.31 594 LYS A O 1
ATOM 4594 N N . LYS A 1 595 ? 74.875 33.969 3.766 1 47.28 595 LYS A N 1
ATOM 4595 C CA . LYS A 1 595 ? 76.25 33.625 4.023 1 47.28 595 LYS A CA 1
ATOM 4596 C C . LYS A 1 595 ? 77.188 34.281 2.998 1 47.28 595 LYS A C 1
ATOM 4598 O O . LYS A 1 595 ? 78.375 34.594 3.297 1 47.28 595 LYS A O 1
ATOM 4603 N N . GLU A 1 596 ? 76.625 34.375 1.682 1 44.03 596 GLU A N 1
ATOM 4604 C CA . GLU A 1 596 ? 77.5 34.906 0.653 1 44.03 596 GLU A CA 1
ATOM 4605 C C . GLU A 1 596 ? 77.812 36.375 0.919 1 44.03 596 GLU A C 1
ATOM 4607 O O . GLU A 1 596 ? 78.938 36.844 0.629 1 44.03 596 GLU A O 1
ATOM 4612 N N . ASP A 1 597 ? 76.812 37.156 1.436 1 41.38 597 ASP A N 1
ATOM 4613 C CA . ASP A 1 597 ? 77.062 38.594 1.541 1 41.38 597 ASP A CA 1
ATOM 4614 C C . ASP A 1 597 ? 78 38.906 2.672 1 41.38 597 ASP A C 1
ATOM 4616 O O . ASP A 1 597 ? 78.375 40.062 2.85 1 41.38 597 ASP A O 1
ATOM 4620 N N . LYS A 1 598 ? 78.25 38.062 3.707 1 46.34 598 LYS A N 1
ATOM 4621 C CA . LYS A 1 598 ? 79.188 38.344 4.793 1 46.34 598 LYS A CA 1
ATOM 4622 C C . LYS A 1 598 ? 80.625 38.312 4.289 1 46.34 598 LYS A C 1
ATOM 4624 O O . LYS A 1 598 ? 81.562 38.844 4.949 1 46.34 598 LYS A O 1
ATOM 4629 N N . ASN A 1 599 ? 80.938 37.344 3.303 1 42.5 599 ASN A N 1
ATOM 4630 C CA . ASN A 1 599 ? 82.312 37.188 2.916 1 42.5 599 ASN A CA 1
ATOM 4631 C C . ASN A 1 599 ? 82.812 38.438 2.178 1 42.5 599 ASN A C 1
ATOM 4633 O O . ASN A 1 599 ? 84 38.438 1.712 1 42.5 599 ASN A O 1
ATOM 4637 N N . LYS A 1 600 ? 82 39.281 1.48 1 36.62 600 LYS A N 1
ATOM 4638 C CA . LYS A 1 600 ? 82.562 40.375 0.72 1 36.62 600 LYS A CA 1
ATOM 4639 C C . LYS A 1 600 ? 83.125 41.5 1.648 1 36.62 600 LYS A C 1
ATOM 4641 O O . LYS A 1 600 ? 83.688 42.469 1.195 1 36.62 600 LYS A O 1
ATOM 4646 N N . LYS A 1 601 ? 82.312 41.656 2.84 1 35.09 601 LYS A N 1
ATOM 4647 C CA . LYS A 1 601 ? 82.812 42.844 3.561 1 35.09 601 LYS A CA 1
ATOM 4648 C C . LYS A 1 601 ? 84.125 42.594 4.285 1 35.09 601 LYS A C 1
ATOM 4650 O O . LYS A 1 601 ? 84.562 43.406 5.062 1 35.09 601 LYS A O 1
ATOM 4655 N N . LYS A 1 602 ? 84.625 41.375 4.102 1 27.48 602 LYS A N 1
ATOM 4656 C CA . LYS A 1 602 ? 86.062 41.406 4.52 1 27.48 602 LYS A CA 1
ATOM 4657 C C . LYS A 1 602 ? 86.938 41.969 3.412 1 27.48 602 LYS A C 1
ATOM 4659 O O . LYS A 1 602 ? 86.812 41.562 2.254 1 27.48 602 LYS A O 1
ATOM 4664 N N . MET B 1 1 ? 27.234 -69.062 -4.617 1 42.25 1 MET B N 1
ATOM 4665 C CA . MET B 1 1 ? 27.234 -68 -5.574 1 42.25 1 MET B CA 1
ATOM 4666 C C . MET B 1 1 ? 25.984 -68.062 -6.461 1 42.25 1 MET B C 1
ATOM 4668 O O . MET B 1 1 ? 25.406 -67 -6.781 1 42.25 1 MET B O 1
ATOM 4672 N N . ALA B 1 2 ? 25.641 -69.25 -6.758 1 63.59 2 ALA B N 1
ATOM 4673 C CA . ALA B 1 2 ? 24.484 -69.438 -7.625 1 63.59 2 ALA B CA 1
ATOM 4674 C C . ALA B 1 2 ? 23.188 -69.125 -6.883 1 63.59 2 ALA B C 1
ATOM 4676 O O . ALA B 1 2 ? 22.266 -68.562 -7.445 1 63.59 2 ALA B O 1
ATOM 4677 N N . SER B 1 3 ? 23.219 -69.438 -5.637 1 64.31 3 SER B N 1
ATOM 4678 C CA . SER B 1 3 ? 22.031 -69.25 -4.824 1 64.31 3 SER B CA 1
ATOM 4679 C C . SER B 1 3 ? 21.766 -67.812 -4.543 1 64.31 3 SER B C 1
ATOM 4681 O O . SER B 1 3 ? 20.609 -67.375 -4.555 1 64.31 3 SER B O 1
ATOM 4683 N N . ALA B 1 4 ? 22.75 -67.062 -4.441 1 62.31 4 ALA B N 1
ATOM 4684 C CA . ALA B 1 4 ? 22.625 -65.625 -4.188 1 62.31 4 ALA B CA 1
ATOM 4685 C C . ALA B 1 4 ? 22.156 -64.875 -5.434 1 62.31 4 ALA B C 1
ATOM 4687 O O . ALA B 1 4 ? 21.344 -63.969 -5.348 1 62.31 4 ALA B O 1
ATOM 4688 N N . SER B 1 5 ? 22.656 -65.5 -6.445 1 66.62 5 SER B N 1
ATOM 4689 C CA . SER B 1 5 ? 22.281 -64.938 -7.719 1 66.62 5 SER B CA 1
ATOM 4690 C C . SER B 1 5 ? 20.812 -65.188 -8.031 1 66.62 5 SER B C 1
ATOM 4692 O O . SER B 1 5 ? 20.125 -64.25 -8.508 1 66.62 5 SER B O 1
ATOM 4694 N N . THR B 1 6 ? 20.391 -66.25 -7.738 1 68.31 6 THR B N 1
ATOM 4695 C CA . THR B 1 6 ? 18.984 -66.562 -7.965 1 68.31 6 THR B CA 1
ATOM 4696 C C . THR B 1 6 ? 18.078 -65.812 -7.008 1 68.31 6 THR B C 1
ATOM 4698 O O . THR B 1 6 ? 17 -65.375 -7.391 1 68.31 6 THR B O 1
ATOM 4701 N N . ARG B 1 7 ? 18.484 -65.625 -5.859 1 70.19 7 ARG B N 1
ATOM 4702 C CA . ARG B 1 7 ? 17.734 -64.875 -4.867 1 70.19 7 ARG B CA 1
ATOM 4703 C C . ARG B 1 7 ? 17.656 -63.375 -5.25 1 70.19 7 ARG B C 1
ATOM 4705 O O . ARG B 1 7 ? 16.609 -62.75 -5.113 1 70.19 7 ARG B O 1
ATOM 4712 N N . GLU B 1 8 ? 18.781 -62.906 -5.656 1 70.31 8 GLU B N 1
ATOM 4713 C CA . GLU B 1 8 ? 18.812 -61.531 -6.113 1 70.31 8 GLU B CA 1
ATOM 4714 C C . GLU B 1 8 ? 17.891 -61.312 -7.312 1 70.31 8 GLU B C 1
ATOM 4716 O O . GLU B 1 8 ? 17.219 -60.281 -7.406 1 70.31 8 GLU B O 1
ATOM 4721 N N . ALA B 1 9 ? 17.953 -62.25 -8.117 1 72.62 9 ALA B N 1
ATOM 4722 C CA . ALA B 1 9 ? 17.094 -62.188 -9.297 1 72.62 9 ALA B CA 1
ATOM 4723 C C . ALA B 1 9 ? 15.625 -62.25 -8.906 1 72.62 9 ALA B C 1
ATOM 4725 O O . ALA B 1 9 ? 14.789 -61.531 -9.469 1 72.62 9 ALA B O 1
ATOM 4726 N N . ARG B 1 10 ? 15.352 -63.094 -8.016 1 72.12 10 ARG B N 1
ATOM 4727 C CA . ARG B 1 10 ? 13.977 -63.219 -7.52 1 72.12 10 ARG B CA 1
ATOM 4728 C C . ARG B 1 10 ? 13.547 -61.938 -6.801 1 72.12 10 ARG B C 1
ATOM 4730 O O . ARG B 1 10 ? 12.406 -61.5 -6.965 1 72.12 10 ARG B O 1
ATOM 4737 N N . GLU B 1 11 ? 14.414 -61.438 -6 1 73.38 11 GLU B N 1
ATOM 4738 C CA . GLU B 1 11 ? 14.117 -60.188 -5.297 1 73.38 11 GLU B CA 1
ATOM 4739 C C . GLU B 1 11 ? 13.898 -59.062 -6.277 1 73.38 11 GLU B C 1
ATOM 4741 O O . GLU B 1 11 ? 12.992 -58.219 -6.09 1 73.38 11 GLU B O 1
ATOM 4746 N N . LYS B 1 12 ? 14.688 -59 -7.211 1 74.12 12 LYS B N 1
ATOM 4747 C CA . LYS B 1 12 ? 14.531 -57.969 -8.25 1 74.12 12 LYS B CA 1
ATOM 4748 C C . LYS B 1 12 ? 13.211 -58.156 -9 1 74.12 12 LYS B C 1
ATOM 4750 O O . LYS B 1 12 ? 12.539 -57.188 -9.336 1 74.12 12 LYS B O 1
ATOM 4755 N N . TYR B 1 13 ? 13.016 -59.469 -9.281 1 75.44 13 TYR B N 1
ATOM 4756 C CA . TYR B 1 13 ? 11.758 -59.781 -9.953 1 75.44 13 TYR B CA 1
ATOM 4757 C C . TYR B 1 13 ? 10.562 -59.344 -9.109 1 75.44 13 TYR B C 1
ATOM 4759 O O . TYR B 1 13 ? 9.609 -58.75 -9.617 1 75.44 13 TYR B O 1
ATOM 4767 N N . GLU B 1 14 ? 10.602 -59.688 -7.867 1 75.69 14 GLU B N 1
ATOM 4768 C CA . GLU B 1 14 ? 9.523 -59.281 -6.961 1 75.69 14 GLU B CA 1
ATOM 4769 C C . GLU B 1 14 ? 9.398 -57.781 -6.863 1 75.69 14 GLU B C 1
ATOM 4771 O O . GLU B 1 14 ? 8.289 -57.25 -6.816 1 75.69 14 GLU B O 1
ATOM 4776 N N . LEU B 1 15 ? 10.492 -57.219 -6.832 1 76.06 15 LEU B N 1
ATOM 4777 C CA . LEU B 1 15 ? 10.5 -55.781 -6.793 1 76.06 15 LEU B CA 1
ATOM 4778 C C . LEU B 1 15 ? 9.883 -55.188 -8.062 1 76.06 15 LEU B C 1
ATOM 4780 O O . LEU B 1 15 ? 9.141 -54.219 -8.008 1 76.06 15 LEU B O 1
ATOM 4784 N N . LYS B 1 16 ? 10.227 -55.781 -9.117 1 77 16 LYS B N 1
ATOM 4785 C CA . LYS B 1 16 ? 9.672 -55.344 -10.391 1 77 16 LYS B CA 1
ATOM 4786 C C . LYS B 1 16 ? 8.164 -55.562 -10.438 1 77 16 LYS B C 1
ATOM 4788 O O . LYS B 1 16 ? 7.434 -54.719 -10.961 1 77 16 LYS B O 1
ATOM 4793 N N . GLN B 1 17 ? 7.758 -56.656 -9.93 1 77.62 17 GLN B N 1
ATOM 4794 C CA . GLN B 1 17 ? 6.324 -56.938 -9.906 1 77.62 17 GLN B CA 1
ATOM 4795 C C . GLN B 1 17 ? 5.594 -55.938 -9.016 1 77.62 17 GLN B C 1
ATOM 4797 O O . GLN B 1 17 ? 4.496 -55.469 -9.344 1 77.62 17 GLN B O 1
ATOM 4802 N N . ARG B 1 18 ? 6.168 -55.656 -7.969 1 78.88 18 ARG B N 1
ATOM 4803 C CA . ARG B 1 18 ? 5.582 -54.656 -7.066 1 78.88 18 ARG B CA 1
ATOM 4804 C C . ARG B 1 18 ? 5.531 -53.281 -7.715 1 78.88 18 ARG B C 1
ATOM 4806 O O . ARG B 1 18 ? 4.562 -52.531 -7.531 1 78.88 18 ARG B O 1
ATOM 4813 N N . ALA B 1 19 ? 6.559 -53.031 -8.359 1 80.88 19 ALA B N 1
ATOM 4814 C CA . ALA B 1 19 ? 6.605 -51.75 -9.07 1 80.88 19 ALA B CA 1
ATOM 4815 C C . ALA B 1 19 ? 5.527 -51.688 -10.148 1 80.88 19 ALA B C 1
ATOM 4817 O O . ALA B 1 19 ? 4.848 -50.656 -10.289 1 80.88 19 ALA B O 1
ATOM 4818 N N . VAL B 1 20 ? 5.406 -52.719 -10.875 1 79.5 20 VAL B N 1
ATOM 4819 C CA . VAL B 1 20 ? 4.402 -52.781 -11.93 1 79.5 20 VAL B CA 1
ATOM 4820 C C . VAL B 1 20 ? 3.008 -52.625 -11.328 1 79.5 20 VAL B C 1
ATOM 4822 O O . VAL B 1 20 ? 2.168 -51.906 -11.867 1 79.5 20 VAL B O 1
ATOM 4825 N N . LYS B 1 21 ? 2.797 -53.281 -10.273 1 80.25 21 LYS B N 1
ATOM 4826 C CA . LYS B 1 21 ? 1.504 -53.188 -9.602 1 80.25 21 LYS B CA 1
ATOM 4827 C C . LYS B 1 21 ? 1.237 -51.75 -9.133 1 80.25 21 LYS B C 1
ATOM 4829 O O . LYS B 1 21 ? 0.125 -51.25 -9.289 1 80.25 21 LYS B O 1
ATOM 4834 N N . PHE B 1 22 ? 2.15 -51.156 -8.641 1 80.69 22 PHE B N 1
ATOM 4835 C CA . PHE B 1 22 ? 2.066 -49.781 -8.164 1 80.69 22 PHE B CA 1
ATOM 4836 C C . PHE B 1 22 ? 1.702 -48.844 -9.305 1 80.69 22 PHE B C 1
ATOM 4838 O O . PHE B 1 22 ? 0.804 -48.031 -9.164 1 80.69 22 PHE B O 1
ATOM 4845 N N . TYR B 1 23 ? 2.309 -48.938 -10.352 1 85.69 23 TYR B N 1
ATOM 4846 C CA . TYR B 1 23 ? 2.094 -48.062 -11.477 1 85.69 23 TYR B CA 1
ATOM 4847 C C . TYR B 1 23 ? 0.764 -48.344 -12.164 1 85.69 23 TYR B C 1
ATOM 4849 O O . TYR B 1 23 ? 0.072 -47.438 -12.609 1 85.69 23 TYR B O 1
ATOM 4857 N N . ASP B 1 24 ? 0.463 -49.594 -12.227 1 84.06 24 ASP B N 1
ATOM 4858 C CA . ASP B 1 24 ? -0.819 -50 -12.812 1 84.06 24 ASP B CA 1
ATOM 4859 C C . ASP B 1 24 ? -1.982 -49.469 -11.961 1 84.06 24 ASP B C 1
ATOM 4861 O O . ASP B 1 24 ? -2.984 -49 -12.492 1 84.06 24 ASP B O 1
ATOM 4865 N N . GLU B 1 25 ? -1.813 -49.594 -10.727 1 85.44 25 GLU B N 1
ATOM 4866 C CA . GLU B 1 25 ? -2.852 -49.125 -9.805 1 85.44 25 GLU B CA 1
ATOM 4867 C C . GLU B 1 25 ? -3.035 -47.625 -9.891 1 85.44 25 GLU B C 1
ATOM 4869 O O . GLU B 1 25 ? -4.141 -47.094 -9.68 1 85.44 25 GLU B O 1
ATOM 4874 N N . ASN B 1 26 ? -2.025 -46.969 -10.352 1 87.94 26 ASN B N 1
ATOM 4875 C CA . ASN B 1 26 ? -2.096 -45.5 -10.445 1 87.94 26 ASN B CA 1
ATOM 4876 C C . ASN B 1 26 ? -2.322 -45.031 -11.875 1 87.94 26 ASN B C 1
ATOM 4878 O O . ASN B 1 26 ? -2.432 -43.844 -12.141 1 87.94 26 ASN B O 1
ATOM 4882 N N . GLY B 1 27 ? -2.354 -46 -12.828 1 88.56 27 GLY B N 1
ATOM 4883 C CA . GLY B 1 27 ? -2.646 -45.688 -14.219 1 88.56 27 GLY B CA 1
ATOM 4884 C C . GLY B 1 27 ? -1.502 -45 -14.93 1 88.56 27 GLY B C 1
ATOM 4885 O O . GLY B 1 27 ? -1.715 -44.281 -15.922 1 88.56 27 GLY B O 1
ATOM 4886 N N . VAL B 1 28 ? -0.285 -45.125 -14.469 1 89.62 28 VAL B N 1
ATOM 4887 C CA . VAL B 1 28 ? 0.869 -44.375 -14.945 1 89.62 28 VAL B CA 1
ATOM 4888 C C . VAL B 1 28 ? 1.236 -44.812 -16.359 1 89.62 28 VAL B C 1
ATOM 4890 O O . VAL B 1 28 ? 1.462 -44 -17.234 1 89.62 28 VAL B O 1
ATOM 4893 N N . PRO B 1 29 ? 1.29 -46.156 -16.641 1 86.19 29 PRO B N 1
ATOM 4894 C CA . PRO B 1 29 ? 1.675 -46.594 -17.984 1 86.19 29 PRO B CA 1
ATOM 4895 C C . PRO B 1 29 ? 0.725 -46.094 -19.062 1 86.19 29 PRO B C 1
ATOM 4897 O O . PRO B 1 29 ? 1.17 -45.688 -20.141 1 86.19 29 PRO B O 1
ATOM 4900 N N . LYS B 1 30 ? -0.506 -46.125 -18.734 1 89.69 30 LYS B N 1
ATOM 4901 C CA . LYS B 1 30 ? -1.495 -45.656 -19.688 1 89.69 30 LYS B CA 1
ATOM 4902 C C . LYS B 1 30 ? -1.317 -44.188 -19.984 1 89.69 30 LYS B C 1
ATOM 4904 O O . LYS B 1 30 ? -1.385 -43.75 -21.125 1 89.69 30 LYS B O 1
ATOM 4909 N N . LYS B 1 31 ? -1.133 -43.406 -18.922 1 91.38 31 LYS B N 1
ATOM 4910 C CA . LYS B 1 31 ? -0.953 -41.938 -19.078 1 91.38 31 LYS B CA 1
ATOM 4911 C C . LYS B 1 31 ? 0.335 -41.656 -19.828 1 91.38 31 LYS B C 1
ATOM 4913 O O . LYS B 1 31 ? 0.38 -40.719 -20.641 1 91.38 31 LYS B O 1
ATOM 4918 N N . MET B 1 32 ? 1.336 -42.406 -19.609 1 89.25 32 MET B N 1
ATOM 4919 C CA . MET B 1 32 ? 2.609 -42.25 -20.297 1 89.25 32 MET B CA 1
ATOM 4920 C C . MET B 1 32 ? 2.461 -42.531 -21.797 1 89.25 32 MET B C 1
ATOM 4922 O O . MET B 1 32 ? 2.984 -41.781 -22.625 1 89.25 32 MET B O 1
ATOM 4926 N N . GLU B 1 33 ? 1.775 -43.594 -22.031 1 86.19 33 GLU B N 1
ATOM 4927 C CA . GLU B 1 33 ? 1.533 -43.938 -23.422 1 86.19 33 GLU B CA 1
ATOM 4928 C C . GLU B 1 33 ? 0.717 -42.844 -24.141 1 86.19 33 GLU B C 1
ATOM 4930 O O . GLU B 1 33 ? 1.021 -42.5 -25.266 1 86.19 33 GLU B O 1
ATOM 4935 N N . GLU B 1 34 ? -0.24 -42.375 -23.469 1 89.62 34 GLU B N 1
ATOM 4936 C CA . GLU B 1 34 ? -1.113 -41.344 -24.031 1 89.62 34 GLU B CA 1
ATOM 4937 C C . GLU B 1 34 ? -0.33 -40.094 -24.359 1 89.62 34 GLU B C 1
ATOM 4939 O O . GLU B 1 34 ? -0.474 -39.531 -25.453 1 89.62 34 GLU B O 1
ATOM 4944 N N . ILE B 1 35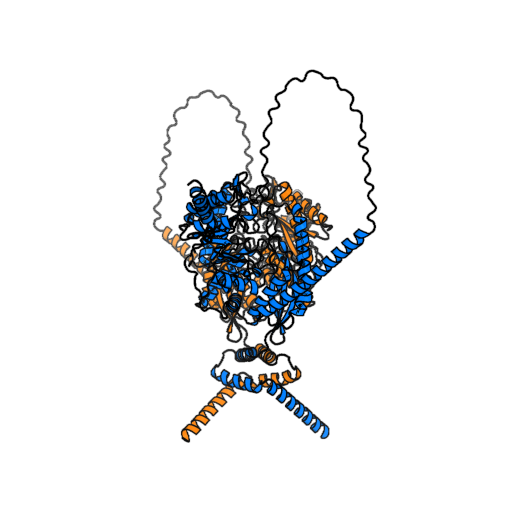 ? 0.503 -39.656 -23.469 1 90 35 ILE B N 1
ATOM 4945 C CA . ILE B 1 35 ? 1.198 -38.375 -23.656 1 90 35 ILE B CA 1
ATOM 4946 C C . ILE B 1 35 ? 2.295 -38.531 -24.719 1 90 35 ILE B C 1
ATOM 4948 O O . ILE B 1 35 ? 2.557 -37.625 -25.484 1 90 35 ILE B O 1
ATOM 4952 N N . LEU B 1 36 ? 2.951 -39.688 -24.781 1 86.88 36 LEU B N 1
ATOM 4953 C CA . LEU B 1 36 ? 3.994 -39.938 -25.781 1 86.88 36 LEU B CA 1
ATOM 4954 C C . LEU B 1 36 ? 3.404 -39.969 -27.172 1 86.88 36 LEU B C 1
ATOM 4956 O O . LEU B 1 36 ? 4.027 -39.531 -28.141 1 86.88 36 LEU B O 1
ATOM 4960 N N . ASN B 1 37 ? 2.205 -40.469 -27.234 1 84.62 37 ASN B N 1
ATOM 4961 C CA . ASN B 1 37 ? 1.532 -40.531 -28.531 1 84.62 37 ASN B CA 1
ATOM 4962 C C . ASN B 1 37 ? 1.095 -39.125 -29 1 84.62 37 ASN B C 1
ATOM 4964 O O . ASN B 1 37 ? 1.238 -38.781 -30.172 1 84.62 37 ASN B O 1
ATOM 4968 N N . SER B 1 38 ? 0.628 -38.375 -28.078 1 86.56 38 SER B N 1
ATOM 4969 C CA . SER B 1 38 ? 0.093 -37.062 -28.453 1 86.56 38 SER B CA 1
ATOM 4970 C C . SER B 1 38 ? 1.208 -36.031 -28.625 1 86.56 38 SER B C 1
ATOM 4972 O O . SER B 1 38 ? 1.105 -35.125 -29.453 1 86.56 38 SER B O 1
ATOM 4974 N N . MET B 1 39 ? 2.188 -36.125 -27.891 1 86.69 39 MET B N 1
ATOM 4975 C CA . MET B 1 39 ? 3.246 -35.125 -27.859 1 86.69 39 MET B CA 1
ATOM 4976 C C . MET B 1 39 ? 4.031 -35.094 -29.156 1 86.69 39 MET B C 1
ATOM 4978 O O . MET B 1 39 ? 4.512 -34.062 -29.594 1 86.69 39 MET B O 1
ATOM 4982 N N . PHE B 1 40 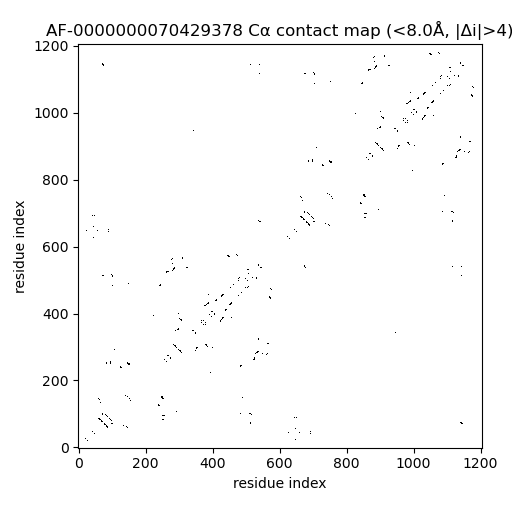? 4.141 -36.281 -29.719 1 81.31 40 PHE B N 1
ATOM 4983 C CA . PHE B 1 40 ? 4.836 -36.375 -31 1 81.31 40 PHE B CA 1
ATOM 4984 C C . PHE B 1 40 ? 4.141 -35.5 -32.062 1 81.31 40 PHE B C 1
ATOM 4986 O O . PHE B 1 40 ? 4.797 -34.812 -32.844 1 81.31 40 PHE B O 1
ATOM 4993 N N . TYR B 1 41 ? 2.885 -35.5 -32.031 1 82.94 41 TYR B N 1
ATOM 4994 C CA . TYR B 1 41 ? 2.117 -34.688 -32.969 1 82.94 41 TYR B CA 1
ATOM 4995 C C . TYR B 1 41 ? 2.164 -33.219 -32.594 1 82.94 41 TYR B C 1
ATOM 4997 O O . TYR B 1 41 ? 2.24 -32.344 -33.438 1 82.94 41 TYR B O 1
ATOM 5005 N N . ASP B 1 42 ? 2.197 -32.875 -31.344 1 84.94 42 ASP B N 1
ATOM 5006 C CA . ASP B 1 42 ? 2.195 -31.5 -30.844 1 84.94 42 ASP B CA 1
ATOM 5007 C C . ASP B 1 42 ? 3.551 -30.844 -31.062 1 84.94 42 ASP B C 1
ATOM 5009 O O . ASP B 1 42 ? 3.627 -29.625 -31.281 1 84.94 42 ASP B O 1
ATOM 5013 N N . ASN B 1 43 ? 4.602 -31.594 -31.062 1 87.38 43 ASN B N 1
ATOM 5014 C CA . ASN B 1 43 ? 5.973 -31.141 -31.266 1 87.38 43 ASN B CA 1
ATOM 5015 C C . ASN B 1 43 ? 6.254 -29.859 -30.469 1 87.38 43 ASN B C 1
ATOM 5017 O O . ASN B 1 43 ? 6.645 -28.844 -31.047 1 87.38 43 ASN B O 1
ATOM 5021 N N . PRO B 1 44 ? 6.062 -29.938 -29.141 1 92.12 44 PRO B N 1
ATOM 5022 C CA . PRO B 1 44 ? 6.262 -28.734 -28.328 1 92.12 44 PRO B CA 1
ATOM 5023 C C . PRO B 1 44 ? 7.719 -28.281 -28.312 1 92.12 44 PRO B C 1
ATOM 5025 O O . PRO B 1 44 ? 8.633 -29.094 -28.406 1 92.12 44 PRO B O 1
ATOM 5028 N N . ASP B 1 45 ? 7.922 -27 -28.188 1 91.88 45 ASP B N 1
ATOM 5029 C CA . ASP B 1 45 ? 9.266 -26.438 -28.094 1 91.88 45 ASP B CA 1
ATOM 5030 C C . ASP B 1 45 ? 9.992 -26.953 -26.859 1 91.88 45 ASP B C 1
ATOM 5032 O O . ASP B 1 45 ? 11.195 -27.203 -26.906 1 91.88 45 ASP B O 1
ATOM 5036 N N . ASP B 1 46 ? 9.273 -27.047 -25.766 1 95.5 46 ASP B N 1
ATOM 5037 C CA . ASP B 1 46 ? 9.766 -27.578 -24.5 1 95.5 46 ASP B CA 1
ATOM 5038 C C . ASP B 1 46 ? 9.141 -28.938 -24.188 1 95.5 46 ASP B C 1
ATOM 5040 O O . ASP B 1 46 ? 8.07 -29.016 -23.578 1 95.5 46 ASP B O 1
ATOM 5044 N N . VAL B 1 47 ? 9.875 -29.953 -24.531 1 94.81 47 VAL B N 1
ATOM 5045 C CA . VAL B 1 47 ? 9.367 -31.328 -24.453 1 94.81 47 VAL B CA 1
ATOM 5046 C C . VAL B 1 47 ? 9.133 -31.703 -22.984 1 94.81 47 VAL B C 1
ATOM 5048 O O . VAL B 1 47 ? 8.078 -32.219 -22.641 1 94.81 47 VAL B O 1
ATOM 5051 N N . TYR B 1 48 ? 10.078 -31.438 -22.188 1 95.69 48 TYR B N 1
ATOM 5052 C CA . TYR B 1 48 ? 9.953 -31.797 -20.781 1 95.69 48 TYR B CA 1
ATOM 5053 C C . TYR B 1 48 ? 8.922 -30.922 -20.078 1 95.69 48 TYR B C 1
ATOM 5055 O O . TYR B 1 48 ? 8.227 -31.375 -19.156 1 95.69 48 TYR B O 1
ATOM 5063 N N . GLY B 1 49 ? 8.867 -29.641 -20.531 1 96.31 49 GLY B N 1
ATOM 5064 C CA . GLY B 1 49 ? 7.801 -28.781 -20.031 1 96.31 49 GLY B CA 1
ATOM 5065 C C . GLY B 1 49 ? 6.414 -29.297 -20.359 1 96.31 49 GLY B C 1
ATOM 5066 O O . GLY B 1 49 ? 5.5 -29.219 -19.531 1 96.31 49 GLY B O 1
ATOM 5067 N N . HIS B 1 50 ? 6.324 -29.828 -21.531 1 95.94 50 HIS B N 1
ATOM 5068 C CA . HIS B 1 50 ? 5.055 -30.391 -21.953 1 95.94 50 HIS B CA 1
ATOM 5069 C C . HIS B 1 50 ? 4.688 -31.609 -21.109 1 95.94 50 HIS B C 1
ATOM 5071 O O . HIS B 1 50 ? 3.533 -31.766 -20.703 1 95.94 50 HIS B O 1
ATOM 5077 N N . LEU B 1 51 ? 5.645 -32.438 -20.844 1 95.06 51 LEU B N 1
ATOM 5078 C CA . LEU B 1 51 ? 5.426 -33.625 -20 1 95.06 51 LEU B CA 1
ATOM 5079 C C . LEU B 1 51 ? 5.02 -33.188 -18.594 1 95.06 51 LEU B C 1
ATOM 5081 O O . LEU B 1 51 ? 4.082 -33.75 -18.016 1 95.06 51 LEU B O 1
ATOM 5085 N N . ALA B 1 52 ? 5.754 -32.219 -18.094 1 96.5 52 ALA B N 1
ATOM 5086 C CA . ALA B 1 52 ? 5.457 -31.719 -16.75 1 96.5 52 ALA B CA 1
ATOM 5087 C C . ALA B 1 52 ? 4.02 -31.203 -16.672 1 96.5 52 ALA B C 1
ATOM 5089 O O . ALA B 1 52 ? 3.293 -31.547 -15.734 1 96.5 52 ALA B O 1
ATOM 5090 N N . ASN B 1 53 ? 3.594 -30.422 -17.641 1 95.81 53 ASN B N 1
ATOM 5091 C CA . ASN B 1 53 ? 2.246 -29.859 -17.672 1 95.81 53 ASN B CA 1
ATOM 5092 C C . ASN B 1 53 ? 1.188 -30.953 -17.766 1 95.81 53 ASN B C 1
ATOM 5094 O O . ASN B 1 53 ? 0.135 -30.875 -17.141 1 95.81 53 ASN B O 1
ATOM 5098 N N . TYR B 1 54 ? 1.465 -31.969 -18.547 1 94.69 54 TYR B N 1
ATOM 5099 C CA . TYR B 1 54 ? 0.534 -33.062 -18.734 1 94.69 54 TYR B CA 1
ATOM 5100 C C . TYR B 1 54 ? 0.293 -33.812 -17.422 1 94.69 54 TYR B C 1
ATOM 5102 O O . TYR B 1 54 ? -0.854 -34.031 -17.031 1 94.69 54 TYR B O 1
ATOM 5110 N N . PHE B 1 55 ? 1.312 -34.156 -16.766 1 95.56 55 PHE B N 1
ATOM 5111 C CA . PHE B 1 55 ? 1.171 -34.938 -15.539 1 95.56 55 PHE B CA 1
ATOM 5112 C C . PHE B 1 55 ? 0.604 -34.094 -14.414 1 95.56 55 PHE B C 1
ATOM 5114 O O . PHE B 1 55 ? -0.101 -34.594 -13.531 1 95.56 55 PHE B O 1
ATOM 5121 N N . ALA B 1 56 ? 0.902 -32.781 -14.445 1 95.88 56 ALA B N 1
ATOM 5122 C CA . ALA B 1 56 ? 0.349 -31.875 -13.445 1 95.88 56 ALA B CA 1
ATOM 5123 C C . ALA B 1 56 ? -1.177 -31.875 -13.484 1 95.88 56 ALA B C 1
ATOM 5125 O O . ALA B 1 56 ? -1.831 -31.719 -12.453 1 95.88 56 ALA B O 1
ATOM 5126 N N . HIS B 1 57 ? -1.723 -32.094 -14.633 1 94.62 57 HIS B N 1
ATOM 5127 C CA . HIS B 1 57 ? -3.17 -32.125 -14.812 1 94.62 57 HIS B CA 1
ATOM 5128 C C . HIS B 1 57 ? -3.805 -33.25 -14.023 1 94.62 57 HIS B C 1
ATOM 5130 O O . HIS B 1 57 ? -4.984 -33.188 -13.672 1 94.62 57 HIS B O 1
ATOM 5136 N N . PHE B 1 58 ? -3.053 -34.281 -13.75 1 95.31 58 PHE B N 1
ATOM 5137 C CA . PHE B 1 58 ? -3.582 -35.438 -13.07 1 95.31 58 PHE B CA 1
ATOM 5138 C C . PHE B 1 58 ? -3.121 -35.5 -11.617 1 95.31 58 PHE B C 1
ATOM 5140 O O . PHE B 1 58 ? -3.42 -36.438 -10.891 1 95.31 58 PHE B O 1
ATOM 5147 N N . ALA B 1 59 ? -2.418 -34.5 -11.195 1 96.69 59 ALA B N 1
ATOM 5148 C CA . ALA B 1 59 ? -1.957 -34.406 -9.805 1 96.69 59 ALA B CA 1
ATOM 5149 C C . ALA B 1 59 ? -3.135 -34.312 -8.844 1 96.69 59 ALA B C 1
ATOM 5151 O O . ALA B 1 59 ? -4.242 -33.938 -9.242 1 96.69 59 ALA B O 1
ATOM 5152 N N . LYS B 1 60 ? -2.871 -34.594 -7.602 1 96.31 60 LYS B N 1
ATOM 5153 C CA . LYS B 1 60 ? -3.891 -34.5 -6.562 1 96.31 60 LYS B CA 1
ATOM 5154 C C . LYS B 1 60 ? -4.305 -33.031 -6.355 1 96.31 60 LYS B C 1
ATOM 5156 O O . LYS B 1 60 ? -3.51 -32.125 -6.578 1 96.31 60 LYS B O 1
ATOM 5161 N N . THR B 1 61 ? -5.547 -32.875 -5.926 1 97.12 61 THR B N 1
ATOM 5162 C CA . THR B 1 61 ? -6.051 -31.562 -5.582 1 97.12 61 THR B CA 1
ATOM 5163 C C . THR B 1 61 ? -5.215 -30.938 -4.469 1 97.12 61 THR B C 1
ATOM 5165 O O . THR B 1 61 ? -4.949 -31.578 -3.451 1 97.12 61 THR B O 1
ATOM 5168 N N . PRO B 1 62 ? -4.754 -29.75 -4.695 1 97.88 62 PRO B N 1
ATOM 5169 C CA . PRO B 1 62 ? -4.047 -29.062 -3.609 1 97.88 62 PRO B CA 1
ATOM 5170 C C . PRO B 1 62 ? -4.918 -28.875 -2.369 1 97.88 62 PRO B C 1
ATOM 5172 O O . PRO B 1 62 ? -6.102 -28.531 -2.484 1 97.88 62 PRO B O 1
ATOM 5175 N N . LEU B 1 63 ? -4.324 -29.078 -1.209 1 98.62 63 LEU B N 1
ATOM 5176 C CA . LEU B 1 63 ? -5.043 -28.969 0.057 1 98.62 63 LEU B CA 1
ATOM 5177 C C . LEU B 1 63 ? -4.332 -28.016 1.01 1 98.62 63 LEU B C 1
ATOM 5179 O O . LEU B 1 63 ? -3.104 -27.906 0.981 1 98.62 63 LEU B O 1
ATOM 5183 N N . ILE B 1 64 ? -5.078 -27.281 1.849 1 98.81 64 ILE B N 1
ATOM 5184 C CA . ILE B 1 64 ? -4.496 -26.406 2.863 1 98.81 64 ILE B CA 1
ATOM 5185 C C . ILE B 1 64 ? -3.641 -27.219 3.824 1 98.81 64 ILE B C 1
ATOM 5187 O O . ILE B 1 64 ? -4.074 -28.266 4.312 1 98.81 64 ILE B O 1
ATOM 5191 N N . SER B 1 65 ? -2.443 -26.812 4.062 1 98.38 65 SER B N 1
ATOM 5192 C CA . SER B 1 65 ? -1.546 -27.578 4.922 1 98.38 65 SER B CA 1
ATOM 5193 C C . SER B 1 65 ? -1.185 -26.812 6.18 1 98.38 65 SER B C 1
ATOM 5195 O O . SER B 1 65 ? -0.857 -27.406 7.211 1 98.38 65 SER B O 1
ATOM 5197 N N . GLN B 1 66 ? -1.273 -25.422 6.062 1 97.94 66 GLN B N 1
ATOM 5198 C CA . GLN B 1 66 ? -0.878 -24.641 7.23 1 97.94 66 GLN B CA 1
ATOM 5199 C C . GLN B 1 66 ? -1.417 -23.219 7.148 1 97.94 66 GLN B C 1
ATOM 5201 O O . GLN B 1 66 ? -1.422 -22.609 6.074 1 97.94 66 GLN B O 1
ATOM 5206 N N . VAL B 1 67 ? -1.868 -22.734 8.227 1 98.44 67 VAL B N 1
ATOM 5207 C CA . VAL B 1 67 ? -2.172 -21.328 8.438 1 98.44 67 VAL B CA 1
ATOM 5208 C C . VAL B 1 67 ? -1.192 -20.734 9.445 1 98.44 67 VAL B C 1
ATOM 5210 O O . VAL B 1 67 ? -1.05 -21.234 10.555 1 98.44 67 VAL B O 1
ATOM 5213 N N . SER B 1 68 ? -0.477 -19.719 9.023 1 97.75 68 SER B N 1
ATOM 5214 C CA . SER B 1 68 ? 0.484 -19.016 9.883 1 97.75 68 SER B CA 1
ATOM 5215 C C . SER B 1 68 ? 0.175 -17.531 9.969 1 97.75 68 SER B C 1
ATOM 5217 O O . SER B 1 68 ? 0.263 -16.812 8.969 1 97.75 68 SER B O 1
ATOM 5219 N N . SER B 1 69 ? -0.183 -17.109 11.164 1 98.19 69 SER B N 1
ATOM 5220 C CA . SER B 1 69 ? -0.606 -15.719 11.328 1 98.19 69 SER B CA 1
ATOM 5221 C C . SER B 1 69 ? 0.26 -15 12.359 1 98.19 69 SER B C 1
ATOM 5223 O O . SER B 1 69 ? 0.84 -15.625 13.242 1 98.19 69 SER B O 1
ATOM 5225 N N . ARG B 1 70 ? 0.365 -13.711 12.219 1 97.69 70 ARG B N 1
ATOM 5226 C CA . ARG B 1 70 ? 1.174 -12.844 13.07 1 97.69 70 ARG B CA 1
ATOM 5227 C C . ARG B 1 70 ? 0.652 -11.414 13.039 1 97.69 70 ARG B C 1
ATOM 5229 O O . ARG B 1 70 ? -0.3 -11.109 12.32 1 97.69 70 ARG B O 1
ATOM 5236 N N . HIS B 1 71 ? 1.312 -10.586 13.828 1 96.62 71 HIS B N 1
ATOM 5237 C CA . HIS B 1 71 ? 0.967 -9.172 13.812 1 96.62 71 HIS B CA 1
ATOM 5238 C C . HIS B 1 71 ? 1.415 -8.508 12.516 1 96.62 71 HIS B C 1
ATOM 5240 O O . HIS B 1 71 ? 2.5 -8.797 12.008 1 96.62 71 HIS B O 1
ATOM 5246 N N . GLY B 1 72 ? 0.584 -7.762 11.906 1 96.69 72 GLY B N 1
ATOM 5247 C CA . GLY B 1 72 ? 0.861 -6.781 10.875 1 96.69 72 GLY B CA 1
ATOM 5248 C C . GLY B 1 72 ? 0.35 -5.395 11.211 1 96.69 72 GLY B C 1
ATOM 5249 O O . GLY B 1 72 ? -0.075 -5.141 12.336 1 96.69 72 GLY B O 1
ATOM 5250 N N . PHE B 1 73 ? 0.418 -4.5 10.195 1 96.88 73 PHE B N 1
ATOM 5251 C CA . PHE B 1 73 ? -0.043 -3.135 10.414 1 96.88 73 PHE B CA 1
ATOM 5252 C C . PHE B 1 73 ? -0.972 -2.688 9.297 1 96.88 73 PHE B C 1
ATOM 5254 O O . PHE B 1 73 ? -0.803 -3.096 8.141 1 96.88 73 PHE B O 1
ATOM 5261 N N . ASP B 1 74 ? -1.953 -1.894 9.719 1 96.31 74 ASP B N 1
ATOM 5262 C CA . ASP B 1 74 ? -2.803 -1.265 8.711 1 96.31 74 ASP B CA 1
ATOM 5263 C C . ASP B 1 74 ? -2.27 0.113 8.328 1 96.31 74 ASP B C 1
ATOM 5265 O O . ASP B 1 74 ? -1.171 0.495 8.727 1 96.31 74 ASP B O 1
ATOM 5269 N N . SER B 1 75 ? -2.967 0.819 7.523 1 95.75 75 SER B N 1
ATOM 5270 C CA . SER B 1 75 ? -2.48 2.076 6.965 1 95.75 75 SER B CA 1
ATOM 5271 C C . SER B 1 75 ? -2.393 3.162 8.031 1 95.75 75 SER B C 1
ATOM 5273 O O . SER B 1 75 ? -1.746 4.191 7.824 1 95.75 75 SER B O 1
ATOM 5275 N N . LYS B 1 76 ? -3.061 2.986 9.164 1 92.88 76 LYS B N 1
ATOM 5276 C CA . LYS B 1 76 ? -3.02 3.949 10.258 1 92.88 76 LYS B CA 1
ATOM 5277 C C . LYS B 1 76 ? -1.888 3.629 11.234 1 92.88 76 LYS B C 1
ATOM 5279 O O . LYS B 1 76 ? -1.718 4.316 12.242 1 92.88 76 LYS B O 1
ATOM 5284 N N . GLY B 1 77 ? -1.188 2.541 10.914 1 92.94 77 GLY B N 1
ATOM 5285 C CA . GLY B 1 77 ? -0.125 2.105 11.805 1 92.94 77 GLY B CA 1
ATOM 5286 C C . GLY B 1 77 ? -0.629 1.277 12.977 1 92.94 77 GLY B C 1
ATOM 5287 O O . GLY B 1 77 ? 0.118 1.003 13.914 1 92.94 77 GLY B O 1
ATOM 5288 N N . GLN B 1 78 ? -1.838 0.889 12.898 1 92.94 78 GLN B N 1
ATOM 5289 C CA . GLN B 1 78 ? -2.418 0.049 13.938 1 92.94 78 GLN B CA 1
ATOM 5290 C C . GLN B 1 78 ? -2.154 -1.429 13.664 1 92.94 78 GLN B C 1
ATOM 5292 O O . GLN B 1 78 ? -2.117 -1.854 12.508 1 92.94 78 GLN B O 1
ATOM 5297 N N . THR B 1 79 ? -2.029 -2.131 14.789 1 94 79 THR B N 1
ATOM 5298 C CA . THR B 1 79 ? -1.786 -3.562 14.633 1 94 79 THR B CA 1
ATOM 5299 C C . THR B 1 79 ? -3.008 -4.258 14.039 1 94 79 THR B C 1
ATOM 5301 O O . THR B 1 79 ? -4.145 -3.883 14.336 1 94 79 THR B O 1
ATOM 5304 N N . THR B 1 80 ? -2.793 -5.156 13.234 1 96.38 80 THR B N 1
ATOM 5305 C CA . THR B 1 80 ? -3.805 -6.035 12.656 1 96.38 80 THR B CA 1
ATOM 5306 C C . THR B 1 80 ? -3.227 -7.422 12.383 1 96.38 80 THR B C 1
ATOM 5308 O O . THR B 1 80 ? -2.197 -7.793 12.953 1 96.38 80 THR B O 1
ATOM 5311 N N . VAL B 1 81 ? -3.922 -8.242 11.578 1 97.44 81 VAL B N 1
ATOM 5312 C CA . VAL B 1 81 ? -3.529 -9.641 11.406 1 97.44 81 VAL B CA 1
ATOM 5313 C C . VAL B 1 81 ? -2.914 -9.828 10.016 1 97.44 81 VAL B C 1
ATOM 5315 O O . VAL B 1 81 ? -3.49 -9.406 9.016 1 97.44 81 VAL B O 1
ATOM 5318 N N . GLN B 1 82 ? -1.764 -10.336 9.969 1 98.12 82 GLN B N 1
ATOM 5319 C CA . GLN B 1 82 ? -1.152 -10.844 8.742 1 98.12 82 GLN B CA 1
ATOM 5320 C C . GLN B 1 82 ? -1.138 -12.367 8.727 1 98.12 82 GLN B C 1
ATOM 5322 O O . GLN B 1 82 ? -0.75 -13 9.703 1 98.12 82 GLN B O 1
ATOM 5327 N N . THR B 1 83 ? -1.544 -13 7.605 1 98.38 83 THR B N 1
ATOM 5328 C CA . THR B 1 83 ? -1.691 -14.453 7.562 1 98.38 83 THR B CA 1
ATOM 5329 C C . THR B 1 83 ? -1.133 -15.016 6.258 1 98.38 83 THR B C 1
ATOM 5331 O O . THR B 1 83 ? -1.429 -14.5 5.176 1 98.38 83 THR B O 1
ATOM 5334 N N . ASP B 1 84 ? -0.338 -16.047 6.371 1 98.31 84 ASP B N 1
ATOM 5335 C CA . ASP B 1 84 ? 0.093 -16.875 5.246 1 98.31 84 ASP B CA 1
ATOM 5336 C C . ASP B 1 84 ? -0.608 -18.234 5.258 1 98.31 84 ASP B C 1
ATOM 5338 O O . ASP B 1 84 ? -0.653 -18.891 6.293 1 98.31 84 ASP B O 1
ATOM 5342 N N . MET B 1 85 ? -1.176 -18.531 4.191 1 98.62 85 MET B N 1
ATOM 5343 C CA . MET B 1 85 ? -1.754 -19.875 4.043 1 98.62 85 MET B CA 1
ATOM 5344 C C . MET B 1 85 ? -0.932 -20.719 3.074 1 98.62 85 MET B C 1
ATOM 5346 O O . MET B 1 85 ? -0.582 -20.25 1.987 1 98.62 85 MET B O 1
ATOM 5350 N N . TYR B 1 86 ? -0.609 -21.875 3.49 1 98.19 86 TYR B N 1
ATOM 5351 C CA . TYR B 1 86 ? 0.151 -22.828 2.682 1 98.19 86 TYR B CA 1
ATOM 5352 C C . TYR B 1 86 ? -0.729 -23.984 2.229 1 98.19 86 TYR B C 1
ATOM 5354 O O . TYR B 1 86 ? -1.59 -24.453 2.979 1 98.19 86 TYR B O 1
ATOM 5362 N N . CYS B 1 87 ? -0.509 -24.438 1.036 1 98.62 87 CYS B N 1
ATOM 5363 C CA . CYS B 1 87 ? -1.159 -25.625 0.495 1 98.62 87 CYS B CA 1
ATOM 5364 C C . CYS B 1 87 ? -0.129 -26.656 0.06 1 98.62 87 CYS B C 1
ATOM 5366 O O . CYS B 1 87 ? 1.013 -26.312 -0.248 1 98.62 87 CYS B O 1
ATOM 5368 N N . THR B 1 88 ? -0.538 -27.906 0.137 1 98.19 88 THR B N 1
ATOM 5369 C CA . THR B 1 88 ? 0.248 -28.969 -0.484 1 98.19 88 THR B CA 1
ATOM 5370 C C . THR B 1 88 ? -0.059 -29.062 -1.976 1 98.19 88 THR B C 1
ATOM 5372 O O . THR B 1 88 ? -1.187 -29.375 -2.363 1 98.19 88 THR B O 1
ATOM 5375 N N . VAL B 1 89 ? 0.919 -28.719 -2.744 1 97.25 89 VAL B N 1
ATOM 5376 C CA . VAL B 1 89 ? 0.81 -28.75 -4.199 1 97.25 89 VAL B CA 1
ATOM 5377 C C . VAL B 1 89 ? 1.862 -29.703 -4.777 1 97.25 89 VAL B C 1
ATOM 5379 O O . VAL B 1 89 ? 3.062 -29.422 -4.699 1 97.25 89 VAL B O 1
ATOM 5382 N N . ARG B 1 90 ? 1.418 -30.875 -5.324 1 96.81 90 ARG B N 1
ATOM 5383 C CA . ARG B 1 90 ? 2.311 -31.859 -5.926 1 96.81 90 ARG B CA 1
ATOM 5384 C C . ARG B 1 90 ? 3.402 -32.281 -4.945 1 96.81 90 ARG B C 1
ATOM 5386 O O . ARG B 1 90 ? 4.59 -32.219 -5.277 1 96.81 90 ARG B O 1
ATOM 5393 N N . ASN B 1 91 ? 3.004 -32.531 -3.785 1 95.94 91 ASN B N 1
ATOM 5394 C CA . ASN B 1 91 ? 3.812 -33.094 -2.711 1 95.94 91 ASN B CA 1
ATOM 5395 C C . ASN B 1 91 ? 4.617 -32.031 -1.988 1 95.94 91 ASN B C 1
ATOM 5397 O O . ASN B 1 91 ? 5.277 -32.312 -0.986 1 95.94 91 ASN B O 1
ATOM 5401 N N . ASP B 1 92 ? 4.5 -30.781 -2.428 1 95.62 92 ASP B N 1
ATOM 5402 C CA . ASP B 1 92 ? 5.309 -29.719 -1.824 1 95.62 92 ASP B CA 1
ATOM 5403 C C . ASP B 1 92 ? 4.43 -28.719 -1.08 1 95.62 92 ASP B C 1
ATOM 5405 O O . ASP B 1 92 ? 3.307 -28.438 -1.502 1 95.62 92 ASP B O 1
ATOM 5409 N N . LYS B 1 93 ? 4.957 -28.234 0.033 1 95.44 93 LYS B N 1
ATOM 5410 C CA . LYS B 1 93 ? 4.301 -27.125 0.732 1 95.44 93 LYS B CA 1
ATOM 5411 C C . LYS B 1 93 ? 4.566 -25.797 0.035 1 95.44 93 LYS B C 1
ATOM 5413 O O . LYS B 1 93 ? 5.723 -25.422 -0.161 1 95.44 93 LYS B O 1
ATOM 5418 N N . LYS B 1 94 ? 3.539 -25.141 -0.333 1 96.31 94 LYS B N 1
ATOM 5419 C CA . LYS B 1 94 ? 3.689 -23.922 -1.108 1 96.31 94 LYS B CA 1
ATOM 5420 C C . LYS B 1 94 ? 2.9 -22.781 -0.484 1 96.31 94 LYS B C 1
ATOM 5422 O O . LYS B 1 94 ? 1.737 -22.953 -0.11 1 96.31 94 LYS B O 1
ATOM 5427 N N . LEU B 1 95 ? 3.605 -21.609 -0.297 1 96.75 95 LEU B N 1
ATOM 5428 C CA . LEU B 1 95 ? 2.863 -20.406 0.078 1 96.75 95 LEU B CA 1
ATOM 5429 C C . LEU B 1 95 ? 1.819 -20.062 -0.979 1 96.75 95 LEU B C 1
ATOM 5431 O O . LEU B 1 95 ? 2.164 -19.781 -2.129 1 96.75 95 LEU B O 1
ATOM 5435 N N . SER B 1 96 ? 0.558 -20.156 -0.585 1 98.25 96 SER B N 1
ATOM 5436 C CA . SER B 1 96 ? -0.514 -20.031 -1.569 1 98.25 96 SER B CA 1
ATOM 5437 C C . SER B 1 96 ? -1.319 -18.766 -1.369 1 98.25 96 SER B C 1
ATOM 5439 O O . SER B 1 96 ? -2.061 -18.344 -2.26 1 98.25 96 SER B O 1
ATOM 5441 N N . ALA B 1 97 ? -1.188 -18.156 -0.223 1 98.44 97 ALA B N 1
ATOM 5442 C CA . ALA B 1 97 ? -1.865 -16.891 0.028 1 98.44 97 ALA B CA 1
ATOM 5443 C C . ALA B 1 97 ? -1.157 -16.094 1.124 1 98.44 97 ALA B C 1
ATOM 5445 O O . ALA B 1 97 ? -0.688 -16.672 2.107 1 98.44 97 ALA B O 1
ATOM 5446 N N . SER B 1 98 ? -1.015 -14.852 0.962 1 97.5 98 SER B N 1
ATOM 5447 C CA . SER B 1 98 ? -0.601 -13.891 1.977 1 97.5 98 SER B CA 1
ATOM 5448 C C . SER B 1 98 ? -1.608 -12.75 2.1 1 97.5 98 SER B C 1
ATOM 5450 O O . SER B 1 98 ? -1.863 -12.031 1.132 1 97.5 98 SER B O 1
ATOM 5452 N N . ILE B 1 99 ? -2.154 -12.641 3.273 1 96.5 99 ILE B N 1
ATOM 5453 C CA . ILE B 1 99 ? -3.219 -11.672 3.486 1 96.5 99 ILE B CA 1
ATOM 5454 C C . ILE B 1 99 ? -2.848 -10.75 4.645 1 96.5 99 ILE B C 1
ATOM 5456 O O . ILE B 1 99 ? -2.195 -11.172 5.602 1 96.5 99 ILE B O 1
ATOM 5460 N N . VAL B 1 100 ? -3.146 -9.477 4.539 1 97 100 VAL B N 1
ATOM 5461 C CA . VAL B 1 100 ? -3.129 -8.531 5.652 1 97 100 VAL B CA 1
ATOM 5462 C C . VAL B 1 100 ? -4.52 -7.93 5.84 1 97 100 VAL B C 1
ATOM 5464 O O . VAL B 1 100 ? -5.078 -7.332 4.914 1 97 100 VAL B O 1
ATOM 5467 N N . SER B 1 101 ? -5.07 -8.078 6.938 1 95.44 101 SER B N 1
ATOM 5468 C CA . SER B 1 101 ? -6.453 -7.684 7.184 1 95.44 101 SER B CA 1
ATOM 5469 C C . SER B 1 101 ? -6.559 -6.191 7.477 1 95.44 101 SER B C 1
ATOM 5471 O O . SER B 1 101 ? -5.668 -5.609 8.102 1 95.44 101 SER B O 1
ATOM 5473 N N . SER B 1 102 ? -7.641 -5.59 7.027 1 93.69 102 SER B N 1
ATOM 5474 C CA . SER B 1 102 ? -7.957 -4.223 7.43 1 93.69 102 SER B CA 1
ATOM 5475 C C . SER B 1 102 ? -8.477 -4.172 8.859 1 93.69 102 SER B C 1
ATOM 5477 O O . SER B 1 102 ? -8.867 -5.199 9.422 1 93.69 102 SER B O 1
ATOM 5479 N N . SER B 1 103 ? -8.406 -3.021 9.438 1 90 103 SER B N 1
ATOM 5480 C CA . SER B 1 103 ? -9.016 -2.809 10.75 1 90 103 SER B CA 1
ATOM 5481 C C . SER B 1 103 ? -10.438 -2.273 10.617 1 90 103 SER B C 1
ATOM 5483 O O . SER B 1 103 ? -10.703 -1.412 9.773 1 90 103 SER B O 1
ATOM 5485 N N . THR B 1 104 ? -11.242 -2.809 11.422 1 81.69 104 THR B N 1
ATOM 5486 C CA . THR B 1 104 ? -12.625 -2.348 11.422 1 81.69 104 THR B CA 1
ATOM 5487 C C . THR B 1 104 ? -12.711 -0.886 11.859 1 81.69 104 THR B C 1
ATOM 5489 O O . THR B 1 104 ? -11.977 -0.456 12.75 1 81.69 104 THR B O 1
ATOM 5492 N N . ASN B 1 105 ? -13.656 -0.208 11.258 1 78.44 105 ASN B N 1
ATOM 5493 C CA . ASN B 1 105 ? -13.844 1.201 11.594 1 78.44 105 ASN B CA 1
ATOM 5494 C C . ASN B 1 105 ? -14.25 1.387 13.047 1 78.44 105 ASN B C 1
ATOM 5496 O O . ASN B 1 105 ? -15.055 0.614 13.578 1 78.44 105 ASN B O 1
ATOM 5500 N N . SER B 1 106 ? -13.68 2.373 13.633 1 77.75 106 SER B N 1
ATOM 5501 C CA . SER B 1 106 ? -14.008 2.732 15.008 1 77.75 106 SER B CA 1
ATOM 5502 C C . SER B 1 106 ? -15.445 3.225 15.117 1 77.75 106 SER B C 1
ATOM 5504 O O . SER B 1 106 ? -15.977 3.83 14.188 1 77.75 106 SER B O 1
ATOM 5506 N N . SER B 1 107 ? -16.016 2.967 16.25 1 75.38 107 SER B N 1
ATOM 5507 C CA . SER B 1 107 ? -17.328 3.531 16.547 1 75.38 107 SER B CA 1
ATOM 5508 C C . SER B 1 107 ? -17.219 4.973 17.031 1 75.38 107 SER B C 1
ATOM 5510 O O . SER B 1 107 ? -18.203 5.703 17.062 1 75.38 107 SER B O 1
ATOM 5512 N N . LEU B 1 108 ? -15.977 5.316 17.344 1 79 108 LEU B N 1
ATOM 5513 C CA . LEU B 1 108 ? -15.742 6.68 17.812 1 79 108 LEU B CA 1
ATOM 5514 C C . LEU B 1 108 ? -15.547 7.629 16.625 1 79 108 LEU B C 1
ATOM 5516 O O . LEU B 1 108 ? -15.008 7.238 15.594 1 79 108 LEU B O 1
ATOM 5520 N N . PRO B 1 109 ? -15.969 8.859 16.922 1 75.5 109 PRO B N 1
ATOM 5521 C CA . PRO B 1 109 ? -15.711 9.852 15.867 1 75.5 109 PRO B CA 1
ATOM 5522 C C . PRO B 1 109 ? -14.227 9.984 15.539 1 75.5 109 PRO B C 1
ATOM 5524 O O . PRO B 1 109 ? -13.375 9.773 16.406 1 75.5 109 PRO B O 1
ATOM 5527 N N . GLU B 1 110 ? -13.992 10.398 14.336 1 72.19 110 GLU B N 1
ATOM 5528 C CA . GLU B 1 110 ? -12.625 10.508 13.844 1 72.19 110 GLU B CA 1
ATOM 5529 C C . GLU B 1 110 ? -11.844 11.562 14.617 1 72.19 110 GLU B C 1
ATOM 5531 O O . GLU B 1 110 ? -10.609 11.5 14.695 1 72.19 110 GLU B O 1
ATOM 5536 N N . ASN B 1 111 ? -12.555 12.516 15.188 1 72.12 111 ASN B N 1
ATOM 5537 C CA . ASN B 1 111 ? -11.883 13.609 15.883 1 72.12 111 ASN B CA 1
ATOM 5538 C C . ASN B 1 111 ? -11.797 13.344 17.391 1 72.12 111 ASN B C 1
ATOM 5540 O O . ASN B 1 111 ? -11.539 14.266 18.172 1 72.12 111 ASN B O 1
ATOM 5544 N N . THR B 1 112 ? -12.047 12.086 17.75 1 80.75 112 THR B N 1
ATOM 5545 C CA . THR B 1 112 ? -11.898 11.727 19.156 1 80.75 112 THR B CA 1
ATOM 5546 C C . THR B 1 112 ? -10.445 11.867 19.594 1 80.75 112 THR B C 1
ATOM 5548 O O . THR B 1 112 ? -9.531 11.453 18.875 1 80.75 112 THR B O 1
ATOM 5551 N N . LYS B 1 113 ? -10.312 12.484 20.781 1 78.06 113 LYS B N 1
ATOM 5552 C CA . LYS B 1 113 ? -8.961 12.672 21.312 1 78.06 113 LYS B CA 1
ATOM 5553 C C . LYS B 1 113 ? -8.289 11.336 21.594 1 78.06 113 LYS B C 1
ATOM 5555 O O . LYS B 1 113 ? -8.953 10.367 21.984 1 78.06 113 LYS B O 1
ATOM 5560 N N . PRO B 1 114 ? -6.977 11.336 21.375 1 77.06 114 PRO B N 1
ATOM 5561 C CA . PRO B 1 114 ? -6.23 10.086 21.578 1 77.06 114 PRO B CA 1
ATOM 5562 C C . PRO B 1 114 ? -6.469 9.477 22.953 1 77.06 114 PRO B C 1
ATOM 5564 O O . PRO B 1 114 ? -6.566 8.25 23.094 1 77.06 114 PRO B O 1
ATOM 5567 N N . GLU B 1 115 ? -6.648 10.289 24.031 1 80 115 GLU B N 1
ATOM 5568 C CA . GLU B 1 115 ? -6.84 9.789 25.391 1 80 115 GLU B CA 1
ATOM 5569 C C . GLU B 1 115 ? -8.172 9.055 25.516 1 80 115 GLU B C 1
ATOM 5571 O O . GLU B 1 115 ? -8.281 8.094 26.281 1 80 115 GLU B O 1
ATOM 5576 N N . ASP B 1 116 ? -9.062 9.453 24.688 1 83.44 116 ASP B N 1
ATOM 5577 C CA . ASP B 1 116 ? -10.406 8.891 24.766 1 83.44 116 ASP B CA 1
ATOM 5578 C C . ASP B 1 116 ? -10.516 7.625 23.922 1 83.44 116 ASP B C 1
ATOM 5580 O O . ASP B 1 116 ? -11.539 6.934 23.953 1 83.44 116 ASP B O 1
ATOM 5584 N N . ARG B 1 117 ? -9.484 7.375 23.219 1 85.69 117 ARG B N 1
ATOM 5585 C CA . ARG B 1 117 ? -9.492 6.211 22.328 1 85.69 117 ARG B CA 1
ATOM 5586 C C . ARG B 1 117 ? -8.773 5.035 22.984 1 85.69 117 ARG B C 1
ATOM 5588 O O . ARG B 1 117 ? -8.75 3.93 22.438 1 85.69 117 ARG B O 1
ATOM 5595 N N . GLU B 1 118 ? -8.258 5.242 24.094 1 85.19 118 GLU B N 1
ATOM 5596 C CA . GLU B 1 118 ? -7.355 4.266 24.688 1 85.19 118 GLU B CA 1
ATOM 5597 C C . GLU B 1 118 ? -8.062 2.938 24.938 1 85.19 118 GLU B C 1
ATOM 5599 O O . GLU B 1 118 ? -7.512 1.873 24.656 1 85.19 118 GLU B O 1
ATOM 5604 N N . GLU B 1 119 ? -9.266 3.012 25.453 1 87.94 119 GLU B N 1
ATOM 5605 C CA . GLU B 1 119 ? -10.008 1.789 25.75 1 87.94 119 GLU B CA 1
ATOM 5606 C C . GLU B 1 119 ? -10.32 1.008 24.484 1 87.94 119 GLU B C 1
ATOM 5608 O O . GLU B 1 119 ? -10.195 -0.218 24.453 1 87.94 119 GLU B O 1
ATOM 5613 N N . GLU B 1 120 ? -10.711 1.688 23.516 1 88 120 GLU B N 1
ATOM 5614 C CA . GLU B 1 120 ? -11.008 1.04 22.234 1 88 120 GLU B CA 1
ATOM 5615 C C . GLU B 1 120 ? -9.742 0.455 21.609 1 88 120 GLU B C 1
ATOM 5617 O O . GLU B 1 120 ? -9.789 -0.619 21.016 1 88 120 GLU B O 1
ATOM 5622 N N . ASP B 1 121 ? -8.688 1.126 21.734 1 88 121 ASP B N 1
ATOM 5623 C CA . ASP B 1 121 ? -7.414 0.662 21.188 1 88 121 ASP B CA 1
ATOM 5624 C C . ASP B 1 121 ? -6.961 -0.627 21.875 1 88 121 ASP B C 1
ATOM 5626 O O . ASP B 1 121 ? -6.496 -1.557 21.203 1 88 121 ASP B O 1
ATOM 5630 N N . LYS B 1 122 ? -7.121 -0.615 23.172 1 89.88 122 LYS B N 1
ATOM 5631 C CA . LYS B 1 122 ? -6.766 -1.815 23.922 1 89.88 122 LYS B CA 1
ATOM 5632 C C . LYS B 1 122 ? -7.625 -3.002 23.5 1 89.88 122 LYS B C 1
ATOM 5634 O O . LYS B 1 122 ? -7.125 -4.117 23.344 1 89.88 122 LYS B O 1
ATOM 5639 N N . SER B 1 123 ? -8.891 -2.742 23.359 1 91.44 123 SER B N 1
ATOM 5640 C CA . SER B 1 123 ? -9.82 -3.785 22.938 1 91.44 123 SER B CA 1
ATOM 5641 C C . SER B 1 123 ? -9.469 -4.297 21.547 1 91.44 123 SER B C 1
ATOM 5643 O O . SER B 1 123 ? -9.539 -5.5 21.281 1 91.44 123 SER B O 1
ATOM 5645 N N . ARG B 1 124 ? -9.141 -3.436 20.719 1 91.62 124 ARG B N 1
ATOM 5646 C CA . ARG B 1 124 ? -8.758 -3.805 19.375 1 91.62 124 ARG B CA 1
ATOM 5647 C C . ARG B 1 124 ? -7.508 -4.68 19.375 1 91.62 124 ARG B C 1
ATOM 5649 O O . ARG B 1 124 ? -7.441 -5.684 18.656 1 91.62 124 ARG B O 1
ATOM 5656 N N . GLU B 1 125 ? -6.531 -4.297 20.109 1 92.75 125 GLU B N 1
ATOM 5657 C CA . GLU B 1 125 ? -5.297 -5.066 20.219 1 92.75 125 GLU B CA 1
ATOM 5658 C C . GLU B 1 125 ? -5.562 -6.469 20.75 1 92.75 125 GLU B C 1
ATOM 5660 O O . GLU B 1 125 ? -4.977 -7.445 20.281 1 92.75 125 GLU B O 1
ATOM 5665 N N . ALA B 1 126 ? -6.438 -6.5 21.766 1 95 126 ALA B N 1
ATOM 5666 C CA . ALA B 1 126 ? -6.816 -7.793 22.328 1 95 126 ALA B CA 1
ATOM 5667 C C . ALA B 1 126 ? -7.523 -8.656 21.281 1 95 126 ALA B C 1
ATOM 5669 O O . ALA B 1 126 ? -7.32 -9.875 21.234 1 95 126 ALA B O 1
ATOM 5670 N N . ALA B 1 127 ? -8.336 -8.055 20.516 1 95.38 127 ALA B N 1
ATOM 5671 C CA . ALA B 1 127 ? -9.047 -8.766 19.453 1 95.38 127 ALA B CA 1
ATOM 5672 C C . ALA B 1 127 ? -8.078 -9.32 18.422 1 95.38 127 ALA B C 1
ATOM 5674 O O . ALA B 1 127 ? -8.266 -10.43 17.906 1 95.38 127 ALA B O 1
ATOM 5675 N N . VAL B 1 128 ? -7.043 -8.586 18.094 1 96.5 128 VAL B N 1
ATOM 5676 C CA . VAL B 1 128 ? -6.027 -9.008 17.141 1 96.5 128 VAL B CA 1
ATOM 5677 C C . VAL B 1 128 ? -5.258 -10.203 17.688 1 96.5 128 VAL B C 1
ATOM 5679 O O . VAL B 1 128 ? -5.039 -11.188 16.984 1 96.5 128 VAL B O 1
ATOM 5682 N N . GLU B 1 129 ? -4.914 -10.117 18.969 1 97.25 129 GLU B N 1
ATOM 5683 C CA . GLU B 1 129 ? -4.215 -11.219 19.609 1 97.25 129 GLU B CA 1
ATOM 5684 C C . GLU B 1 129 ? -5.062 -12.492 19.609 1 97.25 129 GLU B C 1
ATOM 5686 O O . GLU B 1 129 ? -4.555 -13.578 19.344 1 97.25 129 GLU B O 1
ATOM 5691 N N . ALA B 1 130 ? -6.32 -12.297 19.938 1 97.75 130 ALA B N 1
ATOM 5692 C CA . ALA B 1 130 ? -7.242 -13.43 19.953 1 97.75 130 ALA B CA 1
ATOM 5693 C C . ALA B 1 130 ? -7.398 -14.039 18.562 1 97.75 130 ALA B C 1
ATOM 5695 O O . ALA B 1 130 ? -7.473 -15.258 18.422 1 97.75 130 ALA B O 1
ATOM 5696 N N . ALA B 1 131 ? -7.469 -13.227 17.578 1 97.94 131 ALA B N 1
ATOM 5697 C CA . ALA B 1 131 ? -7.594 -13.703 16.203 1 97.94 131 ALA B CA 1
ATOM 5698 C C . ALA B 1 131 ? -6.363 -14.508 15.789 1 97.94 131 ALA B C 1
ATOM 5700 O O . ALA B 1 131 ? -6.484 -15.562 15.172 1 97.94 131 ALA B O 1
ATOM 5701 N N . ILE B 1 132 ? -5.203 -14.008 16.109 1 98.25 132 ILE B N 1
ATOM 5702 C CA . ILE B 1 132 ? -3.949 -14.672 15.781 1 98.25 132 ILE B CA 1
ATOM 5703 C C . ILE B 1 132 ? -3.895 -16.031 16.469 1 98.25 132 ILE B C 1
ATOM 5705 O O . ILE B 1 132 ? -3.51 -17.031 15.852 1 98.25 132 ILE B O 1
ATOM 5709 N N . ALA B 1 133 ? -4.309 -16.078 17.719 1 98.31 133 ALA B N 1
ATOM 5710 C CA . ALA B 1 133 ? -4.328 -17.344 18.469 1 98.31 133 ALA B CA 1
ATOM 5711 C C . ALA B 1 133 ? -5.27 -18.344 17.812 1 98.31 133 ALA B C 1
ATOM 5713 O O . ALA B 1 133 ? -4.93 -19.531 17.688 1 98.31 133 ALA B O 1
ATOM 5714 N N . LEU B 1 134 ? -6.406 -17.891 17.391 1 98.31 134 LEU B N 1
ATOM 5715 C CA . LEU B 1 134 ? -7.379 -18.766 16.75 1 98.31 134 LEU B CA 1
ATOM 5716 C C . LEU B 1 134 ? -6.859 -19.266 15.398 1 98.31 134 LEU B C 1
ATOM 5718 O O . LEU B 1 134 ? -7.031 -20.438 15.062 1 98.31 134 LEU B O 1
ATOM 5722 N N . LEU B 1 135 ? -6.277 -18.391 14.656 1 98.69 135 LEU B N 1
ATOM 5723 C CA . LEU B 1 135 ? -5.773 -18.734 13.336 1 98.69 135 LEU B CA 1
ATOM 5724 C C . LEU B 1 135 ? -4.648 -19.766 13.422 1 98.69 135 LEU B C 1
ATOM 5726 O O . LEU B 1 135 ? -4.602 -20.703 12.633 1 98.69 135 LEU B O 1
ATOM 5730 N N . ASN B 1 136 ? -3.775 -19.594 14.375 1 98.38 136 ASN B N 1
ATOM 5731 C CA . ASN B 1 136 ? -2.629 -20.484 14.531 1 98.38 136 ASN B CA 1
ATOM 5732 C C . ASN B 1 136 ? -3.016 -21.781 15.242 1 98.38 136 ASN B C 1
ATOM 5734 O O . ASN B 1 136 ? -2.262 -22.75 15.227 1 98.38 136 ASN B O 1
ATOM 5738 N N . GLY B 1 137 ? -4.207 -21.812 15.898 1 98.38 137 GLY B N 1
ATOM 5739 C CA . GLY B 1 137 ? -4.656 -22.969 16.656 1 98.38 137 GLY B CA 1
ATOM 5740 C C . GLY B 1 137 ? -5.785 -23.719 15.984 1 98.38 137 GLY B C 1
ATOM 5741 O O . GLY B 1 137 ? -5.559 -24.469 15.031 1 98.38 137 GLY B O 1
ATOM 5742 N N . ASP B 1 138 ? -7.047 -23.422 16.438 1 98.31 138 ASP B N 1
ATOM 5743 C CA . ASP B 1 138 ? -8.219 -24.188 16.016 1 98.31 138 ASP B CA 1
ATOM 5744 C C . ASP B 1 138 ? -8.43 -24.078 14.508 1 98.31 138 ASP B C 1
ATOM 5746 O O . ASP B 1 138 ? -8.734 -25.062 13.844 1 98.31 138 ASP B O 1
ATOM 5750 N N . ILE B 1 139 ? -8.297 -22.938 14 1 98.75 139 ILE B N 1
ATOM 5751 C CA . ILE B 1 139 ? -8.555 -22.734 12.578 1 98.75 139 ILE B CA 1
ATOM 5752 C C . ILE B 1 139 ? -7.504 -23.469 11.75 1 98.75 139 ILE B C 1
ATOM 5754 O O . ILE B 1 139 ? -7.84 -24.156 10.781 1 98.75 139 ILE B O 1
ATOM 5758 N N . ASN B 1 140 ? -6.242 -23.328 12.125 1 98.62 140 ASN B N 1
ATOM 5759 C CA . ASN B 1 140 ? -5.18 -24.078 11.461 1 98.62 140 ASN B CA 1
ATOM 5760 C C . ASN B 1 140 ? -5.473 -25.562 11.453 1 98.62 140 ASN B C 1
ATOM 5762 O O . ASN B 1 140 ? -5.332 -26.219 10.414 1 98.62 140 ASN B O 1
ATOM 5766 N N . THR B 1 141 ? -5.922 -26.141 12.555 1 98.5 141 THR B N 1
ATOM 5767 C CA . THR B 1 141 ? -6.195 -27.562 12.695 1 98.5 141 THR B CA 1
ATOM 5768 C C . THR B 1 141 ? -7.387 -27.969 11.836 1 98.5 141 THR B C 1
ATOM 5770 O O . THR B 1 141 ? -7.324 -28.969 11.117 1 98.5 141 THR B O 1
ATOM 5773 N N . ARG B 1 142 ? -8.422 -27.219 11.828 1 98.5 142 ARG B N 1
ATOM 5774 C CA . ARG B 1 142 ? -9.672 -27.594 11.18 1 98.5 142 ARG B CA 1
ATOM 5775 C C . ARG B 1 142 ? -9.578 -27.422 9.664 1 98.5 142 ARG B C 1
ATOM 5777 O O . ARG B 1 142 ? -10.289 -28.094 8.914 1 98.5 142 ARG B O 1
ATOM 5784 N N . LEU B 1 143 ? -8.711 -26.547 9.203 1 98.75 143 LEU B N 1
ATOM 5785 C CA . LEU B 1 143 ? -8.625 -26.281 7.773 1 98.75 143 LEU B CA 1
ATOM 5786 C C . LEU B 1 143 ? -7.598 -27.188 7.117 1 98.75 143 LEU B C 1
ATOM 5788 O O . LEU B 1 143 ? -7.523 -27.281 5.887 1 98.75 143 LEU B O 1
ATOM 5792 N N . GLN B 1 144 ? -6.801 -27.906 7.914 1 98.25 144 GLN B N 1
ATOM 5793 C CA . GLN B 1 144 ? -5.832 -28.844 7.332 1 98.25 144 GLN B CA 1
ATOM 5794 C C . GLN B 1 144 ? -6.531 -29.922 6.512 1 98.25 144 GLN B C 1
ATOM 5796 O O . GLN B 1 144 ? -7.473 -30.562 6.988 1 98.25 144 GLN B O 1
ATOM 5801 N N . GLY B 1 145 ? -6.137 -30.078 5.266 1 98.12 145 GLY B N 1
ATOM 5802 C CA . GLY B 1 145 ? -6.688 -31.109 4.402 1 98.12 145 GLY B CA 1
ATOM 5803 C C . GLY B 1 145 ? -7.934 -30.656 3.66 1 98.12 145 GLY B C 1
ATOM 5804 O O . GLY B 1 145 ? -8.531 -31.438 2.922 1 98.12 145 GLY B O 1
ATOM 5805 N N . VAL B 1 146 ? -8.281 -29.391 3.789 1 98.62 146 VAL B N 1
ATOM 5806 C CA . VAL B 1 146 ? -9.461 -28.859 3.109 1 98.62 146 VAL B CA 1
ATOM 5807 C C . VAL B 1 146 ? -9.055 -28.266 1.769 1 98.62 146 VAL B C 1
ATOM 5809 O O . VAL B 1 146 ? -7.988 -27.641 1.655 1 98.62 146 VAL B O 1
ATOM 5812 N N . ASP B 1 147 ? -9.859 -28.484 0.749 1 98.69 147 ASP B N 1
ATOM 5813 C CA . ASP B 1 147 ? -9.688 -27.859 -0.558 1 98.69 147 ASP B CA 1
ATOM 5814 C C . ASP B 1 147 ? -10.039 -26.375 -0.509 1 98.69 147 ASP B C 1
ATOM 5816 O O . ASP B 1 147 ? -11.203 -26.016 -0.314 1 98.69 147 ASP B O 1
ATOM 5820 N N . PRO B 1 148 ? -9.039 -25.5 -0.689 1 98.69 148 PRO B N 1
ATOM 5821 C CA . PRO B 1 148 ? -9.359 -24.078 -0.656 1 98.69 148 PRO B CA 1
ATOM 5822 C C . PRO B 1 148 ? -10.312 -23.656 -1.776 1 98.69 148 PRO B C 1
ATOM 5824 O O . PRO B 1 148 ? -10.938 -22.594 -1.702 1 98.69 148 PRO B O 1
ATOM 5827 N N . GLY B 1 149 ? -10.445 -24.453 -2.838 1 98.19 149 GLY B N 1
ATOM 5828 C CA . GLY B 1 149 ? -11.32 -24.156 -3.957 1 98.19 149 GLY B CA 1
ATOM 5829 C C . GLY B 1 149 ? -12.789 -24.297 -3.617 1 98.19 149 GLY B C 1
ATOM 5830 O O . GLY B 1 149 ? -13.656 -23.828 -4.355 1 98.19 149 GLY B O 1
ATOM 5831 N N . LEU B 1 150 ? -13.039 -25.031 -2.543 1 98.25 150 LEU B N 1
ATOM 5832 C CA . LEU B 1 150 ? -14.406 -25.188 -2.053 1 98.25 150 LEU B CA 1
ATOM 5833 C C . LEU B 1 150 ? -14.719 -24.156 -0.981 1 98.25 150 LEU B C 1
ATOM 5835 O O . LEU B 1 150 ? -14.836 -24.484 0.199 1 98.25 150 LEU B O 1
ATOM 5839 N N . GLN B 1 151 ? -14.961 -22.953 -1.447 1 98.69 151 GLN B N 1
ATOM 5840 C CA . GLN B 1 151 ? -15.086 -21.781 -0.586 1 98.69 151 GLN B CA 1
ATOM 5841 C C . GLN B 1 151 ? -16.203 -21.969 0.442 1 98.69 151 GLN B C 1
ATOM 5843 O O . GLN B 1 151 ? -16.031 -21.641 1.617 1 98.69 151 GLN B O 1
ATOM 5848 N N . SER B 1 152 ? -17.312 -22.469 0.04 1 97.94 152 SER B N 1
ATOM 5849 C CA . SER B 1 152 ? -18.438 -22.656 0.943 1 97.94 152 SER B CA 1
ATOM 5850 C C . SER B 1 152 ? -18.094 -23.641 2.059 1 97.94 152 SER B C 1
ATOM 5852 O O . SER B 1 152 ? -18.531 -23.469 3.201 1 97.94 152 SER B O 1
ATOM 5854 N N . ASP B 1 153 ? -17.359 -24.688 1.734 1 98.5 153 ASP B N 1
ATOM 5855 C CA . ASP B 1 153 ? -16.938 -25.656 2.746 1 98.5 153 ASP B CA 1
ATOM 5856 C C . ASP B 1 153 ? -16.016 -25 3.771 1 98.5 153 ASP B C 1
ATOM 5858 O O . ASP B 1 153 ? -16.172 -25.203 4.977 1 98.5 153 ASP B O 1
ATOM 5862 N N . VAL B 1 154 ? -15.078 -24.25 3.238 1 98.81 154 VAL B N 1
ATOM 5863 C CA . VAL B 1 154 ? -14.156 -23.531 4.113 1 98.81 154 VAL B CA 1
ATOM 5864 C C . VAL B 1 154 ? -14.945 -22.609 5.055 1 98.81 154 VAL B C 1
ATOM 5866 O O . VAL B 1 154 ? -14.75 -22.641 6.27 1 98.81 154 VAL B O 1
ATOM 5869 N N . ASP B 1 155 ? -15.859 -21.844 4.547 1 98.25 155 ASP B N 1
ATOM 5870 C CA . ASP B 1 155 ? -16.625 -20.859 5.312 1 98.25 155 ASP B CA 1
ATOM 5871 C C . ASP B 1 155 ? -17.531 -21.547 6.328 1 98.25 155 ASP B C 1
ATOM 5873 O O . ASP B 1 155 ? -17.719 -21.047 7.438 1 98.25 155 ASP B O 1
ATOM 5877 N N . ASN B 1 156 ? -18.047 -22.672 5.961 1 98.25 156 ASN B N 1
ATOM 5878 C CA . ASN B 1 156 ? -18.891 -23.438 6.883 1 98.25 156 ASN B CA 1
ATOM 5879 C C . ASN B 1 156 ? -18.078 -23.953 8.07 1 98.25 156 ASN B C 1
ATOM 5881 O O . ASN B 1 156 ? -18.562 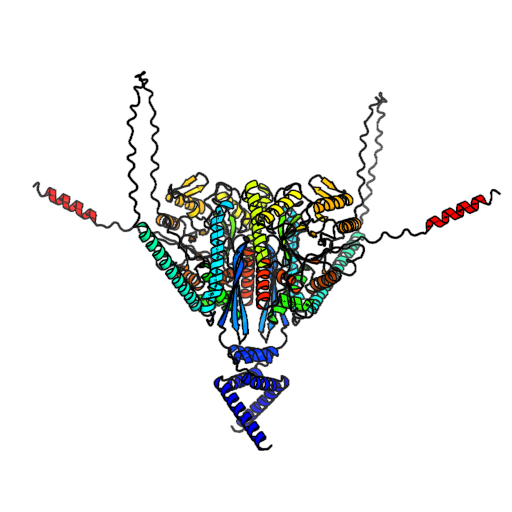-23.938 9.203 1 98.25 156 ASN B O 1
ATOM 5885 N N . ILE B 1 157 ? -16.922 -24.406 7.809 1 98.69 157 ILE B N 1
ATOM 5886 C CA . ILE B 1 157 ? -16.047 -24.875 8.875 1 98.69 157 ILE B CA 1
ATOM 5887 C C . ILE B 1 157 ? -15.727 -23.734 9.828 1 98.69 157 ILE B C 1
ATOM 5889 O O . ILE B 1 157 ? -15.789 -23.906 11.055 1 98.69 157 ILE B O 1
ATOM 5893 N N . LEU B 1 158 ? -15.438 -22.594 9.273 1 98.38 158 LEU B N 1
ATOM 5894 C CA . LEU B 1 158 ? -15.094 -21.422 10.07 1 98.38 158 LEU B CA 1
ATOM 5895 C C . LEU B 1 158 ? -16.281 -20.969 10.922 1 98.38 158 LEU B C 1
ATOM 5897 O O . LEU B 1 158 ? -16.125 -20.688 12.109 1 98.38 158 LEU B O 1
ATOM 5901 N N . MET B 1 159 ? -17.438 -20.953 10.312 1 96.75 159 MET B N 1
ATOM 5902 C CA . MET B 1 159 ? -18.625 -20.484 11.016 1 96.75 159 MET B CA 1
ATOM 5903 C C . MET B 1 159 ? -19.062 -21.484 12.086 1 96.75 159 MET B C 1
ATOM 5905 O O . MET B 1 159 ? -19.562 -21.094 13.141 1 96.75 159 MET B O 1
ATOM 5909 N N . LYS B 1 160 ? -18.906 -22.734 11.773 1 97.75 160 LYS B N 1
ATOM 5910 C CA . LYS B 1 160 ? -19.188 -23.75 12.781 1 97.75 160 LYS B CA 1
ATOM 5911 C C . LYS B 1 160 ? -18.297 -23.594 14 1 97.75 160 LYS B C 1
ATOM 5913 O O . LYS B 1 160 ? -18.766 -23.641 15.141 1 97.75 160 LYS B O 1
ATOM 5918 N N . LEU B 1 161 ? -17.062 -23.406 13.727 1 97.81 161 LEU B N 1
ATOM 5919 C CA . LEU B 1 161 ? -16.125 -23.172 14.82 1 97.81 161 LEU B CA 1
ATOM 5920 C C . LEU B 1 161 ? -16.531 -21.953 15.633 1 97.81 161 LEU B C 1
ATOM 5922 O O . LEU B 1 161 ? -16.562 -21.984 16.859 1 97.81 161 LEU B O 1
ATOM 5926 N N . TYR B 1 162 ? -16.812 -20.844 14.969 1 96.25 162 TYR B N 1
ATOM 5927 C CA . TYR B 1 162 ? -17.172 -19.609 15.656 1 96.25 162 TYR B CA 1
ATOM 5928 C C . TYR B 1 162 ? -18.406 -19.828 16.531 1 96.25 162 TYR B C 1
ATOM 5930 O O . TYR B 1 162 ? -18.453 -19.344 17.672 1 96.25 162 TYR B O 1
ATOM 5938 N N . ASN B 1 163 ? -19.344 -20.547 16.016 1 95.81 163 ASN B N 1
ATOM 5939 C CA . ASN B 1 163 ? -20.578 -20.812 16.75 1 95.81 163 ASN B CA 1
ATOM 5940 C C . ASN B 1 163 ? -20.312 -21.672 17.984 1 95.81 163 ASN B C 1
ATOM 5942 O O . ASN B 1 163 ? -20.938 -21.484 19.016 1 95.81 163 ASN B O 1
ATOM 5946 N N . GLU B 1 164 ? -19.453 -22.562 17.828 1 97.19 164 GLU B N 1
ATOM 5947 C CA . GLU B 1 164 ? -19.062 -23.391 18.969 1 97.19 164 GLU B CA 1
ATOM 5948 C C . GLU B 1 164 ? -18.406 -22.547 20.047 1 97.19 164 GLU B C 1
ATOM 5950 O O . GLU B 1 164 ? -18.719 -22.688 21.234 1 97.19 164 GLU B O 1
ATOM 5955 N N . LEU B 1 165 ? -17.516 -21.719 19.641 1 96.5 165 LEU B N 1
ATOM 5956 C CA . LEU B 1 165 ? -16.812 -20.859 20.578 1 96.5 165 LEU B CA 1
ATOM 5957 C C . LEU B 1 165 ? -17.781 -19.891 21.25 1 96.5 165 LEU B C 1
ATOM 5959 O O . LEU B 1 165 ? -17.641 -19.594 22.438 1 96.5 165 LEU B O 1
ATOM 5963 N N . LYS B 1 166 ? -18.656 -19.375 20.5 1 95.06 166 LYS B N 1
ATOM 5964 C CA . LYS B 1 166 ? -19.656 -18.453 21.031 1 95.06 166 LYS B CA 1
ATOM 5965 C C . LYS B 1 166 ? -20.547 -19.156 22.062 1 95.06 166 LYS B C 1
ATOM 5967 O O . LYS B 1 166 ? -20.859 -18.594 23.125 1 95.06 166 LYS B O 1
ATOM 5972 N N . ALA B 1 167 ? -20.953 -20.344 21.812 1 95.31 167 ALA B N 1
ATOM 5973 C CA . ALA B 1 167 ? -21.75 -21.141 22.734 1 95.31 167 ALA B CA 1
ATOM 5974 C C . ALA B 1 167 ? -21.016 -21.391 24.031 1 95.31 167 ALA B C 1
ATOM 5976 O O . ALA B 1 167 ? -21.594 -21.328 25.125 1 95.31 167 ALA B O 1
ATOM 5977 N N . GLU B 1 168 ? -19.812 -21.672 23.875 1 94.88 168 GLU B N 1
ATOM 5978 C CA . GLU B 1 168 ? -18.984 -21.891 25.062 1 94.88 168 GLU B CA 1
ATOM 5979 C C . GLU B 1 168 ? -18.875 -20.625 25.906 1 94.88 168 GLU B C 1
ATOM 5981 O O . GLU B 1 168 ? -18.922 -20.703 27.141 1 94.88 168 GLU B O 1
ATOM 5986 N N . GLU B 1 169 ? -18.656 -19.562 25.234 1 93.25 169 GLU B N 1
ATOM 5987 C CA . GLU B 1 169 ? -18.562 -18.281 25.953 1 93.25 169 GLU B CA 1
ATOM 5988 C C . GLU B 1 169 ? -19.875 -17.938 26.641 1 93.25 169 GLU B C 1
ATOM 5990 O O . GLU B 1 169 ? -19.875 -17.438 27.766 1 93.25 169 GLU B O 1
ATOM 5995 N N . ASP B 1 170 ? -20.953 -18.188 25.984 1 92.56 170 ASP B N 1
ATOM 5996 C CA . ASP B 1 170 ? -22.266 -17.938 26.562 1 92.56 170 ASP B CA 1
ATOM 5997 C C . ASP B 1 170 ? -22.5 -18.797 27.797 1 92.56 170 ASP B C 1
ATOM 5999 O O . ASP B 1 170 ? -23.094 -18.328 28.781 1 92.56 170 ASP B O 1
ATOM 6003 N N . GLU B 1 171 ? -22.078 -19.938 27.688 1 93.25 171 GLU B N 1
ATOM 6004 C CA . GLU B 1 171 ? -22.203 -20.844 28.828 1 93.25 171 GLU B CA 1
ATOM 6005 C C . GLU B 1 171 ? -21.344 -20.375 30 1 93.25 171 GLU B C 1
ATOM 6007 O O . GLU B 1 171 ? -21.781 -20.438 31.141 1 93.25 171 GLU B O 1
ATOM 6012 N N . ARG B 1 172 ? -20.188 -19.984 29.656 1 92.12 172 ARG B N 1
ATOM 6013 C CA . ARG B 1 172 ? -19.281 -19.5 30.688 1 92.12 172 ARG B CA 1
ATOM 6014 C C . ARG B 1 172 ? -19.891 -18.281 31.391 1 92.12 172 ARG B C 1
ATOM 6016 O O . ARG B 1 172 ? -19.875 -18.188 32.625 1 92.12 172 ARG B O 1
ATOM 6023 N N . LEU B 1 173 ? -20.375 -17.375 30.594 1 90.31 173 LEU B N 1
ATOM 6024 C CA . LEU B 1 173 ? -20.969 -16.156 31.141 1 90.31 173 LEU B CA 1
ATOM 6025 C C . LEU B 1 173 ? -22.219 -16.484 31.969 1 90.31 173 LEU B C 1
ATOM 6027 O O . LEU B 1 173 ? -22.469 -15.844 33 1 90.31 173 LEU B O 1
ATOM 6031 N N . ALA B 1 174 ? -22.984 -17.438 31.547 1 90.44 174 ALA B N 1
ATOM 6032 C CA . ALA B 1 174 ? -24.172 -17.875 32.281 1 90.44 174 ALA B CA 1
ATOM 6033 C C . ALA B 1 174 ? -23.781 -18.469 33.625 1 90.44 174 ALA B C 1
ATOM 6035 O O . ALA B 1 174 ? -24.453 -18.203 34.625 1 90.44 174 ALA B O 1
ATOM 6036 N N . LYS B 1 175 ? -22.797 -19.188 33.594 1 92.19 175 LYS B N 1
ATOM 6037 C CA . LYS B 1 175 ? -22.328 -19.797 34.844 1 92.19 175 LYS B CA 1
ATOM 6038 C C . LYS B 1 175 ? -21.812 -18.734 35.812 1 92.19 175 LYS B C 1
ATOM 6040 O O . LYS B 1 175 ? -22.062 -18.812 37 1 92.19 175 LYS B O 1
ATOM 6045 N N . GLU B 1 176 ? -21.047 -17.875 35.25 1 90.31 176 GLU B N 1
ATOM 6046 C CA . GLU B 1 176 ? -20.531 -16.797 36.062 1 90.31 176 GLU B CA 1
ATOM 6047 C C . GLU B 1 176 ? -21.656 -15.953 36.656 1 90.31 176 GLU B C 1
ATOM 6049 O O . GLU B 1 176 ? -21.594 -15.539 37.812 1 90.31 176 GLU B O 1
ATOM 6054 N N . ALA B 1 177 ? -22.641 -15.727 35.875 1 90.06 177 ALA B N 1
ATOM 6055 C CA . ALA B 1 177 ? -23.812 -14.969 36.312 1 90.06 177 ALA B CA 1
ATOM 6056 C C . ALA B 1 177 ? -24.562 -15.734 37.406 1 90.06 177 ALA B C 1
ATOM 6058 O O . ALA B 1 177 ? -25.031 -15.141 38.375 1 90.06 177 ALA B O 1
ATOM 6059 N N . ALA B 1 178 ? -24.672 -17 37.25 1 90.62 178 ALA B N 1
ATOM 6060 C CA . ALA B 1 178 ? -25.359 -17.844 38.219 1 90.62 178 ALA B CA 1
ATOM 6061 C C . ALA B 1 178 ? -24.594 -17.891 39.562 1 90.62 178 ALA B C 1
ATOM 6063 O O . ALA B 1 178 ? -25.203 -17.859 40.625 1 90.62 178 ALA B O 1
ATOM 6064 N N . GLU B 1 179 ? -23.297 -17.969 39.438 1 89.81 179 GLU B N 1
ATOM 6065 C CA . GLU B 1 179 ? -22.453 -17.984 40.656 1 89.81 179 GLU B CA 1
ATOM 6066 C C . GLU B 1 179 ? -22.531 -16.656 41.406 1 89.81 179 GLU B C 1
ATOM 6068 O O . GLU B 1 179 ? -22.562 -16.641 42.625 1 89.81 179 GLU B O 1
ATOM 6073 N N . LEU B 1 180 ? -22.5 -15.641 40.656 1 87.31 180 LEU B N 1
ATOM 6074 C CA . LEU B 1 180 ? -22.625 -14.32 41.25 1 87.31 180 LEU B CA 1
ATOM 6075 C C . LEU B 1 180 ? -24 -14.164 41.906 1 87.31 180 LEU B C 1
ATOM 6077 O O . LEU B 1 180 ? -24.094 -13.586 43 1 87.31 180 LEU B O 1
ATOM 6081 N N . ALA B 1 181 ? -24.984 -14.648 41.344 1 84.19 181 ALA B N 1
ATOM 6082 C CA . ALA B 1 181 ? -26.344 -14.617 41.875 1 84.19 181 ALA B CA 1
ATOM 6083 C C . ALA B 1 181 ? -26.453 -15.492 43.125 1 84.19 181 ALA B C 1
ATOM 6085 O O . ALA B 1 181 ? -27.141 -15.133 44.094 1 84.19 181 ALA B O 1
ATOM 6086 N N . ALA B 1 182 ? -25.797 -16.594 43.219 1 84.06 182 ALA B N 1
ATOM 6087 C CA . ALA B 1 182 ? -25.812 -17.531 44.344 1 84.06 182 ALA B CA 1
ATOM 6088 C C . ALA B 1 182 ? -25.016 -16.984 45.5 1 84.06 182 ALA B C 1
ATOM 6090 O O . ALA B 1 182 ? -25.359 -17.219 46.656 1 84.06 182 ALA B O 1
ATOM 6091 N N . SER B 1 183 ? -23.891 -16.406 45.219 1 73.19 183 SER B N 1
ATOM 6092 C CA . SER B 1 183 ? -23.062 -15.836 46.281 1 73.19 183 SER B CA 1
ATOM 6093 C C . SER B 1 183 ? -23.719 -14.609 46.875 1 73.19 183 SER B C 1
ATOM 6095 O O . SER B 1 183 ? -23.438 -14.266 48.031 1 73.19 183 SER B O 1
ATOM 6097 N N . GLY B 1 184 ? -24.391 -13.867 46.156 1 59.59 184 GLY B N 1
ATOM 6098 C CA . GLY B 1 184 ? -25.109 -12.727 46.688 1 59.59 184 GLY B CA 1
ATOM 6099 C C . GLY B 1 184 ? -26.328 -13.125 47.531 1 59.59 184 GLY B C 1
ATOM 6100 O O . GLY B 1 184 ? -27.047 -12.258 48 1 59.59 184 GLY B O 1
ATOM 6101 N N . GLY B 1 185 ? -26.719 -14.43 47.594 1 45.97 185 GLY B N 1
ATOM 6102 C CA . GLY B 1 185 ? -27.844 -14.82 48.406 1 45.97 185 GLY B CA 1
ATOM 6103 C C . GLY B 1 185 ? -27.562 -14.719 49.906 1 45.97 185 GLY B C 1
ATOM 6104 O O . GLY B 1 185 ? -28.484 -14.68 50.719 1 45.97 185 GLY B O 1
ATOM 6105 N N . ASP B 1 186 ? -26.406 -15.234 50.406 1 42.41 186 ASP B N 1
ATOM 6106 C CA . ASP B 1 186 ? -26.438 -15.414 51.844 1 42.41 186 ASP B CA 1
ATOM 6107 C C . ASP B 1 186 ? -26.359 -14.078 52.562 1 42.41 186 ASP B C 1
ATOM 6109 O O . ASP B 1 186 ? -27 -13.891 53.625 1 42.41 186 ASP B O 1
ATOM 6113 N N . GLY B 1 187 ? -25.234 -13.383 52.562 1 38.09 187 GLY B N 1
ATOM 6114 C CA . GLY B 1 187 ? -25.016 -12.359 53.562 1 38.09 187 GLY B CA 1
ATOM 6115 C C . GLY B 1 187 ? -25.844 -11.109 53.344 1 38.09 187 GLY B C 1
ATOM 6116 O O . GLY B 1 187 ? -25.359 -10.141 52.75 1 38.09 187 GLY B O 1
ATOM 6117 N N . GLY B 1 188 ? -27.094 -11.32 53 1 34.28 188 GLY B N 1
ATOM 6118 C CA . GLY B 1 188 ? -28 -10.188 53.094 1 34.28 188 GLY B CA 1
ATOM 6119 C C . GLY B 1 188 ? -27.938 -9.492 54.438 1 34.28 188 GLY B C 1
ATOM 6120 O O . GLY B 1 188 ? -28.578 -9.938 55.406 1 34.28 188 GLY B O 1
ATOM 6121 N N . SER B 1 189 ? -26.719 -9.234 54.938 1 32.31 189 SER B N 1
ATOM 6122 C CA . SER B 1 189 ? -26.906 -8.438 56.156 1 32.31 189 SER B CA 1
ATOM 6123 C C . SER B 1 189 ? -27.922 -7.316 55.906 1 32.31 189 SER B C 1
ATOM 6125 O O . SER B 1 189 ? -27.875 -6.645 54.875 1 32.31 189 SER B O 1
ATOM 6127 N N . PRO B 1 190 ? -29.047 -7.414 56.562 1 31.39 190 PRO B N 1
ATOM 6128 C CA . PRO B 1 190 ? -30.094 -6.383 56.531 1 31.39 190 PRO B CA 1
ATOM 6129 C C . PRO B 1 190 ? -29.531 -4.973 56.688 1 31.39 190 PRO B C 1
ATOM 6131 O O . PRO B 1 190 ? -28.797 -4.711 57.656 1 31.39 190 PRO B O 1
ATOM 6134 N N . VAL B 1 191 ? -28.953 -4.426 55.656 1 27.95 191 VAL B N 1
ATOM 6135 C CA . VAL B 1 191 ? -28.641 -3.008 55.781 1 27.95 191 VAL B CA 1
ATOM 6136 C C . VAL B 1 191 ? -29.75 -2.303 56.562 1 27.95 191 VAL B C 1
ATOM 6138 O O . VAL B 1 191 ? -30.922 -2.381 56.188 1 27.95 191 VAL B O 1
ATOM 6141 N N . LYS B 1 192 ? -29.562 -2.197 57.875 1 25.12 192 LYS B N 1
ATOM 6142 C CA . LYS B 1 192 ? -30.328 -1.421 58.844 1 25.12 192 LYS B CA 1
ATOM 6143 C C . LYS B 1 192 ? -30.766 -0.079 58.25 1 25.12 192 LYS B C 1
ATOM 6145 O O . LYS B 1 192 ? -29.953 0.633 57.656 1 25.12 192 LYS B O 1
ATOM 6150 N N . GLU B 1 193 ? -31.984 0.083 57.906 1 25.59 193 GLU B N 1
ATOM 6151 C CA . GLU B 1 193 ? -32.688 1.325 57.562 1 25.59 193 GLU B CA 1
ATOM 6152 C C . GLU B 1 193 ? -32.344 2.422 58.594 1 25.59 193 GLU B C 1
ATOM 6154 O O . GLU B 1 193 ? -32.656 2.311 59.75 1 25.59 193 GLU B O 1
ATOM 6159 N N . GLU B 1 194 ? -31.016 2.771 58.656 1 22.5 194 GLU B N 1
ATOM 6160 C CA . GLU B 1 194 ? -30.797 3.857 59.625 1 22.5 194 GLU B CA 1
ATOM 6161 C C . GLU B 1 194 ? -31.828 4.961 59.438 1 22.5 194 GLU B C 1
ATOM 6163 O O . GLU B 1 194 ? -32.062 5.441 58.344 1 22.5 194 GLU B O 1
ATOM 6168 N N . GLU B 1 195 ? -32.812 4.918 60.344 1 22.31 195 GLU B N 1
ATOM 6169 C CA . GLU B 1 195 ? -33.844 5.902 60.688 1 22.31 195 GLU B CA 1
ATOM 6170 C C . GLU B 1 195 ? -33.25 7.309 60.75 1 22.31 195 GLU B C 1
ATOM 6172 O O . GLU B 1 195 ? -32.406 7.582 61.594 1 22.31 195 GLU B O 1
ATOM 6177 N N . ALA B 1 196 ? -32.781 7.793 59.469 1 21.72 196 ALA B N 1
ATOM 6178 C CA . ALA B 1 196 ? -32.438 9.211 59.469 1 21.72 196 ALA B CA 1
ATOM 6179 C C . ALA B 1 196 ? -33.438 10.008 60.312 1 21.72 196 ALA B C 1
ATOM 6181 O O . ALA B 1 196 ? -34.625 10.008 60.031 1 21.72 196 ALA B O 1
ATOM 6182 N N . SER B 1 197 ? -33.312 9.875 61.625 1 20.55 197 SER B N 1
ATOM 6183 C CA . SER B 1 197 ? -33.969 10.719 62.594 1 20.55 197 SER B CA 1
ATOM 6184 C C . SER B 1 197 ? -34.031 12.172 62.125 1 20.55 197 SER B C 1
ATOM 6186 O O . SER B 1 197 ? -33 12.773 61.844 1 20.55 197 SER B O 1
ATOM 6188 N N . ILE B 1 198 ? -35.062 12.43 61.281 1 21.64 198 ILE B N 1
ATOM 6189 C CA . ILE B 1 198 ? -35.406 13.781 60.844 1 21.64 198 ILE B CA 1
ATOM 6190 C C . ILE B 1 198 ? -35.438 14.719 62.062 1 21.64 198 ILE B C 1
ATOM 6192 O O . ILE B 1 198 ? -36.25 14.578 62.969 1 21.64 198 ILE B O 1
ATOM 6196 N N . SER B 1 199 ? -34.25 14.766 62.688 1 20.47 199 SER B N 1
ATOM 6197 C CA . SER B 1 199 ? -34.312 15.68 63.812 1 20.47 199 SER B CA 1
ATOM 6198 C C . SER B 1 199 ? -34.938 17 63.438 1 20.47 199 SER B C 1
ATOM 6200 O O . SER B 1 199 ? -34.656 17.547 62.375 1 20.47 199 SER B O 1
ATOM 6202 N N . GLY B 1 200 ? -36.188 17.141 63.875 1 20.83 200 GLY B N 1
ATOM 6203 C CA . GLY B 1 200 ? -37.125 18.25 63.844 1 20.83 200 GLY B CA 1
ATOM 6204 C C . GLY B 1 200 ? -36.531 19.578 64.25 1 20.83 200 GLY B C 1
ATOM 6205 O O . GLY B 1 200 ? -36.656 20.016 65.375 1 20.83 200 GLY B O 1
ATOM 6206 N N . LYS B 1 201 ? -35.188 19.734 63.844 1 20.25 201 LYS B N 1
ATOM 6207 C CA . LYS B 1 201 ? -34.719 20.969 64.438 1 20.25 201 LYS B CA 1
ATOM 6208 C C . LYS B 1 201 ? -35.688 22.109 64.188 1 20.25 201 LYS B C 1
ATOM 6210 O O . LYS B 1 201 ? -36.188 22.266 63.062 1 20.25 201 LYS B O 1
ATOM 6215 N N . LYS B 1 202 ? -36.312 22.5 65.25 1 19.97 202 LYS B N 1
ATOM 6216 C CA . LYS B 1 202 ? -37.219 23.594 65.625 1 19.97 202 LYS B CA 1
ATOM 6217 C C . LYS B 1 202 ? -36.75 24.922 65.062 1 19.97 202 LYS B C 1
ATOM 6219 O O . LYS B 1 202 ? -35.688 25.438 65.438 1 19.97 202 LYS B O 1
ATOM 6224 N N . GLY B 1 203 ? -36.625 24.875 63.562 1 19.48 203 GLY B N 1
ATOM 6225 C CA . GLY B 1 203 ? -36.281 26.156 63 1 19.48 203 GLY B CA 1
ATOM 6226 C C . GLY B 1 203 ? -36.969 27.328 63.688 1 19.48 203 GLY B C 1
ATOM 6227 O O . GLY B 1 203 ? -38.062 27.219 64.188 1 19.48 203 GLY B O 1
ATOM 6228 N N . GLY B 1 204 ? -36.188 27.984 64.438 1 20.09 204 GLY B N 1
ATOM 6229 C CA . GLY B 1 204 ? -36.5 29.203 65.188 1 20.09 204 GLY B CA 1
ATOM 6230 C C . GLY B 1 204 ? -37.281 30.203 64.375 1 20.09 204 GLY B C 1
ATOM 6231 O O . GLY B 1 204 ? -37.312 30.109 63.125 1 20.09 204 GLY B O 1
ATOM 6232 N N . LYS B 1 205 ? -38.094 31.031 65 1 19.56 205 LYS B N 1
ATOM 6233 C CA . LYS B 1 205 ? -39.156 32 64.812 1 19.56 205 LYS B CA 1
ATOM 6234 C C . LYS B 1 205 ? -38.75 33.156 63.938 1 19.56 205 LYS B C 1
ATOM 6236 O O . LYS B 1 205 ? -37.938 34 64.375 1 19.56 205 LYS B O 1
ATOM 6241 N N . SER B 1 206 ? -38.156 32.812 62.719 1 19.16 206 SER B N 1
ATOM 6242 C CA . SER B 1 206 ? -37.844 34.031 61.969 1 19.16 206 SER B CA 1
ATOM 6243 C C . SER B 1 206 ? -39.062 34.969 61.969 1 19.16 206 SER B C 1
ATOM 6245 O O . SER B 1 206 ? -40.219 34.5 61.938 1 19.16 206 SER B O 1
ATOM 6247 N N . SER B 1 207 ? -38.875 36.125 62.5 1 20.66 207 SER B N 1
ATOM 6248 C CA . SER B 1 207 ? -39.688 37.312 62.625 1 20.66 207 SER B CA 1
ATOM 6249 C C . SER B 1 207 ? -40.344 37.656 61.312 1 20.66 207 SER B C 1
ATOM 6251 O O . SER B 1 207 ? -39.844 37.281 60.25 1 20.66 207 SER B O 1
ATOM 6253 N N . ALA B 1 208 ? -41.562 38.25 61.344 1 20.84 208 ALA B N 1
ATOM 6254 C CA . ALA B 1 208 ? -42.75 38.594 60.531 1 20.84 208 ALA B CA 1
ATOM 6255 C C . ALA B 1 208 ? -42.375 39.594 59.438 1 20.84 208 ALA B C 1
ATOM 6257 O O . ALA B 1 208 ? -43.25 40.062 58.719 1 20.84 208 ALA B O 1
ATOM 6258 N N . LYS B 1 209 ? -41.031 39.875 59.25 1 21.55 209 LYS B N 1
ATOM 6259 C CA . LYS B 1 209 ? -41.156 41.219 58.688 1 21.55 209 LYS B CA 1
ATOM 6260 C C . LYS B 1 209 ? -42 41.188 57.406 1 21.55 209 LYS B C 1
ATOM 6262 O O . LYS B 1 209 ? -42.156 40.125 56.781 1 21.55 209 LYS B O 1
ATOM 6267 N N . ASP B 1 210 ? -42.156 42.281 56.875 1 22.23 210 ASP B N 1
ATOM 6268 C CA . ASP B 1 210 ? -43.125 43.031 56.062 1 22.23 210 ASP B CA 1
ATOM 6269 C C . ASP B 1 210 ? -43.188 42.469 54.625 1 22.23 210 ASP B C 1
ATOM 6271 O O . ASP B 1 210 ? -42.188 41.938 54.125 1 22.23 210 ASP B O 1
ATOM 6275 N N . GLY B 1 211 ? -44.344 42.094 54.188 1 20.81 211 GLY B N 1
ATOM 6276 C CA . GLY B 1 211 ? -45.031 41.375 53.094 1 20.81 211 GLY B CA 1
ATOM 6277 C C . GLY B 1 211 ? -44.719 41.938 51.719 1 20.81 211 GLY B C 1
ATOM 6278 O O . GLY B 1 211 ? -45.469 41.688 50.781 1 20.81 211 GLY B O 1
ATOM 6279 N N . GLY B 1 212 ? -43.5 42.594 51.5 1 24.05 212 GLY B N 1
ATOM 6280 C CA . GLY B 1 212 ? -43.656 43.281 50.219 1 24.05 212 GLY B CA 1
ATOM 6281 C C . GLY B 1 212 ? -43.844 42.312 49.062 1 24.05 212 GLY B C 1
ATOM 6282 O O . GLY B 1 212 ? -43.406 41.156 49.125 1 24.05 212 GLY B O 1
ATOM 6283 N N . GLN B 1 213 ? -44.938 42.344 48.344 1 23.45 213 GLN B N 1
ATOM 6284 C CA . GLN B 1 213 ? -45.594 41.594 47.25 1 23.45 213 GLN B CA 1
ATOM 6285 C C . GLN B 1 213 ? -44.688 41.438 46.062 1 23.45 213 GLN B C 1
ATOM 6287 O O . GLN B 1 213 ? -44.406 42.375 45.344 1 23.45 213 GLN B O 1
ATOM 6292 N N . THR B 1 214 ? -43.375 40.969 46.219 1 23.64 214 THR B N 1
ATOM 6293 C CA . THR B 1 214 ? -42.719 41.031 44.938 1 23.64 214 THR B CA 1
ATOM 6294 C C . THR B 1 214 ? -43.312 40 43.969 1 23.64 214 THR B C 1
ATOM 6296 O O . THR B 1 214 ? -43.562 38.844 44.344 1 23.64 214 THR B O 1
ATOM 6299 N N . VAL B 1 215 ? -44 40.344 42.875 1 25.42 215 VAL B N 1
ATOM 6300 C CA . VAL B 1 215 ? -44.625 39.656 41.719 1 25.42 215 VAL B CA 1
ATOM 6301 C C . VAL B 1 215 ? -43.594 38.75 41.031 1 25.42 215 VAL B C 1
ATOM 6303 O O . VAL B 1 215 ? -42.562 39.25 40.531 1 25.42 215 VAL B O 1
ATOM 6306 N N . GLN B 1 216 ? -43.312 37.562 41.531 1 25.09 216 GLN B N 1
ATOM 6307 C CA . GLN B 1 216 ? -42.375 36.625 40.875 1 25.09 216 GLN B CA 1
ATOM 6308 C C . GLN B 1 216 ? -42.906 36.219 39.5 1 25.09 216 GLN B C 1
ATOM 6310 O O . GLN B 1 216 ? -44.062 35.75 39.375 1 25.09 216 GLN B O 1
ATOM 6315 N N . ASN B 1 217 ? -42.469 36.781 38.375 1 26.7 217 ASN B N 1
ATOM 6316 C CA . ASN B 1 217 ? -42.75 36.375 37 1 26.7 217 ASN B CA 1
ATOM 6317 C C . ASN B 1 217 ? -42.375 34.938 36.719 1 26.7 217 ASN B C 1
ATOM 6319 O O . ASN B 1 217 ? -41.219 34.531 36.906 1 26.7 217 ASN B O 1
ATOM 6323 N N . LYS B 1 218 ? -43.312 33.938 36.875 1 29 218 LYS B N 1
ATOM 6324 C CA . LYS B 1 218 ? -43.188 32.531 36.594 1 29 218 LYS B CA 1
ATOM 6325 C C . LYS B 1 218 ? -42.719 32.281 35.156 1 29 218 LYS B C 1
ATOM 6327 O O . LYS B 1 218 ? -43.438 32.531 34.219 1 29 218 LYS B O 1
ATOM 6332 N N . LYS B 1 219 ? -41.438 32.281 34.938 1 32.75 219 LYS B N 1
ATOM 6333 C CA . LYS B 1 219 ? -40.969 31.797 33.656 1 32.75 219 LYS B CA 1
ATOM 6334 C C . LYS B 1 219 ? -41.438 30.359 33.406 1 32.75 219 LYS B C 1
ATOM 6336 O O . LYS B 1 219 ? -41.25 29.484 34.25 1 32.75 219 LYS B O 1
ATOM 6341 N N . LYS B 1 220 ? -42.5 30.109 32.625 1 32.53 220 LYS B N 1
ATOM 6342 C CA . LYS B 1 220 ? -43 28.875 32.062 1 32.53 220 LYS B CA 1
ATOM 6343 C C . LYS B 1 220 ? -41.875 27.984 31.562 1 32.53 220 LYS B C 1
ATOM 6345 O O . LYS B 1 220 ? -41.156 28.344 30.625 1 32.53 220 LYS B O 1
ATOM 6350 N N . GLY B 1 221 ? -41.219 27.203 32.375 1 34.75 221 GLY B N 1
ATOM 6351 C CA . GLY B 1 221 ? -40.281 26.188 31.906 1 34.75 221 GLY B CA 1
ATOM 6352 C C . GLY B 1 221 ? -40.844 25.281 30.859 1 34.75 221 GLY B C 1
ATOM 6353 O O . GLY B 1 221 ? -41.938 24.688 31.047 1 34.75 221 GLY B O 1
ATOM 6354 N N . GLY B 1 222 ? -40.875 25.594 29.547 1 36.81 222 GLY B N 1
ATOM 6355 C CA . GLY B 1 222 ? -41.281 24.672 28.5 1 36.81 222 GLY B CA 1
ATOM 6356 C C . GLY B 1 222 ? -40.812 23.25 28.75 1 36.81 222 GLY B C 1
ATOM 6357 O O . GLY B 1 222 ? -39.625 23 28.984 1 36.81 222 GLY B O 1
ATOM 6358 N N . LYS B 1 223 ? -41.594 22.391 29.375 1 38.38 223 LYS B N 1
ATOM 6359 C CA . LYS B 1 223 ? -41.344 20.969 29.531 1 38.38 223 LYS B CA 1
ATOM 6360 C C . LYS B 1 223 ? -40.781 20.375 28.25 1 38.38 223 LYS B C 1
ATOM 6362 O O . LYS B 1 223 ? -41.406 20.438 27.188 1 38.38 223 LYS B O 1
ATOM 6367 N N . SER B 1 224 ? -39.5 20.344 28.031 1 45.66 224 SER B N 1
ATOM 6368 C CA . SER B 1 224 ? -38.875 19.578 26.969 1 45.66 224 SER B CA 1
ATOM 6369 C C . SER B 1 224 ? -39.5 18.172 26.875 1 45.66 224 SER B C 1
ATOM 6371 O O . SER B 1 224 ? -39.406 17.406 27.828 1 45.66 224 SER B O 1
ATOM 6373 N N . VAL B 1 225 ? -40.656 17.984 26.359 1 46.06 225 VAL B N 1
ATOM 6374 C CA . VAL B 1 225 ? -41.219 16.672 26.047 1 46.06 225 VAL B CA 1
ATOM 6375 C C . VAL B 1 225 ? -40.094 15.734 25.562 1 46.06 225 VAL B C 1
ATOM 6377 O O . VAL B 1 225 ? -39.438 16.016 24.562 1 46.06 225 VAL B O 1
ATOM 6380 N N . THR B 1 226 ? -39.625 14.922 26.422 1 54.69 226 THR B N 1
ATOM 6381 C CA . THR B 1 226 ? -38.719 13.836 26.047 1 54.69 226 THR B CA 1
ATOM 6382 C C . THR B 1 226 ? -39.312 13.016 24.906 1 54.69 226 THR B C 1
ATOM 6384 O O . THR B 1 226 ? -40.375 12.445 25.031 1 54.69 226 THR B O 1
ATOM 6387 N N . VAL B 1 227 ? -39.031 13.32 23.656 1 68.56 227 VAL B N 1
ATOM 6388 C CA . VAL B 1 227 ? -39.469 12.57 22.484 1 68.56 227 VAL B CA 1
ATOM 6389 C C . VAL B 1 227 ? -39 11.117 22.594 1 68.56 227 VAL B C 1
ATOM 6391 O O . VAL B 1 227 ? -37.875 10.852 23.016 1 68.56 227 VAL B O 1
ATOM 6394 N N . VAL B 1 228 ? -39.875 10.242 22.609 1 76.69 228 VAL B N 1
ATOM 6395 C CA . VAL B 1 228 ? -39.594 8.812 22.594 1 76.69 228 VAL B CA 1
ATOM 6396 C C . VAL B 1 228 ? -39 8.414 21.25 1 76.69 228 VAL B C 1
ATOM 6398 O O . VAL B 1 228 ? -39.656 8.555 20.203 1 76.69 228 VAL B O 1
ATOM 6401 N N . VAL B 1 229 ? -37.719 8.195 21.188 1 86.88 229 VAL B N 1
ATOM 6402 C CA . VAL B 1 229 ? -37.031 7.77 19.969 1 86.88 229 VAL B CA 1
ATOM 6403 C C . VAL B 1 229 ? -36.75 6.27 20.031 1 86.88 229 VAL B C 1
ATOM 6405 O O . VAL B 1 229 ? -36.469 5.719 21.094 1 86.88 229 VAL B O 1
ATOM 6408 N N . VAL B 1 230 ? -37.062 5.637 18.922 1 87.12 230 VAL B N 1
ATOM 6409 C CA . VAL B 1 230 ? -36.688 4.227 18.797 1 87.12 230 VAL B CA 1
ATOM 6410 C C . VAL B 1 230 ? -35.156 4.082 18.875 1 87.12 230 VAL B C 1
ATOM 6412 O O . VAL B 1 230 ? -34.438 4.688 18.094 1 87.12 230 VAL B O 1
ATOM 6415 N N . PRO B 1 231 ? -34.688 3.354 19.828 1 85.25 231 PRO B N 1
ATOM 6416 C CA . PRO B 1 231 ? -33.25 3.178 19.922 1 85.25 231 PRO B CA 1
ATOM 6417 C C . PRO B 1 231 ? -32.688 2.336 18.797 1 85.25 231 PRO B C 1
ATOM 6419 O O . PRO B 1 231 ? -33.406 1.646 18.094 1 85.25 231 PRO B O 1
ATOM 6422 N N . ASP B 1 232 ? -31.359 2.469 18.609 1 82.62 232 ASP B N 1
ATOM 6423 C CA . ASP B 1 232 ? -30.672 1.62 17.656 1 82.62 232 ASP B CA 1
ATOM 6424 C C . ASP B 1 232 ? -30.688 0.157 18.078 1 82.62 232 ASP B C 1
ATOM 6426 O O . ASP B 1 232 ? -30.766 -0.138 19.281 1 82.62 232 ASP B O 1
ATOM 6430 N N . ASP B 1 233 ? -30.75 -0.654 17.109 1 76.38 233 ASP B N 1
ATOM 6431 C CA . ASP B 1 233 ? -30.531 -2.059 17.438 1 76.38 233 ASP B CA 1
ATOM 6432 C C . ASP B 1 233 ? -29.172 -2.266 18.109 1 76.38 233 ASP B C 1
ATOM 6434 O O . ASP B 1 233 ? -28.188 -1.623 17.734 1 76.38 233 ASP B O 1
ATOM 6438 N N . PRO B 1 234 ? -29.234 -3.055 19.172 1 75.31 234 PRO B N 1
ATOM 6439 C CA . PRO B 1 234 ? -27.922 -3.33 19.797 1 75.31 234 PRO B CA 1
ATOM 6440 C C . PRO B 1 234 ? -26.922 -3.939 18.812 1 75.31 234 PRO B C 1
ATOM 6442 O O . PRO B 1 234 ? -27.312 -4.73 17.953 1 75.31 234 PRO B O 1
ATOM 6445 N N . LYS B 1 235 ? -25.734 -3.482 18.969 1 74.81 235 LYS B N 1
ATOM 6446 C CA . LYS B 1 235 ? -24.672 -4.039 18.141 1 74.81 235 LYS B CA 1
ATOM 6447 C C . LYS B 1 235 ? -24.422 -5.508 18.469 1 74.81 235 LYS B C 1
ATOM 6449 O O . LYS B 1 235 ? -24.5 -5.902 19.641 1 74.81 235 LYS B O 1
ATOM 6454 N N . GLU B 1 236 ? -24.234 -6.242 17.438 1 78.56 236 GLU B N 1
ATOM 6455 C CA . GLU B 1 236 ? -23.875 -7.645 17.656 1 78.56 236 GLU B CA 1
ATOM 6456 C C . GLU B 1 236 ? -22.594 -7.77 18.469 1 78.56 236 GLU B C 1
ATOM 6458 O O . GLU B 1 236 ? -21.594 -7.133 18.156 1 78.56 236 GLU B O 1
ATOM 6463 N N . LYS B 1 237 ? -22.75 -8.461 19.594 1 83.56 237 LYS B N 1
ATOM 6464 C CA . LYS B 1 237 ? -21.562 -8.727 20.391 1 83.56 237 LYS B CA 1
ATOM 6465 C C . LYS B 1 237 ? -20.75 -9.875 19.812 1 83.56 237 LYS B C 1
ATOM 6467 O O . LYS B 1 237 ? -21.203 -11.023 19.797 1 83.56 237 LYS B O 1
ATOM 6472 N N . LEU B 1 238 ? -19.594 -9.539 19.391 1 90.5 238 LEU B N 1
ATOM 6473 C CA . LEU B 1 238 ? -18.734 -10.539 18.766 1 90.5 238 LEU B CA 1
ATOM 6474 C C . LEU B 1 238 ? -17.656 -11 19.734 1 90.5 238 LEU B C 1
ATOM 6476 O O . LEU B 1 238 ? -17.25 -10.242 20.625 1 90.5 238 LEU B O 1
ATOM 6480 N N . LEU B 1 239 ? -17.203 -12.18 19.516 1 93.69 239 LEU B N 1
ATOM 6481 C CA . LEU B 1 239 ? -16.031 -12.648 20.25 1 93.69 239 LEU B CA 1
ATOM 6482 C C . LEU B 1 239 ? -14.789 -11.875 19.828 1 93.69 239 LEU B C 1
ATOM 6484 O O . LEU B 1 239 ? -14.672 -11.469 18.672 1 93.69 239 LEU B O 1
ATOM 6488 N N . PRO B 1 240 ? -13.789 -11.602 20.703 1 90.31 240 PRO B N 1
ATOM 6489 C CA . PRO B 1 240 ? -12.562 -10.891 20.344 1 90.31 240 PRO B CA 1
ATOM 6490 C C . PRO B 1 240 ? -11.859 -11.508 19.141 1 90.31 240 PRO B C 1
ATOM 6492 O O . PRO B 1 240 ? -11.25 -10.789 18.328 1 90.31 240 PRO B O 1
ATOM 6495 N N . GLY B 1 241 ? -11.984 -12.672 18.844 1 93.94 241 GLY B N 1
ATOM 6496 C CA . GLY B 1 241 ? -11.289 -13.328 17.75 1 93.94 241 GLY B CA 1
ATOM 6497 C C . GLY B 1 241 ? -12.148 -13.492 16.5 1 93.94 241 GLY B C 1
ATOM 6498 O O . GLY B 1 241 ? -11.781 -14.219 15.578 1 93.94 241 GLY B O 1
ATOM 6499 N N . ALA B 1 242 ? -13.211 -12.703 16.453 1 94.06 242 ALA B N 1
ATOM 6500 C CA . ALA B 1 242 ? -14.172 -12.867 15.367 1 94.06 242 ALA B CA 1
ATOM 6501 C C . ALA B 1 242 ? -13.547 -12.516 14.023 1 94.06 242 ALA B C 1
ATOM 6503 O O . ALA B 1 242 ? -13.891 -13.102 12.992 1 94.06 242 ALA B O 1
ATOM 6504 N N . GLY B 1 243 ? -12.555 -11.609 14.016 1 95.12 243 GLY B N 1
ATOM 6505 C CA . GLY B 1 243 ? -11.898 -11.18 12.797 1 95.12 243 GLY B CA 1
ATOM 6506 C C . GLY B 1 243 ? -11.141 -12.289 12.094 1 95.12 243 GLY B C 1
ATOM 6507 O O . GLY B 1 243 ? -10.844 -12.195 10.906 1 95.12 243 GLY B O 1
ATOM 6508 N N . SER B 1 244 ? -10.828 -13.398 12.82 1 97.69 244 SER B N 1
ATOM 6509 C CA . SER B 1 244 ? -10.094 -14.523 12.25 1 97.69 244 SER B CA 1
ATOM 6510 C C . SER B 1 244 ? -10.898 -15.203 11.148 1 97.69 244 SER B C 1
ATOM 6512 O O . SER B 1 244 ? -10.328 -15.773 10.219 1 97.69 244 SER B O 1
ATOM 6514 N N . VAL B 1 245 ? -12.219 -15.141 11.234 1 97.19 245 VAL B N 1
ATOM 6515 C CA . VAL B 1 245 ? -13.102 -15.789 10.266 1 97.19 245 VAL B CA 1
ATOM 6516 C C . VAL B 1 245 ? -12.93 -15.156 8.891 1 97.19 245 VAL B C 1
ATOM 6518 O O . VAL B 1 245 ? -12.664 -15.844 7.906 1 97.19 245 VAL B O 1
ATOM 6521 N N . CYS B 1 246 ? -13.031 -13.859 8.883 1 96.5 246 CYS B N 1
ATOM 6522 C CA . CYS B 1 246 ? -12.883 -13.141 7.621 1 96.5 246 CYS B CA 1
ATOM 6523 C C . CYS B 1 246 ? -11.492 -13.344 7.035 1 96.5 246 CYS B C 1
ATOM 6525 O O . CYS B 1 246 ? -11.344 -13.539 5.828 1 96.5 246 CYS B O 1
ATOM 6527 N N . VAL B 1 247 ? -10.492 -13.336 7.867 1 97.88 247 VAL B N 1
ATOM 6528 C CA . VAL B 1 247 ? -9.102 -13.469 7.445 1 97.88 247 VAL B CA 1
ATOM 6529 C C . VAL B 1 247 ? -8.891 -14.836 6.801 1 97.88 247 VAL B C 1
ATOM 6531 O O . VAL B 1 247 ? -8.344 -14.93 5.695 1 97.88 247 VAL B O 1
ATOM 6534 N N . ALA B 1 248 ? -9.359 -15.883 7.441 1 98.69 248 ALA B N 1
ATOM 6535 C CA . ALA B 1 248 ? -9.188 -17.234 6.934 1 98.69 248 ALA B CA 1
ATOM 6536 C C . ALA B 1 248 ? -9.984 -17.453 5.656 1 98.69 248 ALA B C 1
ATOM 6538 O O . ALA B 1 248 ? -9.531 -18.125 4.73 1 98.69 248 ALA B O 1
ATOM 6539 N N . SER B 1 249 ? -11.188 -16.922 5.609 1 98.56 249 SER B N 1
ATOM 6540 C CA . SER B 1 249 ? -12.039 -17.031 4.43 1 98.56 249 SER B CA 1
ATOM 6541 C C . SER B 1 249 ? -11.359 -16.422 3.203 1 98.56 249 SER B C 1
ATOM 6543 O O . SER B 1 249 ? -11.312 -17.047 2.143 1 98.56 249 SER B O 1
ATOM 6545 N N . ARG B 1 250 ? -10.812 -15.234 3.361 1 98.31 250 ARG B N 1
ATOM 6546 C CA . ARG B 1 250 ? -10.125 -14.531 2.283 1 98.31 250 ARG B CA 1
ATOM 6547 C C . ARG B 1 250 ? -8.852 -15.273 1.874 1 98.31 250 ARG B C 1
ATOM 6549 O O . ARG B 1 250 ? -8.531 -15.359 0.687 1 98.31 250 ARG B O 1
ATOM 6556 N N . ALA B 1 251 ? -8.109 -15.742 2.898 1 98.75 251 ALA B N 1
ATOM 6557 C CA . ALA B 1 251 ? -6.879 -16.469 2.617 1 98.75 251 ALA B CA 1
ATOM 6558 C C . ALA B 1 251 ? -7.152 -17.703 1.769 1 98.75 251 ALA B C 1
ATOM 6560 O O . ALA B 1 251 ? -6.422 -18 0.818 1 98.75 251 ALA B O 1
ATOM 6561 N N . ALA B 1 252 ? -8.234 -18.422 2.084 1 98.88 252 ALA B N 1
ATOM 6562 C CA . ALA B 1 252 ? -8.594 -19.609 1.323 1 98.88 252 ALA B CA 1
ATOM 6563 C C . ALA B 1 252 ? -8.977 -19.25 -0.111 1 98.88 252 ALA B C 1
ATOM 6565 O O . ALA B 1 252 ? -8.57 -19.938 -1.056 1 98.88 252 ALA B O 1
ATOM 6566 N N . CYS B 1 253 ? -9.711 -18.219 -0.252 1 98.88 253 CYS B N 1
ATOM 6567 C CA . CYS B 1 253 ? -10.117 -17.766 -1.578 1 98.88 253 CYS B CA 1
ATOM 6568 C C . CYS B 1 253 ? -8.898 -17.406 -2.428 1 98.88 253 CYS B C 1
ATOM 6570 O O . CYS B 1 253 ? -8.812 -17.812 -3.592 1 98.88 253 CYS B O 1
ATOM 6572 N N . THR B 1 254 ? -7.996 -16.703 -1.854 1 98.81 254 THR B N 1
ATOM 6573 C CA . THR B 1 254 ? -6.766 -16.312 -2.533 1 98.81 254 THR B CA 1
ATOM 6574 C C . THR B 1 254 ? -5.918 -17.531 -2.861 1 98.81 254 THR B C 1
ATOM 6576 O O . THR B 1 254 ? -5.371 -17.641 -3.961 1 98.81 254 THR B O 1
ATOM 6579 N N . ALA B 1 255 ? -5.797 -18.438 -1.91 1 98.88 255 ALA B N 1
ATOM 6580 C CA . ALA B 1 255 ? -5.035 -19.656 -2.113 1 98.88 255 ALA B CA 1
ATOM 6581 C C . ALA B 1 255 ? -5.605 -20.469 -3.273 1 98.88 255 ALA B C 1
ATOM 6583 O O . ALA B 1 255 ? -4.852 -21.031 -4.078 1 98.88 255 ALA B O 1
ATOM 6584 N N . ALA B 1 256 ? -6.906 -20.547 -3.35 1 98.81 256 ALA B N 1
ATOM 6585 C CA . ALA B 1 256 ? -7.57 -21.297 -4.414 1 98.81 256 ALA B CA 1
ATOM 6586 C C . ALA B 1 256 ? -7.172 -20.766 -5.789 1 98.81 256 ALA B C 1
ATOM 6588 O O . ALA B 1 256 ? -6.824 -21.531 -6.684 1 98.81 256 ALA B O 1
ATOM 6589 N N . ALA B 1 257 ? -7.25 -19.453 -5.957 1 98.56 257 ALA B N 1
ATOM 6590 C CA . ALA B 1 257 ? -6.867 -18.844 -7.227 1 98.56 257 ALA B CA 1
ATOM 6591 C C . ALA B 1 257 ? -5.41 -19.141 -7.562 1 98.56 257 ALA B C 1
ATOM 6593 O O . ALA B 1 257 ? -5.078 -19.438 -8.711 1 98.56 257 ALA B O 1
ATOM 6594 N N . THR B 1 258 ? -4.562 -19.109 -6.543 1 97.62 258 THR B N 1
ATOM 6595 C CA . THR B 1 258 ? -3.133 -19.328 -6.719 1 97.62 258 THR B CA 1
ATOM 6596 C C . THR B 1 258 ? -2.859 -20.766 -7.156 1 97.62 258 THR B C 1
ATOM 6598 O O . THR B 1 258 ? -2.125 -21 -8.117 1 97.62 258 THR B O 1
ATOM 6601 N N . VAL B 1 259 ? -3.453 -21.734 -6.516 1 97.06 259 VAL B N 1
ATOM 6602 C CA . VAL B 1 259 ? -3.146 -23.141 -6.793 1 97.06 259 VAL B CA 1
ATOM 6603 C C . VAL B 1 259 ? -3.762 -23.547 -8.125 1 97.06 259 VAL B C 1
ATOM 6605 O O . VAL B 1 259 ? -3.268 -24.469 -8.789 1 97.06 259 VAL B O 1
ATOM 6608 N N . LYS B 1 260 ? -4.809 -22.812 -8.539 1 95.69 260 LYS B N 1
ATOM 6609 C CA . LYS B 1 260 ? -5.43 -23.062 -9.836 1 95.69 260 LYS B CA 1
ATOM 6610 C C . LYS B 1 260 ? -4.723 -22.297 -10.945 1 95.69 260 LYS B C 1
ATOM 6612 O O . LYS B 1 260 ? -5.008 -22.484 -12.125 1 95.69 260 LYS B O 1
ATOM 6617 N N . ASP B 1 261 ? -3.855 -21.375 -10.516 1 93.62 261 ASP B N 1
ATOM 6618 C CA . ASP B 1 261 ? -3.104 -20.531 -11.438 1 93.62 261 ASP B CA 1
ATOM 6619 C C . ASP B 1 261 ? -4.039 -19.688 -12.305 1 93.62 261 ASP B C 1
ATOM 6621 O O . ASP B 1 261 ? -3.928 -19.688 -13.531 1 93.62 261 ASP B O 1
ATOM 6625 N N . ILE B 1 262 ? -5.043 -19.109 -11.734 1 95.94 262 ILE B N 1
ATOM 6626 C CA . ILE B 1 262 ? -5.941 -18.188 -12.398 1 95.94 262 ILE B CA 1
ATOM 6627 C C . ILE B 1 262 ? -6.016 -16.875 -11.609 1 95.94 262 ILE B C 1
ATOM 6629 O O . ILE B 1 262 ? -5.762 -16.859 -10.406 1 95.94 262 ILE B O 1
ATOM 6633 N N . PRO B 1 263 ? -6.32 -15.789 -12.273 1 97.25 263 PRO B N 1
ATOM 6634 C CA . PRO B 1 263 ? -6.473 -14.531 -11.531 1 97.25 263 PRO B CA 1
ATOM 6635 C C . PRO B 1 263 ? -7.559 -14.609 -10.461 1 97.25 263 PRO B C 1
ATOM 6637 O O . PRO B 1 263 ? -8.594 -15.25 -10.664 1 97.25 263 PRO B O 1
ATOM 6640 N N . LEU B 1 264 ? -7.344 -13.953 -9.367 1 98.62 264 LEU B N 1
ATOM 6641 C CA . LEU B 1 264 ? -8.25 -13.992 -8.227 1 98.62 264 LEU B CA 1
ATOM 6642 C C . LEU B 1 264 ? -9.641 -13.516 -8.625 1 98.62 264 LEU B C 1
ATOM 6644 O O . LEU B 1 264 ? -10.648 -14.102 -8.227 1 98.62 264 LEU B O 1
ATOM 6648 N N . TYR B 1 265 ? -9.734 -12.406 -9.453 1 98.69 265 TYR B N 1
ATOM 6649 C CA . TYR B 1 265 ? -11.047 -11.867 -9.82 1 98.69 265 TYR B CA 1
ATOM 6650 C C . TYR B 1 265 ? -11.828 -12.875 -10.648 1 98.69 265 TYR B C 1
ATOM 6652 O O . TYR B 1 265 ? -13.062 -12.922 -10.586 1 98.69 265 TYR B O 1
ATOM 6660 N N . GLN B 1 266 ? -11.188 -13.734 -11.406 1 98.56 266 GLN B N 1
ATOM 6661 C CA . GLN B 1 266 ? -11.867 -14.758 -12.195 1 98.56 266 GLN B CA 1
ATOM 6662 C C . GLN B 1 266 ? -12.352 -15.898 -11.297 1 98.56 266 GLN B C 1
ATOM 6664 O O . GLN B 1 266 ? -13.438 -16.438 -11.516 1 98.56 266 GLN B O 1
ATOM 6669 N N . HIS B 1 267 ? -11.477 -16.266 -10.336 1 98.69 267 HIS B N 1
ATOM 6670 C CA . HIS B 1 267 ? -11.898 -17.266 -9.375 1 98.69 267 HIS B CA 1
ATOM 6671 C C . HIS B 1 267 ? -13.156 -16.828 -8.633 1 98.69 267 HIS B C 1
ATOM 6673 O O . HIS B 1 267 ? -14.102 -17.609 -8.477 1 98.69 267 HIS B O 1
ATOM 6679 N N . ILE B 1 268 ? -13.188 -15.586 -8.195 1 98.75 268 ILE B N 1
ATOM 6680 C CA . ILE B 1 268 ? -14.336 -15.047 -7.469 1 98.75 268 ILE B CA 1
ATOM 6681 C C . ILE B 1 268 ? -15.555 -15.016 -8.383 1 98.75 268 ILE B C 1
ATOM 6683 O O . ILE B 1 268 ? -16.672 -15.336 -7.953 1 98.75 268 ILE B O 1
ATOM 6687 N N . ALA B 1 269 ? -15.352 -14.617 -9.617 1 98.62 269 ALA B N 1
ATOM 6688 C CA . ALA B 1 269 ? -16.453 -14.617 -10.578 1 98.62 269 ALA B CA 1
ATOM 6689 C C . ALA B 1 269 ? -17.047 -16.016 -10.742 1 98.62 269 ALA B C 1
ATOM 6691 O O . ALA B 1 269 ? -18.266 -16.172 -10.805 1 98.62 269 ALA B O 1
ATOM 6692 N N . ALA B 1 270 ? -16.172 -17.031 -10.805 1 98.38 270 ALA B N 1
ATOM 6693 C CA . ALA B 1 270 ? -16.641 -18.406 -10.93 1 98.38 270 ALA B CA 1
ATOM 6694 C C . ALA B 1 270 ? -17.453 -18.828 -9.711 1 98.38 270 ALA B C 1
ATOM 6696 O O . ALA B 1 270 ? -18.438 -19.562 -9.836 1 98.38 270 ALA B O 1
ATOM 6697 N N . LEU B 1 271 ? -16.984 -18.438 -8.562 1 98.25 271 LEU B N 1
ATOM 6698 C CA . LEU B 1 271 ? -17.734 -18.719 -7.344 1 98.25 271 LEU B CA 1
ATOM 6699 C C . LEU B 1 271 ? -19.125 -18.094 -7.391 1 98.25 271 LEU B C 1
ATOM 6701 O O . LEU B 1 271 ? -20.109 -18.703 -6.973 1 98.25 271 LEU B O 1
ATOM 6705 N N . ARG B 1 272 ? -19.188 -16.875 -7.879 1 97.38 272 ARG B N 1
ATOM 6706 C CA . ARG B 1 272 ? -20.422 -16.078 -7.879 1 97.38 272 ARG B CA 1
ATOM 6707 C C . ARG B 1 272 ? -21.391 -16.578 -8.945 1 97.38 272 ARG B C 1
ATOM 6709 O O . ARG B 1 272 ? -22.594 -16.672 -8.703 1 97.38 272 ARG B O 1
ATOM 6716 N N . PHE B 1 273 ? -20.875 -16.953 -10.156 1 97.38 273 PHE B N 1
ATOM 6717 C CA . PHE B 1 273 ? -21.734 -17.188 -11.312 1 97.38 273 PHE B CA 1
ATOM 6718 C C . PHE B 1 273 ? -21.688 -18.641 -11.742 1 97.38 273 PHE B C 1
ATOM 6720 O O . PHE B 1 273 ? -22.406 -19.047 -12.672 1 97.38 273 PHE B O 1
ATOM 6727 N N . GLY B 1 274 ? -20.922 -19.469 -11.148 1 96.44 274 GLY B N 1
ATOM 6728 C CA . GLY B 1 274 ? -20.75 -20.859 -11.523 1 96.44 274 GLY B CA 1
ATOM 6729 C C . GLY B 1 274 ? -19.672 -21.062 -12.57 1 96.44 274 GLY B C 1
ATOM 6730 O O . GLY B 1 274 ? -19.156 -22.172 -12.727 1 96.44 274 GLY B O 1
ATOM 6731 N N . GLU B 1 275 ? -19.391 -20.016 -13.281 1 96.69 275 GLU B N 1
ATOM 6732 C CA . GLU B 1 275 ? -18.328 -19.938 -14.289 1 96.69 275 GLU B CA 1
ATOM 6733 C C . GLU B 1 275 ? -17.828 -18.516 -14.477 1 96.69 275 GLU B C 1
ATOM 6735 O O . GLU B 1 275 ? -18.469 -17.562 -14.016 1 96.69 275 GLU B O 1
ATOM 6740 N N . THR B 1 276 ? -16.672 -18.406 -15.039 1 96.44 276 THR B N 1
ATOM 6741 C CA . THR B 1 276 ? -16.188 -17.062 -15.344 1 96.44 276 THR B CA 1
ATOM 6742 C C . THR B 1 276 ? -16.922 -16.484 -16.547 1 96.44 276 THR B C 1
ATOM 6744 O O . THR B 1 276 ? -16.875 -17.047 -17.641 1 96.44 276 THR B O 1
ATOM 6747 N N . PRO B 1 277 ? -17.469 -15.406 -16.391 1 96.62 277 PRO B N 1
ATOM 6748 C CA . PRO B 1 277 ? -18.188 -14.812 -17.516 1 96.62 277 PRO B CA 1
ATOM 6749 C C . PRO B 1 277 ? -17.266 -14.414 -18.672 1 96.62 277 PRO B C 1
ATOM 6751 O O . PRO B 1 277 ? -16.109 -14.07 -18.438 1 96.62 277 PRO B O 1
ATOM 6754 N N . LYS B 1 278 ? -17.844 -14.422 -19.859 1 96.19 278 LYS B N 1
ATOM 6755 C CA . LYS B 1 278 ? -17.094 -13.977 -21.031 1 96.19 278 LYS B CA 1
ATOM 6756 C C . LYS B 1 278 ? -16.797 -12.484 -20.953 1 96.19 278 LYS B C 1
ATOM 6758 O O . LYS B 1 278 ? -15.68 -12.047 -21.25 1 96.19 278 LYS B O 1
ATOM 6763 N N . ASP B 1 279 ? -17.859 -11.773 -20.578 1 97.19 279 ASP B N 1
ATOM 6764 C CA . ASP B 1 279 ? -17.719 -10.336 -20.406 1 97.19 279 ASP B CA 1
ATOM 6765 C C . ASP B 1 279 ? -17.625 -9.969 -18.922 1 97.19 279 ASP B C 1
ATOM 6767 O O . ASP B 1 279 ? -18.5 -10.352 -18.125 1 97.19 279 ASP B O 1
ATOM 6771 N N . MET B 1 280 ? -16.609 -9.344 -18.609 1 98.19 280 MET B N 1
ATOM 6772 C CA . MET B 1 280 ? -16.422 -8.891 -17.234 1 98.19 280 MET B CA 1
ATOM 6773 C C . MET B 1 280 ? -16.281 -7.375 -17.172 1 98.19 280 MET B C 1
ATOM 6775 O O . MET B 1 280 ? -15.797 -6.758 -18.125 1 98.19 280 MET B O 1
ATOM 6779 N N . ARG B 1 281 ? -16.703 -6.777 -16.109 1 98.19 281 ARG B N 1
ATOM 6780 C CA . ARG B 1 281 ? -16.75 -5.328 -15.938 1 98.19 281 ARG B CA 1
ATOM 6781 C C . ARG B 1 281 ? -15.992 -4.902 -14.688 1 98.19 281 ARG B C 1
ATOM 6783 O O . ARG B 1 281 ? -15.992 -5.617 -13.68 1 98.19 281 ARG B O 1
ATOM 6790 N N . LEU B 1 282 ? -15.328 -3.783 -14.797 1 98.62 282 LEU B N 1
ATOM 6791 C CA . LEU B 1 282 ? -14.758 -3.156 -13.609 1 98.62 282 LEU B CA 1
ATOM 6792 C C . LEU B 1 282 ? -15.797 -2.285 -12.906 1 98.62 282 LEU B C 1
ATOM 6794 O O . LEU B 1 282 ? -16.672 -1.704 -13.555 1 98.62 282 LEU B O 1
ATOM 6798 N N . PRO B 1 283 ? -15.742 -2.197 -11.617 1 98.62 283 PRO B N 1
ATOM 6799 C CA . PRO B 1 283 ? -16.641 -1.272 -10.914 1 98.62 283 PRO B CA 1
ATOM 6800 C C . PRO B 1 283 ? -16.344 0.19 -11.25 1 98.62 283 PRO B C 1
ATOM 6802 O O . PRO B 1 283 ? -15.211 0.542 -11.578 1 98.62 283 PRO B O 1
ATOM 6805 N N . ILE B 1 284 ? -17.344 0.98 -11.211 1 98.69 284 ILE B N 1
ATOM 6806 C CA . ILE B 1 284 ? -17.172 2.426 -11.312 1 98.69 284 ILE B CA 1
ATOM 6807 C C . ILE B 1 284 ? -16.688 2.98 -9.977 1 98.69 284 ILE B C 1
ATOM 6809 O O . ILE B 1 284 ? -17.312 2.779 -8.938 1 98.69 284 ILE B O 1
ATOM 6813 N N . PRO B 1 285 ? -15.57 3.641 -9.969 1 98.5 285 PRO B N 1
ATOM 6814 C CA . PRO B 1 285 ? -15.031 4.109 -8.688 1 98.5 285 PRO B CA 1
ATOM 6815 C C . PRO B 1 285 ? -15.82 5.273 -8.102 1 98.5 285 PRO B C 1
ATOM 6817 O O . PRO B 1 285 ? -16.234 6.176 -8.836 1 98.5 285 PRO B O 1
ATOM 6820 N N . MET B 1 286 ? -16.156 5.223 -6.859 1 98.62 286 MET B N 1
ATOM 6821 C CA . MET B 1 286 ? -16.578 6.363 -6.047 1 98.62 286 MET B CA 1
ATOM 6822 C C . MET B 1 286 ? -15.391 6.938 -5.273 1 98.62 286 MET B C 1
ATOM 6824 O O . MET B 1 286 ? -14.961 6.359 -4.273 1 98.62 286 MET B O 1
ATOM 6828 N N . VAL B 1 287 ? -14.93 8.039 -5.715 1 98.69 287 VAL B N 1
ATOM 6829 C CA . VAL B 1 287 ? -13.68 8.594 -5.199 1 98.69 287 VAL B CA 1
ATOM 6830 C C . VAL B 1 287 ? -13.977 9.758 -4.258 1 98.69 287 VAL B C 1
ATOM 6832 O O . VAL B 1 287 ? -14.539 10.773 -4.68 1 98.69 287 VAL B O 1
ATOM 6835 N N . THR B 1 288 ? -13.57 9.625 -3.035 1 98.38 288 THR B N 1
ATOM 6836 C CA . THR B 1 288 ? -13.797 10.68 -2.053 1 98.38 288 THR B CA 1
ATOM 6837 C C . THR B 1 288 ? -12.789 11.812 -2.236 1 98.38 288 THR B C 1
ATOM 6839 O O . THR B 1 288 ? -11.578 11.578 -2.271 1 98.38 288 THR B O 1
ATOM 6842 N N . VAL B 1 289 ? -13.312 13.016 -2.316 1 98.19 289 VAL B N 1
ATOM 6843 C CA . VAL B 1 289 ? -12.438 14.172 -2.467 1 98.19 289 VAL B CA 1
ATOM 6844 C C . VAL B 1 289 ? -12.406 14.977 -1.167 1 98.19 289 VAL B C 1
ATOM 6846 O O . VAL B 1 289 ? -11.352 15.438 -0.734 1 98.19 289 VAL B O 1
ATOM 6849 N N . ILE B 1 290 ? -13.594 15.094 -0.581 1 97.06 290 ILE B N 1
ATOM 6850 C CA . ILE B 1 290 ? -13.75 15.922 0.609 1 97.06 290 ILE B CA 1
ATOM 6851 C C . ILE B 1 290 ? -14.438 15.117 1.713 1 97.06 290 ILE B C 1
ATOM 6853 O O . ILE B 1 290 ? -15.391 14.383 1.453 1 97.06 290 ILE B O 1
ATOM 6857 N N . GLN B 1 291 ? -13.961 15.25 2.863 1 94.19 291 GLN B N 1
ATOM 6858 C CA . GLN B 1 291 ? -14.664 14.727 4.031 1 94.19 291 GLN B CA 1
ATOM 6859 C C . GLN B 1 291 ? -15.031 15.852 4.992 1 94.19 291 GLN B C 1
ATOM 6861 O O . GLN B 1 291 ? -14.219 16.75 5.254 1 94.19 291 GLN B O 1
ATOM 6866 N N . SER B 1 292 ? -16.203 15.906 5.445 1 93.56 292 SER B N 1
ATOM 6867 C CA . SER B 1 292 ? -16.75 16.812 6.445 1 93.56 292 SER B CA 1
ATOM 6868 C C . SER B 1 292 ? -17.5 16.062 7.531 1 93.56 292 SER B C 1
ATOM 6870 O O . SER B 1 292 ? -17.109 14.945 7.902 1 93.56 292 SER B O 1
ATOM 6872 N N . GLY B 1 293 ? -18.484 16.641 8.062 1 88.69 293 GLY B N 1
ATOM 6873 C CA . GLY B 1 293 ? -19.219 15.961 9.125 1 88.69 293 GLY B CA 1
ATOM 6874 C C . GLY B 1 293 ? -18.828 16.438 10.516 1 88.69 293 GLY B C 1
ATOM 6875 O O . GLY B 1 293 ? -18.125 17.438 10.656 1 88.69 293 GLY B O 1
ATOM 6876 N N . ARG B 1 294 ? -19.297 15.742 11.477 1 80.94 294 ARG B N 1
ATOM 6877 C CA . ARG B 1 294 ? -19.156 16.172 12.867 1 80.94 294 ARG B CA 1
ATOM 6878 C C . ARG B 1 294 ? -17.703 16.25 13.273 1 80.94 294 ARG B C 1
ATOM 6880 O O . ARG B 1 294 ? -17.328 17.031 14.141 1 80.94 294 ARG B O 1
ATOM 6887 N N . SER B 1 295 ? -16.891 15.469 12.586 1 77.62 295 SER B N 1
ATOM 6888 C CA . SER B 1 295 ? -15.492 15.375 12.977 1 77.62 295 SER B CA 1
ATOM 6889 C C . SER B 1 295 ? -14.656 16.438 12.281 1 77.62 295 SER B C 1
ATOM 6891 O O . SER B 1 295 ? -13.492 16.641 12.625 1 77.62 295 SER B O 1
ATOM 6893 N N . ALA B 1 296 ? -15.18 17.047 11.281 1 80.81 296 ALA B N 1
ATOM 6894 C CA . ALA B 1 296 ? -14.453 18.047 10.516 1 80.81 296 ALA B CA 1
ATOM 6895 C C . ALA B 1 296 ? -14.609 19.438 11.141 1 80.81 296 ALA B C 1
ATOM 6897 O O . ALA B 1 296 ? -15.508 19.656 11.953 1 80.81 296 ALA B O 1
ATOM 6898 N N . PRO B 1 297 ? -13.672 20.188 10.688 1 80.06 297 PRO B N 1
ATOM 6899 C CA . PRO B 1 297 ? -13.852 21.562 11.141 1 80.06 297 PRO B CA 1
ATOM 6900 C C . PRO B 1 297 ? -15.039 22.25 10.477 1 80.06 297 PRO B C 1
ATOM 6902 O O . PRO B 1 297 ? -15.508 21.812 9.422 1 80.06 297 PRO B O 1
ATOM 6905 N N . GLY B 1 298 ? -15.742 23.078 11.133 1 86.88 298 GLY B N 1
ATOM 6906 C CA . GLY B 1 298 ? -16.859 23.828 10.578 1 86.88 298 GLY B CA 1
ATOM 6907 C C . GLY B 1 298 ? -18.203 23.422 11.156 1 86.88 298 GLY B C 1
ATOM 6908 O O . GLY B 1 298 ? -18.266 22.688 12.148 1 86.88 298 GLY B O 1
ATOM 6909 N N . LYS B 1 299 ? -19.203 23.875 10.406 1 92.94 299 LYS B N 1
ATOM 6910 C CA . LYS B 1 299 ? -20.547 23.656 10.945 1 92.94 299 LYS B CA 1
ATOM 6911 C C . LYS B 1 299 ? -21.266 22.547 10.195 1 92.94 299 LYS B C 1
ATOM 6913 O O . LYS B 1 299 ? -22.312 22.062 10.648 1 92.94 299 LYS B O 1
ATOM 6918 N N . LEU B 1 300 ? -20.734 22.172 9.062 1 95.62 300 LEU B N 1
ATOM 6919 C CA . LEU B 1 300 ? -21.406 21.188 8.219 1 95.62 300 LEU B CA 1
ATOM 6920 C C . LEU B 1 300 ? -21.328 19.797 8.836 1 95.62 300 LEU B C 1
ATOM 6922 O O . LEU B 1 300 ? -20.266 19.188 8.891 1 95.62 300 LEU B O 1
ATOM 6926 N N . ASN B 1 301 ? -22.469 19.234 9.148 1 95 301 ASN B N 1
ATOM 6927 C CA . ASN B 1 301 ? -22.516 17.922 9.773 1 95 301 ASN B CA 1
ATOM 6928 C C . ASN B 1 301 ? -23.156 16.875 8.852 1 95 301 ASN B C 1
ATOM 6930 O O . ASN B 1 301 ? -22.828 15.695 8.922 1 95 301 ASN B O 1
ATOM 6934 N N . CYS B 1 302 ? -23.984 17.297 8.023 1 96.19 302 CYS B N 1
ATOM 6935 C CA . CYS B 1 302 ? -24.938 16.391 7.414 1 96.19 302 CYS B CA 1
ATOM 6936 C C . CYS B 1 302 ? -24.312 15.656 6.227 1 96.19 302 CYS B C 1
ATOM 6938 O O . CYS B 1 302 ? -24.891 14.711 5.699 1 96.19 302 CYS B O 1
ATOM 6940 N N . VAL B 1 303 ? -23.203 16.047 5.758 1 97.88 303 VAL B N 1
ATOM 6941 C CA . VAL B 1 303 ? -22.5 15.344 4.699 1 97.88 303 VAL B CA 1
ATOM 6942 C C . VAL B 1 303 ? -21.109 14.938 5.184 1 97.88 303 VAL B C 1
ATOM 6944 O O . VAL B 1 303 ? -20.266 15.797 5.453 1 97.88 303 VAL B O 1
ATOM 6947 N N . LYS B 1 304 ? -20.906 13.719 5.184 1 95.81 304 LYS B N 1
ATOM 6948 C CA . LYS B 1 304 ? -19.625 13.203 5.68 1 95.81 304 LYS B CA 1
ATOM 6949 C C . LYS B 1 304 ? -18.594 13.141 4.57 1 95.81 304 LYS B C 1
ATOM 6951 O O . LYS B 1 304 ? -17.422 13.453 4.789 1 95.81 304 LYS B O 1
ATOM 6956 N N . GLU B 1 305 ? -18.969 12.664 3.375 1 97.44 305 GLU B N 1
ATOM 6957 C CA . GLU B 1 305 ? -18.047 12.547 2.252 1 97.44 305 GLU B CA 1
ATOM 6958 C C . GLU B 1 305 ? -18.672 13.086 0.965 1 97.44 305 GLU B C 1
ATOM 6960 O O . GLU B 1 305 ? -19.844 12.82 0.678 1 97.44 305 GLU B O 1
ATOM 6965 N N . PHE B 1 306 ? -17.938 13.883 0.265 1 98.69 306 PHE B N 1
ATOM 6966 C CA . PHE B 1 306 ? -18.234 14.281 -1.105 1 98.69 306 PHE B CA 1
ATOM 6967 C C . PHE B 1 306 ? -17.375 13.492 -2.094 1 98.69 306 PHE B C 1
ATOM 6969 O O . PHE B 1 306 ? -16.156 13.562 -2.053 1 98.69 306 PHE B O 1
ATOM 6976 N N . MET B 1 307 ? -18.062 12.805 -3.023 1 98.81 307 MET B N 1
ATOM 6977 C CA . MET B 1 307 ? -17.344 11.906 -3.932 1 98.81 307 MET B CA 1
ATOM 6978 C C . MET B 1 307 ? -17.641 12.258 -5.387 1 98.81 307 MET B C 1
ATOM 6980 O O . MET B 1 307 ? -18.719 12.781 -5.695 1 98.81 307 MET B O 1
ATOM 6984 N N . VAL B 1 308 ? -16.734 11.945 -6.227 1 98.88 308 VAL B N 1
ATOM 6985 C CA . VAL B 1 308 ? -16.984 12.055 -7.66 1 98.88 308 VAL B CA 1
ATOM 6986 C C . VAL B 1 308 ? -17.062 10.656 -8.273 1 98.88 308 VAL B C 1
ATOM 6988 O O . VAL B 1 308 ? -16.391 9.727 -7.824 1 98.88 308 VAL B O 1
ATOM 6991 N N . VAL B 1 309 ? -17.891 10.523 -9.289 1 98.81 309 VAL B N 1
ATOM 6992 C CA . VAL B 1 309 ? -18.188 9.266 -9.953 1 98.81 309 VAL B CA 1
ATOM 6993 C C . VAL B 1 309 ? -18.156 9.461 -11.469 1 98.81 309 VAL B C 1
ATOM 6995 O O . VAL B 1 309 ? -18.953 10.211 -12.023 1 98.81 309 VAL B O 1
ATOM 6998 N N . PRO B 1 310 ? -17.25 8.836 -12.133 1 98.69 310 PRO B N 1
ATOM 6999 C CA . PRO B 1 310 ? -17.234 8.969 -13.594 1 98.69 310 PRO B CA 1
ATOM 7000 C C . PRO B 1 310 ? -18.469 8.336 -14.25 1 98.69 310 PRO B C 1
ATOM 7002 O O . PRO B 1 310 ? -19.109 7.461 -13.672 1 98.69 310 PRO B O 1
ATOM 7005 N N . LYS B 1 311 ? -18.75 8.789 -15.445 1 98.19 311 LYS B N 1
ATOM 7006 C CA . LYS B 1 311 ? -19.859 8.195 -16.188 1 98.19 311 LYS B CA 1
ATOM 7007 C C . LYS B 1 311 ? -19.562 6.738 -16.547 1 98.19 311 LYS B C 1
ATOM 7009 O O . LYS B 1 311 ? -18.406 6.367 -16.766 1 98.19 311 LYS B O 1
ATOM 7014 N N . PRO B 1 312 ? -20.672 5.938 -16.578 1 97.5 312 PRO B N 1
ATOM 7015 C CA . PRO B 1 312 ? -20.469 4.57 -17.062 1 97.5 312 PRO B CA 1
ATOM 7016 C C . PRO B 1 312 ? -19.891 4.527 -18.469 1 97.5 312 PRO B C 1
ATOM 7018 O O . PRO B 1 312 ? -20.266 5.344 -19.328 1 97.5 312 PRO B O 1
ATOM 7021 N N . GLY B 1 313 ? -18.984 3.611 -18.719 1 96.69 313 GLY B N 1
ATOM 7022 C CA . GLY B 1 313 ? -18.422 3.459 -20.047 1 96.69 313 GLY B CA 1
ATOM 7023 C C . GLY B 1 313 ? -17.047 4.102 -20.188 1 96.69 313 GLY B C 1
ATOM 7024 O O . GLY B 1 313 ? -16.297 3.775 -21.109 1 96.69 313 GLY B O 1
ATOM 7025 N N . MET B 1 314 ? -16.797 5.004 -19.328 1 96.94 314 MET B N 1
ATOM 7026 C CA . MET B 1 314 ? -15.453 5.566 -19.344 1 96.94 314 MET B CA 1
ATOM 7027 C C . MET B 1 314 ? -14.438 4.559 -18.812 1 96.94 314 MET B C 1
ATOM 7029 O O . MET B 1 314 ? -14.594 4.035 -17.703 1 96.94 314 MET B O 1
ATOM 7033 N N . PRO B 1 315 ? -13.375 4.293 -19.547 1 97.19 315 PRO B N 1
ATOM 7034 C CA . PRO B 1 315 ? -12.359 3.373 -19.031 1 97.19 315 PRO B CA 1
ATOM 7035 C C . PRO B 1 315 ? -11.781 3.824 -17.688 1 97.19 315 PRO B C 1
ATOM 7037 O O . PRO B 1 315 ? -11.586 5.023 -17.469 1 97.19 315 PRO B O 1
ATOM 7040 N N . LEU B 1 316 ? -11.531 2.891 -16.844 1 97.25 316 LEU B N 1
ATOM 7041 C CA . LEU B 1 316 ? -11.055 3.191 -15.5 1 97.25 316 LEU B CA 1
ATOM 7042 C C . LEU B 1 316 ? -9.742 3.961 -15.539 1 97.25 316 LEU B C 1
ATOM 7044 O O . LEU B 1 316 ? -9.547 4.906 -14.773 1 97.25 316 LEU B O 1
ATOM 7048 N N . SER B 1 317 ? -8.805 3.547 -16.391 1 95 317 SER B N 1
ATOM 7049 C CA . SER B 1 317 ? -7.504 4.188 -16.516 1 95 317 SER B CA 1
ATOM 7050 C C . SER B 1 317 ? -7.645 5.664 -16.875 1 95 317 SER B C 1
ATOM 7052 O O . SER B 1 317 ? -6.863 6.5 -16.422 1 95 317 SER B O 1
ATOM 7054 N N . GLU B 1 318 ? -8.617 5.984 -17.625 1 95.69 318 GLU B N 1
ATOM 7055 C CA . GLU B 1 318 ? -8.898 7.363 -18.016 1 95.69 318 GLU B CA 1
ATOM 7056 C C . GLU B 1 318 ? -9.625 8.109 -16.891 1 95.69 318 GLU B C 1
ATOM 7058 O O . GLU B 1 318 ? -9.273 9.25 -16.578 1 95.69 318 GLU B O 1
ATOM 7063 N N . SER B 1 319 ? -10.633 7.48 -16.359 1 97.31 319 SER B N 1
ATOM 7064 C CA . SER B 1 319 ? -11.445 8.125 -15.344 1 97.31 319 SER B CA 1
ATOM 7065 C C . SER B 1 319 ? -10.609 8.484 -14.117 1 97.31 319 SER B C 1
ATOM 7067 O O . SER B 1 319 ? -10.812 9.531 -13.5 1 97.31 319 SER B O 1
ATOM 7069 N N . LEU B 1 320 ? -9.688 7.633 -13.781 1 97.25 320 LEU B N 1
ATOM 7070 C CA . LEU B 1 320 ? -8.875 7.875 -12.594 1 97.25 320 LEU B CA 1
ATOM 7071 C C . LEU B 1 320 ? -7.945 9.062 -12.797 1 97.25 320 LEU B C 1
ATOM 7073 O O . LEU B 1 320 ? -7.656 9.805 -11.859 1 97.25 320 LEU B O 1
ATOM 7077 N N . LYS B 1 321 ? -7.469 9.297 -14.031 1 95.62 321 LYS B N 1
ATOM 7078 C CA . LYS B 1 321 ? -6.695 10.5 -14.336 1 95.62 321 LYS B CA 1
ATOM 7079 C C . LYS B 1 321 ? -7.512 11.758 -14.062 1 95.62 321 LYS B C 1
ATOM 7081 O O . LYS B 1 321 ? -7 12.719 -13.477 1 95.62 321 LYS B O 1
ATOM 7086 N N . TYR B 1 322 ? -8.758 11.727 -14.453 1 97.75 322 TYR B N 1
ATOM 7087 C CA . TYR B 1 322 ? -9.641 12.859 -14.203 1 97.75 322 TYR B CA 1
ATOM 7088 C C . TYR B 1 322 ? -9.914 13.023 -12.711 1 97.75 322 TYR B C 1
ATOM 7090 O O . TYR B 1 322 ? -9.945 14.141 -12.195 1 97.75 322 TYR B O 1
ATOM 7098 N N . CYS B 1 323 ? -10.109 11.883 -12.016 1 98.19 323 CYS B N 1
ATOM 7099 C CA . CYS B 1 323 ? -10.336 11.953 -10.578 1 98.19 323 CYS B CA 1
ATOM 7100 C C . CYS B 1 323 ? -9.156 12.617 -9.875 1 98.19 323 CYS B C 1
ATOM 7102 O O . CYS B 1 323 ? -9.352 13.43 -8.969 1 98.19 323 CYS B O 1
ATOM 7104 N N . GLN B 1 324 ? -7.98 12.289 -10.297 1 95.62 324 GLN B N 1
ATOM 7105 C CA . GLN B 1 324 ? -6.777 12.883 -9.727 1 95.62 324 GLN B CA 1
ATOM 7106 C C . GLN B 1 324 ? -6.715 14.383 -10.016 1 95.62 324 GLN B C 1
ATOM 7108 O O . GLN B 1 324 ? -6.328 15.172 -9.148 1 95.62 324 GLN B O 1
ATOM 7113 N N . LYS B 1 325 ? -7.012 14.734 -11.219 1 95.69 325 LYS B N 1
ATOM 7114 C CA . LYS B 1 325 ? -7.004 16.156 -11.594 1 95.69 325 LYS B CA 1
ATOM 7115 C C . LYS B 1 325 ? -8.039 16.938 -10.789 1 95.69 325 LYS B C 1
ATOM 7117 O O . LYS B 1 325 ? -7.793 18.078 -10.398 1 95.69 325 LYS B O 1
ATOM 7122 N N . ILE B 1 326 ? -9.172 16.344 -10.594 1 98 326 ILE B N 1
ATOM 7123 C CA . ILE B 1 326 ? -10.203 16.969 -9.773 1 98 326 ILE B CA 1
ATOM 7124 C C . ILE B 1 326 ? -9.695 17.141 -8.352 1 98 326 ILE B C 1
ATOM 7126 O O . ILE B 1 326 ? -9.82 18.234 -7.77 1 98 326 ILE B O 1
ATOM 7130 N N . TYR B 1 327 ? -9.117 16.125 -7.797 1 96.69 327 TYR B N 1
ATOM 7131 C CA . TYR B 1 327 ? -8.539 16.188 -6.461 1 96.69 327 TYR B CA 1
ATOM 7132 C C . TYR B 1 327 ? -7.508 17.297 -6.363 1 96.69 327 TYR B C 1
ATOM 7134 O O . TYR B 1 327 ? -7.504 18.078 -5.402 1 96.69 327 TYR B O 1
ATOM 7142 N N . ASN B 1 328 ? -6.68 17.406 -7.348 1 93 328 ASN B N 1
ATOM 7143 C CA . ASN B 1 328 ? -5.637 18.422 -7.375 1 93 328 ASN B CA 1
ATOM 7144 C C . ASN B 1 328 ? -6.23 19.828 -7.449 1 93 328 ASN B C 1
ATOM 7146 O O . ASN B 1 328 ? -5.719 20.766 -6.82 1 93 328 ASN B O 1
ATOM 7150 N N . TYR B 1 329 ? -7.203 19.984 -8.234 1 94.69 329 TYR B N 1
ATOM 7151 C CA . TYR B 1 329 ? -7.887 21.266 -8.352 1 94.69 329 TYR B CA 1
ATOM 7152 C C . TYR B 1 329 ? -8.414 21.719 -6.996 1 94.69 329 TYR B C 1
ATOM 7154 O O . TYR B 1 329 ? -8.227 22.875 -6.602 1 94.69 329 TYR B O 1
ATOM 7162 N N . VAL B 1 330 ? -9.07 20.812 -6.309 1 96.19 330 VAL B N 1
ATOM 7163 C CA . VAL B 1 330 ? -9.656 21.125 -5.008 1 96.19 330 VAL B CA 1
ATOM 7164 C C . VAL B 1 330 ? -8.539 21.422 -4.004 1 96.19 330 VAL B C 1
ATOM 7166 O O . VAL B 1 330 ? -8.641 22.375 -3.219 1 96.19 330 VAL B O 1
ATOM 7169 N N . THR B 1 331 ? -7.492 20.641 -4.051 1 92.38 331 THR B N 1
ATOM 7170 C CA . THR B 1 331 ? -6.344 20.844 -3.172 1 92.38 331 THR B CA 1
ATOM 7171 C C . THR B 1 331 ? -5.758 22.234 -3.365 1 92.38 331 THR B C 1
ATOM 7173 O O . THR B 1 331 ? -5.5 22.938 -2.393 1 92.38 331 THR B O 1
ATOM 7176 N N . LYS B 1 332 ? -5.57 22.594 -4.605 1 91.06 332 LYS B N 1
ATOM 7177 C CA . LYS B 1 332 ? -5.016 23.906 -4.934 1 91.06 332 LYS B CA 1
ATOM 7178 C C . LYS B 1 332 ? -5.879 25.016 -4.359 1 91.06 332 LYS B C 1
ATOM 7180 O O . LYS B 1 332 ? -5.355 26 -3.812 1 91.06 332 LYS B O 1
ATOM 7185 N N . ASN B 1 333 ? -7.086 24.844 -4.535 1 91.88 333 ASN B N 1
ATOM 7186 C CA . ASN B 1 333 ? -8.016 25.844 -4.02 1 91.88 333 ASN B CA 1
ATOM 7187 C C . ASN B 1 333 ? -7.91 25.969 -2.5 1 91.88 333 ASN B C 1
ATOM 7189 O O . ASN B 1 333 ? -7.938 27.078 -1.963 1 91.88 333 ASN B O 1
ATOM 7193 N N . PHE B 1 334 ? -7.789 24.875 -1.83 1 90.19 334 PHE B N 1
ATOM 7194 C CA . PHE B 1 334 ? -7.727 24.891 -0.373 1 90.19 334 PHE B CA 1
ATOM 7195 C C . PHE B 1 334 ? -6.398 25.469 0.107 1 90.19 334 PHE B C 1
ATOM 7197 O O . PHE B 1 334 ? -6.363 26.234 1.08 1 90.19 334 PHE B O 1
ATOM 7204 N N . VAL B 1 335 ? -5.352 25.109 -0.541 1 87.69 335 VAL B N 1
ATOM 7205 C CA . VAL B 1 335 ? -4.031 25.609 -0.176 1 87.69 335 VAL B CA 1
ATOM 7206 C C . VAL B 1 335 ? -3.994 27.141 -0.336 1 87.69 335 VAL B C 1
ATOM 7208 O O . VAL B 1 335 ? -3.445 27.844 0.512 1 87.69 335 VAL B O 1
ATOM 7211 N N . THR B 1 336 ? -4.57 27.609 -1.405 1 85.38 336 THR B N 1
ATOM 7212 C CA . THR B 1 336 ? -4.609 29.047 -1.675 1 85.38 336 THR B CA 1
ATOM 7213 C C . THR B 1 336 ? -5.383 29.781 -0.582 1 85.38 336 THR B C 1
ATOM 7215 O O . THR B 1 336 ? -4.992 30.875 -0.163 1 85.38 336 THR B O 1
ATOM 7218 N N . LYS B 1 337 ? -6.352 29.141 -0.102 1 85.06 337 LYS B N 1
ATOM 7219 C CA . LYS B 1 337 ? -7.246 29.797 0.853 1 85.06 337 LYS B CA 1
ATOM 7220 C C . LYS B 1 337 ? -6.73 29.641 2.281 1 85.06 337 LYS B C 1
ATOM 7222 O O . LYS B 1 337 ? -6.871 30.547 3.102 1 85.06 337 LYS B O 1
ATOM 7227 N N . SER B 1 338 ? -6.168 28.453 2.58 1 83.44 338 SER B N 1
ATOM 7228 C CA . SER B 1 338 ? -5.938 28.125 3.984 1 83.44 338 SER B CA 1
ATOM 7229 C C . SER B 1 338 ? -4.469 27.812 4.242 1 83.44 338 SER B C 1
ATOM 7231 O O . SER B 1 338 ? -4.086 27.484 5.367 1 83.44 338 SER B O 1
ATOM 7233 N N . GLY B 1 339 ? -3.68 27.844 3.248 1 79.62 339 GLY B N 1
ATOM 7234 C CA . GLY B 1 339 ? -2.262 27.594 3.439 1 79.62 339 GLY B CA 1
ATOM 7235 C C . GLY B 1 339 ? -1.864 26.172 3.086 1 79.62 339 GLY B C 1
ATOM 7236 O O . GLY B 1 339 ? -2.723 25.328 2.807 1 79.62 339 GLY B O 1
ATOM 7237 N N . MET B 1 340 ? -0.646 25.844 3.197 1 77.06 340 MET B N 1
ATOM 7238 C CA . MET B 1 340 ? -0.044 24.625 2.684 1 77.06 340 MET B CA 1
ATOM 7239 C C . MET B 1 340 ? -0.504 23.406 3.486 1 77.06 340 MET B C 1
ATOM 7241 O O . MET B 1 340 ? -0.609 22.297 2.949 1 77.06 340 MET B O 1
ATOM 7245 N N . ALA B 1 341 ? -0.794 23.609 4.668 1 76.25 341 ALA B N 1
ATOM 7246 C CA . ALA B 1 341 ? -1.173 22.5 5.531 1 76.25 341 ALA B CA 1
ATOM 7247 C C . ALA B 1 341 ? -2.521 21.906 5.113 1 76.25 341 ALA B C 1
ATOM 7249 O O . ALA B 1 341 ? -2.855 20.781 5.477 1 76.25 341 ALA B O 1
ATOM 7250 N N . ALA B 1 342 ? -3.266 22.703 4.352 1 81.44 342 ALA B N 1
ATOM 7251 C CA . ALA B 1 342 ? -4.602 22.281 3.932 1 81.44 342 ALA B CA 1
ATOM 7252 C C . ALA B 1 342 ? -4.535 21.125 2.945 1 81.44 342 ALA B C 1
ATOM 7254 O O . ALA B 1 342 ? -5.547 20.469 2.67 1 81.44 342 ALA B O 1
ATOM 7255 N N . GLN B 1 343 ? -3.365 20.781 2.492 1 81.88 343 GLN B N 1
ATOM 7256 C CA . GLN B 1 343 ? -3.223 19.719 1.499 1 81.88 343 GLN B CA 1
ATOM 7257 C C . GLN B 1 343 ? -3.15 18.344 2.162 1 81.88 343 GLN B C 1
ATOM 7259 O O . GLN B 1 343 ? -3.248 17.312 1.488 1 81.88 343 GLN B O 1
ATOM 7264 N N . TYR B 1 344 ? -2.9 18.375 3.473 1 80.81 344 TYR B N 1
ATOM 7265 C CA . TYR B 1 344 ? -2.762 17.094 4.152 1 80.81 344 TYR B CA 1
ATOM 7266 C C . TYR B 1 344 ? -4.125 16.469 4.418 1 80.81 344 TYR B C 1
ATOM 7268 O O . TYR B 1 344 ? -4.988 17.094 5.039 1 80.81 344 TYR B O 1
ATOM 7276 N N . GLY B 1 345 ? -4.273 15.281 3.896 1 85.06 345 GLY B N 1
ATOM 7277 C CA . GLY B 1 345 ? -5.543 14.586 4.02 1 85.06 345 GLY B CA 1
ATOM 7278 C C . GLY B 1 345 ? -5.621 13.703 5.25 1 85.06 345 GLY B C 1
ATOM 7279 O O . GLY B 1 345 ? -4.602 13.398 5.867 1 85.06 345 GLY B O 1
ATOM 7280 N N . ASN B 1 346 ? -6.836 13.289 5.551 1 87.94 346 ASN B N 1
ATOM 7281 C CA . ASN B 1 346 ? -7.07 12.398 6.68 1 87.94 346 ASN B CA 1
ATOM 7282 C C . ASN B 1 346 ? -6.75 10.953 6.32 1 87.94 346 ASN B C 1
ATOM 7284 O O . ASN B 1 346 ? -6.031 10.688 5.355 1 87.94 346 ASN B O 1
ATOM 7288 N N . ASP B 1 347 ? -7.27 10.008 7.066 1 85.19 347 ASP B N 1
ATOM 7289 C CA . ASP B 1 347 ? -6.902 8.594 6.949 1 85.19 347 ASP B CA 1
ATOM 7290 C C . ASP B 1 347 ? -7.352 8.023 5.609 1 85.19 347 ASP B C 1
ATOM 7292 O O . ASP B 1 347 ? -6.789 7.035 5.133 1 85.19 347 ASP B O 1
ATOM 7296 N N . ILE B 1 348 ? -8.359 8.586 4.992 1 90.19 348 ILE B N 1
ATOM 7297 C CA . ILE B 1 348 ? -8.805 8.062 3.705 1 90.19 348 ILE B CA 1
ATOM 7298 C C . ILE B 1 348 ? -8.258 8.93 2.574 1 90.19 348 ILE B C 1
ATOM 7300 O O . ILE B 1 348 ? -8.648 8.773 1.416 1 90.19 348 ILE B O 1
ATOM 7304 N N . GLY B 1 349 ? -7.445 9.93 2.953 1 91.56 349 GLY B N 1
ATOM 7305 C CA . GLY B 1 349 ? -6.805 10.797 1.979 1 91.56 349 GLY B CA 1
ATOM 7306 C C . GLY B 1 349 ? -7.66 11.984 1.591 1 91.56 349 GLY B C 1
ATOM 7307 O O . GLY B 1 349 ? -7.242 12.828 0.79 1 91.56 349 GLY B O 1
ATOM 7308 N N . ALA B 1 350 ? -8.82 12.156 2.148 1 94.38 350 ALA B N 1
ATOM 7309 C CA . ALA B 1 350 ? -9.766 13.219 1.794 1 94.38 350 ALA B CA 1
ATOM 7310 C C . ALA B 1 350 ? -9.336 14.555 2.402 1 94.38 350 ALA B C 1
ATOM 7312 O O . ALA B 1 350 ? -8.773 14.594 3.496 1 94.38 350 ALA B O 1
ATOM 7313 N N . LEU B 1 351 ? -9.648 15.617 1.697 1 93.19 351 LEU B N 1
ATOM 7314 C CA . LEU B 1 351 ? -9.445 16.969 2.209 1 93.19 351 LEU B CA 1
ATOM 7315 C C . LEU B 1 351 ? -10.547 17.344 3.193 1 93.19 351 LEU B C 1
ATOM 7317 O O . LEU B 1 351 ? -11.695 16.938 3.031 1 93.19 351 LEU B O 1
ATOM 7321 N N . CYS B 1 352 ? -10.164 18.094 4.234 1 90.69 352 CYS B N 1
ATOM 7322 C CA . CYS B 1 352 ? -11.117 18.391 5.293 1 90.69 352 CYS B CA 1
ATOM 7323 C C . CYS B 1 352 ? -11.258 19.906 5.488 1 90.69 352 CYS B C 1
ATOM 7325 O O . CYS B 1 352 ? -10.781 20.453 6.484 1 90.69 352 CYS B O 1
ATOM 7327 N N . PRO B 1 353 ? -12.016 20.531 4.668 1 90.12 353 PRO B N 1
ATOM 7328 C CA . PRO B 1 353 ? -12.211 21.969 4.82 1 90.12 353 PRO B CA 1
ATOM 7329 C C . PRO B 1 353 ? -13.219 22.312 5.914 1 90.12 353 PRO B C 1
ATOM 7331 O O . PRO B 1 353 ? -13.93 21.438 6.41 1 90.12 353 PRO B O 1
ATOM 7334 N N . SER B 1 354 ? -13.156 23.609 6.285 1 90.38 354 SER B N 1
ATOM 7335 C CA . SER B 1 354 ? -14.164 24.141 7.203 1 90.38 354 SER B CA 1
ATOM 7336 C C . SER B 1 354 ? -15.406 24.609 6.449 1 90.38 354 SER B C 1
ATOM 7338 O O . SER B 1 354 ? -15.555 25.812 6.191 1 90.38 354 SER B O 1
ATOM 7340 N N . TYR B 1 355 ? -16.312 23.766 6.211 1 93.75 355 TYR B N 1
ATOM 7341 C CA . TYR B 1 355 ? -17.547 24.109 5.484 1 93.75 355 TYR B CA 1
ATOM 7342 C C . TYR B 1 355 ? -18.703 24.312 6.445 1 93.75 355 TYR B C 1
ATOM 7344 O O . TYR B 1 355 ? -18.781 23.656 7.488 1 93.75 355 TYR B O 1
ATOM 7352 N N . ASP B 1 356 ? -19.578 25.203 6.016 1 94.81 356 ASP B N 1
ATOM 7353 C CA . ASP B 1 356 ? -20.75 25.5 6.836 1 94.81 356 ASP B CA 1
ATOM 7354 C C . ASP B 1 356 ? -22.031 24.984 6.191 1 94.81 356 ASP B C 1
ATOM 7356 O O . ASP B 1 356 ? -23.047 24.812 6.863 1 94.81 356 ASP B O 1
ATOM 7360 N N . LYS B 1 357 ? -21.938 24.766 4.918 1 95.69 357 LYS B N 1
ATOM 7361 C CA . LYS B 1 357 ? -23.094 24.281 4.18 1 95.69 357 LYS B CA 1
ATOM 7362 C C . LYS B 1 357 ? -22.688 23.281 3.109 1 95.69 357 LYS B C 1
ATOM 7364 O O . LYS B 1 357 ? -21.578 23.344 2.58 1 95.69 357 LYS B O 1
ATOM 7369 N N . PRO B 1 358 ? -23.625 22.344 2.764 1 97.38 358 PRO B N 1
ATOM 7370 C CA . PRO B 1 358 ? -23.312 21.312 1.779 1 97.38 358 PRO B CA 1
ATOM 7371 C C . PRO B 1 358 ? -23.016 21.891 0.393 1 97.38 358 PRO B C 1
ATOM 7373 O O . PRO B 1 358 ? -22.234 21.312 -0.365 1 97.38 358 PRO B O 1
ATOM 7376 N N . GLU B 1 359 ? -23.609 23.062 0.108 1 98.12 359 GLU B N 1
ATOM 7377 C CA . GLU B 1 359 ? -23.453 23.688 -1.207 1 98.12 359 GLU B CA 1
ATOM 7378 C C . GLU B 1 359 ? -21.984 24 -1.501 1 98.12 359 GLU B C 1
ATOM 7380 O O . GLU B 1 359 ? -21.547 23.922 -2.652 1 98.12 359 GLU B O 1
ATOM 7385 N N . GLN B 1 360 ? -21.219 24.266 -0.492 1 97.38 360 GLN B N 1
ATOM 7386 C CA . GLN B 1 360 ? -19.812 24.594 -0.681 1 97.38 360 GLN B CA 1
ATOM 7387 C C . GLN B 1 360 ? -19.047 23.422 -1.283 1 97.38 360 GLN B C 1
ATOM 7389 O O . GLN B 1 360 ? -18.25 23.594 -2.207 1 97.38 360 GLN B O 1
ATOM 7394 N N . GLY B 1 361 ? -19.312 22.203 -0.767 1 97.94 361 GLY B N 1
ATOM 7395 C CA . GLY B 1 361 ? -18.672 21.016 -1.304 1 97.94 361 GLY B CA 1
ATOM 7396 C C . GLY B 1 361 ? -19.156 20.656 -2.693 1 97.94 361 GLY B C 1
ATOM 7397 O O . GLY B 1 361 ? -18.375 20.281 -3.559 1 97.94 361 GLY B O 1
ATOM 7398 N N . LEU B 1 362 ? -20.438 20.812 -2.902 1 98.75 362 LEU B N 1
ATOM 7399 C CA . LEU B 1 362 ? -21.031 20.5 -4.191 1 98.75 362 LEU B CA 1
ATOM 7400 C C . LEU B 1 362 ? -20.547 21.453 -5.27 1 98.75 362 LEU B C 1
ATOM 7402 O O . LEU B 1 362 ? -20.203 21.047 -6.379 1 98.75 362 LEU B O 1
ATOM 7406 N N . ASP B 1 363 ? -20.484 22.734 -4.938 1 98.56 363 ASP B N 1
ATOM 7407 C CA . ASP B 1 363 ? -20.094 23.766 -5.891 1 98.56 363 ASP B CA 1
ATOM 7408 C C . ASP B 1 363 ? -18.625 23.578 -6.316 1 98.56 363 ASP B C 1
ATOM 7410 O O . ASP B 1 363 ? -18.312 23.672 -7.504 1 98.56 363 ASP B O 1
ATOM 7414 N N . ILE B 1 364 ? -17.734 23.297 -5.383 1 98.12 364 ILE B N 1
ATOM 7415 C CA . ILE B 1 364 ? -16.328 23.203 -5.715 1 98.12 364 ILE B CA 1
ATOM 7416 C C . ILE B 1 364 ? -16.078 21.969 -6.566 1 98.12 364 ILE B C 1
ATOM 7418 O O . ILE B 1 364 ? -15.203 21.969 -7.445 1 98.12 364 ILE B O 1
ATOM 7422 N N . LEU B 1 365 ? -16.797 20.859 -6.312 1 98.69 365 LEU B N 1
ATOM 7423 C CA . LEU B 1 365 ? -16.641 19.672 -7.141 1 98.69 365 LEU B CA 1
ATOM 7424 C C . LEU B 1 365 ? -17.125 19.922 -8.562 1 98.69 365 LEU B C 1
ATOM 7426 O O . LEU B 1 365 ? -16.469 19.516 -9.531 1 98.69 365 LEU B O 1
ATOM 7430 N N . GLN B 1 366 ? -18.281 20.609 -8.68 1 98.62 366 GLN B N 1
ATOM 7431 C CA . GLN B 1 366 ? -18.781 20.938 -10.008 1 98.62 366 GLN B CA 1
ATOM 7432 C C . GLN B 1 366 ? -17.812 21.875 -10.742 1 98.62 366 GLN B C 1
ATOM 7434 O O . GLN B 1 366 ? -17.594 21.734 -11.945 1 98.62 366 GLN B O 1
ATOM 7439 N N . ASP B 1 367 ? -17.234 22.828 -10.008 1 98.44 367 ASP B N 1
ATOM 7440 C CA . ASP B 1 367 ? -16.234 23.719 -10.594 1 98.44 367 ASP B CA 1
ATOM 7441 C C . ASP B 1 367 ? -15.031 22.922 -11.094 1 98.44 367 ASP B C 1
ATOM 7443 O O . ASP B 1 367 ? -14.523 23.188 -12.188 1 98.44 367 ASP B O 1
ATOM 7447 N N . ALA B 1 368 ? -14.562 22 -10.266 1 98.38 368 ALA B N 1
ATOM 7448 C CA . ALA B 1 368 ? -13.414 21.188 -10.633 1 98.38 368 ALA B CA 1
ATOM 7449 C C . ALA B 1 368 ? -13.688 20.375 -11.898 1 98.38 368 ALA B C 1
ATOM 7451 O O . ALA B 1 368 ? -12.844 20.312 -12.797 1 98.38 368 ALA B O 1
ATOM 7452 N N . ILE B 1 369 ? -14.867 19.75 -12.016 1 98.62 369 ILE B N 1
ATOM 7453 C CA . ILE B 1 369 ? -15.266 18.969 -13.18 1 98.62 369 ILE B CA 1
ATOM 7454 C C . ILE B 1 369 ? -15.305 19.859 -14.414 1 98.62 369 ILE B C 1
ATOM 7456 O O . ILE B 1 369 ? -14.742 19.516 -15.461 1 98.62 369 ILE B O 1
ATOM 7460 N N . THR B 1 370 ? -15.883 21.016 -14.25 1 98.5 370 THR B N 1
ATOM 7461 C CA . THR B 1 370 ? -16.031 21.953 -15.352 1 98.5 370 THR B CA 1
ATOM 7462 C C . THR B 1 370 ? -14.672 22.484 -15.805 1 98.5 370 THR B C 1
ATOM 7464 O O . THR B 1 370 ? -14.461 22.719 -17 1 98.5 370 THR B O 1
ATOM 7467 N N . SER B 1 371 ? -13.781 22.641 -14.883 1 97.31 371 SER B N 1
ATOM 7468 C CA . SER B 1 371 ? -12.453 23.156 -15.195 1 97.31 371 SER B CA 1
ATOM 7469 C C . SER B 1 371 ? -11.703 22.203 -16.125 1 97.31 371 SER B C 1
ATOM 7471 O O . SER B 1 371 ? -10.742 22.609 -16.797 1 97.31 371 SER B O 1
ATOM 7473 N N . LEU B 1 372 ? -12.125 20.984 -16.219 1 97.06 372 LEU B N 1
ATOM 7474 C CA . LEU B 1 372 ? -11.508 19.984 -17.062 1 97.06 372 LEU B CA 1
ATOM 7475 C C . LEU B 1 372 ? -12.281 19.812 -18.359 1 97.06 372 LEU B C 1
ATOM 7477 O O . LEU B 1 372 ? -12.078 18.844 -19.094 1 97.06 372 LEU B O 1
ATOM 7481 N N . GLU B 1 373 ? -13.227 20.688 -18.594 1 97.62 373 GLU B N 1
ATOM 7482 C CA . GLU B 1 373 ? -14.086 20.672 -19.781 1 97.62 373 GLU B CA 1
ATOM 7483 C C . GLU B 1 373 ? -15 19.453 -19.797 1 97.62 373 GLU B C 1
ATOM 7485 O O . GLU B 1 373 ? -15.266 18.875 -20.844 1 97.62 373 GLU B O 1
ATOM 7490 N N . LEU B 1 374 ? -15.289 18.969 -18.625 1 98.19 374 LEU B N 1
ATOM 7491 C CA . LEU B 1 374 ? -16.281 17.922 -18.422 1 98.19 374 LEU B CA 1
ATOM 7492 C C . LEU B 1 374 ? -17.578 18.5 -17.859 1 98.19 374 LEU B C 1
ATOM 7494 O O . LEU B 1 374 ? -17.562 19.531 -17.188 1 98.19 374 LEU B O 1
ATOM 7498 N N . THR B 1 375 ? -18.656 17.844 -18.062 1 98.25 375 THR B N 1
ATOM 7499 C CA . THR B 1 375 ? -19.969 18.344 -17.641 1 98.25 375 THR B CA 1
ATOM 7500 C C . THR B 1 375 ? -20.453 17.594 -16.391 1 98.25 375 THR B C 1
ATOM 7502 O O . THR B 1 375 ? -20.656 16.375 -16.438 1 98.25 375 THR B O 1
ATOM 7505 N N . PRO B 1 376 ? -20.688 18.328 -15.273 1 98.38 376 PRO B N 1
ATOM 7506 C CA . PRO B 1 376 ? -21.328 17.672 -14.133 1 98.38 376 PRO B CA 1
ATOM 7507 C C . PRO B 1 376 ? -22.719 17.125 -14.453 1 98.38 376 PRO B C 1
ATOM 7509 O O . PRO B 1 376 ? -23.531 17.844 -15.047 1 98.38 376 PRO B O 1
ATOM 7512 N N . GLY B 1 377 ? -22.969 15.859 -14.172 1 97.62 377 GLY B N 1
ATOM 7513 C CA . GLY B 1 377 ? -24.266 15.258 -14.43 1 97.62 377 GLY B CA 1
ATOM 7514 C C . GLY B 1 377 ? -24.328 14.523 -15.758 1 97.62 377 GLY B C 1
ATOM 7515 O O . GLY B 1 377 ? -25.328 13.898 -16.078 1 97.62 377 GLY B O 1
ATOM 7516 N N . GLU B 1 378 ? -23.234 14.609 -16.469 1 97.5 378 GLU B N 1
ATOM 7517 C CA . GLU B 1 378 ? -23.156 13.891 -17.734 1 97.5 378 GLU B CA 1
ATOM 7518 C C . GLU B 1 378 ? -21.859 13.07 -17.828 1 97.5 378 GLU B C 1
ATOM 7520 O O . GLU B 1 378 ? -21.906 11.844 -17.891 1 97.5 378 GLU B O 1
ATOM 7525 N N . ASP B 1 379 ? -20.75 13.781 -17.703 1 97.81 379 ASP B N 1
ATOM 7526 C CA . ASP B 1 379 ? -19.453 13.117 -17.797 1 97.81 379 ASP B CA 1
ATOM 7527 C C . ASP B 1 379 ? -19.016 12.594 -16.438 1 97.81 379 ASP B C 1
ATOM 7529 O O . ASP B 1 379 ? -18.359 11.555 -16.344 1 97.81 379 ASP B O 1
ATOM 7533 N N . PHE B 1 380 ? -19.25 13.375 -15.461 1 98.5 380 PHE B N 1
ATOM 7534 C CA . PHE B 1 380 ? -18.953 13.039 -14.078 1 98.5 380 PHE B CA 1
ATOM 7535 C C . PHE B 1 380 ? -20.156 13.32 -13.18 1 98.5 380 PHE B C 1
ATOM 7537 O O . PHE B 1 380 ? -20.906 14.258 -13.43 1 98.5 380 PHE B O 1
ATOM 7544 N N . PHE B 1 381 ? -20.266 12.547 -12.227 1 98.81 381 PHE B N 1
ATOM 7545 C CA . PHE B 1 381 ? -21.359 12.664 -11.258 1 98.81 381 PHE B CA 1
ATOM 7546 C C . PHE B 1 381 ? -20.812 12.82 -9.844 1 98.81 381 PHE B C 1
ATOM 7548 O O . PHE B 1 381 ? -19.594 12.789 -9.633 1 98.81 381 PHE B O 1
ATOM 7555 N N . ILE B 1 382 ? -21.75 13.062 -8.891 1 98.88 382 ILE B N 1
ATOM 7556 C CA . ILE B 1 382 ? -21.391 13.219 -7.488 1 98.88 382 ILE B CA 1
ATOM 7557 C C . ILE B 1 382 ? -22.172 12.211 -6.645 1 98.88 382 ILE B C 1
ATOM 7559 O O . ILE B 1 382 ? -23.328 11.906 -6.949 1 98.88 382 ILE B O 1
ATOM 7563 N N . ALA B 1 383 ? -21.578 11.594 -5.715 1 98.88 383 ALA B N 1
ATOM 7564 C CA . ALA B 1 383 ? -22.203 10.789 -4.672 1 98.88 383 ALA B CA 1
ATOM 7565 C C . ALA B 1 383 ? -21.859 11.32 -3.285 1 98.88 383 ALA B C 1
ATOM 7567 O O . ALA B 1 383 ? -20.797 11.898 -3.08 1 98.88 383 ALA B O 1
ATOM 7568 N N . LEU B 1 384 ? -22.797 11.141 -2.348 1 98.81 384 LEU B N 1
ATOM 7569 C CA . LEU B 1 384 ? -22.609 11.672 -1.001 1 98.81 384 LEU B CA 1
ATOM 7570 C C . LEU B 1 384 ? -22.781 10.57 0.043 1 98.81 384 LEU B C 1
ATOM 7572 O O . LEU B 1 384 ? -23.703 9.758 -0.044 1 98.81 384 LEU B O 1
ATOM 7576 N N . ASN B 1 385 ? -21.859 10.492 0.912 1 97.94 385 ASN B N 1
ATOM 7577 C CA . ASN B 1 385 ? -22.078 9.75 2.146 1 97.94 385 ASN B CA 1
ATOM 7578 C C . ASN B 1 385 ? -22.594 10.648 3.262 1 97.94 385 ASN B C 1
ATOM 7580 O O . ASN B 1 385 ? -21.875 11.523 3.746 1 97.94 385 ASN B O 1
ATOM 7584 N N . LEU B 1 386 ? -23.781 10.391 3.686 1 97.62 386 LEU B N 1
ATOM 7585 C CA . LEU B 1 386 ? -24.438 11.312 4.598 1 97.62 386 LEU B CA 1
ATOM 7586 C C . LEU B 1 386 ? -24.297 10.844 6.043 1 97.62 386 LEU B C 1
ATOM 7588 O O . LEU B 1 386 ? -24.406 11.641 6.973 1 97.62 386 LEU B O 1
ATOM 7592 N N . ALA B 1 387 ? -24.109 9.625 6.23 1 93.56 387 ALA B N 1
ATOM 7593 C CA . ALA B 1 387 ? -23.922 9.047 7.559 1 93.56 387 ALA B CA 1
ATOM 7594 C C . ALA B 1 387 ? -24.953 9.594 8.539 1 93.56 387 ALA B C 1
ATOM 7596 O O . ALA B 1 387 ? -24.594 10.062 9.625 1 93.56 387 ALA B O 1
ATOM 7597 N N . GLY B 1 388 ? -26.188 9.453 8.234 1 93.5 388 GLY B N 1
ATOM 7598 C CA . GLY B 1 388 ? -27.281 10.047 8.984 1 93.5 388 GLY B CA 1
ATOM 7599 C C . GLY B 1 388 ? -27.281 9.641 10.453 1 93.5 388 GLY B C 1
ATOM 7600 O O . GLY B 1 388 ? -27.594 10.453 11.32 1 93.5 388 GLY B O 1
ATOM 7601 N N . LYS B 1 389 ? -26.891 8.477 10.734 1 90.81 389 LYS B N 1
ATOM 7602 C CA . LYS B 1 389 ? -26.891 7.961 12.102 1 90.81 389 LYS B CA 1
ATOM 7603 C C . LYS B 1 389 ? -25.953 8.781 12.992 1 90.81 389 LYS B C 1
ATOM 7605 O O . LYS B 1 389 ? -26.234 8.961 14.18 1 90.81 389 LYS B O 1
ATOM 7610 N N . GLU B 1 390 ? -24.922 9.32 12.477 1 90.25 390 GLU B N 1
ATOM 7611 C CA . GLU B 1 390 ? -23.875 10 13.25 1 90.25 390 GLU B CA 1
ATOM 7612 C C . GLU B 1 390 ? -24.344 11.375 13.711 1 90.25 390 GLU B C 1
ATOM 7614 O O . GLU B 1 390 ? -23.75 11.977 14.602 1 90.25 390 GLU B O 1
ATOM 7619 N N . ILE B 1 391 ? -25.422 11.906 13.125 1 93.19 391 ILE B N 1
ATOM 7620 C CA . ILE B 1 391 ? -25.812 13.281 13.445 1 93.19 391 ILE B CA 1
ATOM 7621 C C . ILE B 1 391 ? -27.172 13.273 14.164 1 93.19 391 ILE B C 1
ATOM 7623 O O . ILE B 1 391 ? -27.766 14.336 14.359 1 93.19 391 ILE B O 1
ATOM 7627 N N . PHE B 1 392 ? -27.625 12.133 14.531 1 93.5 392 PHE B N 1
ATOM 7628 C CA . PHE B 1 392 ? -28.906 12.016 15.227 1 93.5 392 PHE B CA 1
ATOM 7629 C C . PHE B 1 392 ? -28.734 12.242 16.719 1 93.5 392 PHE B C 1
ATOM 7631 O O . PHE B 1 392 ? -27.844 11.648 17.344 1 93.5 392 PHE B O 1
ATOM 7638 N N . ASP B 1 393 ? -29.516 13.086 17.281 1 92.94 393 ASP B N 1
ATOM 7639 C CA . ASP B 1 393 ? -29.578 13.336 18.719 1 92.94 393 ASP B CA 1
ATOM 7640 C C . ASP B 1 393 ? -30.688 12.5 19.359 1 92.94 393 ASP B C 1
ATOM 7642 O O . ASP B 1 393 ? -31.859 12.82 19.234 1 92.94 393 ASP B O 1
ATOM 7646 N N . TYR B 1 394 ? -30.375 11.594 20.109 1 90.81 394 TYR B N 1
ATOM 7647 C CA . TYR B 1 394 ? -31.312 10.625 20.656 1 90.81 394 TYR B CA 1
ATOM 7648 C C . TYR B 1 394 ? -32.156 11.25 21.766 1 90.81 394 TYR B C 1
ATOM 7650 O O . TYR B 1 394 ? -33.25 10.766 22.078 1 90.81 394 TYR B O 1
ATOM 7658 N N . GLU B 1 395 ? -31.672 12.242 22.375 1 91.19 395 GLU B N 1
ATOM 7659 C CA . GLU B 1 395 ? -32.438 12.93 23.422 1 91.19 395 GLU B CA 1
ATOM 7660 C C . GLU B 1 395 ? -33.5 13.812 22.828 1 91.19 395 GLU B C 1
ATOM 7662 O O . GLU B 1 395 ? -34.625 13.883 23.359 1 91.19 395 GLU B O 1
ATOM 7667 N N . LYS B 1 396 ? -33.188 14.359 21.719 1 93 396 LYS B N 1
ATOM 7668 C CA . LYS B 1 396 ? -34.094 15.328 21.125 1 93 396 LYS B CA 1
ATOM 7669 C C . LYS B 1 396 ? -34.906 14.703 19.984 1 93 396 LYS B C 1
ATOM 7671 O O . LYS B 1 396 ? -35.906 15.258 19.547 1 93 396 LYS B O 1
ATOM 7676 N N . GLY B 1 397 ? -34.375 13.586 19.5 1 93.81 397 GLY B N 1
ATOM 7677 C CA . GLY B 1 397 ? -35.031 12.945 18.375 1 93.81 397 GLY B CA 1
ATOM 7678 C C . GLY B 1 397 ? -34.938 13.734 17.078 1 93.81 397 GLY B C 1
ATOM 7679 O O . GLY B 1 397 ? -35.875 13.781 16.297 1 93.81 397 GLY B O 1
ATOM 7680 N N . LYS B 1 398 ? -33.875 14.469 16.953 1 96.31 398 LYS B N 1
ATOM 7681 C CA . LYS B 1 398 ? -33.656 15.336 15.812 1 96.31 398 LYS B CA 1
ATOM 7682 C C . LYS B 1 398 ? -32.281 15.102 15.195 1 96.31 398 LYS B C 1
ATOM 7684 O O . LYS B 1 398 ? -31.391 14.539 15.844 1 96.31 398 LYS B O 1
ATOM 7689 N N . TYR B 1 399 ? -32.156 15.445 13.93 1 96.69 399 TYR B N 1
ATOM 7690 C CA . TYR B 1 399 ? -30.859 15.406 13.227 1 96.69 399 TYR B CA 1
ATOM 7691 C C . TYR B 1 399 ? -30.203 16.766 13.234 1 96.69 399 TYR B C 1
ATOM 7693 O O . TYR B 1 399 ? -30.781 17.766 12.805 1 96.69 399 TYR B O 1
ATOM 7701 N N . GLU B 1 400 ? -29 16.844 13.695 1 95.81 400 GLU B N 1
ATOM 7702 C CA . GLU B 1 400 ? -28.25 18.094 13.625 1 95.81 400 GLU B CA 1
ATOM 7703 C C . GLU B 1 400 ? -27.547 18.25 12.281 1 95.81 400 GLU B C 1
ATOM 7705 O O . GLU B 1 400 ? -26.391 17.828 12.125 1 95.81 400 GLU B O 1
ATOM 7710 N N . VAL B 1 401 ? -28.125 18.906 11.414 1 96.44 401 VAL B N 1
ATOM 7711 C CA . VAL B 1 401 ? -27.641 18.953 10.039 1 96.44 401 VAL B CA 1
ATOM 7712 C C . VAL B 1 401 ? -26.453 19.922 9.938 1 96.44 401 VAL B C 1
ATOM 7714 O O . VAL B 1 401 ? -25.578 19.734 9.094 1 96.44 401 VAL B O 1
ATOM 7717 N N . MET B 1 402 ? -26.531 21.016 10.672 1 95.5 402 MET B N 1
ATOM 7718 C CA . MET B 1 402 ? -25.453 21.969 10.852 1 95.5 402 MET B CA 1
ATOM 7719 C C . MET B 1 402 ? -25.297 22.344 12.32 1 95.5 402 MET B C 1
ATOM 7721 O O . MET B 1 402 ? -26.234 22.203 13.102 1 95.5 402 MET B O 1
ATOM 7725 N N . GLY B 1 403 ? -24.109 22.812 12.609 1 91.69 403 GLY B N 1
ATOM 7726 C CA . GLY B 1 403 ? -23.922 23.25 13.984 1 91.69 403 GLY B CA 1
ATOM 7727 C C . GLY B 1 403 ? -25.047 24.141 14.477 1 91.69 403 GLY B C 1
ATOM 7728 O O . GLY B 1 403 ? -25.297 25.219 13.906 1 91.69 403 GLY B O 1
ATOM 7729 N N . GLY B 1 404 ? -25.797 23.719 15.422 1 90.44 404 GLY B N 1
ATOM 7730 C CA . GLY B 1 404 ? -26.859 24.516 16.016 1 90.44 404 GLY B CA 1
ATOM 7731 C C . GLY B 1 404 ? -28.172 24.406 15.266 1 90.44 404 GLY B C 1
ATOM 7732 O O . GLY B 1 404 ? -29.188 24.969 15.688 1 90.44 404 GLY B O 1
ATOM 7733 N N . GLN B 1 405 ? -28.203 23.734 14.203 1 94.81 405 GLN B N 1
ATOM 7734 C CA . GLN B 1 405 ? -29.406 23.562 13.406 1 94.81 405 GLN B CA 1
ATOM 7735 C C . GLN B 1 405 ? -29.875 22.109 13.43 1 94.81 405 GLN B C 1
ATOM 7737 O O . GLN B 1 405 ? -29.203 21.234 12.875 1 94.81 405 GLN B O 1
ATOM 7742 N N . GLN B 1 406 ? -31.078 21.922 13.906 1 96.44 406 GLN B N 1
ATOM 7743 C CA . GLN B 1 406 ? -31.641 20.594 14.047 1 96.44 406 GLN B CA 1
ATOM 7744 C C . GLN B 1 406 ? -32.906 20.438 13.227 1 96.44 406 GLN B C 1
ATOM 7746 O O . GLN B 1 406 ? -33.656 21.406 13.016 1 96.44 406 GLN B O 1
ATOM 7751 N N . LYS B 1 407 ? -33.156 19.266 12.789 1 97.19 407 LYS B N 1
ATOM 7752 C CA . LYS B 1 407 ? -34.344 18.953 12.008 1 97.19 407 LYS B CA 1
ATOM 7753 C C . LYS B 1 407 ? -34.969 17.641 12.469 1 97.19 407 LYS B C 1
ATOM 7755 O O . LYS B 1 407 ? -34.281 16.672 12.773 1 97.19 407 LYS B O 1
ATOM 7760 N N . VAL B 1 408 ? -36.281 17.656 12.508 1 95.81 408 VAL B N 1
ATOM 7761 C CA . VAL B 1 408 ? -37 16.406 12.695 1 95.81 408 VAL B CA 1
ATOM 7762 C C . VAL B 1 408 ? -36.938 15.578 11.414 1 95.81 408 VAL B C 1
ATOM 7764 O O . VAL B 1 408 ? -36.656 16.109 10.336 1 95.81 408 VAL B O 1
ATOM 7767 N N . PRO B 1 409 ? -37.219 14.336 11.453 1 96.19 409 PRO B N 1
ATOM 7768 C CA . PRO B 1 409 ? -37.094 13.469 10.273 1 96.19 409 PRO B CA 1
ATOM 7769 C C . PRO B 1 409 ? -37.906 13.977 9.078 1 96.19 409 PRO B C 1
ATOM 7771 O O . PRO B 1 409 ? -37.406 13.938 7.945 1 96.19 409 PRO B O 1
ATOM 7774 N N . GLU B 1 410 ? -39.031 14.484 9.289 1 96.25 410 GLU B N 1
ATOM 7775 C CA . GLU B 1 410 ? -39.875 14.992 8.211 1 96.25 410 GLU B CA 1
ATOM 7776 C C . GLU B 1 410 ? -39.188 16.156 7.492 1 96.25 410 GLU B C 1
ATOM 7778 O O . GLU B 1 410 ? -39.188 16.203 6.262 1 96.25 410 GLU B O 1
ATOM 7783 N N . ASP B 1 411 ? -38.688 17 8.297 1 97.62 411 ASP B N 1
ATOM 7784 C CA . ASP B 1 411 ? -38.031 18.172 7.738 1 97.62 411 ASP B CA 1
ATOM 7785 C C . ASP B 1 411 ? -36.719 17.781 7.031 1 97.62 411 ASP B C 1
ATOM 7787 O O . ASP B 1 411 ? -36.312 18.422 6.07 1 97.62 411 ASP B O 1
ATOM 7791 N N . LEU B 1 412 ? -36.094 16.766 7.535 1 98 412 LEU B N 1
ATOM 7792 C CA . LEU B 1 412 ? -34.875 16.281 6.902 1 98 412 LEU B CA 1
ATOM 7793 C C . LEU B 1 412 ? -35.188 15.758 5.5 1 98 412 LEU B C 1
ATOM 7795 O O . LEU B 1 412 ? -34.375 15.977 4.578 1 98 412 LEU B O 1
ATOM 7799 N N . VAL B 1 413 ? -36.281 15.078 5.328 1 97.88 413 VAL B N 1
ATOM 7800 C CA . VAL B 1 413 ? -36.719 14.586 4.02 1 97.88 413 VAL B CA 1
ATOM 7801 C C . VAL B 1 413 ? -36.844 15.75 3.041 1 97.88 413 VAL B C 1
ATOM 7803 O O . VAL B 1 413 ? -36.281 15.703 1.94 1 97.88 413 VAL B O 1
ATOM 7806 N N . GLU B 1 414 ? -37.5 16.766 3.486 1 97.94 414 GLU B N 1
ATOM 7807 C CA . GLU B 1 414 ? -37.688 17.922 2.625 1 97.94 414 GLU B CA 1
ATOM 7808 C C . GLU B 1 414 ? -36.375 18.625 2.312 1 97.94 414 GLU B C 1
ATOM 7810 O O . GLU B 1 414 ? -36.188 19.125 1.208 1 97.94 414 GLU B O 1
ATOM 7815 N N . PHE B 1 415 ? -35.594 18.703 3.299 1 97.44 415 PHE B N 1
ATOM 7816 C CA . PHE B 1 415 ? -34.25 19.297 3.143 1 97.44 415 PHE B CA 1
ATOM 7817 C C . PHE B 1 415 ? -33.5 18.625 2.014 1 97.44 415 PHE B C 1
ATOM 7819 O O . PHE B 1 415 ? -32.938 19.281 1.135 1 97.44 415 PHE B O 1
ATOM 7826 N N . TRP B 1 416 ? -33.406 17.234 1.986 1 98.38 416 TRP B N 1
ATOM 7827 C CA . TRP B 1 416 ? -32.688 16.484 0.971 1 98.38 416 TRP B CA 1
ATOM 7828 C C . TRP B 1 416 ? -33.344 16.625 -0.393 1 98.38 416 TRP B C 1
ATOM 7830 O O . TRP B 1 416 ? -32.688 16.766 -1.412 1 98.38 416 TRP B O 1
ATOM 7840 N N . VAL B 1 417 ? -34.688 16.609 -0.447 1 98.31 417 VAL B N 1
ATOM 7841 C CA . VAL B 1 417 ? -35.438 16.75 -1.704 1 98.31 417 VAL B CA 1
ATOM 7842 C C . VAL B 1 417 ? -35.062 18.078 -2.373 1 98.31 417 VAL B C 1
ATOM 7844 O O . VAL B 1 417 ? -34.781 18.109 -3.576 1 98.31 417 VAL B O 1
ATOM 7847 N N . GLU B 1 418 ? -35.031 19.062 -1.563 1 98.12 418 GLU B N 1
ATOM 7848 C CA . GLU B 1 418 ? -34.719 20.391 -2.092 1 98.12 418 GLU B CA 1
ATOM 7849 C C . GLU B 1 418 ? -33.281 20.484 -2.57 1 98.12 418 GLU B C 1
ATOM 7851 O O . GLU B 1 418 ? -33.031 20.938 -3.686 1 98.12 418 GLU B O 1
ATOM 7856 N N . LEU B 1 419 ? -32.344 20.078 -1.747 1 98.06 419 LEU B N 1
ATOM 7857 C CA . LEU B 1 419 ? -30.922 20.188 -2.084 1 98.06 419 LEU B CA 1
ATOM 7858 C C . LEU B 1 419 ? -30.594 19.359 -3.328 1 98.06 419 LEU B C 1
ATOM 7860 O O . LEU B 1 419 ? -29.922 19.844 -4.238 1 98.06 419 LEU B O 1
ATOM 7864 N N . LEU B 1 420 ? -31.094 18.141 -3.379 1 98.19 420 LEU B N 1
ATOM 7865 C CA . LEU B 1 420 ? -30.781 17.234 -4.48 1 98.19 420 LEU B CA 1
ATOM 7866 C C . LEU B 1 420 ? -31.484 17.672 -5.762 1 98.19 420 LEU B C 1
ATOM 7868 O O . LEU B 1 420 ? -31.016 17.375 -6.863 1 98.19 420 LEU B O 1
ATOM 7872 N N . GLY B 1 421 ? -32.594 18.375 -5.617 1 97.81 421 GLY B N 1
ATOM 7873 C CA . GLY B 1 421 ? -33.25 18.969 -6.773 1 97.81 421 GLY B CA 1
ATOM 7874 C C . GLY B 1 421 ? -32.406 20.047 -7.426 1 97.81 421 GLY B C 1
ATOM 7875 O O . GLY B 1 421 ? -32.406 20.188 -8.648 1 97.81 421 GLY B O 1
ATOM 7876 N N . ARG B 1 422 ? -31.688 20.734 -6.641 1 98.06 422 ARG B N 1
ATOM 7877 C CA . ARG B 1 422 ? -30.859 21.828 -7.121 1 98.06 422 ARG B CA 1
ATOM 7878 C C . ARG B 1 422 ? -29.547 21.312 -7.695 1 98.06 422 ARG B C 1
ATOM 7880 O O . ARG B 1 422 ? -28.859 22.016 -8.445 1 98.06 422 ARG B O 1
ATOM 7887 N N . TYR B 1 423 ? -29.156 20.078 -7.379 1 98.56 423 TYR B N 1
ATOM 7888 C CA . TYR B 1 423 ? -27.891 19.484 -7.832 1 98.56 423 TYR B CA 1
ATOM 7889 C C . TYR B 1 423 ? -28.141 18.141 -8.516 1 98.56 423 TYR B C 1
ATOM 7891 O O . TYR B 1 423 ? -27.75 17.094 -8.008 1 98.56 423 TYR B O 1
ATOM 7899 N N . PRO B 1 424 ? -28.641 18.172 -9.719 1 97.38 424 PRO B N 1
ATOM 7900 C CA . PRO B 1 424 ? -28.984 16.938 -10.422 1 97.38 424 PRO B CA 1
ATOM 7901 C C . PRO B 1 424 ? -27.75 16.078 -10.719 1 97.38 424 PRO B C 1
ATOM 7903 O O . PRO B 1 424 ? -27.875 14.922 -11.117 1 97.38 424 PRO B O 1
ATOM 7906 N N . SER B 1 425 ? -26.547 16.641 -10.469 1 98.31 425 SER B N 1
ATOM 7907 C CA . SER B 1 425 ? -25.312 15.883 -10.68 1 98.31 425 SER B CA 1
ATOM 7908 C C . SER B 1 425 ? -25.125 14.844 -9.586 1 98.31 425 SER B C 1
ATOM 7910 O O . SER B 1 425 ? -24.281 13.945 -9.719 1 98.31 425 SER B O 1
ATOM 7912 N N . VAL B 1 426 ? -25.859 14.953 -8.484 1 98.81 426 VAL B N 1
ATOM 7913 C CA . VAL B 1 426 ? -25.797 13.953 -7.418 1 98.81 426 VAL B CA 1
ATOM 7914 C C . VAL B 1 426 ? -26.641 12.742 -7.793 1 98.81 426 VAL B C 1
ATOM 7916 O O . VAL B 1 426 ? -27.859 12.836 -7.914 1 98.81 426 VAL B O 1
ATOM 7919 N N . ILE B 1 427 ? -26 11.57 -7.871 1 98.5 427 ILE B N 1
ATOM 7920 C CA . ILE B 1 427 ? -26.734 10.422 -8.383 1 98.5 427 ILE B CA 1
ATOM 7921 C C . ILE B 1 427 ? -26.875 9.367 -7.285 1 98.5 427 ILE B C 1
ATOM 7923 O O . ILE B 1 427 ? -27.547 8.352 -7.473 1 98.5 427 ILE B O 1
ATOM 7927 N N . ALA B 1 428 ? -26.219 9.531 -6.164 1 98.62 428 ALA B N 1
ATOM 7928 C CA . ALA B 1 428 ? -26.297 8.555 -5.082 1 98.62 428 ALA B CA 1
ATOM 7929 C C . ALA B 1 428 ? -26.094 9.219 -3.727 1 98.62 428 ALA B C 1
ATOM 7931 O O . ALA B 1 428 ? -25.25 10.109 -3.586 1 98.62 428 ALA B O 1
ATOM 7932 N N . ILE B 1 429 ? -26.844 8.852 -2.748 1 98.69 429 ILE B N 1
ATOM 7933 C CA . ILE B 1 429 ? -26.641 9.219 -1.353 1 98.69 429 ILE B CA 1
ATOM 7934 C C . ILE B 1 429 ? -26.609 7.969 -0.483 1 98.69 429 ILE B C 1
ATOM 7936 O O . ILE B 1 429 ? -27.344 7.008 -0.74 1 98.69 429 ILE B O 1
ATOM 7940 N N . ILE B 1 430 ? -25.688 7.93 0.46 1 98.12 430 ILE B N 1
ATOM 7941 C CA . ILE B 1 430 ? -25.516 6.781 1.341 1 98.12 430 ILE B CA 1
ATOM 7942 C C . ILE B 1 430 ? -25.953 7.145 2.756 1 98.12 430 ILE B C 1
ATOM 7944 O O . ILE B 1 430 ? -25.453 8.102 3.344 1 98.12 430 ILE B O 1
ATOM 7948 N N . ASP B 1 431 ? -26.922 6.461 3.297 1 96.56 431 ASP B N 1
ATOM 7949 C CA . ASP B 1 431 ? -27.406 6.57 4.668 1 96.56 431 ASP B CA 1
ATOM 7950 C C . ASP B 1 431 ? -27.906 7.977 4.965 1 96.56 431 ASP B C 1
ATOM 7952 O O . ASP B 1 431 ? -27.422 8.641 5.879 1 96.56 431 ASP B O 1
ATOM 7956 N N . PRO B 1 432 ? -28.969 8.367 4.328 1 97.56 432 PRO B N 1
ATOM 7957 C CA . PRO B 1 432 ? -29.5 9.711 4.582 1 97.56 432 PRO B CA 1
ATOM 7958 C C . PRO B 1 432 ? -30.109 9.852 5.977 1 97.56 432 PRO B C 1
ATOM 7960 O O . PRO B 1 432 ? -30.25 10.969 6.48 1 97.56 432 PRO B O 1
ATOM 7963 N N . MET B 1 433 ? -30.531 8.828 6.582 1 95.81 433 MET B N 1
ATOM 7964 C CA . MET B 1 433 ? -31.094 8.789 7.926 1 95.81 433 MET B CA 1
ATOM 7965 C C . MET B 1 433 ? -30.875 7.422 8.57 1 95.81 433 MET B C 1
ATOM 7967 O O . MET B 1 433 ? -30.281 6.531 7.961 1 95.81 433 MET B O 1
ATOM 7971 N N . ARG B 1 434 ? -31.312 7.266 9.758 1 92.81 434 ARG B N 1
ATOM 7972 C CA . ARG B 1 434 ? -31.234 5.988 10.461 1 92.81 434 ARG B CA 1
ATOM 7973 C C . ARG B 1 434 ? -32.219 4.977 9.867 1 92.81 434 ARG B C 1
ATOM 7975 O O . ARG B 1 434 ? -33.281 5.348 9.414 1 92.81 434 ARG B O 1
ATOM 7982 N N . LYS B 1 435 ? -31.844 3.748 9.969 1 88.88 435 LYS B N 1
ATOM 7983 C CA . LYS B 1 435 ? -32.719 2.674 9.5 1 88.88 435 LYS B CA 1
ATOM 7984 C C . LYS B 1 435 ? -34.031 2.678 10.25 1 88.88 435 LYS B C 1
ATOM 7986 O O . LYS B 1 435 ? -35.062 2.322 9.688 1 88.88 435 LYS B O 1
ATOM 7991 N N . GLN B 1 436 ? -34.062 3.123 11.461 1 89.94 436 GLN B N 1
ATOM 7992 C CA . GLN B 1 436 ? -35.219 3.139 12.312 1 89.94 436 GLN B CA 1
ATOM 7993 C C . GLN B 1 436 ? -36.281 4.125 11.781 1 89.94 436 GLN B C 1
ATOM 7995 O O . GLN B 1 436 ? -37.438 4.051 12.156 1 89.94 436 GLN B O 1
ATOM 8000 N N . GLU B 1 437 ? -35.812 5.031 10.953 1 92.06 437 GLU B N 1
ATOM 8001 C CA . GLU B 1 437 ? -36.75 5.977 10.32 1 92.06 437 GLU B CA 1
ATOM 8002 C C . GLU B 1 437 ? -37.312 5.41 9.031 1 92.06 437 GLU B C 1
ATOM 8004 O O . GLU B 1 437 ? -37.25 6.055 7.98 1 92.06 437 GLU B O 1
ATOM 8009 N N . LYS B 1 438 ? -37.938 4.281 9.109 1 91 438 LYS B N 1
ATOM 8010 C CA . LYS B 1 438 ? -38.406 3.541 7.934 1 91 438 LYS B CA 1
ATOM 8011 C C . LYS B 1 438 ? -39.375 4.367 7.102 1 91 438 LYS B C 1
ATOM 8013 O O . LYS B 1 438 ? -39.219 4.473 5.883 1 91 438 LYS B O 1
ATOM 8018 N N . GLU B 1 439 ? -40.312 4.938 7.758 1 92.19 439 GLU B N 1
ATOM 8019 C CA . GLU B 1 439 ? -41.344 5.707 7.059 1 92.19 439 GLU B CA 1
ATOM 8020 C C . GLU B 1 439 ? -40.719 6.891 6.312 1 92.19 439 GLU B C 1
ATOM 8022 O O . GLU B 1 439 ? -41.031 7.109 5.137 1 92.19 439 GLU B O 1
ATOM 8027 N N . HIS B 1 440 ? -39.938 7.625 7.023 1 95.38 440 HIS B N 1
ATOM 8028 C CA . HIS B 1 440 ? -39.312 8.812 6.434 1 95.38 440 HIS B CA 1
ATOM 8029 C C . HIS B 1 440 ? -38.344 8.43 5.336 1 95.38 440 HIS B C 1
ATOM 8031 O O . HIS B 1 440 ? -38.219 9.141 4.332 1 95.38 440 HIS B O 1
ATOM 8037 N N . TRP B 1 441 ? -37.625 7.312 5.535 1 95.75 441 TRP B N 1
ATOM 8038 C CA . TRP B 1 441 ? -36.719 6.797 4.504 1 95.75 441 TRP B CA 1
ATOM 8039 C C . TRP B 1 441 ? -37.5 6.492 3.221 1 95.75 441 TRP B C 1
ATOM 8041 O O . TRP B 1 441 ? -37.094 6.898 2.133 1 95.75 441 TRP B O 1
ATOM 8051 N N . MET B 1 442 ? -38.594 5.84 3.375 1 95.06 442 MET B N 1
ATOM 8052 C CA . MET B 1 442 ? -39.406 5.453 2.223 1 95.06 442 MET B CA 1
ATOM 8053 C C . MET B 1 442 ? -40.031 6.68 1.557 1 95.06 442 MET B C 1
ATOM 8055 O O . MET B 1 442 ? -40.156 6.727 0.332 1 95.06 442 MET B O 1
ATOM 8059 N N . ARG B 1 443 ? -40.406 7.625 2.338 1 95.94 443 ARG B N 1
ATOM 8060 C CA . ARG B 1 443 ? -40.906 8.875 1.785 1 95.94 443 ARG B CA 1
ATOM 8061 C C . ARG B 1 443 ? -39.844 9.594 0.963 1 95.94 443 ARG B C 1
ATOM 8063 O O . ARG B 1 443 ? -40.156 10.156 -0.093 1 95.94 443 ARG B O 1
ATOM 8070 N N . LEU B 1 444 ? -38.656 9.602 1.503 1 97.5 444 LEU B N 1
ATOM 8071 C CA . LEU B 1 444 ? -37.562 10.188 0.754 1 97.5 444 LEU B CA 1
ATOM 8072 C C . LEU B 1 444 ? -37.344 9.469 -0.572 1 97.5 444 LEU B C 1
ATOM 8074 O O . LEU B 1 444 ? -37.219 10.102 -1.616 1 97.5 444 LEU B O 1
ATOM 8078 N N . CYS B 1 445 ? -37.375 8.195 -0.514 1 96.25 445 CYS B N 1
ATOM 8079 C CA . CYS B 1 445 ? -37.219 7.391 -1.724 1 96.25 445 CYS B CA 1
ATOM 8080 C C . CYS B 1 445 ? -38.281 7.738 -2.748 1 96.25 445 CYS B C 1
ATOM 8082 O O . CYS B 1 445 ? -38 7.922 -3.93 1 96.25 445 CYS B O 1
ATOM 8084 N N . ASP B 1 446 ? -39.438 7.781 -2.27 1 96.25 446 ASP B N 1
ATOM 8085 C CA . ASP B 1 446 ? -40.562 8.062 -3.154 1 96.25 446 ASP B CA 1
ATOM 8086 C C . ASP B 1 446 ? -40.344 9.352 -3.939 1 96.25 446 ASP B C 1
ATOM 8088 O O . ASP B 1 446 ? -40.781 9.477 -5.082 1 96.25 446 ASP B O 1
ATOM 8092 N N . LYS B 1 447 ? -39.688 10.227 -3.348 1 97.25 447 LYS B N 1
ATOM 8093 C CA . LYS B 1 447 ? -39.531 11.555 -3.934 1 97.25 447 LYS B CA 1
ATOM 8094 C C . LYS B 1 447 ? -38.281 11.633 -4.82 1 97.25 447 LYS B C 1
ATOM 8096 O O . LYS B 1 447 ? -38.25 12.43 -5.758 1 97.25 447 LYS B O 1
ATOM 8101 N N . ILE B 1 448 ? -37.25 10.797 -4.559 1 97.56 448 ILE B N 1
ATOM 8102 C CA . ILE B 1 448 ? -36 11.133 -5.234 1 97.56 448 ILE B CA 1
ATOM 8103 C C . ILE B 1 448 ? -35.438 9.891 -5.922 1 97.56 448 ILE B C 1
ATOM 8105 O O . ILE B 1 448 ? -34.5 9.984 -6.723 1 97.56 448 ILE B O 1
ATOM 8109 N N . SER B 1 449 ? -35.906 8.688 -5.699 1 95.94 449 SER B N 1
ATOM 8110 C CA . SER B 1 449 ? -35.25 7.457 -6.125 1 95.94 449 SER B CA 1
ATOM 8111 C C . SER B 1 449 ? -35.281 7.309 -7.645 1 95.94 449 SER B C 1
ATOM 8113 O O . SER B 1 449 ? -34.562 6.484 -8.211 1 95.94 449 SER B O 1
ATOM 8115 N N . ASP B 1 450 ? -36.062 8.109 -8.336 1 95.56 450 ASP B N 1
ATOM 8116 C CA . ASP B 1 450 ? -36.156 8.062 -9.797 1 95.56 450 ASP B CA 1
ATOM 8117 C C . ASP B 1 450 ? -34.969 8.781 -10.43 1 95.56 450 ASP B C 1
ATOM 8119 O O . ASP B 1 450 ? -34.719 8.664 -11.641 1 95.56 450 ASP B O 1
ATOM 8123 N N . ARG B 1 451 ? -34.188 9.453 -9.617 1 96.56 451 ARG B N 1
ATOM 8124 C CA . ARG B 1 451 ? -33.062 10.188 -10.188 1 96.56 451 ARG B CA 1
ATOM 8125 C C . ARG B 1 451 ? -31.812 10.039 -9.328 1 96.56 451 ARG B C 1
ATOM 8127 O O . ARG B 1 451 ? -30.734 10.469 -9.711 1 96.56 451 ARG B O 1
ATOM 8134 N N . CYS B 1 452 ? -31.969 9.461 -8.203 1 98.06 452 CYS B N 1
ATOM 8135 C CA . CYS B 1 452 ? -30.875 9.352 -7.242 1 98.06 452 CYS B CA 1
ATOM 8136 C C . CYS B 1 452 ? -30.953 8.039 -6.469 1 98.06 452 CYS B C 1
ATOM 8138 O O . CYS B 1 452 ? -32 7.703 -5.918 1 98.06 452 CYS B O 1
ATOM 8140 N N . LEU B 1 453 ? -29.875 7.324 -6.449 1 98.06 453 LEU B N 1
ATOM 8141 C CA . LEU B 1 453 ? -29.828 6.086 -5.68 1 98.06 453 LEU B CA 1
ATOM 8142 C C . LEU B 1 453 ? -29.797 6.379 -4.184 1 98.06 453 LEU B C 1
ATOM 8144 O O . LEU B 1 453 ? -29 7.195 -3.721 1 98.06 453 LEU B O 1
ATOM 8148 N N . VAL B 1 454 ? -30.656 5.766 -3.422 1 97.56 454 VAL B N 1
ATOM 8149 C CA . VAL B 1 454 ? -30.656 5.82 -1.964 1 97.56 454 VAL B CA 1
ATOM 8150 C C . VAL B 1 454 ? -30.078 4.52 -1.398 1 97.56 454 VAL B C 1
ATOM 8152 O O . VAL B 1 454 ? -30.797 3.514 -1.309 1 97.56 454 VAL B O 1
ATOM 8155 N N . ILE B 1 455 ? -28.859 4.582 -0.963 1 96.69 455 ILE B N 1
ATOM 8156 C CA . ILE B 1 455 ? -28.062 3.387 -0.686 1 96.69 455 ILE B CA 1
ATOM 8157 C C . ILE B 1 455 ? -27.938 3.195 0.824 1 96.69 455 ILE B C 1
ATOM 8159 O O . ILE B 1 455 ? -27.766 4.168 1.565 1 96.69 455 ILE B O 1
ATOM 8163 N N . GLY B 1 456 ? -28 1.933 1.264 1 93.88 456 GLY B N 1
ATOM 8164 C CA . GLY B 1 456 ? -27.828 1.611 2.67 1 93.88 456 GLY B CA 1
ATOM 8165 C C . GLY B 1 456 ? -26.453 1.04 2.977 1 93.88 456 GLY B C 1
ATOM 8166 O O . GLY B 1 456 ? -25.984 0.122 2.297 1 93.88 456 GLY B O 1
ATOM 8167 N N . ASN B 1 457 ? -25.781 1.595 3.967 1 92.88 457 ASN B N 1
ATOM 8168 C CA . ASN B 1 457 ? -24.562 1.068 4.574 1 92.88 457 ASN B CA 1
ATOM 8169 C C . ASN B 1 457 ? -24.797 0.634 6.02 1 92.88 457 ASN B C 1
ATOM 8171 O O . ASN B 1 457 ? -25.031 -0.547 6.285 1 92.88 457 ASN B O 1
ATOM 8175 N N . HIS B 1 458 ? -25.047 1.597 6.895 1 87 458 HIS B N 1
ATOM 8176 C CA . HIS B 1 458 ? -25.359 1.304 8.289 1 87 458 HIS B CA 1
ATOM 8177 C C . HIS B 1 458 ? -26.734 0.663 8.422 1 87 458 HIS B C 1
ATOM 8179 O O . HIS B 1 458 ? -27.047 0.038 9.438 1 87 458 HIS B O 1
ATOM 8185 N N . ALA B 1 459 ? -27.531 0.844 7.453 1 83.94 459 ALA B N 1
ATOM 8186 C CA . ALA B 1 459 ? -28.859 0.231 7.445 1 83.94 459 ALA B CA 1
ATOM 8187 C C . ALA B 1 459 ? -28.75 -1.29 7.371 1 83.94 459 ALA B C 1
ATOM 8189 O O . ALA B 1 459 ? -29.688 -1.999 7.746 1 83.94 459 ALA B O 1
ATOM 8190 N N . TYR B 1 460 ? -27.609 -1.741 6.859 1 81 460 TYR B N 1
ATOM 8191 C CA . TYR B 1 460 ? -27.328 -3.17 6.77 1 81 460 TYR B CA 1
ATOM 8192 C C . TYR B 1 460 ? -26 -3.51 7.438 1 81 460 TYR B C 1
ATOM 8194 O O . TYR B 1 460 ? -25.016 -3.781 6.762 1 81 460 TYR B O 1
ATOM 8202 N N . PRO B 1 461 ? -25.938 -3.604 8.734 1 73.19 461 PRO B N 1
ATOM 8203 C CA . PRO B 1 461 ? -24.656 -3.674 9.445 1 73.19 461 PRO B CA 1
ATOM 8204 C C . PRO B 1 461 ? -23.938 -4.992 9.219 1 73.19 461 PRO B C 1
ATOM 8206 O O . PRO B 1 461 ? -22.703 -5.055 9.352 1 73.19 461 PRO B O 1
ATOM 8209 N N . ARG B 1 462 ? -24.625 -6.082 8.906 1 78.69 462 ARG B N 1
ATOM 8210 C CA . ARG B 1 462 ? -23.984 -7.387 8.719 1 78.69 462 ARG B CA 1
ATOM 8211 C C . ARG B 1 462 ? -24.5 -8.062 7.457 1 78.69 462 ARG B C 1
ATOM 8213 O O . ARG B 1 462 ? -25.5 -8.789 7.496 1 78.69 462 ARG B O 1
ATOM 8220 N N . PRO B 1 463 ? -23.75 -7.906 6.469 1 73.81 463 PRO B N 1
ATOM 8221 C CA . PRO B 1 463 ? -24.172 -8.523 5.207 1 73.81 463 PRO B CA 1
ATOM 8222 C C . PRO B 1 463 ? -24.453 -10.016 5.348 1 73.81 463 PRO B C 1
ATOM 8224 O O . PRO B 1 463 ? -25.391 -10.523 4.734 1 73.81 463 PRO B O 1
ATOM 8227 N N . GLY B 1 464 ? -23.688 -10.648 6.125 1 68.19 464 GLY B N 1
ATOM 8228 C CA . GLY B 1 464 ? -23.875 -12.078 6.297 1 68.19 464 GLY B CA 1
ATOM 8229 C C . GLY B 1 464 ? -25.234 -12.422 6.887 1 68.19 464 GLY B C 1
ATOM 8230 O O . GLY B 1 464 ? -25.688 -13.57 6.793 1 68.19 464 GLY B O 1
ATOM 8231 N N . LEU B 1 465 ? -25.812 -11.406 7.465 1 67.62 465 LEU B N 1
ATOM 8232 C CA . LEU B 1 465 ? -27.094 -11.625 8.109 1 67.62 465 LEU B CA 1
ATOM 8233 C C . LEU B 1 465 ? -28.234 -11.125 7.227 1 67.62 465 LEU B C 1
ATOM 8235 O O . LEU B 1 465 ? -29.406 -11.234 7.594 1 67.62 465 LEU B O 1
ATOM 8239 N N . LEU B 1 466 ? -27.922 -10.422 6.16 1 71.19 466 LEU B N 1
ATOM 8240 C CA . LEU B 1 466 ? -28.969 -9.812 5.355 1 71.19 466 LEU B CA 1
ATOM 8241 C C . LEU B 1 466 ? -30.047 -10.828 5 1 71.19 466 LEU B C 1
ATOM 8243 O O . LEU B 1 466 ? -31.156 -10.461 4.605 1 71.19 466 LEU B O 1
ATOM 8247 N N . LEU B 1 467 ? -30.453 -11.641 6 1 59 467 LEU B N 1
ATOM 8248 C CA . LEU B 1 467 ? -31.469 -12.672 5.824 1 59 467 LEU B CA 1
ATOM 8249 C C . LEU B 1 467 ? -32.781 -12.062 5.352 1 59 467 LEU B C 1
ATOM 8251 O O . LEU B 1 467 ? -32.938 -10.844 5.34 1 59 467 LEU B O 1
ATOM 8255 N N . GLU B 1 468 ? -33.719 -12.836 4.941 1 57.81 468 GLU B N 1
ATOM 8256 C CA . GLU B 1 468 ? -35.094 -12.594 4.539 1 57.81 468 GLU B CA 1
ATOM 8257 C C . GLU B 1 468 ? -35.75 -11.555 5.434 1 57.81 468 GLU B C 1
ATOM 8259 O O . GLU B 1 468 ? -36.656 -10.82 4.992 1 57.81 468 GLU B O 1
ATOM 8264 N N . GLU B 1 469 ? -35.062 -11.219 6.52 1 57.28 469 GLU B N 1
ATOM 8265 C CA . GLU B 1 469 ? -35.781 -10.344 7.461 1 57.28 469 GLU B CA 1
ATOM 8266 C C . GLU B 1 469 ? -35.438 -8.883 7.211 1 57.28 469 GLU B C 1
ATOM 8268 O O . GLU B 1 469 ? -36.219 -7.988 7.527 1 57.28 469 GLU B O 1
ATOM 8273 N N . GLU B 1 470 ? -34.281 -8.688 6.543 1 64 470 GLU B N 1
ATOM 8274 C CA . GLU B 1 470 ? -33.875 -7.285 6.422 1 64 470 GLU B CA 1
ATOM 8275 C C . GLU B 1 470 ? -34.406 -6.676 5.125 1 64 470 GLU B C 1
ATOM 8277 O O . GLU B 1 470 ? -34.531 -5.457 5.016 1 64 470 GLU B O 1
ATOM 8282 N N . LEU B 1 471 ? -34.75 -7.582 4.254 1 69.81 471 LEU B N 1
ATOM 8283 C CA . LEU B 1 471 ? -35.312 -7.082 3.01 1 69.81 471 LEU B CA 1
ATOM 8284 C C . LEU B 1 471 ? -36.812 -7.246 3.002 1 69.81 471 LEU B C 1
ATOM 8286 O O . LEU B 1 471 ? -37.312 -8.359 2.857 1 69.81 471 LEU B O 1
ATOM 8290 N N . THR B 1 472 ? -37.438 -6.219 3.49 1 75.25 472 THR B N 1
ATOM 8291 C CA . THR B 1 472 ? -38.906 -6.266 3.537 1 75.25 472 THR B CA 1
ATOM 8292 C C . THR B 1 472 ? -39.5 -5.18 2.654 1 75.25 472 THR B C 1
ATOM 8294 O O . THR B 1 472 ? -38.812 -4.258 2.23 1 75.25 472 THR B O 1
ATOM 8297 N N . GLU B 1 473 ? -40.688 -5.312 2.449 1 78.88 473 GLU B N 1
ATOM 8298 C CA . GLU B 1 473 ? -41.406 -4.312 1.665 1 78.88 473 GLU B CA 1
ATOM 8299 C C . GLU B 1 473 ? -41.5 -2.99 2.418 1 78.88 473 GLU B C 1
ATOM 8301 O O . GLU B 1 473 ? -41.688 -1.937 1.809 1 78.88 473 GLU B O 1
ATOM 8306 N N . GLU B 1 474 ? -41.312 -3.082 3.699 1 83.19 474 GLU B N 1
ATOM 8307 C CA . GLU B 1 474 ? -41.438 -1.889 4.527 1 83.19 474 GLU B CA 1
ATOM 8308 C C . GLU B 1 474 ? -40.188 -1.033 4.488 1 83.19 474 GLU B C 1
ATOM 8310 O O . GLU B 1 474 ? -40.219 0.136 4.879 1 83.19 474 GLU B O 1
ATOM 8315 N N . PHE B 1 475 ? -39.125 -1.632 4.031 1 89.25 475 PHE B N 1
ATOM 8316 C CA . PHE B 1 475 ? -37.875 -0.907 3.965 1 89.25 475 PHE B CA 1
ATOM 8317 C C . PHE B 1 475 ? -37.062 -1.344 2.752 1 89.25 475 PHE B C 1
ATOM 8319 O O . PHE B 1 475 ? -36.656 -2.502 2.658 1 89.25 475 PHE B O 1
ATOM 8326 N N . LYS B 1 476 ? -36.875 -0.377 1.891 1 89.31 476 LYS B N 1
ATOM 8327 C CA . LYS B 1 476 ? -36.156 -0.677 0.661 1 89.31 476 LYS B CA 1
ATOM 8328 C C . LYS B 1 476 ? -35.094 0.373 0.387 1 89.31 476 LYS B C 1
ATOM 8330 O O . LYS B 1 476 ? -35.25 1.537 0.761 1 89.31 476 LYS B O 1
ATOM 8335 N N . THR B 1 477 ? -34.031 -0.057 -0.142 1 92.75 477 THR B N 1
ATOM 8336 C CA . THR B 1 477 ? -32.969 0.813 -0.632 1 92.75 477 THR B CA 1
ATOM 8337 C C . THR B 1 477 ? -32.719 0.578 -2.119 1 92.75 477 THR B C 1
ATOM 8339 O O . THR B 1 477 ? -33.219 -0.407 -2.686 1 92.75 477 THR B O 1
ATOM 8342 N N . SER B 1 478 ? -32.062 1.517 -2.744 1 94.31 478 SER B N 1
ATOM 8343 C CA . SER B 1 478 ? -31.656 1.391 -4.145 1 94.31 478 SER B CA 1
ATOM 8344 C C . SER B 1 478 ? -30.344 0.612 -4.281 1 94.31 478 SER B C 1
ATOM 8346 O O . SER B 1 478 ? -29.984 0.184 -5.379 1 94.31 478 SER B O 1
ATOM 8348 N N . GLY B 1 479 ? -29.672 0.464 -3.246 1 94 479 GLY B N 1
ATOM 8349 C CA . GLY B 1 479 ? -28.391 -0.214 -3.219 1 94 479 GLY B CA 1
ATOM 8350 C C . GLY B 1 479 ? -27.906 -0.519 -1.815 1 94 479 GLY B C 1
ATOM 8351 O O . GLY B 1 479 ? -28.516 -0.083 -0.834 1 94 479 GLY B O 1
ATOM 8352 N N . ILE B 1 480 ? -26.812 -1.272 -1.763 1 94 480 ILE B N 1
ATOM 8353 C CA . ILE B 1 480 ? -26.234 -1.673 -0.484 1 94 480 ILE B CA 1
ATOM 8354 C C . ILE B 1 480 ? -24.703 -1.537 -0.539 1 94 480 ILE B C 1
ATOM 8356 O O . ILE B 1 480 ? -24.094 -1.824 -1.565 1 94 480 ILE B O 1
ATOM 8360 N N . VAL B 1 481 ? -24.141 -1.076 0.602 1 95.5 481 VAL B N 1
ATOM 8361 C CA . VAL B 1 481 ? -22.688 -1.04 0.753 1 95.5 481 VAL B CA 1
ATOM 8362 C C . VAL B 1 481 ? -22.219 -2.295 1.481 1 95.5 481 VAL B C 1
ATOM 8364 O O . VAL B 1 481 ? -22.641 -2.561 2.611 1 95.5 481 VAL B O 1
ATOM 8367 N N . LEU B 1 482 ? -21.391 -3.07 0.83 1 94.56 482 LEU B N 1
ATOM 8368 C CA . LEU B 1 482 ? -20.875 -4.305 1.408 1 94.56 482 LEU B CA 1
ATOM 8369 C C . LEU B 1 482 ? -19.438 -4.125 1.886 1 94.56 482 LEU B C 1
ATOM 8371 O O . LEU B 1 482 ? -18.641 -3.453 1.228 1 94.56 482 LEU B O 1
ATOM 8375 N N . LYS B 1 483 ? -19.156 -4.707 3.041 1 91.12 483 LYS B N 1
ATOM 8376 C CA . LYS B 1 483 ? -17.828 -4.703 3.641 1 91.12 483 LYS B CA 1
ATOM 8377 C C . LYS B 1 483 ? -17.359 -6.117 3.967 1 91.12 483 LYS B C 1
ATOM 8379 O O . LYS B 1 483 ? -18.172 -6.961 4.367 1 91.12 483 LYS B O 1
ATOM 8384 N N . LEU B 1 484 ? -16.125 -6.332 3.795 1 90.25 484 LEU B N 1
ATOM 8385 C CA . LEU B 1 484 ? -15.539 -7.613 4.164 1 90.25 484 LEU B CA 1
ATOM 8386 C C . LEU B 1 484 ? -14.703 -7.484 5.434 1 90.25 484 LEU B C 1
ATOM 8388 O O . LEU B 1 484 ? -13.492 -7.258 5.367 1 90.25 484 LEU B O 1
ATOM 8392 N N . ASP B 1 485 ? -15.328 -7.648 6.566 1 86.44 485 ASP B N 1
ATOM 8393 C CA . ASP B 1 485 ? -14.641 -7.551 7.848 1 86.44 485 ASP B CA 1
ATOM 8394 C C . ASP B 1 485 ? -15.336 -8.398 8.914 1 86.44 485 ASP B C 1
ATOM 8396 O O . ASP B 1 485 ? -16.406 -8.945 8.672 1 86.44 485 ASP B O 1
ATOM 8400 N N . GLN B 1 486 ? -14.648 -8.664 9.906 1 86.31 486 GLN B N 1
ATOM 8401 C CA . GLN B 1 486 ? -15.148 -9.344 11.094 1 86.31 486 GLN B CA 1
ATOM 8402 C C . GLN B 1 486 ? -15.68 -10.734 10.75 1 86.31 486 GLN B C 1
ATOM 8404 O O . GLN B 1 486 ? -14.922 -11.602 10.297 1 86.31 486 GLN B O 1
ATOM 8409 N N . LEU B 1 487 ? -17.047 -10.953 10.828 1 90.5 487 LEU B N 1
ATOM 8410 C CA . LEU B 1 487 ? -17.578 -12.297 10.68 1 90.5 487 LEU B CA 1
ATOM 8411 C C . LEU B 1 487 ? -18.078 -12.531 9.258 1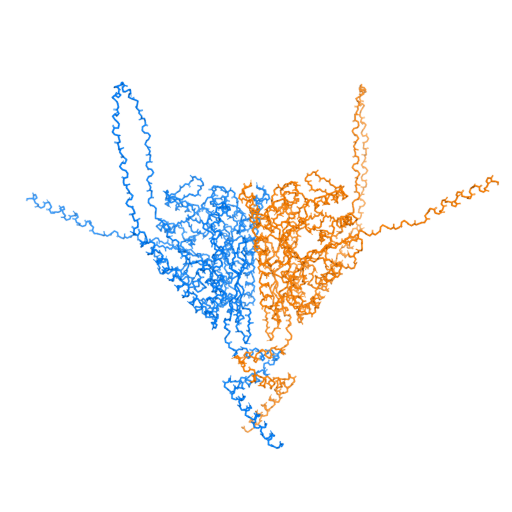 90.5 487 LEU B C 1
ATOM 8413 O O . LEU B 1 487 ? -18.531 -13.633 8.922 1 90.5 487 LEU B O 1
ATOM 8417 N N . ASN B 1 488 ? -17.922 -11.562 8.445 1 92.31 488 ASN B N 1
ATOM 8418 C CA . ASN B 1 488 ? -18.344 -11.758 7.059 1 92.31 488 ASN B CA 1
ATOM 8419 C C . ASN B 1 488 ? -17.359 -12.625 6.285 1 92.31 488 ASN B C 1
ATOM 8421 O O . ASN B 1 488 ? -16.156 -12.344 6.27 1 92.31 488 ASN B O 1
ATOM 8425 N N . THR B 1 489 ? -17.859 -13.656 5.676 1 96.56 489 THR B N 1
ATOM 8426 C CA . THR B 1 489 ? -17.047 -14.523 4.82 1 96.56 489 THR B CA 1
ATOM 8427 C C . THR B 1 489 ? -17.203 -14.125 3.355 1 96.56 489 THR B C 1
ATOM 8429 O O . THR B 1 489 ? -18.094 -13.336 3.01 1 96.56 489 THR B O 1
ATOM 8432 N N . VAL B 1 490 ? -16.359 -14.688 2.523 1 97.81 490 VAL B N 1
ATOM 8433 C CA . VAL B 1 490 ? -16.453 -14.469 1.084 1 97.81 490 VAL B CA 1
ATOM 8434 C C . VAL B 1 490 ? -17.812 -14.961 0.574 1 97.81 490 VAL B C 1
ATOM 8436 O O . VAL B 1 490 ? -18.484 -14.266 -0.181 1 97.81 490 VAL B O 1
ATOM 8439 N N . SER B 1 491 ? -18.219 -16.125 1.064 1 96.81 491 SER B N 1
ATOM 8440 C CA . SER B 1 491 ? -19.5 -16.688 0.662 1 96.81 491 SER B CA 1
ATOM 8441 C C . SER B 1 491 ? -20.656 -15.781 1.071 1 96.81 491 SER B C 1
ATOM 8443 O O . SER B 1 491 ? -21.625 -15.602 0.316 1 96.81 491 SER B O 1
ATOM 8445 N N . ASP B 1 492 ? -20.562 -15.203 2.258 1 93.88 492 ASP B N 1
ATOM 8446 C CA . ASP B 1 492 ? -21.578 -14.281 2.742 1 93.88 492 ASP B CA 1
ATOM 8447 C C . ASP B 1 492 ? -21.766 -13.109 1.786 1 93.88 492 ASP B C 1
ATOM 8449 O O . ASP B 1 492 ? -22.891 -12.75 1.431 1 93.88 492 ASP B O 1
ATOM 8453 N N . ILE B 1 493 ? -20.672 -12.5 1.423 1 95.31 493 ILE B N 1
ATOM 8454 C CA . ILE B 1 493 ? -20.703 -11.305 0.587 1 95.31 493 ILE B CA 1
ATOM 8455 C C . ILE B 1 493 ? -21.25 -11.648 -0.796 1 95.31 493 ILE B C 1
ATOM 8457 O O . ILE B 1 493 ? -22.062 -10.922 -1.349 1 95.31 493 ILE B O 1
ATOM 8461 N N . LEU B 1 494 ? -20.828 -12.805 -1.349 1 96.44 494 LEU B N 1
ATOM 8462 C CA . LEU B 1 494 ? -21.281 -13.211 -2.676 1 96.44 494 LEU B CA 1
ATOM 8463 C C . LEU B 1 494 ? -22.766 -13.539 -2.67 1 96.44 494 LEU B C 1
ATOM 8465 O O . LEU B 1 494 ? -23.484 -13.164 -3.598 1 96.44 494 LEU B O 1
ATOM 8469 N N . ASP B 1 495 ? -23.219 -14.195 -1.637 1 93.31 495 ASP B N 1
ATOM 8470 C CA . ASP B 1 495 ? -24.641 -14.523 -1.513 1 93.31 495 ASP B CA 1
ATOM 8471 C C . ASP B 1 495 ? -25.484 -13.258 -1.363 1 93.31 495 ASP B C 1
ATOM 8473 O O . ASP B 1 495 ? -26.562 -13.148 -1.953 1 93.31 495 ASP B O 1
ATOM 8477 N N . CYS B 1 496 ? -24.969 -12.352 -0.578 1 92.06 496 CYS B N 1
ATOM 8478 C CA . CYS B 1 496 ? -25.672 -11.086 -0.392 1 92.06 496 CYS B CA 1
ATOM 8479 C C . CYS B 1 496 ? -25.75 -10.312 -1.702 1 92.06 496 CYS B C 1
ATOM 8481 O O . CYS B 1 496 ? -26.797 -9.742 -2.029 1 92.06 496 CYS B O 1
ATOM 8483 N N . ALA B 1 497 ? -24.656 -10.266 -2.402 1 93.5 497 ALA B N 1
ATOM 8484 C CA . ALA B 1 497 ? -24.625 -9.57 -3.689 1 93.5 497 ALA B CA 1
ATOM 8485 C C . ALA B 1 497 ? -25.641 -10.172 -4.652 1 93.5 497 ALA B C 1
ATOM 8487 O O . ALA B 1 497 ? -26.375 -9.438 -5.332 1 93.5 497 ALA B O 1
ATOM 8488 N N . LYS B 1 498 ? -25.703 -11.477 -4.703 1 93 498 LYS B N 1
ATOM 8489 C CA . LYS B 1 498 ? -26.656 -12.164 -5.574 1 93 498 LYS B CA 1
ATOM 8490 C C . LYS B 1 498 ? -28.094 -11.805 -5.215 1 93 498 LYS B C 1
ATOM 8492 O O . LYS B 1 498 ? -28.875 -11.422 -6.086 1 93 498 LYS B O 1
ATOM 8497 N N . LYS B 1 499 ? -28.391 -11.852 -3.955 1 89.62 499 LYS B N 1
ATOM 8498 C CA . LYS B 1 499 ? -29.734 -11.57 -3.475 1 89.62 499 LYS B CA 1
ATOM 8499 C C . LYS B 1 499 ? -30.141 -10.125 -3.773 1 89.62 499 LYS B C 1
ATOM 8501 O O . LYS B 1 499 ? -31.266 -9.859 -4.207 1 89.62 499 LYS B O 1
ATOM 8506 N N . MET B 1 500 ? -29.266 -9.219 -3.531 1 89.12 500 MET B N 1
ATOM 8507 C CA . MET B 1 500 ? -29.547 -7.801 -3.723 1 89.12 500 MET B CA 1
ATOM 8508 C C . MET B 1 500 ? -29.688 -7.469 -5.203 1 89.12 500 MET B C 1
ATOM 8510 O O . MET B 1 500 ? -30.531 -6.648 -5.582 1 89.12 500 MET B O 1
ATOM 8514 N N . GLU B 1 501 ? -28.875 -8.055 -6.012 1 89.06 501 GLU B N 1
ATOM 8515 C CA . GLU B 1 501 ? -29.016 -7.855 -7.453 1 89.06 501 GLU B CA 1
ATOM 8516 C C . GLU B 1 501 ? -30.359 -8.352 -7.957 1 89.06 501 GLU B C 1
ATOM 8518 O O . GLU B 1 501 ? -30.969 -7.734 -8.828 1 89.06 501 GLU B O 1
ATOM 8523 N N . GLU B 1 502 ? -30.766 -9.469 -7.441 1 86.62 502 GLU B N 1
ATOM 8524 C CA . GLU B 1 502 ? -32.062 -10.023 -7.812 1 86.62 502 GLU B CA 1
ATOM 8525 C C . GLU B 1 502 ? -33.188 -9.102 -7.379 1 86.62 502 GLU B C 1
ATOM 8527 O O . GLU B 1 502 ? -34.281 -9.125 -7.973 1 86.62 502 GLU B O 1
ATOM 8532 N N . ALA B 1 503 ? -32.938 -8.289 -6.387 1 83.19 503 ALA B N 1
ATOM 8533 C CA . ALA B 1 503 ? -33.906 -7.32 -5.91 1 83.19 503 ALA B CA 1
ATOM 8534 C C . ALA B 1 503 ? -33.719 -5.965 -6.582 1 83.19 503 ALA B C 1
ATOM 8536 O O . ALA B 1 503 ? -34.188 -4.941 -6.074 1 83.19 503 ALA B O 1
ATOM 8537 N N . ASP B 1 504 ? -32.906 -5.871 -7.625 1 85.06 504 ASP B N 1
ATOM 8538 C CA . ASP B 1 504 ? -32.656 -4.691 -8.445 1 85.06 504 ASP B CA 1
ATOM 8539 C C . ASP B 1 504 ? -31.891 -3.623 -7.648 1 85.06 504 ASP B C 1
ATOM 8541 O O . ASP B 1 504 ? -32.156 -2.428 -7.809 1 85.06 504 ASP B O 1
ATOM 8545 N N . ASN B 1 505 ? -31.156 -4.066 -6.68 1 90.38 505 ASN B N 1
ATOM 8546 C CA . ASN B 1 505 ? -30.297 -3.186 -5.898 1 90.38 505 ASN B CA 1
ATOM 8547 C C . ASN B 1 505 ? -28.906 -3.088 -6.508 1 90.38 505 ASN B C 1
ATOM 8549 O O . ASN B 1 505 ? -28.406 -4.055 -7.09 1 90.38 505 ASN B O 1
ATOM 8553 N N . GLN B 1 506 ? -28.359 -1.919 -6.391 1 94.94 506 GLN B N 1
ATOM 8554 C CA . GLN B 1 506 ? -26.984 -1.737 -6.836 1 94.94 506 GLN B CA 1
ATOM 8555 C C . GLN B 1 506 ? -25.984 -2.16 -5.758 1 94.94 506 GLN B C 1
ATOM 8557 O O . GLN B 1 506 ? -26.203 -1.887 -4.574 1 94.94 506 GLN B O 1
ATOM 8562 N N . ILE B 1 507 ? -24.953 -2.828 -6.16 1 96.06 507 ILE B N 1
ATOM 8563 C CA . ILE B 1 507 ? -23.953 -3.322 -5.219 1 96.06 507 ILE B CA 1
ATOM 8564 C C . ILE B 1 507 ? -22.781 -2.342 -5.148 1 96.06 507 ILE B C 1
ATOM 8566 O O . ILE B 1 507 ? -22.188 -2.002 -6.172 1 96.06 507 ILE B O 1
ATOM 8570 N N . VAL B 1 508 ? -22.484 -1.876 -3.949 1 97.31 508 VAL B N 1
ATOM 8571 C CA . VAL B 1 508 ? -21.312 -1.045 -3.668 1 97.31 508 VAL B CA 1
ATOM 8572 C C . VAL B 1 508 ? -20.359 -1.781 -2.723 1 97.31 508 VAL B C 1
ATOM 8574 O O . VAL B 1 508 ? -20.781 -2.262 -1.666 1 97.31 508 VAL B O 1
ATOM 8577 N N . LEU B 1 509 ? -19.172 -2.025 -3.133 1 97.12 509 LEU B N 1
ATOM 8578 C CA . LEU B 1 509 ? -18.141 -2.512 -2.223 1 97.12 509 LEU B CA 1
ATOM 8579 C C . LEU B 1 509 ? -17.312 -1.354 -1.664 1 97.12 509 LEU B C 1
ATOM 8581 O O . LEU B 1 509 ? -17.078 -0.36 -2.355 1 97.12 509 LEU B O 1
ATOM 8585 N N . THR B 1 510 ? -16.906 -1.462 -0.404 1 96.19 510 THR B N 1
ATOM 8586 C CA . THR B 1 510 ? -16.219 -0.321 0.181 1 96.19 510 THR B CA 1
ATOM 8587 C C . THR B 1 510 ? -14.992 -0.779 0.968 1 96.19 510 THR B C 1
ATOM 8589 O O . THR B 1 510 ? -14.93 -1.923 1.425 1 96.19 510 THR B O 1
ATOM 8592 N N . THR B 1 511 ? -14.039 0.098 1.102 1 94.81 511 THR B N 1
ATOM 8593 C CA . THR B 1 511 ? -12.867 -0.063 1.957 1 94.81 511 THR B CA 1
ATOM 8594 C C . THR B 1 511 ? -13.141 0.481 3.355 1 94.81 511 THR B C 1
ATOM 8596 O O . THR B 1 511 ? -14.164 1.138 3.584 1 94.81 511 THR B O 1
ATOM 8599 N N . CYS B 1 512 ? -12.227 0.172 4.258 1 91.81 512 CYS B N 1
ATOM 8600 C CA . CYS B 1 512 ? -12.266 0.699 5.617 1 91.81 512 CYS B CA 1
ATOM 8601 C C . CYS B 1 512 ? -11.297 1.863 5.781 1 91.81 512 CYS B C 1
ATOM 8603 O O . CYS B 1 512 ? -10.484 2.127 4.891 1 91.81 512 CYS B O 1
ATOM 8605 N N . TYR B 1 513 ? -11.406 2.537 6.953 1 88.81 513 TYR B N 1
ATOM 8606 C CA . TYR B 1 513 ? -10.469 3.615 7.242 1 88.81 513 TYR B CA 1
ATOM 8607 C C . TYR B 1 513 ? -9.062 3.072 7.449 1 88.81 513 TYR B C 1
ATOM 8609 O O . TYR B 1 513 ? -8.094 3.623 6.918 1 88.81 513 TYR B O 1
ATOM 8617 N N . GLY B 1 514 ? -8.953 2.002 8.242 1 92.94 514 GLY B N 1
ATOM 8618 C CA . GLY B 1 514 ? -7.668 1.352 8.445 1 92.94 514 GLY B CA 1
ATOM 8619 C C . GLY B 1 514 ? -7.379 0.269 7.426 1 92.94 514 GLY B C 1
ATOM 8620 O O . GLY B 1 514 ? -7.035 -0.859 7.789 1 92.94 514 GLY B O 1
ATOM 8621 N N . GLU B 1 515 ? -7.523 0.642 6.16 1 94.31 515 GLU B N 1
ATOM 8622 C CA . GLU B 1 515 ? -7.293 -0.294 5.066 1 94.31 515 GLU B CA 1
ATOM 8623 C C . GLU B 1 515 ? -5.809 -0.637 4.938 1 94.31 515 GLU B C 1
ATOM 8625 O O . GLU B 1 515 ? -4.953 0.078 5.461 1 94.31 515 GLU B O 1
ATOM 8630 N N . THR B 1 516 ? -5.539 -1.75 4.305 1 95.38 516 THR B N 1
ATOM 8631 C CA . THR B 1 516 ? -4.172 -2.174 4.035 1 95.38 516 THR B CA 1
ATOM 8632 C C . THR B 1 516 ? -3.891 -2.176 2.533 1 95.38 516 THR B C 1
ATOM 8634 O O . THR B 1 516 ? -4.695 -1.674 1.746 1 95.38 516 THR B O 1
ATOM 8637 N N . THR B 1 517 ? -2.715 -2.676 2.137 1 96.06 517 THR B N 1
ATOM 8638 C CA . THR B 1 517 ? -2.338 -2.66 0.729 1 96.06 517 THR B CA 1
ATOM 8639 C C . THR B 1 517 ? -2.725 -3.973 0.051 1 96.06 517 THR B C 1
ATOM 8641 O O . THR B 1 517 ? -2.385 -4.199 -1.112 1 96.06 517 THR B O 1
ATOM 8644 N N . ASP B 1 518 ? -3.406 -4.793 0.855 1 95.94 518 ASP B N 1
ATOM 8645 C CA . ASP B 1 518 ? -4.012 -5.988 0.276 1 95.94 518 ASP B CA 1
ATOM 8646 C C . ASP B 1 518 ? -5.102 -5.617 -0.727 1 95.94 518 ASP B C 1
ATOM 8648 O O . ASP B 1 518 ? -6.016 -4.855 -0.405 1 95.94 518 ASP B O 1
ATOM 8652 N N . THR B 1 519 ? -5.027 -6.152 -1.958 1 97.12 519 THR B N 1
ATOM 8653 C CA . THR B 1 519 ? -5.91 -5.672 -3.016 1 97.12 519 THR B CA 1
ATOM 8654 C C . THR B 1 519 ? -7.078 -6.633 -3.227 1 97.12 519 THR B C 1
ATOM 8656 O O . THR B 1 519 ? -7.695 -6.641 -4.293 1 97.12 519 THR B O 1
ATOM 8659 N N . PHE B 1 520 ? -7.348 -7.5 -2.266 1 98.31 520 PHE B N 1
ATOM 8660 C CA . PHE B 1 520 ? -8.414 -8.492 -2.383 1 98.31 520 PHE B CA 1
ATOM 8661 C C . PHE B 1 520 ? -9.719 -7.832 -2.803 1 98.31 520 PHE B C 1
ATOM 8663 O O . PHE B 1 520 ? -10.461 -8.383 -3.619 1 98.31 520 PHE B O 1
ATOM 8670 N N . LEU B 1 521 ? -10.023 -6.672 -2.318 1 98.19 521 LEU B N 1
ATOM 8671 C CA . LEU B 1 521 ? -11.305 -6.016 -2.549 1 98.19 521 LEU B CA 1
ATOM 8672 C C . LEU B 1 521 ? -11.453 -5.605 -4.012 1 98.19 521 LEU B C 1
ATOM 8674 O O . LEU B 1 521 ? -12.555 -5.641 -4.562 1 98.19 521 LEU B O 1
ATOM 8678 N N . ALA B 1 522 ? -10.359 -5.148 -4.602 1 98.62 522 ALA B N 1
ATOM 8679 C CA . ALA B 1 522 ? -10.414 -4.816 -6.023 1 98.62 522 ALA B CA 1
ATOM 8680 C C . ALA B 1 522 ? -10.812 -6.031 -6.855 1 98.62 522 ALA B C 1
ATOM 8682 O O . ALA B 1 522 ? -11.688 -5.938 -7.719 1 98.62 522 ALA B O 1
ATOM 8683 N N . ASP B 1 523 ? -10.195 -7.191 -6.598 1 98.75 523 ASP B N 1
ATOM 8684 C CA . ASP B 1 523 ? -10.523 -8.43 -7.293 1 98.75 523 ASP B CA 1
ATOM 8685 C C . ASP B 1 523 ? -11.969 -8.852 -7.012 1 98.75 523 ASP B C 1
ATOM 8687 O O . ASP B 1 523 ? -12.672 -9.305 -7.914 1 98.75 523 ASP B O 1
ATOM 8691 N N . MET B 1 524 ? -12.367 -8.688 -5.773 1 98.62 524 MET B N 1
ATOM 8692 C CA . MET B 1 524 ? -13.719 -9.078 -5.395 1 98.62 524 MET B CA 1
ATOM 8693 C C . MET B 1 524 ? -14.75 -8.203 -6.109 1 98.62 524 MET B C 1
ATOM 8695 O O . MET B 1 524 ? -15.773 -8.711 -6.582 1 98.62 524 MET B O 1
ATOM 8699 N N . ALA B 1 525 ? -14.5 -6.914 -6.16 1 98.62 525 ALA B N 1
ATOM 8700 C CA . ALA B 1 525 ? -15.422 -6.004 -6.828 1 98.62 525 ALA B CA 1
ATOM 8701 C C . ALA B 1 525 ? -15.633 -6.406 -8.289 1 98.62 525 ALA B C 1
ATOM 8703 O O . ALA B 1 525 ? -16.766 -6.41 -8.781 1 98.62 525 ALA B O 1
ATOM 8704 N N . VAL B 1 526 ? -14.539 -6.746 -8.961 1 98.69 526 VAL B N 1
ATOM 8705 C CA . VAL B 1 526 ? -14.625 -7.16 -10.359 1 98.69 526 VAL B CA 1
ATOM 8706 C C . VAL B 1 526 ? -15.32 -8.516 -10.461 1 98.69 526 VAL B C 1
ATOM 8708 O O . VAL B 1 526 ? -16.25 -8.695 -11.25 1 98.69 526 VAL B O 1
ATOM 8711 N N . GLY B 1 527 ? -14.859 -9.477 -9.633 1 98.69 527 GLY B N 1
ATOM 8712 C CA . GLY B 1 527 ? -15.367 -10.836 -9.695 1 98.69 527 GLY B CA 1
ATOM 8713 C C . GLY B 1 527 ? -16.859 -10.93 -9.406 1 98.69 527 GLY B C 1
ATOM 8714 O O . GLY B 1 527 ? -17.562 -11.75 -10.016 1 98.69 527 GLY B O 1
ATOM 8715 N N . MET B 1 528 ? -17.359 -10.125 -8.5 1 97.44 528 MET B N 1
ATOM 8716 C CA . MET B 1 528 ? -18.75 -10.227 -8.109 1 97.44 528 MET B CA 1
ATOM 8717 C C . MET B 1 528 ? -19.625 -9.281 -8.938 1 97.44 528 MET B C 1
ATOM 8719 O O . MET B 1 528 ? -20.828 -9.195 -8.719 1 97.44 528 MET B O 1
ATOM 8723 N N . ASN B 1 529 ? -18.953 -8.508 -9.82 1 97.5 529 ASN B N 1
ATOM 8724 C CA . ASN B 1 529 ? -19.641 -7.57 -10.703 1 97.5 529 ASN B CA 1
ATOM 8725 C C . ASN B 1 529 ? -20.297 -6.438 -9.922 1 97.5 529 ASN B C 1
ATOM 8727 O O . ASN B 1 529 ? -21.453 -6.086 -10.18 1 97.5 529 ASN B O 1
ATOM 8731 N N . ALA B 1 530 ? -19.578 -5.926 -8.984 1 98.06 530 ALA B N 1
ATOM 8732 C CA . ALA B 1 530 ? -20.062 -4.746 -8.273 1 98.06 530 ALA B CA 1
ATOM 8733 C C . ALA B 1 530 ? -20.188 -3.551 -9.219 1 98.06 530 ALA B C 1
ATOM 8735 O O . ALA B 1 530 ? -19.328 -3.332 -10.07 1 98.06 530 ALA B O 1
ATOM 8736 N N . ARG B 1 531 ? -21.234 -2.801 -9.055 1 97.69 531 ARG B N 1
ATOM 8737 C CA . ARG B 1 531 ? -21.391 -1.616 -9.891 1 97.69 531 ARG B CA 1
ATOM 8738 C C . ARG B 1 531 ? -20.422 -0.514 -9.469 1 97.69 531 ARG B C 1
ATOM 8740 O O . ARG B 1 531 ? -19.797 0.123 -10.32 1 97.69 531 ARG B O 1
ATOM 8747 N N . PHE B 1 532 ? -20.344 -0.289 -8.156 1 98.5 532 PHE B N 1
ATOM 8748 C CA . PHE B 1 532 ? -19.5 0.779 -7.633 1 98.5 532 PHE B CA 1
ATOM 8749 C C . PHE B 1 532 ? -18.484 0.227 -6.652 1 98.5 532 PHE B C 1
ATOM 8751 O O . PHE B 1 532 ? -18.703 -0.814 -6.031 1 98.5 532 PHE B O 1
ATOM 8758 N N . PHE B 1 533 ? -17.375 0.828 -6.562 1 98.44 533 PHE B N 1
ATOM 8759 C CA . PHE B 1 533 ? -16.344 0.585 -5.562 1 98.44 533 PHE B CA 1
ATOM 8760 C C . PHE B 1 533 ? -15.945 1.883 -4.875 1 98.44 533 PHE B C 1
ATOM 8762 O O . PHE B 1 533 ? -15.328 2.756 -5.492 1 98.44 533 PHE B O 1
ATOM 8769 N N . LYS B 1 534 ? -16.375 2.037 -3.598 1 98.06 534 LYS B N 1
ATOM 8770 C CA . LYS B 1 534 ? -16.016 3.188 -2.773 1 98.06 534 LYS B CA 1
ATOM 8771 C C . LYS B 1 534 ? -14.648 2.994 -2.135 1 98.06 534 LYS B C 1
ATOM 8773 O O . LYS B 1 534 ? -14.508 2.242 -1.168 1 98.06 534 LYS B O 1
ATOM 8778 N N . ILE B 1 535 ? -13.672 3.697 -2.582 1 96.38 535 ILE B N 1
ATOM 8779 C CA . ILE B 1 535 ? -12.297 3.328 -2.287 1 96.38 535 ILE B CA 1
ATOM 8780 C C . ILE B 1 535 ? -11.664 4.371 -1.363 1 96.38 535 ILE B C 1
ATOM 8782 O O . ILE B 1 535 ? -10.797 4.047 -0.552 1 96.38 535 ILE B O 1
ATOM 8786 N N . GLY B 1 536 ? -12.07 5.602 -1.426 1 96.44 536 GLY B N 1
ATOM 8787 C CA . GLY B 1 536 ? -11.414 6.723 -0.771 1 96.44 536 GLY B CA 1
ATOM 8788 C C . GLY B 1 536 ? -10.789 7.703 -1.747 1 96.44 536 GLY B C 1
ATOM 8789 O O . GLY B 1 536 ? -11.164 7.742 -2.92 1 96.44 536 GLY B O 1
ATOM 8790 N N . ALA B 1 537 ? -9.93 8.531 -1.277 1 97.25 537 ALA B N 1
ATOM 8791 C CA . ALA B 1 537 ? -9.289 9.547 -2.104 1 97.25 537 ALA B CA 1
ATOM 8792 C C . ALA B 1 537 ? -8.219 8.93 -3.002 1 97.25 537 ALA B C 1
ATOM 8794 O O . ALA B 1 537 ? -7.715 7.84 -2.719 1 97.25 537 ALA B O 1
ATOM 8795 N N . PRO B 1 538 ? -7.898 9.555 -4.098 1 96.75 538 PRO B N 1
ATOM 8796 C CA . PRO B 1 538 ? -6.895 9 -5.012 1 96.75 538 PRO B CA 1
ATOM 8797 C C . PRO B 1 538 ? -5.465 9.336 -4.594 1 96.75 538 PRO B C 1
ATOM 8799 O O . PRO B 1 538 ? -4.664 9.781 -5.422 1 96.75 538 PRO B O 1
ATOM 8802 N N . VAL B 1 539 ? -5.195 9.164 -3.322 1 95.06 539 VAL B N 1
ATOM 8803 C CA . VAL B 1 539 ? -3.877 9.305 -2.715 1 95.06 539 VAL B CA 1
ATOM 8804 C C . VAL B 1 539 ? -3.701 8.266 -1.612 1 95.06 539 VAL B C 1
ATOM 8806 O O . VAL B 1 539 ? -4.633 7.523 -1.295 1 95.06 539 VAL B O 1
ATOM 8809 N N . ARG B 1 540 ? -2.463 8.195 -1.071 1 95.19 540 ARG B N 1
ATOM 8810 C CA . ARG B 1 540 ? -2.078 7.254 -0.026 1 95.19 540 ARG B CA 1
ATOM 8811 C C . ARG B 1 540 ? -2.012 5.832 -0.569 1 95.19 540 ARG B C 1
ATOM 8813 O O . ARG B 1 540 ? -2.881 5.41 -1.336 1 95.19 540 ARG B O 1
ATOM 8820 N N . GLY B 1 541 ? -1.166 5.105 -0.146 1 96.5 541 GLY B N 1
ATOM 8821 C CA . GLY B 1 541 ? -0.786 3.836 -0.744 1 96.5 541 GLY B CA 1
ATOM 8822 C C . GLY B 1 541 ? -1.883 2.789 -0.671 1 96.5 541 GLY B C 1
ATOM 8823 O O . GLY B 1 541 ? -2.074 2.016 -1.611 1 96.5 541 GLY B O 1
ATOM 8824 N N . GLU B 1 542 ? -2.639 2.738 0.433 1 96.56 542 GLU B N 1
ATOM 8825 C CA . GLU B 1 542 ? -3.633 1.685 0.606 1 96.56 542 GLU B CA 1
ATOM 8826 C C . GLU B 1 542 ? -4.797 1.859 -0.366 1 96.56 542 GLU B C 1
ATOM 8828 O O . GLU B 1 542 ? -5.402 0.877 -0.802 1 96.56 542 GLU B O 1
ATOM 8833 N N . ARG B 1 543 ? -5.105 3.1 -0.734 1 97 543 ARG B N 1
ATOM 8834 C CA . ARG B 1 543 ? -6.133 3.363 -1.732 1 97 543 ARG B CA 1
ATOM 8835 C C . ARG B 1 543 ? -5.594 3.16 -3.145 1 97 543 ARG B C 1
ATOM 8837 O O . ARG B 1 543 ? -6.227 2.496 -3.969 1 97 543 ARG B O 1
ATOM 8844 N N . ILE B 1 544 ? -4.395 3.646 -3.316 1 96.88 544 ILE B N 1
ATOM 8845 C CA . ILE B 1 544 ? -3.75 3.59 -4.621 1 96.88 544 ILE B CA 1
ATOM 8846 C C . ILE B 1 544 ? -3.539 2.133 -5.031 1 96.88 544 ILE B C 1
ATOM 8848 O O . ILE B 1 544 ? -3.645 1.791 -6.211 1 96.88 544 ILE B O 1
ATOM 8852 N N . ALA B 1 545 ? -3.271 1.31 -4.066 1 97.56 545 ALA B N 1
ATOM 8853 C CA . ALA B 1 545 ? -3.098 -0.112 -4.352 1 97.56 545 ALA B CA 1
ATOM 8854 C C . ALA B 1 545 ? -4.344 -0.694 -5.02 1 97.56 545 ALA B C 1
ATOM 8856 O O . ALA B 1 545 ? -4.238 -1.488 -5.957 1 97.56 545 ALA B O 1
ATOM 8857 N N . GLN B 1 546 ? -5.52 -0.321 -4.523 1 97.88 546 GLN B N 1
ATOM 8858 C CA . GLN B 1 546 ? -6.766 -0.796 -5.109 1 97.88 546 GLN B CA 1
ATOM 8859 C C . GLN B 1 546 ? -6.945 -0.262 -6.527 1 97.88 546 GLN B C 1
ATOM 8861 O O . GLN B 1 546 ? -7.336 -1.005 -7.43 1 97.88 546 GLN B O 1
ATOM 8866 N N . PHE B 1 547 ? -6.668 1.026 -6.73 1 98.12 547 PHE B N 1
ATOM 8867 C CA . PHE B 1 547 ? -6.793 1.644 -8.047 1 98.12 547 PHE B CA 1
ATOM 8868 C C . PHE B 1 547 ? -5.852 0.979 -9.047 1 98.12 547 PHE B C 1
ATOM 8870 O O . PHE B 1 547 ? -6.262 0.64 -10.156 1 98.12 547 PHE B O 1
ATOM 8877 N N . ASN B 1 548 ? -4.594 0.794 -8.648 1 98.25 548 ASN B N 1
ATOM 8878 C CA . ASN B 1 548 ? -3.611 0.195 -9.547 1 98.25 548 ASN B CA 1
ATOM 8879 C C . ASN B 1 548 ? -3.975 -1.245 -9.891 1 98.25 548 ASN B C 1
ATOM 8881 O O . ASN B 1 548 ? -3.744 -1.693 -11.016 1 98.25 548 ASN B O 1
ATOM 8885 N N . ARG B 1 549 ? -4.523 -1.964 -8.914 1 98.44 549 ARG B N 1
ATOM 8886 C CA . ARG B 1 549 ? -4.969 -3.324 -9.195 1 98.44 549 ARG B CA 1
ATOM 8887 C C . ARG B 1 549 ? -6.098 -3.328 -10.227 1 98.44 549 ARG B C 1
ATOM 8889 O O . ARG B 1 549 ? -6.109 -4.156 -11.141 1 98.44 549 ARG B O 1
ATOM 8896 N N . LEU B 1 550 ? -7.012 -2.43 -10.102 1 98.69 550 LEU B N 1
ATOM 8897 C CA . LEU B 1 550 ? -8.109 -2.332 -11.062 1 98.69 550 LEU B CA 1
ATOM 8898 C C . LEU B 1 550 ? -7.586 -1.984 -12.453 1 98.69 550 LEU B C 1
ATOM 8900 O O . LEU B 1 550 ? -8.07 -2.518 -13.453 1 98.69 550 LEU B O 1
ATOM 8904 N N . ILE B 1 551 ? -6.625 -1.076 -12.508 1 98.25 551 ILE B N 1
ATOM 8905 C CA . ILE B 1 551 ? -6.012 -0.717 -13.781 1 98.25 551 ILE B CA 1
ATOM 8906 C C . ILE B 1 551 ? -5.371 -1.952 -14.414 1 98.25 551 ILE B C 1
ATOM 8908 O O . ILE B 1 551 ? -5.492 -2.176 -15.617 1 98.25 551 ILE B O 1
ATOM 8912 N N . GLN B 1 552 ? -4.668 -2.688 -13.617 1 98.12 552 GLN B N 1
ATOM 8913 C CA . GLN B 1 552 ? -4.051 -3.918 -14.102 1 98.12 552 GLN B CA 1
ATOM 8914 C C . GLN B 1 552 ? -5.098 -4.875 -14.664 1 98.12 552 GLN B C 1
ATOM 8916 O O . GLN B 1 552 ? -4.914 -5.449 -15.734 1 98.12 552 GLN B O 1
ATOM 8921 N N . ILE B 1 553 ? -6.203 -5.059 -13.93 1 98.44 553 ILE B N 1
ATOM 8922 C CA . ILE B 1 553 ? -7.27 -5.961 -14.352 1 98.44 553 ILE B CA 1
ATOM 8923 C C . ILE B 1 553 ? -7.883 -5.461 -15.656 1 98.44 553 ILE B C 1
ATOM 8925 O O . ILE B 1 553 ? -8.172 -6.254 -16.562 1 98.44 553 ILE B O 1
ATOM 8929 N N . GLU B 1 554 ? -8.086 -4.137 -15.742 1 98.38 554 GLU B N 1
ATOM 8930 C CA . GLU B 1 554 ? -8.602 -3.561 -16.984 1 98.38 554 GLU B CA 1
ATOM 8931 C C . GLU B 1 554 ? -7.746 -3.977 -18.172 1 98.38 554 GLU B C 1
ATOM 8933 O O . GLU B 1 554 ? -8.273 -4.387 -19.219 1 98.38 554 GLU B O 1
ATOM 8938 N N . ASN B 1 555 ? -6.449 -3.854 -17.984 1 96.81 555 ASN B N 1
ATOM 8939 C CA . ASN B 1 555 ? -5.527 -4.215 -19.047 1 96.81 555 ASN B CA 1
ATOM 8940 C C . ASN B 1 555 ? -5.586 -5.707 -19.359 1 96.81 555 ASN B C 1
ATOM 8942 O O . ASN B 1 555 ? -5.543 -6.105 -20.531 1 96.81 555 ASN B O 1
ATOM 8946 N N . GLN B 1 556 ? -5.645 -6.527 -18.344 1 96.06 556 GLN B N 1
ATOM 8947 C CA . GLN B 1 556 ? -5.723 -7.973 -18.531 1 96.06 556 GLN B CA 1
ATOM 8948 C C . GLN B 1 556 ? -6.977 -8.359 -19.312 1 96.06 556 GLN B C 1
ATOM 8950 O O . GLN B 1 556 ? -6.906 -9.156 -20.25 1 96.06 556 GLN B O 1
ATOM 8955 N N . LEU B 1 557 ? -8.078 -7.793 -18.969 1 97.62 557 LEU B N 1
ATOM 8956 C CA . LEU B 1 557 ? -9.336 -8.086 -19.641 1 97.62 557 LEU B CA 1
ATOM 8957 C C . LEU B 1 557 ? -9.312 -7.605 -21.078 1 97.62 557 LEU B C 1
ATOM 8959 O O . LEU B 1 557 ? -9.859 -8.266 -21.969 1 97.62 557 LEU B O 1
ATOM 8963 N N . LYS B 1 558 ? -8.695 -6.441 -21.281 1 95.88 558 LYS B N 1
ATOM 8964 C CA . LYS B 1 558 ? -8.539 -5.934 -22.641 1 95.88 558 LYS B CA 1
ATOM 8965 C C . LYS B 1 558 ? -7.719 -6.898 -23.5 1 95.88 558 LYS B C 1
ATOM 8967 O O . LYS B 1 558 ? -8.102 -7.207 -24.625 1 95.88 558 LYS B O 1
ATOM 8972 N N . LEU B 1 559 ? -6.648 -7.375 -22.969 1 92.25 559 LEU B N 1
ATOM 8973 C CA . LEU B 1 559 ? -5.77 -8.297 -23.672 1 92.25 559 LEU B CA 1
ATOM 8974 C C . LEU B 1 559 ? -6.48 -9.609 -23.969 1 92.25 559 LEU B C 1
ATOM 8976 O O . LEU B 1 559 ? -6.215 -10.25 -24.984 1 92.25 559 LEU B O 1
ATOM 8980 N N . GLU B 1 560 ? -7.438 -9.969 -23.125 1 93.94 560 GLU B N 1
ATOM 8981 C CA . GLU B 1 560 ? -8.18 -11.211 -23.281 1 93.94 560 GLU B CA 1
ATOM 8982 C C . GLU B 1 560 ? -9.414 -11.008 -24.156 1 93.94 560 GLU B C 1
ATOM 8984 O O . GLU B 1 560 ? -10.094 -11.977 -24.516 1 93.94 560 GLU B O 1
ATOM 8989 N N . GLY B 1 561 ? -9.734 -9.82 -24.531 1 96.38 561 GLY B N 1
ATOM 8990 C CA . GLY B 1 561 ? -10.93 -9.516 -25.297 1 96.38 561 GLY B CA 1
ATOM 8991 C C . GLY B 1 561 ? -12.211 -9.711 -24.516 1 96.38 561 GLY B C 1
ATOM 8992 O O . GLY B 1 561 ? -13.242 -10.07 -25.078 1 96.38 561 GLY B O 1
ATOM 8993 N N . ARG B 1 562 ? -12.117 -9.516 -23.156 1 97.44 562 ARG B N 1
ATOM 8994 C CA . ARG B 1 562 ? -13.266 -9.797 -22.281 1 97.44 562 ARG B CA 1
ATOM 8995 C C . ARG B 1 562 ? -13.742 -8.531 -21.594 1 97.44 562 ARG B C 1
ATOM 8997 O O . ARG B 1 562 ? -14.711 -8.57 -20.828 1 97.44 562 ARG B O 1
ATOM 9004 N N . LEU B 1 563 ? -13.133 -7.418 -21.828 1 98.12 563 LEU B N 1
ATOM 9005 C CA . LEU B 1 563 ? -13.461 -6.176 -21.141 1 98.12 563 LEU B CA 1
ATOM 9006 C C . LEU B 1 563 ? -14.805 -5.629 -21.594 1 98.12 563 LEU B C 1
ATOM 9008 O O . LEU B 1 563 ? -15.008 -5.406 -22.797 1 98.12 563 LEU B O 1
ATOM 9012 N N . ALA B 1 564 ? -15.703 -5.492 -20.719 1 98.12 564 ALA B N 1
ATOM 9013 C CA . ALA B 1 564 ? -17 -4.844 -20.922 1 98.12 564 ALA B CA 1
ATOM 9014 C C . ALA B 1 564 ? -17.203 -3.688 -19.953 1 98.12 564 ALA B C 1
ATOM 9016 O O . ALA B 1 564 ? -16.359 -3.461 -19.062 1 98.12 564 ALA B O 1
ATOM 9017 N N . TYR B 1 565 ? -18.266 -2.869 -20.156 1 97.44 565 TYR B N 1
ATOM 9018 C CA . TYR B 1 565 ? -18.547 -1.71 -19.328 1 97.44 565 TYR B CA 1
ATOM 9019 C C . TYR B 1 565 ? -19.984 -1.759 -18.781 1 97.44 565 TYR B C 1
ATOM 9021 O O . TYR B 1 565 ? -20.859 -2.381 -19.391 1 97.44 565 TYR B O 1
ATOM 9029 N N . HIS B 1 566 ? -20.156 -1.157 -17.594 1 96.69 566 HIS B N 1
ATOM 9030 C CA . HIS B 1 566 ? -21.516 -0.999 -17.062 1 96.69 566 HIS B CA 1
ATOM 9031 C C . HIS B 1 566 ? -22.344 -0.076 -17.953 1 96.69 566 HIS B C 1
ATOM 9033 O O . HIS B 1 566 ? -21.828 0.879 -18.531 1 96.69 566 HIS B O 1
ATOM 9039 N N . GLY B 1 567 ? -23.656 -0.38 -18.031 1 95.56 567 GLY B N 1
ATOM 9040 C CA . GLY B 1 567 ? -24.562 0.49 -18.75 1 95.56 567 GLY B CA 1
ATOM 9041 C C . GLY B 1 567 ? -24.891 1.77 -18 1 95.56 567 GLY B C 1
ATOM 9042 O O . GLY B 1 567 ? -24.375 1.999 -16.906 1 95.56 567 GLY B O 1
ATOM 9043 N N . GLU B 1 568 ? -25.688 2.543 -18.531 1 95.38 568 GLU B N 1
ATOM 9044 C CA . GLU B 1 568 ? -26.078 3.826 -17.953 1 95.38 568 GLU B CA 1
ATOM 9045 C C . GLU B 1 568 ? -26.688 3.648 -16.578 1 95.38 568 GLU B C 1
ATOM 9047 O O . GLU B 1 568 ? -27.188 2.57 -16.25 1 95.38 568 GLU B O 1
ATOM 9052 N N . ASN B 1 569 ? -26.547 4.688 -15.797 1 93.12 569 ASN B N 1
ATOM 9053 C CA . ASN B 1 569 ? -27.172 4.668 -14.477 1 93.12 569 ASN B CA 1
ATOM 9054 C C . ASN B 1 569 ? -28.688 4.516 -14.586 1 93.12 569 ASN B C 1
ATOM 9056 O O . ASN B 1 569 ? -29.344 5.211 -15.367 1 93.12 569 ASN B O 1
ATOM 9060 N N . VAL B 1 570 ? -29.203 3.531 -13.828 1 91.88 570 VAL B N 1
ATOM 9061 C CA . VAL B 1 570 ? -30.641 3.309 -13.742 1 91.88 570 VAL B CA 1
ATOM 9062 C C . VAL B 1 570 ? -31.125 3.566 -12.32 1 91.88 570 VAL B C 1
ATOM 9064 O O . VAL B 1 570 ? -30.469 3.174 -11.352 1 91.88 570 VAL B O 1
ATOM 9067 N N . PHE B 1 571 ? -32.25 4.27 -12.234 1 94.69 571 PHE B N 1
ATOM 9068 C CA . PHE B 1 571 ? -32.812 4.664 -10.945 1 94.69 571 PHE B CA 1
ATOM 9069 C C . PHE B 1 571 ? -34.188 4.078 -10.758 1 94.69 571 PHE B C 1
ATOM 9071 O O . PHE B 1 571 ? -35.188 4.719 -11.086 1 94.69 571 PHE B O 1
ATOM 9078 N N . PRO B 1 572 ? -34.25 2.932 -10.125 1 89.62 572 PRO B N 1
ATOM 9079 C CA . PRO B 1 572 ? -35.562 2.377 -9.883 1 89.62 572 PRO B CA 1
ATOM 9080 C C . PRO B 1 572 ? -36.375 3.205 -8.891 1 89.62 572 PRO B C 1
ATOM 9082 O O . PRO B 1 572 ? -35.844 3.666 -7.883 1 89.62 572 PRO B O 1
ATOM 9085 N N . HIS B 1 573 ? -37.656 3.393 -9.211 1 92.62 573 HIS B N 1
ATOM 9086 C CA . HIS B 1 573 ? -38.531 4.113 -8.289 1 92.62 573 HIS B CA 1
ATOM 9087 C C . HIS B 1 573 ? -38.938 3.23 -7.117 1 92.62 573 HIS B C 1
ATOM 9089 O O . HIS B 1 573 ? -39.406 2.105 -7.312 1 92.62 573 HIS B O 1
ATOM 9095 N N . ILE B 1 574 ? -38.75 3.688 -5.957 1 93.06 574 ILE B N 1
ATOM 9096 C CA . ILE B 1 574 ? -39.125 2.998 -4.73 1 93.06 574 ILE B CA 1
ATOM 9097 C C . ILE B 1 574 ? -40.312 3.705 -4.102 1 93.06 574 ILE B C 1
ATOM 9099 O O . ILE B 1 574 ? -40.219 4.859 -3.682 1 93.06 574 ILE B O 1
ATOM 9103 N N . ALA B 1 575 ? -41.375 3.027 -4.055 1 89.81 575 ALA B N 1
ATOM 9104 C CA . ALA B 1 575 ? -42.594 3.584 -3.488 1 89.81 575 ALA B CA 1
ATOM 9105 C C . ALA B 1 575 ? -42.844 3.018 -2.098 1 89.81 575 ALA B C 1
ATOM 9107 O O . ALA B 1 575 ? -42.562 1.854 -1.825 1 89.81 575 ALA B O 1
ATOM 9108 N N . PRO B 1 576 ? -43.344 3.914 -1.23 1 85.75 576 PRO B N 1
ATOM 9109 C CA . PRO B 1 576 ? -43.75 3.373 0.069 1 85.75 576 PRO B CA 1
ATOM 9110 C C . PRO B 1 576 ? -44.875 2.359 -0.042 1 85.75 576 PRO B C 1
ATOM 9112 O O . PRO B 1 576 ? -45.625 2.369 -1.023 1 85.75 576 PRO B O 1
ATOM 9115 N N . PRO B 1 577 ? -44.844 1.461 0.944 1 80.44 577 PRO B N 1
ATOM 9116 C CA . PRO B 1 577 ? -45.969 0.523 0.909 1 80.44 577 PRO B CA 1
ATOM 9117 C C . PRO B 1 577 ? -47.312 1.219 1.047 1 80.44 577 PRO B C 1
ATOM 9119 O O . PRO B 1 577 ? -47.406 2.277 1.672 1 80.44 577 PRO B O 1
ATOM 9122 N N . PRO B 1 578 ? -48.312 0.715 0.323 1 73.62 578 PRO B N 1
ATOM 9123 C CA . PRO B 1 578 ? -49.656 1.328 0.411 1 73.62 578 PRO B CA 1
ATOM 9124 C C . PRO B 1 578 ? -50.156 1.391 1.843 1 73.62 578 PRO B C 1
ATOM 9126 O O . PRO B 1 578 ? -49.844 0.522 2.66 1 73.62 578 PRO B O 1
ATOM 9129 N N . LEU B 1 579 ? -50.562 2.578 2.314 1 64.94 579 LEU B N 1
ATOM 9130 C CA . LEU B 1 579 ? -51.188 2.709 3.623 1 64.94 579 LEU B CA 1
ATOM 9131 C C . LEU B 1 579 ? -52.25 1.623 3.832 1 64.94 579 LEU B C 1
ATOM 9133 O O . LEU B 1 579 ? -52.906 1.211 2.883 1 64.94 579 LEU B O 1
ATOM 9137 N N . PRO B 1 580 ? -52.156 0.982 4.93 1 59.12 580 PRO B N 1
ATOM 9138 C CA . PRO B 1 580 ? -53.188 -0.02 5.152 1 59.12 580 PRO B CA 1
ATOM 9139 C C . PRO B 1 580 ? -54.594 0.521 4.891 1 59.12 580 PRO B C 1
ATOM 9141 O O . PRO B 1 580 ? -54.875 1.686 5.184 1 59.12 580 PRO B O 1
ATOM 9144 N N . GLU B 1 581 ? -55.312 0.052 3.943 1 53.47 581 GLU B N 1
ATOM 9145 C CA . GLU B 1 581 ? -56.719 0.425 3.729 1 53.47 581 GLU B CA 1
ATOM 9146 C C . GLU B 1 581 ? -57.469 0.515 5.051 1 53.47 581 GLU B C 1
ATOM 9148 O O . GLU B 1 581 ? -57.312 -0.341 5.926 1 53.47 581 GLU B O 1
ATOM 9153 N N . PRO B 1 582 ? -57.938 1.705 5.402 1 50.56 582 PRO B N 1
ATOM 9154 C CA . PRO B 1 582 ? -58.75 1.724 6.621 1 50.56 582 PRO B CA 1
ATOM 9155 C C . PRO B 1 582 ? -59.688 0.52 6.727 1 50.56 582 PRO B C 1
ATOM 9157 O O . PRO B 1 582 ? -60.219 0.054 5.715 1 50.56 582 PRO B O 1
ATOM 9160 N N . GLU B 1 583 ? -59.5 -0.232 7.66 1 45 583 GLU B N 1
ATOM 9161 C CA . GLU B 1 583 ? -60.5 -1.277 7.883 1 45 583 GLU B CA 1
ATOM 9162 C C . GLU B 1 583 ? -61.906 -0.715 7.812 1 45 583 GLU B C 1
ATOM 9164 O O . GLU B 1 583 ? -62.219 0.295 8.445 1 45 583 GLU B O 1
ATOM 9169 N N . GLU B 1 584 ? -62.594 -0.876 6.797 1 47.22 584 GLU B N 1
ATOM 9170 C CA . GLU B 1 584 ? -64 -0.519 6.637 1 47.22 584 GLU B CA 1
ATOM 9171 C C . GLU B 1 584 ? -64.812 -0.872 7.883 1 47.22 584 GLU B C 1
ATOM 9173 O O . GLU B 1 584 ? -66.062 -0.853 7.859 1 47.22 584 GLU B O 1
ATOM 9178 N N . GLY B 1 585 ? -64.188 -1.235 8.969 1 40.59 585 GLY B N 1
ATOM 9179 C CA . GLY B 1 585 ? -65.062 -1.8 9.961 1 40.59 585 GLY B CA 1
ATOM 9180 C C . GLY B 1 585 ? -66.062 -0.794 10.5 1 40.59 585 GLY B C 1
ATOM 9181 O O . GLY B 1 585 ? -67.25 -1.117 10.688 1 40.59 585 GLY B O 1
ATOM 9182 N N . GLU B 1 586 ? -65.625 0.34 11.141 1 41.09 586 GLU B N 1
ATOM 9183 C CA . GLU B 1 586 ? -66.438 0.812 12.242 1 41.09 586 GLU B CA 1
ATOM 9184 C C . GLU B 1 586 ? -67.562 1.716 11.742 1 41.09 586 GLU B C 1
ATOM 9186 O O . GLU B 1 586 ? -68.312 2.273 12.539 1 41.09 586 GLU B O 1
ATOM 9191 N N . GLU B 1 587 ? -67.562 2.209 10.477 1 42.03 587 GLU B N 1
ATOM 9192 C CA . GLU B 1 587 ? -68.625 3.162 10.188 1 42.03 587 GLU B CA 1
ATOM 9193 C C . GLU B 1 587 ? -70 2.471 10.156 1 42.03 587 GLU B C 1
ATOM 9195 O O . GLU B 1 587 ? -71.062 3.133 10.133 1 42.03 587 GLU B O 1
ATOM 9200 N N . VAL B 1 588 ? -70 1.13 10.016 1 43.56 588 VAL B N 1
ATOM 9201 C CA . VAL B 1 588 ? -71.312 0.54 9.844 1 43.56 588 VAL B CA 1
ATOM 9202 C C . VAL B 1 588 ? -72.062 0.51 11.188 1 43.56 588 VAL B C 1
ATOM 9204 O O . VAL B 1 588 ? -73.25 0.306 11.242 1 43.56 588 VAL B O 1
ATOM 9207 N N . ALA B 1 589 ? -71.25 0.622 12.297 1 42.88 589 ALA B N 1
ATOM 9208 C CA . ALA B 1 589 ? -72 0.371 13.516 1 42.88 589 ALA B CA 1
ATOM 9209 C C . ALA B 1 589 ? -72.75 1.605 13.93 1 42.88 589 ALA B C 1
ATOM 9211 O O . ALA B 1 589 ? -73.812 1.49 14.57 1 42.88 589 ALA B O 1
ATOM 9212 N N . GLN B 1 590 ? -72.25 2.768 13.547 1 40.69 590 GLN B N 1
ATOM 9213 C CA . GLN B 1 590 ? -72.875 3.93 14.117 1 40.69 590 GLN B CA 1
ATOM 9214 C C . GLN B 1 590 ? -74.188 4.219 13.391 1 40.69 590 GLN B C 1
ATOM 9216 O O . GLN B 1 590 ? -75.062 4.887 13.938 1 40.69 590 GLN B O 1
ATOM 9221 N N . GLU B 1 591 ? -74.312 3.787 12.109 1 43.88 591 GLU B N 1
ATOM 9222 C CA . GLU B 1 591 ? -75.562 4.105 11.43 1 43.88 591 GLU B CA 1
ATOM 9223 C C . GLU B 1 591 ? -76.688 3.242 11.961 1 43.88 591 GLU B C 1
ATOM 9225 O O . GLU B 1 591 ? -77.812 3.66 11.938 1 43.88 591 GLU B O 1
ATOM 9230 N N . GLU B 1 592 ? -76.312 1.975 12.367 1 45.22 592 GLU B N 1
ATOM 9231 C CA . GLU B 1 592 ? -77.375 1.091 12.812 1 45.22 592 GLU B CA 1
ATOM 9232 C C . GLU B 1 592 ? -77.875 1.515 14.18 1 45.22 592 GLU B C 1
ATOM 9234 O O . GLU B 1 592 ? -79.062 1.277 14.5 1 45.22 592 GLU B O 1
ATOM 9239 N N . GLU B 1 593 ? -77 2.033 15.062 1 41.06 593 GLU B N 1
ATOM 9240 C CA . GLU B 1 593 ? -77.438 2.393 16.391 1 41.06 593 GLU B CA 1
ATOM 9241 C C . GLU B 1 593 ? -78.375 3.609 16.344 1 41.06 593 GLU B C 1
ATOM 9243 O O . GLU B 1 593 ? -79.312 3.738 17.172 1 41.06 593 GLU B O 1
ATOM 9248 N N . LYS B 1 594 ? -78.188 4.523 15.391 1 44.62 594 LYS B N 1
ATOM 9249 C CA . LYS B 1 594 ? -79.062 5.676 15.305 1 44.62 594 LYS B CA 1
ATOM 9250 C C . LYS B 1 594 ? -80.5 5.258 14.812 1 44.62 594 LYS B C 1
ATOM 9252 O O . LYS B 1 594 ? -81.438 5.992 14.992 1 44.62 594 LYS B O 1
ATOM 9257 N N . LYS B 1 595 ? -80.5 4.188 14.031 1 47.5 595 LYS B N 1
ATOM 9258 C CA . LYS B 1 595 ? -81.812 3.77 13.539 1 47.5 595 LYS B CA 1
ATOM 9259 C C . LYS B 1 595 ? -82.625 3.17 14.656 1 47.5 595 LYS B C 1
ATOM 9261 O O . LYS B 1 595 ? -83.875 3.258 14.633 1 47.5 595 LYS B O 1
ATOM 9266 N N . GLU B 1 596 ? -81.875 2.393 15.586 1 43.78 596 GLU B N 1
ATOM 9267 C CA . GLU B 1 596 ? -82.688 1.719 16.609 1 43.78 596 GLU B CA 1
ATOM 9268 C C . GLU B 1 596 ? -83.375 2.725 17.531 1 43.78 596 GLU B C 1
ATOM 9270 O O . GLU B 1 596 ? -84.5 2.48 18.016 1 43.78 596 GLU B O 1
ATOM 9275 N N . ASP B 1 597 ? -82.75 3.854 17.812 1 41.75 597 ASP B N 1
ATOM 9276 C CA . ASP B 1 597 ? -83.312 4.773 18.781 1 41.75 597 ASP B CA 1
ATOM 9277 C C . ASP B 1 597 ? -84.562 5.48 18.203 1 41.75 597 ASP B C 1
ATOM 9279 O O . ASP B 1 597 ? -85.312 6.137 18.938 1 41.75 597 ASP B O 1
ATOM 9283 N N . LYS B 1 598 ? -84.688 5.695 16.906 1 46.44 598 LYS B N 1
ATOM 9284 C CA . LYS B 1 598 ? -85.812 6.379 16.328 1 46.44 598 LYS B CA 1
ATOM 9285 C C . LYS B 1 598 ? -87.125 5.531 16.469 1 46.44 598 LYS B C 1
ATOM 9287 O O . LYS B 1 598 ? -88.188 6.047 16.344 1 46.44 598 LYS B O 1
ATOM 9292 N N . ASN B 1 599 ? -86.938 4.145 16.312 1 41.97 599 ASN B N 1
ATOM 9293 C CA . ASN B 1 599 ? -88.188 3.334 16.312 1 41.97 599 ASN B CA 1
ATOM 9294 C C . ASN B 1 599 ? -88.875 3.359 17.656 1 41.97 599 ASN B C 1
ATOM 9296 O O . ASN B 1 599 ? -89.875 2.672 17.859 1 41.97 599 ASN B O 1
ATOM 9300 N N . LYS B 1 600 ? -88.25 3.664 18.828 1 37.06 600 LYS B N 1
ATOM 9301 C CA . LYS B 1 600 ? -88.938 3.619 20.109 1 37.06 600 LYS B CA 1
ATOM 9302 C C . LYS B 1 600 ? -89.875 4.812 20.25 1 37.06 600 LYS B C 1
ATOM 9304 O O . LYS B 1 600 ? -90.625 4.879 21.203 1 37.06 600 LYS B O 1
ATOM 9309 N N . LYS B 1 601 ? -89.438 5.984 19.656 1 35.5 601 LYS B N 1
ATOM 9310 C CA . LYS B 1 601 ? -90.312 7.105 20 1 35.5 601 LYS B CA 1
ATOM 9311 C C . LYS B 1 601 ? -91.625 7.031 19.234 1 35.5 601 LYS B C 1
ATOM 9313 O O . LYS B 1 601 ? -92.5 7.891 19.406 1 35.5 601 LYS B O 1
ATOM 9318 N N . LYS B 1 602 ? -91.688 6.109 18.297 1 27.69 602 LYS B N 1
ATOM 9319 C CA . LYS B 1 602 ? -93.062 6.02 17.859 1 27.69 602 LYS B CA 1
ATOM 9320 C C . LYS B 1 602 ? -93.875 5.074 18.75 1 27.69 602 LYS B C 1
ATOM 9322 O O . LYS B 1 602 ? -93.375 3.973 19.062 1 27.69 602 LYS B O 1
#